Protein AF-0000000068961163 (afdb_homodimer)

Organism: Plasmodiophora brassicae (NCBI:txid37360)

Structure (mmCIF, N/CA/C/O backbone):
data_AF-0000000068961163-model_v1
#
loop_
_entity.id
_entity.type
_entity.pdbx_description
1 polymer Phosphodiesterase
#
loop_
_atom_site.group_PDB
_atom_site.id
_atom_site.type_symbol
_atom_site.label_atom_id
_atom_site.label_alt_id
_atom_site.label_comp_id
_atom_site.label_asym_id
_atom_site.label_entity_id
_atom_site.label_seq_id
_atom_site.pdbx_PDB_ins_code
_atom_site.Cartn_x
_atom_site.Cartn_y
_atom_site.Cartn_z
_atom_site.occupancy
_atom_site.B_iso_or_equiv
_atom_site.auth_seq_id
_atom_site.auth_comp_id
_atom_site.auth_asym_id
_atom_site.auth_atom_id
_atom_site.pdbx_PDB_model_num
ATOM 1 N N . MET A 1 1 ? -41.5 5.098 76.188 1 18.11 1 MET A N 1
ATOM 2 C CA . MET A 1 1 ? -40.656 4.234 77 1 18.11 1 MET A CA 1
ATOM 3 C C . MET A 1 1 ? -39.25 4.117 76.438 1 18.11 1 MET A C 1
ATOM 5 O O . MET A 1 1 ? -39.062 4.363 75.25 1 18.11 1 MET A O 1
ATOM 9 N N . THR A 1 2 ? -38.219 3.488 77.125 1 16.31 2 THR A N 1
ATOM 10 C CA . THR A 1 2 ? -36.812 3.414 77.562 1 16.31 2 THR A CA 1
ATOM 11 C C . THR A 1 2 ? -36 2.574 76.562 1 16.31 2 THR A C 1
ATOM 13 O O . THR A 1 2 ? -34.781 2.568 76.625 1 16.31 2 THR A O 1
ATOM 16 N N . LYS A 1 3 ? -36.594 1.533 75.938 1 17.36 3 LYS A N 1
ATOM 17 C CA . LYS A 1 3 ? -35.781 0.304 75.938 1 17.36 3 LYS A CA 1
ATOM 18 C C . LYS A 1 3 ? -34.531 0.452 75.125 1 17.36 3 LYS A C 1
ATOM 20 O O . LYS A 1 3 ? -34.594 0.813 73.938 1 17.36 3 LYS A O 1
ATOM 25 N N . THR A 1 4 ? -33.344 0.413 75.75 1 19.61 4 THR A N 1
ATOM 26 C CA . THR A 1 4 ? -31.906 0.628 75.688 1 19.61 4 THR A CA 1
ATOM 27 C C . THR A 1 4 ? -31.234 -0.456 74.812 1 19.61 4 THR A C 1
ATOM 29 O O . THR A 1 4 ? -31.078 -1.592 75.25 1 19.61 4 THR A O 1
ATOM 32 N N . LEU A 1 5 ? -31.672 -0.671 73.625 1 20.55 5 LEU A N 1
ATOM 33 C CA . LEU A 1 5 ? -31.375 -1.921 72.938 1 20.55 5 LEU A CA 1
ATOM 34 C C . LEU A 1 5 ? -29.875 -2.119 72.75 1 20.55 5 LEU A C 1
ATOM 36 O O . LEU A 1 5 ? -29.188 -1.29 72.188 1 20.55 5 LEU A O 1
ATOM 40 N N . GLU A 1 6 ? -29.219 -3.023 73.5 1 17.42 6 GLU A N 1
ATOM 41 C CA . GLU A 1 6 ? -27.906 -3.4 74.062 1 17.42 6 GLU A CA 1
ATOM 42 C C . GLU A 1 6 ? -27 -3.939 72.938 1 17.42 6 GLU A C 1
ATOM 44 O O . GLU A 1 6 ? -25.797 -3.713 72.938 1 17.42 6 GLU A O 1
ATOM 49 N N . SER A 1 7 ? -27.5 -4.73 71.938 1 17.89 7 SER A N 1
ATOM 50 C CA . SER A 1 7 ? -26.797 -6.008 71.938 1 17.89 7 SER A CA 1
ATOM 51 C C . SER A 1 7 ? -25.344 -5.84 71.5 1 17.89 7 SER A C 1
ATOM 53 O O . SER A 1 7 ? -24.984 -4.852 70.875 1 17.89 7 SER A O 1
ATOM 55 N N . PRO A 1 8 ? -24.578 -7.035 71.25 1 18.17 8 PRO A N 1
ATOM 56 C CA . PRO A 1 8 ? -23.359 -7.766 71.625 1 18.17 8 PRO A CA 1
ATOM 57 C C . PRO A 1 8 ? -22.188 -7.453 70.688 1 18.17 8 PRO A C 1
ATOM 59 O O . PRO A 1 8 ? -22.391 -6.941 69.562 1 18.17 8 PRO A O 1
ATOM 62 N N . ASP A 1 9 ? -20.906 -7.945 71 1 17.38 9 ASP A N 1
ATOM 63 C CA . ASP A 1 9 ? -19.469 -7.727 71.188 1 17.38 9 ASP A CA 1
ATOM 64 C C . ASP A 1 9 ? -18.672 -8.242 69.938 1 17.38 9 ASP A C 1
ATOM 66 O O . ASP A 1 9 ? -17.453 -8.094 69.938 1 17.38 9 ASP A O 1
ATOM 70 N N . SER A 1 10 ? -19.281 -9.172 69.125 1 15.95 10 SER A N 1
ATOM 71 C CA . SER A 1 10 ? -18.391 -10.281 68.812 1 15.95 10 SER A CA 1
ATOM 72 C C . SER A 1 10 ? -17.141 -9.789 68.125 1 15.95 10 SER A C 1
ATOM 74 O O . SER A 1 10 ? -17.141 -8.688 67.562 1 15.95 10 SER A O 1
ATOM 76 N N . LYS A 1 11 ? -16.375 -10.859 67.5 1 17.7 11 LYS A N 1
ATOM 77 C CA . LYS A 1 11 ? -15.039 -11.469 67.5 1 17.7 11 LYS A CA 1
ATOM 78 C C . LYS A 1 11 ? -14.117 -10.766 66.5 1 17.7 11 LYS A C 1
ATOM 80 O O . LYS A 1 11 ? -13 -10.375 66.875 1 17.7 11 LYS A O 1
ATOM 85 N N . LYS A 1 12 ? -13.914 -11.43 65.25 1 18.83 12 LYS A N 1
ATOM 86 C CA . LYS A 1 12 ? -12.719 -12.109 64.75 1 18.83 12 LYS A CA 1
ATOM 87 C C . LYS A 1 12 ? -11.852 -11.164 63.938 1 18.83 12 LYS A C 1
ATOM 89 O O . LYS A 1 12 ? -12.367 -10.25 63.312 1 18.83 12 LYS A O 1
ATOM 94 N N . GLY A 1 13 ? -10.461 -11.312 64.062 1 17.59 13 GLY A N 1
ATOM 95 C CA . GLY A 1 13 ? -9.156 -10.703 63.875 1 17.59 13 GLY A CA 1
ATOM 96 C C . GLY A 1 13 ? -8.773 -10.539 62.438 1 17.59 13 GLY A C 1
ATOM 97 O O . GLY A 1 13 ? -9.18 -11.336 61.594 1 17.59 13 GLY A O 1
ATOM 98 N N . ALA A 1 14 ? -8.633 -9.359 61.938 1 18.72 14 ALA A N 1
ATOM 99 C CA . ALA A 1 14 ? -8.352 -8.734 60.625 1 18.72 14 ALA A CA 1
ATOM 100 C C . ALA A 1 14 ? -7.004 -9.195 60.094 1 18.72 14 ALA A C 1
ATOM 102 O O . ALA A 1 14 ? -5.953 -8.859 60.625 1 18.72 14 ALA A O 1
ATOM 103 N N . PRO A 1 15 ? -7.012 -10.539 59.656 1 19.36 15 PRO A N 1
ATOM 104 C CA . PRO A 1 15 ? -5.711 -11.078 59.25 1 19.36 15 PRO A CA 1
ATOM 105 C C . PRO A 1 15 ? -4.961 -10.148 58.312 1 19.36 15 PRO A C 1
ATOM 107 O O . PRO A 1 15 ? -5.582 -9.32 57.625 1 19.36 15 PRO A O 1
ATOM 110 N N . GLY A 1 16 ? -3.617 -10.031 58.562 1 18.19 16 GLY A N 1
ATOM 111 C CA . GLY A 1 16 ? -2.439 -9.297 58.094 1 18.19 16 GLY A CA 1
ATOM 112 C C . GLY A 1 16 ? -2.17 -9.445 56.625 1 18.19 16 GLY A C 1
ATOM 113 O O . GLY A 1 16 ? -2.471 -10.484 56.031 1 18.19 16 GLY A O 1
ATOM 114 N N . ALA A 1 17 ? -2.139 -8.297 55.875 1 19.67 17 ALA A N 1
ATOM 115 C CA . ALA A 1 17 ? -2.006 -7.828 54.5 1 19.67 17 ALA A CA 1
ATOM 116 C C . ALA A 1 17 ? -0.692 -8.297 53.875 1 19.67 17 ALA A C 1
ATOM 118 O O . ALA A 1 17 ? 0.289 -7.547 53.844 1 19.67 17 ALA A O 1
ATOM 119 N N . THR A 1 18 ? -0.248 -9.539 54.188 1 19.17 18 THR A N 1
ATOM 120 C CA . THR A 1 18 ? 1.111 -9.797 53.719 1 19.17 18 THR A CA 1
ATOM 121 C C . THR A 1 18 ? 1.204 -9.633 52.219 1 19.17 18 THR A C 1
ATOM 123 O O . THR A 1 18 ? 0.563 -10.375 51.469 1 19.17 18 THR A O 1
ATOM 126 N N . ALA A 1 19 ? 1.309 -8.422 51.75 1 20.97 19 ALA A N 1
ATOM 127 C CA . ALA A 1 19 ? 1.396 -8.062 50.344 1 20.97 19 ALA A CA 1
ATOM 128 C C . ALA A 1 19 ? 2.57 -8.766 49.656 1 20.97 19 ALA A C 1
ATOM 130 O O . ALA A 1 19 ? 3.721 -8.609 50.062 1 20.97 19 ALA A O 1
ATOM 131 N N . PRO A 1 20 ? 2.389 -10.031 49.188 1 18.69 20 PRO A N 1
ATOM 132 C CA . PRO A 1 20 ? 3.506 -10.797 48.625 1 18.69 20 PRO A CA 1
ATOM 133 C C . PRO A 1 20 ? 4.23 -10.047 47.531 1 18.69 20 PRO A C 1
ATOM 135 O O . PRO A 1 20 ? 3.619 -9.234 46.812 1 18.69 20 PRO A O 1
ATOM 138 N N . ASP A 1 21 ? 5.574 -9.836 47.656 1 19.81 21 ASP A N 1
ATOM 139 C CA . ASP A 1 21 ? 6.695 -9.242 46.938 1 19.81 21 ASP A CA 1
ATOM 140 C C . ASP A 1 21 ? 6.875 -9.883 45.562 1 19.81 21 ASP A C 1
ATOM 142 O O . ASP A 1 21 ? 7.789 -10.688 45.375 1 19.81 21 ASP A O 1
ATOM 146 N N . ASP A 1 22 ? 5.773 -10.273 44.875 1 18.94 22 ASP A N 1
ATOM 147 C CA . ASP A 1 22 ? 6.094 -11.102 43.719 1 18.94 22 ASP A CA 1
ATOM 148 C C . ASP A 1 22 ? 7.027 -10.367 42.75 1 18.94 22 ASP A C 1
ATOM 150 O O . ASP A 1 22 ? 6.684 -9.297 42.25 1 18.94 22 ASP A O 1
ATOM 154 N N . ASP A 1 23 ? 8.289 -10.531 42.875 1 18.78 23 ASP A N 1
ATOM 155 C CA . ASP A 1 23 ? 9.477 -10.086 42.156 1 18.78 23 ASP A CA 1
ATOM 156 C C . ASP A 1 23 ? 9.422 -10.516 40.688 1 18.78 23 ASP A C 1
ATOM 158 O O . ASP A 1 23 ? 10.445 -10.859 40.094 1 18.78 23 ASP A O 1
ATOM 162 N N . LYS A 1 24 ? 8.305 -10.953 40.156 1 19.62 24 LYS A N 1
ATOM 163 C CA . LYS A 1 24 ? 8.633 -11.617 38.875 1 19.62 24 LYS A CA 1
ATOM 164 C C . LYS A 1 24 ? 9.391 -10.68 37.969 1 19.62 24 LYS A C 1
ATOM 166 O O . LYS A 1 24 ? 8.977 -9.539 37.75 1 19.62 24 LYS A O 1
ATOM 171 N N . ALA A 1 25 ? 10.594 -11.039 37.688 1 18.44 25 ALA A N 1
ATOM 172 C CA . ALA A 1 25 ? 11.641 -10.562 36.781 1 18.44 25 ALA A CA 1
ATOM 173 C C . ALA A 1 25 ? 11.078 -10.305 35.375 1 18.44 25 ALA A C 1
ATOM 175 O O . ALA A 1 25 ? 10.422 -11.164 34.812 1 18.44 25 ALA A O 1
ATOM 176 N N . ALA A 1 26 ? 10.867 -9 35.062 1 18.77 26 ALA A N 1
ATOM 177 C CA . ALA A 1 26 ? 10.516 -8.375 33.781 1 18.77 26 ALA A CA 1
ATOM 178 C C . ALA A 1 26 ? 11.359 -8.93 32.656 1 18.77 26 ALA A C 1
ATOM 180 O O . ALA A 1 26 ? 12.586 -8.836 32.688 1 18.77 26 ALA A O 1
ATOM 181 N N . THR A 1 27 ? 11.023 -10.133 32.156 1 18.02 27 THR A N 1
ATOM 182 C CA . THR A 1 27 ? 11.68 -10.68 30.969 1 18.02 27 THR A CA 1
ATOM 183 C C . THR A 1 27 ? 11.812 -9.609 29.891 1 18.02 27 THR A C 1
ATOM 185 O O . THR A 1 27 ? 10.836 -8.961 29.516 1 18.02 27 THR A O 1
ATOM 188 N N . ALA A 1 28 ? 12.977 -9 29.766 1 18.05 28 ALA A N 1
ATOM 189 C CA . ALA A 1 28 ? 13.477 -8.023 28.797 1 18.05 28 ALA A CA 1
ATOM 190 C C . ALA A 1 28 ? 13.156 -8.461 27.375 1 18.05 28 ALA A C 1
ATOM 192 O O . ALA A 1 28 ? 13.602 -9.523 26.938 1 18.05 28 ALA A O 1
ATOM 193 N N . ALA A 1 29 ? 11.938 -8.258 26.938 1 18.5 29 ALA A N 1
ATOM 194 C CA . ALA A 1 29 ? 11.531 -8.484 25.547 1 18.5 29 ALA A CA 1
ATOM 195 C C . ALA A 1 29 ? 12.508 -7.832 24.578 1 18.5 29 ALA A C 1
ATOM 197 O O . ALA A 1 29 ? 12.742 -6.625 24.641 1 18.5 29 ALA A O 1
ATOM 198 N N . ALA A 1 30 ? 13.609 -8.492 24.203 1 18.45 30 ALA A N 1
ATOM 199 C CA . ALA A 1 30 ? 14.586 -8.062 23.219 1 18.45 30 ALA A CA 1
ATOM 200 C C . ALA A 1 30 ? 13.891 -7.602 21.938 1 18.45 30 ALA A C 1
ATOM 202 O O . ALA A 1 30 ? 13.125 -8.352 21.328 1 18.45 30 ALA A O 1
ATOM 203 N N . ALA A 1 31 ? 13.484 -6.406 21.891 1 18.77 31 ALA A N 1
ATOM 204 C CA . ALA A 1 31 ? 12.961 -5.656 20.75 1 18.77 31 ALA A CA 1
ATOM 205 C C . ALA A 1 31 ? 13.844 -5.84 19.516 1 18.77 31 ALA A C 1
ATOM 207 O O . ALA A 1 31 ? 15 -5.41 19.516 1 18.77 31 ALA A O 1
ATOM 208 N N . VAL A 1 32 ? 13.883 -7.039 18.953 1 19.27 32 VAL A N 1
ATOM 209 C CA . VAL A 1 32 ? 14.664 -7.188 17.734 1 19.27 32 VAL A CA 1
ATOM 210 C C . VAL A 1 32 ? 14.211 -6.152 16.703 1 19.27 32 VAL A C 1
ATOM 212 O O . VAL A 1 32 ? 13.047 -6.133 16.312 1 19.27 32 VAL A O 1
ATOM 215 N N . SER A 1 33 ? 14.625 -4.984 16.859 1 18.64 33 SER A N 1
ATOM 216 C CA . SER A 1 33 ? 14.5 -3.863 15.93 1 18.64 33 SER A CA 1
ATOM 217 C C . SER A 1 33 ? 14.859 -4.281 14.508 1 18.64 33 SER A C 1
ATOM 219 O O . SER A 1 33 ? 15.969 -4.762 14.258 1 18.64 33 SER A O 1
ATOM 221 N N . LEU A 1 34 ? 13.938 -4.859 13.898 1 20.09 34 LEU A N 1
ATOM 222 C CA . LEU A 1 34 ? 14.141 -5.223 12.5 1 20.09 34 LEU A CA 1
ATOM 223 C C . LEU A 1 34 ? 14.586 -4.016 11.688 1 20.09 34 LEU A C 1
ATOM 225 O O . LEU A 1 34 ? 13.828 -3.053 11.531 1 20.09 34 LEU A O 1
ATOM 229 N N . THR A 1 35 ? 15.727 -3.504 11.953 1 20 35 THR A N 1
ATOM 230 C CA . THR A 1 35 ? 16.375 -2.506 11.109 1 20 35 THR A CA 1
ATOM 231 C C . THR A 1 35 ? 16.359 -2.936 9.648 1 20 35 THR A C 1
ATOM 233 O O . THR A 1 35 ? 16.797 -4.039 9.312 1 20 35 THR A O 1
ATOM 236 N N . TYR A 1 36 ? 15.367 -2.58 9.031 1 18.75 36 TYR A N 1
ATOM 237 C CA . TYR A 1 36 ? 15.305 -2.764 7.586 1 18.75 36 TYR A CA 1
ATOM 238 C C . TYR A 1 36 ? 16.516 -2.152 6.906 1 18.75 36 TYR A C 1
ATOM 240 O O . TYR A 1 36 ? 16.641 -0.929 6.805 1 18.75 36 TYR A O 1
ATOM 248 N N . THR A 1 37 ? 17.703 -2.496 7.348 1 21.78 37 THR A N 1
ATOM 249 C CA . THR A 1 37 ? 18.812 -2.008 6.543 1 21.78 37 THR A CA 1
ATOM 250 C C . THR A 1 37 ? 18.688 -2.482 5.102 1 21.78 37 THR A C 1
ATOM 252 O O . THR A 1 37 ? 18.641 -3.686 4.84 1 21.78 37 THR A O 1
ATOM 255 N N . GLU A 1 38 ? 17.922 -1.816 4.414 1 20.3 38 GLU A N 1
ATOM 256 C CA . GLU A 1 38 ? 18.047 -2.045 2.979 1 20.3 38 GLU A CA 1
ATOM 257 C C . GLU A 1 38 ? 19.516 -1.994 2.545 1 20.3 38 GLU A C 1
ATOM 259 O O . GLU A 1 38 ? 20.109 -0.915 2.459 1 20.3 38 GLU A O 1
ATOM 264 N N . LYS A 1 39 ? 20.25 -2.801 3.09 1 23.31 39 LYS A N 1
ATOM 265 C CA . LYS A 1 39 ? 21.609 -2.863 2.592 1 23.31 39 LYS A CA 1
ATOM 266 C C . LYS A 1 39 ? 21.641 -3.053 1.078 1 23.31 39 LYS A C 1
ATOM 268 O O . LYS A 1 39 ? 21.125 -4.047 0.562 1 23.31 39 LYS A O 1
ATOM 273 N N . THR A 1 40 ? 21.688 -1.938 0.417 1 21.31 40 THR A N 1
ATOM 274 C CA . THR A 1 40 ? 22.062 -1.926 -0.991 1 21.31 40 THR A CA 1
ATOM 275 C C . THR A 1 40 ? 23.344 -2.721 -1.21 1 21.31 40 THR A C 1
ATOM 277 O O . THR A 1 40 ? 24.375 -2.434 -0.59 1 21.31 40 THR A O 1
ATOM 280 N N . ILE A 1 41 ? 23.219 -3.941 -1.293 1 21.12 41 ILE A N 1
ATOM 281 C CA . ILE A 1 41 ? 24.391 -4.68 -1.765 1 21.12 41 ILE A CA 1
ATOM 282 C C . ILE A 1 41 ? 25.031 -3.932 -2.922 1 21.12 41 ILE A C 1
ATOM 284 O O . ILE A 1 41 ? 24.453 -3.812 -4 1 21.12 41 ILE A O 1
ATOM 288 N N . VAL A 1 42 ? 25.656 -2.846 -2.553 1 22.33 42 VAL A N 1
ATOM 289 C CA . VAL A 1 42 ? 26.5 -2.193 -3.547 1 22.33 42 VAL A CA 1
ATOM 290 C C . VAL A 1 42 ? 27.562 -3.17 -4.039 1 22.33 42 VAL A C 1
ATOM 292 O O . VAL A 1 42 ? 28.453 -3.576 -3.277 1 22.33 42 VAL A O 1
ATOM 295 N N . MET A 1 43 ? 27.156 -4.227 -4.668 1 20.81 43 MET A N 1
ATOM 296 C CA . MET A 1 43 ? 28.203 -5.008 -5.316 1 20.81 43 MET A CA 1
ATOM 297 C C . MET A 1 43 ? 29.125 -4.105 -6.133 1 20.81 43 MET A C 1
ATOM 299 O O . MET A 1 43 ? 28.656 -3.209 -6.836 1 20.81 43 MET A O 1
ATOM 303 N N . GLU A 1 44 ? 30.266 -3.945 -5.684 1 20.61 44 GLU A N 1
ATOM 304 C CA . GLU A 1 44 ? 31.391 -3.252 -6.289 1 20.61 44 GLU A CA 1
ATOM 305 C C . GLU A 1 44 ? 31.625 -3.715 -7.727 1 20.61 44 GLU A C 1
ATOM 307 O O . GLU A 1 44 ? 31.781 -4.91 -7.98 1 20.61 44 GLU A O 1
ATOM 312 N N . SER A 1 45 ? 30.984 -3.033 -8.664 1 21.31 45 SER A N 1
ATOM 313 C CA . SER A 1 45 ? 31.219 -3.195 -10.094 1 21.31 45 SER A CA 1
ATOM 314 C C . SER A 1 45 ? 32.719 -3.074 -10.422 1 21.31 45 SER A C 1
ATOM 316 O O . SER A 1 45 ? 33.344 -2.08 -10.07 1 21.31 45 SER A O 1
ATOM 318 N N . THR A 1 46 ? 33.438 -4.16 -10.211 1 19.78 46 THR A N 1
ATOM 319 C CA . THR A 1 46 ? 34.781 -4.09 -10.82 1 19.78 46 THR A CA 1
ATOM 320 C C . THR A 1 46 ? 34.656 -3.885 -12.328 1 19.78 46 THR A C 1
ATOM 322 O O . THR A 1 46 ? 33.906 -4.586 -13 1 19.78 46 THR A O 1
ATOM 325 N N . LYS A 1 47 ? 35.312 -2.885 -12.883 1 21.69 47 LYS A N 1
ATOM 326 C CA . LYS A 1 47 ? 35.406 -2.305 -14.219 1 21.69 47 LYS A CA 1
ATOM 327 C C . LYS A 1 47 ? 36.125 -3.262 -15.172 1 21.69 47 LYS A C 1
ATOM 329 O O . LYS A 1 47 ? 37.281 -3.02 -15.562 1 21.69 47 LYS A O 1
ATOM 334 N N . ARG A 1 48 ? 35.969 -4.648 -15.273 1 18.55 48 ARG A N 1
ATOM 335 C CA . ARG A 1 48 ? 36.844 -5.141 -16.328 1 18.55 48 ARG A CA 1
ATOM 336 C C . ARG A 1 48 ? 36.25 -4.867 -17.703 1 18.55 48 ARG A C 1
ATOM 338 O O . ARG A 1 48 ? 35.062 -5.051 -17.922 1 18.55 48 ARG A O 1
ATOM 345 N N . SER A 1 49 ? 36.906 -4.211 -18.656 1 19.38 49 SER A N 1
ATOM 346 C CA . SER A 1 49 ? 36.812 -3.635 -20 1 19.38 49 SER A CA 1
ATOM 347 C C . SER A 1 49 ? 36.625 -4.715 -21.047 1 19.38 49 SER A C 1
ATOM 349 O O . SER A 1 49 ? 36.656 -4.434 -22.25 1 19.38 49 SER A O 1
ATOM 351 N N . SER A 1 50 ? 36.375 -6.031 -20.859 1 19.5 50 SER A N 1
ATOM 352 C CA . SER A 1 50 ? 36.781 -6.715 -22.078 1 19.5 50 SER A CA 1
ATOM 353 C C . SER A 1 50 ? 35.781 -6.473 -23.203 1 19.5 50 SER A C 1
ATOM 355 O O . SER A 1 50 ? 34.594 -6.258 -22.953 1 19.5 50 SER A O 1
ATOM 357 N N . ALA A 1 51 ? 36.219 -6.281 -24.594 1 19.92 51 ALA A N 1
ATOM 358 C CA . ALA A 1 51 ? 35.875 -5.863 -25.953 1 19.92 51 ALA A CA 1
ATOM 359 C C . ALA A 1 51 ? 34.906 -6.852 -26.594 1 19.92 51 ALA A C 1
ATOM 361 O O . ALA A 1 51 ? 34.562 -6.727 -27.781 1 19.92 51 ALA A O 1
ATOM 362 N N . ILE A 1 52 ? 34.281 -7.879 -26.047 1 20.73 52 ILE A N 1
ATOM 363 C CA . ILE A 1 52 ? 33.812 -8.805 -27.062 1 20.73 52 ILE A CA 1
ATOM 364 C C . ILE A 1 52 ? 32.594 -8.211 -27.766 1 20.73 52 ILE A C 1
ATOM 366 O O . ILE A 1 52 ? 31.562 -7.953 -27.141 1 20.73 52 ILE A O 1
ATOM 370 N N . ALA A 1 53 ? 32.625 -7.562 -29 1 21.17 53 ALA A N 1
ATOM 371 C CA . ALA A 1 53 ? 31.688 -6.902 -29.906 1 21.17 53 ALA A CA 1
ATOM 372 C C . ALA A 1 53 ? 30.703 -7.906 -30.5 1 21.17 53 ALA A C 1
ATOM 374 O O . ALA A 1 53 ? 30.031 -7.609 -31.5 1 21.17 53 ALA A O 1
ATOM 375 N N . ARG A 1 54 ? 30.547 -9.188 -30.188 1 23.08 54 ARG A N 1
ATOM 376 C CA . ARG A 1 54 ? 29.828 -9.875 -31.25 1 23.08 54 ARG A CA 1
ATOM 377 C C . ARG A 1 54 ? 28.406 -9.328 -31.391 1 23.08 54 ARG A C 1
ATOM 379 O O . ARG A 1 54 ? 27.844 -8.812 -30.422 1 23.08 54 ARG A O 1
ATOM 386 N N . SER A 1 55 ? 27.922 -9.172 -32.688 1 22.86 55 SER A N 1
ATOM 387 C CA . SER A 1 55 ? 26.75 -8.688 -33.406 1 22.86 55 SER A CA 1
ATOM 388 C C . SER A 1 55 ? 25.469 -9.383 -32.906 1 22.86 55 SER A C 1
ATOM 390 O O . SER A 1 55 ? 25.094 -10.43 -33.438 1 22.86 55 SER A O 1
ATOM 392 N N . GLY A 1 56 ? 25.438 -9.891 -31.703 1 23.97 56 GLY A N 1
ATOM 393 C CA . GLY A 1 56 ? 24.203 -10.648 -31.547 1 23.97 56 GLY A CA 1
ATOM 394 C C . GLY A 1 56 ? 22.953 -9.812 -31.781 1 23.97 56 GLY A C 1
ATOM 395 O O . GLY A 1 56 ? 22.953 -8.609 -31.531 1 23.97 56 GLY A O 1
ATOM 396 N N . THR A 1 57 ? 22.156 -10.18 -32.844 1 24.89 57 THR A N 1
ATOM 397 C CA . THR A 1 57 ? 20.828 -9.727 -33.188 1 24.89 57 THR A CA 1
ATOM 398 C C . THR A 1 57 ? 20 -9.445 -31.938 1 24.89 57 THR A C 1
ATOM 400 O O . THR A 1 57 ? 19.719 -10.352 -31.156 1 24.89 57 THR A O 1
ATOM 403 N N . VAL A 1 58 ? 20.188 -8.336 -31.391 1 27.36 58 VAL A N 1
ATOM 404 C CA . VAL A 1 58 ? 19.344 -7.766 -30.344 1 27.36 58 VAL A CA 1
ATOM 405 C C . VAL A 1 58 ? 17.875 -7.883 -30.75 1 27.36 58 VAL A C 1
ATOM 407 O O . VAL A 1 58 ? 17.438 -7.27 -31.734 1 27.36 58 VAL A O 1
ATOM 410 N N . VAL A 1 59 ? 17.312 -9.039 -30.797 1 30.03 59 VAL A N 1
ATOM 411 C CA . VAL A 1 59 ? 15.852 -9.023 -30.875 1 30.03 59 VAL A CA 1
ATOM 412 C C . VAL A 1 59 ? 15.305 -7.875 -30.031 1 30.03 59 VAL A C 1
ATOM 414 O O . VAL A 1 59 ? 15.547 -7.816 -28.828 1 30.03 59 VAL A O 1
ATOM 417 N N . GLY A 1 60 ? 15.148 -6.711 -30.672 1 28 60 GLY A N 1
ATOM 418 C CA . GLY A 1 60 ? 14.508 -5.5 -30.188 1 28 60 GLY A CA 1
ATOM 419 C C . GLY A 1 60 ? 13.281 -5.781 -29.328 1 28 60 GLY A C 1
ATOM 420 O O . GLY A 1 60 ? 12.281 -6.309 -29.828 1 28 60 GLY A O 1
ATOM 421 N N . VAL A 1 61 ? 13.414 -6.227 -28.219 1 32.59 61 VAL A N 1
ATOM 422 C CA . VAL A 1 61 ? 12.297 -6.121 -27.281 1 32.59 61 VAL A CA 1
ATOM 423 C C . VAL A 1 61 ? 11.57 -4.793 -27.484 1 32.59 61 VAL A C 1
ATOM 425 O O . VAL A 1 61 ? 12.172 -3.725 -27.375 1 32.59 61 VAL A O 1
ATOM 428 N N . ASP A 1 62 ? 10.625 -4.75 -28.422 1 31.14 62 ASP A N 1
ATOM 429 C CA . ASP A 1 62 ? 9.789 -3.611 -28.781 1 31.14 62 ASP A CA 1
ATOM 430 C C . ASP A 1 62 ? 9.367 -2.818 -27.547 1 31.14 62 ASP A C 1
ATOM 432 O O . ASP A 1 62 ? 8.594 -3.309 -26.719 1 31.14 62 ASP A O 1
ATOM 436 N N . SER A 1 63 ? 10.133 -1.959 -27.031 1 35.88 63 SER A N 1
ATOM 437 C CA . SER A 1 63 ? 9.922 -0.798 -26.172 1 35.88 63 SER A CA 1
ATOM 438 C C . SER A 1 63 ? 8.539 -0.191 -26.391 1 35.88 63 SER A C 1
ATOM 440 O O . SER A 1 63 ? 8.117 0.688 -25.641 1 35.88 63 SER A O 1
ATOM 442 N N . SER A 1 64 ? 7.996 -0.542 -27.531 1 35.16 64 SER A N 1
ATOM 443 C CA . SER A 1 64 ? 6.742 0.113 -27.891 1 35.16 64 SER A CA 1
ATOM 444 C C . SER A 1 64 ? 5.609 -0.327 -26.969 1 35.16 64 SER A C 1
ATOM 446 O O . SER A 1 64 ? 4.746 0.477 -26.609 1 35.16 64 SER A O 1
ATOM 448 N N . ARG A 1 65 ? 5.617 -1.551 -26.516 1 38.03 65 ARG A N 1
ATOM 449 C CA . ARG A 1 65 ? 4.496 -2.109 -25.766 1 38.03 65 ARG A CA 1
ATOM 450 C C . ARG A 1 65 ? 4.547 -1.675 -24.297 1 38.03 65 ARG A C 1
ATOM 452 O O . ARG A 1 65 ? 3.51 -1.57 -23.641 1 38.03 65 ARG A O 1
ATOM 459 N N . ALA A 1 66 ? 5.797 -1.729 -23.656 1 42 66 ALA A N 1
ATOM 460 C CA . ALA A 1 66 ? 5.945 -0.991 -22.406 1 42 66 ALA A CA 1
ATOM 461 C C . ALA A 1 66 ? 5.355 0.412 -22.516 1 42 66 ALA A C 1
ATOM 463 O O . ALA A 1 66 ? 4.781 0.934 -21.562 1 42 66 ALA A O 1
ATOM 464 N N . SER A 1 67 ? 5.402 0.94 -23.781 1 43.44 67 SER A N 1
ATOM 465 C CA . SER A 1 67 ? 4.887 2.252 -24.156 1 43.44 67 SER A CA 1
ATOM 466 C C . SER A 1 67 ? 3.365 2.289 -24.094 1 43.44 67 SER A C 1
ATOM 468 O O . SER A 1 67 ? 2.783 3.281 -23.641 1 43.44 67 SER A O 1
ATOM 470 N N . LEU A 1 68 ? 2.807 1.207 -24.375 1 40.25 68 LEU A N 1
ATOM 471 C CA . LEU A 1 68 ? 1.348 1.228 -24.422 1 40.25 68 LEU A CA 1
ATOM 472 C C . LEU A 1 68 ? 0.758 1.158 -23.016 1 40.25 68 LEU A C 1
ATOM 474 O O . LEU A 1 68 ? -0.201 1.868 -22.719 1 40.25 68 LEU A O 1
ATOM 478 N N . ASP A 1 69 ? 1.402 0.365 -22.219 1 47.38 69 ASP A N 1
ATOM 479 C CA . ASP A 1 69 ? 0.975 0.316 -20.828 1 47.38 69 ASP A CA 1
ATOM 480 C C . ASP A 1 69 ? 1.241 1.646 -20.125 1 47.38 69 ASP A C 1
ATOM 482 O O . ASP A 1 69 ? 0.419 2.109 -19.328 1 47.38 69 ASP A O 1
ATOM 486 N N . SER A 1 70 ? 2.379 2.176 -20.578 1 47.94 70 SER A N 1
ATOM 487 C CA . SER A 1 70 ? 2.689 3.508 -20.078 1 47.94 70 SER A CA 1
ATOM 488 C C . SER A 1 70 ? 1.677 4.539 -20.562 1 47.94 70 SER A C 1
ATOM 490 O O . SER A 1 70 ? 1.266 5.418 -19.797 1 47.94 70 SER A O 1
ATOM 492 N N . ILE A 1 71 ? 1.363 4.348 -21.766 1 43.75 71 ILE A N 1
ATOM 493 C CA . ILE A 1 71 ? 0.372 5.258 -22.328 1 43.75 71 ILE A CA 1
ATOM 494 C C . ILE A 1 71 ? -0.976 5.039 -21.641 1 43.75 71 ILE A C 1
ATOM 496 O O . ILE A 1 71 ? -1.656 6.004 -21.281 1 43.75 71 ILE A O 1
ATOM 500 N N . ALA A 1 72 ? -1.23 3.877 -21.484 1 45.34 72 ALA A N 1
ATOM 501 C CA . ALA A 1 72 ? -2.469 3.527 -20.797 1 45.34 72 ALA A CA 1
ATOM 502 C C . ALA A 1 72 ? -2.459 4.047 -19.359 1 45.34 72 ALA A C 1
ATOM 504 O O . ALA A 1 72 ? -3.447 4.613 -18.891 1 45.34 72 ALA A O 1
ATOM 505 N N . MET A 1 73 ? -1.374 3.914 -18.797 1 48.44 73 MET A N 1
ATOM 506 C CA . MET A 1 73 ? -1.178 4.469 -17.453 1 48.44 73 MET A CA 1
ATOM 507 C C . MET A 1 73 ? -1.249 5.992 -17.484 1 48.44 73 MET A C 1
ATOM 509 O O . MET A 1 73 ? -1.813 6.609 -16.578 1 48.44 73 MET A O 1
ATOM 513 N N . SER A 1 74 ? -0.599 6.469 -18.531 1 46.44 74 SER A N 1
ATOM 514 C CA . SER A 1 74 ? -0.656 7.922 -18.672 1 46.44 74 SER A CA 1
ATOM 515 C C . SER A 1 74 ? -2.096 8.414 -18.781 1 46.44 74 SER A C 1
ATOM 517 O O . SER A 1 74 ? -2.455 9.438 -18.188 1 46.44 74 SER A O 1
ATOM 519 N N . LYS A 1 75 ? -2.789 7.68 -19.422 1 45.72 75 LYS A N 1
ATOM 520 C CA . LYS A 1 75 ? -4.188 8.07 -19.562 1 45.72 75 LYS A CA 1
ATOM 521 C C . LYS A 1 75 ? -4.945 7.883 -18.25 1 45.72 75 LYS A C 1
ATOM 523 O O . LYS A 1 75 ? -5.801 8.703 -17.906 1 45.72 75 LYS A O 1
ATOM 528 N N . ILE A 1 76 ? -4.629 6.879 -17.625 1 46.81 76 ILE A N 1
ATOM 529 C CA . ILE A 1 76 ? -5.105 6.629 -16.266 1 46.81 76 ILE A CA 1
ATOM 530 C C . ILE A 1 76 ? -4.848 7.859 -15.391 1 46.81 76 ILE A C 1
ATOM 532 O O . ILE A 1 76 ? -5.746 8.328 -14.695 1 46.81 76 ILE A O 1
ATOM 536 N N . MET A 1 77 ? -3.684 8.109 -15.477 1 47.53 77 MET A N 1
ATOM 537 C CA . MET A 1 77 ? -3.205 9.25 -14.703 1 47.53 77 MET A CA 1
ATOM 538 C C . MET A 1 77 ? -3.879 10.539 -15.156 1 47.53 77 MET A C 1
ATOM 540 O O . MET A 1 77 ? -4.164 11.414 -14.344 1 47.53 77 MET A O 1
ATOM 544 N N . SER A 1 78 ? -4.035 10.562 -16.406 1 45.75 78 SER A N 1
ATOM 545 C CA . SER A 1 78 ? -4.664 11.797 -16.875 1 45.75 78 SER A CA 1
ATOM 546 C C . SER A 1 78 ? -6.094 11.914 -16.375 1 45.75 78 SER A C 1
ATOM 548 O O . SER A 1 78 ? -6.574 13.016 -16.109 1 45.75 78 SER A O 1
ATOM 550 N N . SER A 1 79 ? -6.762 10.867 -16.375 1 39.88 79 SER A N 1
ATOM 551 C CA . SER A 1 79 ? -8.141 10.906 -15.891 1 39.88 79 SER A CA 1
ATOM 552 C C . SER A 1 79 ? -8.195 11.117 -14.375 1 39.88 79 SER A C 1
ATOM 554 O O . SER A 1 79 ? -9.109 11.766 -13.867 1 39.88 79 SER A O 1
ATOM 556 N N . VAL A 1 80 ? -7.504 10.219 -13.695 1 41.91 80 VAL A N 1
ATOM 557 C CA . VAL A 1 80 ? -7.43 10.5 -12.266 1 41.91 80 VAL A CA 1
ATOM 558 C C . VAL A 1 80 ? -7.316 12.008 -12.039 1 41.91 80 VAL A C 1
ATOM 560 O O . VAL A 1 80 ? -7.863 12.539 -11.07 1 41.91 80 VAL A O 1
ATOM 563 N N . TYR A 1 81 ? -6.457 12.68 -12.883 1 44 81 TYR A N 1
ATOM 564 C CA . TYR A 1 81 ? -6.008 14.031 -12.562 1 44 81 TYR A CA 1
ATOM 565 C C . TYR A 1 81 ? -6.562 15.039 -13.555 1 44 81 TYR A C 1
ATOM 567 O O . TYR A 1 81 ? -5.887 15.406 -14.523 1 44 81 TYR A O 1
ATOM 575 N N . ASP A 1 82 ? -7.691 14.852 -14.117 1 44.84 82 ASP A N 1
ATOM 576 C CA . ASP A 1 82 ? -8.062 16.172 -14.602 1 44.84 82 ASP A CA 1
ATOM 577 C C . ASP A 1 82 ? -7.438 17.266 -13.742 1 44.84 82 ASP A C 1
ATOM 579 O O . ASP A 1 82 ? -7.988 18.359 -13.617 1 44.84 82 ASP A O 1
ATOM 583 N N . ILE A 1 83 ? -6.832 16.953 -12.938 1 47.31 83 ILE A N 1
ATOM 584 C CA . ILE A 1 83 ? -6.16 18.031 -12.219 1 47.31 83 ILE A CA 1
ATOM 585 C C . ILE A 1 83 ? -5.77 19.141 -13.195 1 47.31 83 ILE A C 1
ATOM 587 O O . ILE A 1 83 ? -6.129 20.297 -13 1 47.31 83 ILE A O 1
ATOM 591 N N . ASP A 1 84 ? -4.48 19.297 -13.477 1 50.06 84 ASP A N 1
ATOM 592 C CA . ASP A 1 84 ? -3.846 20.609 -13.281 1 50.06 84 ASP A CA 1
ATOM 593 C C . ASP A 1 84 ? -4.117 21.531 -14.461 1 50.06 84 ASP A C 1
ATOM 595 O O . ASP A 1 84 ? -3.393 22.5 -14.672 1 50.06 84 ASP A O 1
ATOM 599 N N . ASP A 1 85 ? -4.879 20.922 -15.383 1 60.09 85 ASP A N 1
ATOM 600 C CA . ASP A 1 85 ? -4.801 22.047 -16.297 1 60.09 85 ASP A CA 1
ATOM 601 C C . ASP A 1 85 ? -5.684 23.203 -15.828 1 60.09 85 ASP A C 1
ATOM 603 O O . ASP A 1 85 ? -6.113 24.031 -16.625 1 60.09 85 ASP A O 1
ATOM 607 N N . ASP A 1 86 ? -5.996 23.047 -14.438 1 71.62 86 ASP A N 1
ATOM 608 C CA . ASP A 1 86 ? -6.762 24.203 -13.992 1 71.62 86 ASP A CA 1
ATOM 609 C C . ASP A 1 86 ? -5.922 25.484 -14.062 1 71.62 86 ASP A C 1
ATOM 611 O O . ASP A 1 86 ? -4.723 25.453 -13.781 1 71.62 86 ASP A O 1
ATOM 615 N N . ASP A 1 87 ? -6.559 26.406 -14.578 1 81.12 87 ASP A N 1
ATOM 616 C CA . ASP A 1 87 ? -5.906 27.703 -14.578 1 81.12 87 ASP A CA 1
ATOM 617 C C . ASP A 1 87 ? -5.93 28.328 -13.188 1 81.12 87 ASP A C 1
ATOM 619 O O . ASP A 1 87 ? -6.977 28.797 -12.719 1 81.12 87 ASP A O 1
ATOM 623 N N . ILE A 1 88 ? -4.844 28.281 -12.523 1 87.69 88 ILE A N 1
ATOM 624 C CA . ILE A 1 88 ? -4.754 28.812 -11.172 1 87.69 88 ILE A CA 1
ATOM 625 C C . ILE A 1 88 ? -4.109 30.188 -11.203 1 87.69 88 ILE A C 1
ATOM 627 O O . ILE A 1 88 ? -3.641 30.688 -10.18 1 87.69 88 ILE A O 1
ATOM 631 N N . SER A 1 89 ? -4.102 30.812 -12.344 1 89.69 89 SER A N 1
ATOM 632 C CA . SER A 1 89 ? -3.402 32.094 -12.547 1 89.69 89 SER A CA 1
ATOM 633 C C . SER A 1 89 ? -3.967 33.156 -11.641 1 89.69 89 SER A C 1
ATOM 635 O O . SER A 1 89 ? -3.217 33.969 -11.078 1 89.69 89 SER A O 1
ATOM 637 N N . GLU A 1 90 ? -5.254 33.25 -11.508 1 90.06 90 GLU A N 1
ATOM 638 C CA . GLU A 1 90 ? -5.871 34.25 -10.648 1 90.06 90 GLU A CA 1
ATOM 639 C C . GLU A 1 90 ? -5.465 34.062 -9.195 1 90.06 90 GLU A C 1
ATOM 641 O O . GLU A 1 90 ? -5.25 35.031 -8.469 1 90.06 90 GLU A O 1
ATOM 646 N N . HIS A 1 91 ? -5.422 32.812 -8.789 1 91.38 91 HIS A N 1
ATOM 647 C CA . HIS A 1 91 ? -5.02 32.5 -7.422 1 91.38 91 HIS A CA 1
ATOM 648 C C . HIS A 1 91 ? -3.553 32.875 -7.191 1 91.38 91 HIS A C 1
ATOM 650 O O . HIS A 1 91 ? -3.186 33.312 -6.105 1 91.38 91 HIS A O 1
ATOM 656 N N . VAL A 1 92 ? -2.734 32.656 -8.195 1 93.31 92 VAL A N 1
ATOM 657 C CA . VAL A 1 92 ? -1.316 33 -8.117 1 93.31 92 VAL A CA 1
ATOM 658 C C . VAL A 1 92 ? -1.151 34.531 -7.992 1 93.31 92 VAL A C 1
ATOM 660 O O . VAL A 1 92 ? -0.348 35 -7.188 1 93.31 92 VAL A O 1
ATOM 663 N N . GLU A 1 93 ? -1.915 35.219 -8.742 1 92.06 93 GLU A N 1
ATOM 664 C CA . GLU A 1 93 ? -1.86 36.656 -8.688 1 92.06 93 GLU A CA 1
ATOM 665 C C . GLU A 1 93 ? -2.279 37.188 -7.312 1 92.06 93 GLU A C 1
ATOM 667 O O . GLU A 1 93 ? -1.668 38.094 -6.777 1 92.06 93 GLU A O 1
ATOM 672 N N . ARG A 1 94 ? -3.285 36.625 -6.777 1 90.56 94 ARG A N 1
ATOM 673 C CA . ARG A 1 94 ? -3.744 37 -5.445 1 90.56 94 ARG A CA 1
ATOM 674 C C . ARG A 1 94 ? -2.682 36.719 -4.395 1 90.56 94 ARG A C 1
ATOM 676 O O . ARG A 1 94 ? -2.477 37.5 -3.471 1 90.56 94 ARG A O 1
ATOM 683 N N . ALA A 1 95 ? -2.066 35.594 -4.555 1 91.69 95 ALA A N 1
ATOM 684 C CA . ALA A 1 95 ? -1.018 35.188 -3.623 1 91.69 95 ALA A CA 1
ATOM 685 C C . ALA A 1 95 ? 0.16 36.156 -3.666 1 91.69 95 ALA A C 1
ATOM 687 O O . ALA A 1 95 ? 0.723 36.5 -2.627 1 91.69 95 ALA A O 1
ATOM 688 N N . ARG A 1 96 ? 0.47 36.562 -4.777 1 90.31 96 ARG A N 1
ATOM 689 C CA . ARG A 1 96 ? 1.608 37.469 -4.949 1 90.31 96 ARG A CA 1
ATOM 690 C C . ARG A 1 96 ? 1.322 38.844 -4.352 1 90.31 96 ARG A C 1
ATOM 692 O O . ARG A 1 96 ? 2.244 39.562 -3.943 1 90.31 96 ARG A O 1
ATOM 699 N N . LYS A 1 97 ? 0.097 39.156 -4.246 1 88 97 LYS A N 1
ATOM 700 C CA . LYS A 1 97 ? -0.307 40.438 -3.713 1 88 97 LYS A CA 1
ATOM 701 C C . LYS A 1 97 ? -0.459 40.406 -2.195 1 88 97 LYS A C 1
ATOM 703 O O . LYS A 1 97 ? -0.564 41.438 -1.54 1 88 97 LYS A O 1
ATOM 708 N N . LEU A 1 98 ? -0.468 39.219 -1.727 1 88.19 98 LEU A N 1
ATOM 709 C CA . LEU A 1 98 ? -0.624 39.062 -0.283 1 88.19 98 LEU A CA 1
ATOM 710 C C . LEU A 1 98 ? 0.571 39.656 0.456 1 88.19 98 LEU A C 1
ATOM 712 O O . LEU A 1 98 ? 1.721 39.406 0.099 1 88.19 98 LEU A O 1
ATOM 716 N N . ASP A 1 99 ? 0.287 40.562 1.329 1 78.25 99 ASP A N 1
ATOM 717 C CA . ASP A 1 99 ? 1.331 41.125 2.17 1 78.25 99 ASP A CA 1
ATOM 718 C C . ASP A 1 99 ? 1.784 40.125 3.24 1 78.25 99 ASP A C 1
ATOM 720 O O . ASP A 1 99 ? 1.114 39.969 4.262 1 78.25 99 ASP A O 1
ATOM 724 N N . VAL A 1 100 ? 2.838 39.531 2.975 1 74.62 100 VAL A N 1
ATOM 725 C CA . VAL A 1 100 ? 3.328 38.469 3.871 1 74.62 100 VAL A CA 1
ATOM 726 C C . VAL A 1 100 ? 4.367 39.062 4.824 1 74.62 100 VAL A C 1
ATOM 728 O O . VAL A 1 100 ? 5.41 38.438 5.07 1 74.62 100 VAL A O 1
ATOM 731 N N . GLY A 1 101 ? 3.982 40.125 5.434 1 76.75 101 GLY A N 1
ATOM 732 C CA . GLY A 1 101 ? 4.879 40.75 6.402 1 76.75 101 GLY A CA 1
ATOM 733 C C . GLY A 1 101 ? 4.891 40.031 7.738 1 76.75 101 GLY A C 1
ATOM 734 O O . GLY A 1 101 ? 4.051 39.188 7.996 1 76.75 101 GLY A O 1
ATOM 735 N N . PRO A 1 102 ? 5.801 40.406 8.586 1 80 102 PRO A N 1
ATOM 736 C CA . PRO A 1 102 ? 6 39.75 9.875 1 80 102 PRO A CA 1
ATOM 737 C C . PRO A 1 102 ? 4.746 39.75 10.742 1 80 102 PRO A C 1
ATOM 739 O O . PRO A 1 102 ? 4.535 38.812 11.539 1 80 102 PRO A O 1
ATOM 742 N N . VAL A 1 103 ? 3.941 40.688 10.602 1 80.81 103 VAL A N 1
ATOM 743 C CA . VAL A 1 103 ? 2.74 40.812 11.414 1 80.81 103 VAL A CA 1
ATOM 744 C C . VAL A 1 103 ? 1.768 39.688 11.086 1 80.81 103 VAL A C 1
ATOM 746 O O . VAL A 1 103 ? 1.065 39.188 11.969 1 80.81 103 VAL A O 1
ATOM 749 N N . LEU A 1 104 ? 1.747 39.281 9.938 1 86.38 104 LEU A N 1
ATOM 750 C CA . LEU A 1 104 ? 0.855 38.219 9.484 1 86.38 104 LEU A CA 1
ATOM 751 C C . LEU A 1 104 ? 1.157 36.906 10.203 1 86.38 104 LEU A C 1
ATOM 753 O O . LEU A 1 104 ? 0.247 36.125 10.484 1 86.38 104 LEU A O 1
ATOM 757 N N . PHE A 1 105 ? 2.402 36.781 10.578 1 89.94 105 PHE A N 1
ATOM 758 C CA . PHE A 1 105 ? 2.828 35.469 11.102 1 89.94 105 PHE A CA 1
ATOM 759 C C . PHE A 1 105 ? 3.053 35.531 12.602 1 89.94 105 PHE A C 1
ATOM 761 O O . PHE A 1 105 ? 3.689 34.656 13.18 1 89.94 105 PHE A O 1
ATOM 768 N N . ARG A 1 106 ? 2.531 36.594 13.211 1 89.81 106 ARG A N 1
ATOM 769 C CA . ARG A 1 106 ? 2.6 36.688 14.664 1 89.81 106 ARG A CA 1
ATOM 770 C C . ARG A 1 106 ? 1.934 35.5 15.32 1 89.81 106 ARG A C 1
ATOM 772 O O . ARG A 1 106 ? 0.801 35.125 14.977 1 89.81 106 ARG A O 1
ATOM 779 N N . GLY A 1 107 ? 2.676 34.781 16.188 1 93.44 107 GLY A N 1
ATOM 780 C CA . GLY A 1 107 ? 2.113 33.656 16.938 1 93.44 107 GLY A CA 1
ATOM 781 C C . GLY A 1 107 ? 2.318 32.312 16.25 1 93.44 107 GLY A C 1
ATOM 782 O O . GLY A 1 107 ? 1.966 31.281 16.812 1 93.44 107 GLY A O 1
ATOM 783 N N . ILE A 1 108 ? 2.916 32.312 15.094 1 95.25 108 ILE A N 1
ATOM 784 C CA . ILE A 1 108 ? 3.055 31.094 14.305 1 95.25 108 ILE A CA 1
ATOM 785 C C . ILE A 1 108 ? 3.861 30.062 15.086 1 95.25 108 ILE A C 1
ATOM 787 O O . ILE A 1 108 ? 3.732 28.859 14.859 1 95.25 108 ILE A O 1
ATOM 791 N N . ASP A 1 109 ? 4.637 30.5 16.078 1 96.44 109 ASP A N 1
ATOM 792 C CA . ASP A 1 109 ? 5.492 29.609 16.859 1 96.44 109 ASP A CA 1
ATOM 793 C C . ASP A 1 109 ? 4.777 29.125 18.125 1 96.44 109 ASP A C 1
ATOM 795 O O . ASP A 1 109 ? 5.359 28.422 18.953 1 96.44 109 ASP A O 1
ATOM 799 N N . GLN A 1 110 ? 3.555 29.5 18.281 1 96.31 110 GLN A N 1
ATOM 800 C CA . GLN A 1 110 ? 2.818 29.203 19.5 1 96.31 110 GLN A CA 1
ATOM 801 C C . GLN A 1 110 ? 1.82 28.062 19.266 1 96.31 110 GLN A C 1
ATOM 803 O O . GLN A 1 110 ? 1.249 27.953 18.188 1 96.31 110 GLN A O 1
ATOM 808 N N . TRP A 1 111 ? 1.613 27.266 20.297 1 97.06 111 TRP A N 1
ATOM 809 C CA . TRP A 1 111 ? 0.704 26.125 20.25 1 97.06 111 TRP A CA 1
ATOM 810 C C . TRP A 1 111 ? -0.738 26.594 20.062 1 97.06 111 TRP A C 1
ATOM 812 O O . TRP A 1 111 ? -1.534 25.906 19.406 1 97.06 111 TRP A O 1
ATOM 822 N N . ASP A 1 112 ? -1.067 27.75 20.641 1 94.94 112 ASP A N 1
ATOM 823 C CA . ASP A 1 112 ? -2.434 28.266 20.609 1 94.94 112 ASP A CA 1
ATOM 824 C C . ASP A 1 112 ? -2.641 29.234 19.453 1 94.94 112 ASP A C 1
ATOM 826 O O . ASP A 1 112 ? -3.398 30.203 19.578 1 94.94 112 ASP A O 1
ATOM 830 N N . PHE A 1 113 ? -1.928 29.047 18.391 1 95.88 113 PHE A N 1
ATOM 831 C CA . PHE A 1 113 ? -2.006 29.859 17.188 1 95.88 113 PHE A CA 1
ATOM 832 C C . PHE A 1 113 ? -3.445 29.969 16.703 1 95.88 113 PHE A C 1
ATOM 834 O O . PHE A 1 113 ? -4.145 28.953 16.578 1 95.88 113 PHE A O 1
ATOM 841 N N . ASP A 1 114 ? -3.875 31.219 16.422 1 93.88 114 ASP A N 1
ATOM 842 C CA . ASP A 1 114 ? -5.219 31.469 15.914 1 93.88 114 ASP A CA 1
ATOM 843 C C . ASP A 1 114 ? -5.297 31.172 14.414 1 93.88 114 ASP A C 1
ATOM 845 O O . ASP A 1 114 ? -5.277 32.094 13.602 1 93.88 114 ASP A O 1
ATOM 849 N N . LEU A 1 115 ? -5.527 29.969 14.133 1 94.44 115 LEU A N 1
ATOM 850 C CA . LEU A 1 115 ? -5.527 29.484 12.758 1 94.44 115 LEU A CA 1
ATOM 851 C C . LEU A 1 115 ? -6.648 30.141 11.953 1 94.44 115 LEU A C 1
ATOM 853 O O . LEU A 1 115 ? -6.449 30.5 10.797 1 94.44 115 LEU A O 1
ATOM 857 N N . PHE A 1 116 ? -7.785 30.234 12.477 1 94.12 116 PHE A N 1
ATOM 858 C CA . PHE A 1 116 ? -8.93 30.75 11.742 1 94.12 116 PHE A CA 1
ATOM 859 C C . PHE A 1 116 ? -8.789 32.25 11.484 1 94.12 116 PHE A C 1
ATOM 861 O O . PHE A 1 116 ? -9.141 32.719 10.414 1 94.12 116 PHE A O 1
ATOM 868 N N . GLY A 1 117 ? -8.328 32.969 12.539 1 93 117 GLY A N 1
ATOM 869 C CA . GLY A 1 117 ? -7.996 34.375 12.297 1 93 117 GLY A CA 1
ATOM 870 C C . GLY A 1 117 ? -6.941 34.562 11.227 1 93 117 GLY A C 1
ATOM 871 O O . GLY A 1 117 ? -7.02 35.469 10.422 1 93 117 GLY A O 1
ATOM 872 N N . PHE A 1 118 ? -5.973 33.688 11.242 1 94.69 118 PHE A N 1
ATOM 873 C CA . PHE A 1 118 ? -4.922 33.688 10.227 1 94.69 118 PHE A CA 1
ATOM 874 C C . PHE A 1 118 ? -5.5 33.438 8.844 1 94.69 118 PHE A C 1
ATOM 876 O O . PHE A 1 118 ? -5.117 34.094 7.875 1 94.69 118 PHE A O 1
ATOM 883 N N . ALA A 1 119 ? -6.406 32.531 8.695 1 94.12 119 ALA A N 1
ATOM 884 C CA . ALA A 1 119 ? -7.07 32.219 7.426 1 94.12 119 ALA A CA 1
ATOM 885 C C . ALA A 1 119 ? -7.805 33.469 6.902 1 94.12 119 ALA A C 1
ATOM 887 O O . ALA A 1 119 ? -7.773 33.75 5.703 1 94.12 119 ALA A O 1
ATOM 888 N N . ASP A 1 120 ? -8.414 34.156 7.801 1 91.44 120 ASP A N 1
ATOM 889 C CA . ASP A 1 120 ? -9.117 35.375 7.43 1 91.44 120 ASP A CA 1
ATOM 890 C C . ASP A 1 120 ? -8.141 36.438 6.934 1 91.44 120 ASP A C 1
ATOM 892 O O . ASP A 1 120 ? -8.383 37.062 5.91 1 91.44 120 ASP A O 1
ATOM 896 N N . ARG A 1 121 ? -7.09 36.562 7.629 1 91.44 121 ARG A N 1
ATOM 897 C CA . ARG A 1 121 ? -6.121 37.625 7.324 1 91.44 121 ARG A CA 1
ATOM 898 C C . ARG A 1 121 ? -5.391 37.312 6.016 1 91.44 121 ARG A C 1
ATOM 900 O O . ARG A 1 121 ? -4.875 38.25 5.367 1 91.44 121 ARG A O 1
ATOM 907 N N . THR A 1 122 ? -5.375 36.094 5.605 1 92.12 122 THR A N 1
ATOM 908 C CA . THR A 1 122 ? -4.676 35.688 4.383 1 92.12 122 THR A CA 1
ATOM 909 C C . THR A 1 122 ? -5.652 35.594 3.215 1 92.12 122 THR A C 1
ATOM 911 O O . THR A 1 122 ? -5.32 35 2.176 1 92.12 122 THR A O 1
ATOM 914 N N . GLN A 1 123 ? -6.805 36.094 3.375 1 85.69 123 GLN A N 1
ATOM 915 C CA . GLN A 1 123 ? -7.828 36.125 2.336 1 85.69 123 GLN A CA 1
ATOM 916 C C . GLN A 1 123 ? -8.055 34.719 1.771 1 85.69 123 GLN A C 1
ATOM 918 O O . GLN A 1 123 ? -8.008 34.531 0.556 1 85.69 123 GLN A O 1
ATOM 923 N N . ALA A 1 124 ? -8.055 33.781 2.559 1 84.56 124 ALA A N 1
ATOM 924 C CA . ALA A 1 124 ? -8.414 32.406 2.285 1 84.56 124 ALA A CA 1
ATOM 925 C C . ALA A 1 124 ? -7.273 31.656 1.598 1 84.56 124 ALA A C 1
ATOM 927 O O . ALA A 1 124 ? -7.508 30.703 0.844 1 84.56 124 ALA A O 1
ATOM 928 N N . GLN A 1 125 ? -6.078 32.156 1.793 1 93.38 125 GLN A N 1
ATOM 929 C CA . GLN A 1 125 ? -4.922 31.422 1.292 1 93.38 125 GLN A CA 1
ATOM 930 C C . GLN A 1 125 ? -3.92 31.141 2.408 1 93.38 125 GLN A C 1
ATOM 932 O O . GLN A 1 125 ? -2.73 31.422 2.266 1 93.38 125 GLN A O 1
ATOM 937 N N . PRO A 1 126 ? -4.426 30.594 3.488 1 96.69 126 PRO A N 1
ATOM 938 C CA . PRO A 1 126 ? -3.559 30.375 4.648 1 96.69 126 PRO A CA 1
ATOM 939 C C . PRO A 1 126 ? -2.469 29.344 4.387 1 96.69 126 PRO A C 1
ATOM 941 O O . PRO A 1 126 ? -1.362 29.453 4.918 1 96.69 126 PRO A O 1
ATOM 944 N N . LEU A 1 127 ? -2.742 28.344 3.549 1 97.88 127 LEU A N 1
ATOM 945 C CA . LEU A 1 127 ? -1.774 27.266 3.305 1 97.88 127 LEU A CA 1
ATOM 946 C C . LEU A 1 127 ? -0.597 27.781 2.482 1 97.88 127 LEU A C 1
ATOM 948 O O . LEU A 1 127 ? 0.555 27.453 2.764 1 97.88 127 LEU A O 1
ATOM 952 N N . TYR A 1 128 ? -0.937 28.562 1.472 1 96.88 128 TYR A N 1
ATOM 953 C CA . TYR A 1 128 ? 0.118 29.25 0.723 1 96.88 128 TYR A CA 1
ATOM 954 C C . TYR A 1 128 ? 1.005 30.062 1.65 1 96.88 128 TYR A C 1
ATOM 956 O O . TYR A 1 128 ? 2.232 29.953 1.604 1 96.88 128 TYR A O 1
ATOM 964 N N . ALA A 1 129 ? 0.39 30.828 2.498 1 96.5 129 ALA A N 1
ATOM 965 C CA . ALA A 1 129 ? 1.113 31.766 3.354 1 96.5 129 ALA A CA 1
ATOM 966 C C . ALA A 1 129 ? 2.033 31.031 4.32 1 96.5 129 ALA A C 1
ATOM 968 O O . ALA A 1 129 ? 3.213 31.375 4.445 1 96.5 129 ALA A O 1
ATOM 969 N N . ILE A 1 130 ? 1.495 30.047 5.004 1 97.38 130 ILE A N 1
ATOM 970 C CA . ILE A 1 130 ? 2.289 29.344 6.008 1 97.38 130 ILE A CA 1
ATOM 971 C C . ILE A 1 130 ? 3.396 28.547 5.324 1 97.38 130 ILE A C 1
ATOM 973 O O . ILE A 1 130 ? 4.512 28.438 5.844 1 97.38 130 ILE A O 1
ATOM 977 N N . GLY A 1 131 ? 3.072 27.875 4.18 1 97.5 131 GLY A N 1
ATOM 978 C CA . GLY A 1 131 ? 4.094 27.172 3.422 1 97.5 131 GLY A CA 1
ATOM 979 C C . GLY A 1 131 ? 5.234 28.062 2.979 1 97.5 131 GLY A C 1
ATOM 980 O O . GLY A 1 131 ? 6.406 27.719 3.166 1 97.5 131 GLY A O 1
ATOM 981 N N . PHE A 1 132 ? 4.816 29.156 2.42 1 96 132 PHE A N 1
ATOM 982 C CA . PHE A 1 132 ? 5.809 30.125 1.954 1 96 132 PHE A CA 1
ATOM 983 C C . PHE A 1 132 ? 6.715 30.562 3.098 1 96 132 PHE A C 1
ATOM 985 O O . PHE A 1 132 ? 7.941 30.578 2.957 1 96 132 PHE A O 1
ATOM 992 N N . GLU A 1 133 ? 6.164 30.906 4.215 1 95.88 133 GLU A N 1
ATOM 993 C CA . GLU A 1 133 ? 6.91 31.344 5.391 1 95.88 133 GLU A CA 1
ATOM 994 C C . GLU A 1 133 ? 7.891 30.266 5.852 1 95.88 133 GLU A C 1
ATOM 996 O O . GLU A 1 133 ? 9.055 30.547 6.121 1 95.88 133 GLU A O 1
ATOM 1001 N N . LEU A 1 134 ? 7.492 29.047 5.934 1 97.12 134 LEU A N 1
ATOM 1002 C CA . LEU A 1 134 ? 8.328 27.984 6.488 1 97.12 134 LEU A CA 1
ATOM 1003 C C . LEU A 1 134 ? 9.43 27.594 5.512 1 97.12 134 LEU A C 1
ATOM 1005 O O . LEU A 1 134 ? 10.531 27.234 5.93 1 97.12 134 LEU A O 1
ATOM 1009 N N . PHE A 1 135 ? 9.156 27.609 4.172 1 97.62 135 PHE A N 1
ATOM 1010 C CA . PHE A 1 135 ? 10.195 27.328 3.188 1 97.62 135 PHE A CA 1
ATOM 1011 C C . PHE A 1 135 ? 11.344 28.328 3.318 1 97.62 135 PHE A C 1
ATOM 1013 O O . PHE A 1 135 ? 12.508 27.953 3.146 1 97.62 135 PHE A O 1
ATOM 1020 N N . TYR A 1 136 ? 11.055 29.516 3.662 1 95.56 136 TYR A N 1
ATOM 1021 C CA . TYR A 1 136 ? 12.094 30.531 3.793 1 95.56 136 TYR A CA 1
ATOM 1022 C C . TYR A 1 136 ? 12.719 30.5 5.184 1 95.56 136 TYR A C 1
ATOM 1024 O O . TYR A 1 136 ? 13.945 30.625 5.324 1 95.56 136 TYR A O 1
ATOM 1032 N N . ARG A 1 137 ? 11.922 30.344 6.199 1 94.81 137 ARG A N 1
ATOM 1033 C CA . ARG A 1 137 ? 12.445 30.281 7.559 1 94.81 137 ARG A CA 1
ATOM 1034 C C . ARG A 1 137 ? 13.453 29.141 7.707 1 94.81 137 ARG A C 1
ATOM 1036 O O . ARG A 1 137 ? 14.453 29.281 8.414 1 94.81 137 ARG A O 1
ATOM 1043 N N . TYR A 1 138 ? 13.18 28.016 7.062 1 96.69 138 TYR A N 1
ATOM 1044 C CA . TYR A 1 138 ? 14.062 26.859 7.156 1 96.69 138 TYR A CA 1
ATOM 1045 C C . TYR A 1 138 ? 15.117 26.906 6.059 1 96.69 138 TYR A C 1
ATOM 1047 O O . TYR A 1 138 ? 15.898 25.953 5.902 1 96.69 138 TYR A O 1
ATOM 1055 N N . ASP A 1 139 ? 15.133 27.938 5.258 1 97.56 139 ASP A N 1
ATOM 1056 C CA . ASP A 1 139 ? 16.078 28.172 4.172 1 97.56 139 ASP A CA 1
ATOM 1057 C C . ASP A 1 139 ? 16.031 27.031 3.15 1 97.56 139 ASP A C 1
ATOM 1059 O O . ASP A 1 139 ? 17.062 26.625 2.619 1 97.56 139 ASP A O 1
ATOM 1063 N N . LEU A 1 140 ? 14.867 26.5 2.926 1 97.88 140 LEU A N 1
ATOM 1064 C CA . LEU A 1 140 ? 14.711 25.375 2.021 1 97.88 140 LEU A CA 1
ATOM 1065 C C . LEU A 1 140 ? 14.859 25.812 0.568 1 97.88 140 LEU A C 1
ATOM 1067 O O . LEU A 1 140 ? 15.336 25.047 -0.27 1 97.88 140 LEU A O 1
ATOM 1071 N N . VAL A 1 141 ? 14.445 27.062 0.282 1 98 141 VAL A N 1
ATOM 1072 C CA . VAL A 1 141 ? 14.523 27.594 -1.072 1 98 141 VAL A CA 1
ATOM 1073 C C . VAL A 1 141 ? 15.984 27.609 -1.539 1 98 141 VAL A C 1
ATOM 1075 O O . VAL A 1 141 ? 16.297 27.141 -2.635 1 98 141 VAL A O 1
ATOM 1078 N N . ASN A 1 142 ? 16.875 28.031 -0.673 1 97.69 142 ASN A N 1
ATOM 1079 C CA . ASN A 1 142 ? 18.297 28.078 -1.015 1 97.69 142 ASN A CA 1
ATOM 1080 C C . ASN A 1 142 ? 18.938 26.703 -0.96 1 97.69 142 ASN A C 1
ATOM 1082 O O . ASN A 1 142 ? 19.688 26.312 -1.865 1 97.69 142 ASN A O 1
ATOM 1086 N N . LYS A 1 143 ? 18.641 26 0.03 1 97.5 143 LYS A N 1
ATOM 1087 C CA . LYS A 1 143 ? 19.281 24.719 0.283 1 97.5 143 LYS A CA 1
ATOM 1088 C C . LYS A 1 143 ? 18.969 23.719 -0.836 1 97.5 143 LYS A C 1
ATOM 1090 O O . LYS A 1 143 ? 19.797 22.859 -1.154 1 97.5 143 LYS A O 1
ATOM 1095 N N . PHE A 1 144 ? 17.828 23.859 -1.451 1 97.88 144 PHE A N 1
ATOM 1096 C CA . PHE A 1 144 ? 17.422 22.891 -2.463 1 97.88 144 PHE A CA 1
ATOM 1097 C C . PHE A 1 144 ? 17.281 23.562 -3.824 1 97.88 144 PHE A C 1
ATOM 1099 O O . PHE A 1 144 ? 16.688 22.984 -4.746 1 97.88 144 PHE A O 1
ATOM 1106 N N . ALA A 1 145 ? 17.734 24.828 -3.934 1 97.31 145 ALA A N 1
ATOM 1107 C CA . ALA A 1 145 ? 17.734 25.594 -5.176 1 97.31 145 ALA A CA 1
ATOM 1108 C C . ALA A 1 145 ? 16.344 25.625 -5.812 1 97.31 145 ALA A C 1
ATOM 1110 O O . ALA A 1 145 ? 16.203 25.312 -6.996 1 97.31 145 ALA A O 1
ATOM 1111 N N . ILE A 1 146 ? 15.375 25.938 -5.031 1 98 146 ILE A N 1
ATOM 1112 C CA . ILE A 1 146 ? 14 26 -5.5 1 98 146 ILE A CA 1
ATOM 1113 C C . ILE A 1 146 ? 13.727 27.344 -6.156 1 98 146 ILE A C 1
ATOM 1115 O O . ILE A 1 146 ? 14 28.391 -5.562 1 98 146 ILE A O 1
ATOM 1119 N N . ASP A 1 147 ? 13.211 27.297 -7.383 1 96.94 147 ASP A N 1
ATOM 1120 C CA . ASP A 1 147 ? 12.773 28.516 -8.039 1 96.94 147 ASP A CA 1
ATOM 1121 C C . ASP A 1 147 ? 11.594 29.141 -7.305 1 96.94 147 ASP A C 1
ATOM 1123 O O . ASP A 1 147 ? 10.57 28.484 -7.086 1 96.94 147 ASP A O 1
ATOM 1127 N N . PRO A 1 148 ? 11.688 30.391 -6.934 1 95.44 148 PRO A N 1
ATOM 1128 C CA . PRO A 1 148 ? 10.625 31.031 -6.16 1 95.44 148 PRO A CA 1
ATOM 1129 C C . PRO A 1 148 ? 9.281 31.016 -6.883 1 95.44 148 PRO A C 1
ATOM 1131 O O . PRO A 1 148 ? 8.234 30.859 -6.25 1 95.44 148 PRO A O 1
ATOM 1134 N N . ASP A 1 149 ? 9.297 31.203 -8.141 1 95.44 149 ASP A N 1
ATOM 1135 C CA . ASP A 1 149 ? 8.047 31.172 -8.898 1 95.44 149 ASP A CA 1
ATOM 1136 C C . ASP A 1 149 ? 7.422 29.781 -8.859 1 95.44 149 ASP A C 1
ATOM 1138 O O . ASP A 1 149 ? 6.203 29.641 -8.75 1 95.44 149 ASP A O 1
ATOM 1142 N N . THR A 1 150 ? 8.281 28.766 -8.969 1 96.88 150 THR A N 1
ATOM 1143 C CA . THR A 1 150 ? 7.809 27.391 -8.875 1 96.88 150 THR A CA 1
ATOM 1144 C C . THR A 1 150 ? 7.219 27.109 -7.5 1 96.88 150 THR A C 1
ATOM 1146 O O . THR A 1 150 ? 6.207 26.422 -7.379 1 96.88 150 THR A O 1
ATOM 1149 N N . LEU A 1 151 ? 7.875 27.672 -6.512 1 97.56 151 LEU A N 1
ATOM 1150 C CA . LEU A 1 151 ? 7.367 27.484 -5.156 1 97.56 151 LEU A CA 1
ATOM 1151 C C . LEU A 1 151 ? 5.977 28.094 -5.008 1 97.56 151 LEU A C 1
ATOM 1153 O O . LEU A 1 151 ? 5.082 27.469 -4.434 1 97.56 151 LEU A O 1
ATOM 1157 N N . VAL A 1 152 ? 5.812 29.281 -5.52 1 96.38 152 VAL A N 1
ATOM 1158 C CA . VAL A 1 152 ? 4.52 29.953 -5.449 1 96.38 152 VAL A CA 1
ATOM 1159 C C . VAL A 1 152 ? 3.465 29.125 -6.18 1 96.38 152 VAL A C 1
ATOM 1161 O O . VAL A 1 152 ? 2.377 28.875 -5.648 1 96.38 152 VAL A O 1
ATOM 1164 N N . ASN A 1 153 ? 3.783 28.656 -7.379 1 95.62 153 ASN A N 1
ATOM 1165 C CA . ASN A 1 153 ? 2.857 27.844 -8.148 1 95.62 153 ASN A CA 1
ATOM 1166 C C . ASN A 1 153 ? 2.484 26.562 -7.402 1 95.62 153 ASN A C 1
ATOM 1168 O O . ASN A 1 153 ? 1.318 26.156 -7.391 1 95.62 153 ASN A O 1
ATOM 1172 N N . PHE A 1 154 ? 3.51 25.984 -6.824 1 97.12 154 PHE A N 1
ATOM 1173 C CA . PHE A 1 154 ? 3.295 24.75 -6.074 1 97.12 154 PHE A CA 1
ATOM 1174 C C . PHE A 1 154 ? 2.348 24.984 -4.906 1 97.12 154 PHE A C 1
ATOM 1176 O O . PHE A 1 154 ? 1.333 24.297 -4.77 1 97.12 154 PHE A O 1
ATOM 1183 N N . LEU A 1 155 ? 2.621 25.953 -4.102 1 97.81 155 LEU A N 1
ATOM 1184 C CA . LEU A 1 155 ? 1.852 26.188 -2.887 1 97.81 155 LEU A CA 1
ATOM 1185 C C . LEU A 1 155 ? 0.427 26.625 -3.223 1 97.81 155 LEU A C 1
ATOM 1187 O O . LEU A 1 155 ? -0.531 26.141 -2.617 1 97.81 155 LEU A O 1
ATOM 1191 N N . VAL A 1 156 ? 0.278 27.484 -4.184 1 96.5 156 VAL A N 1
ATOM 1192 C CA . VAL A 1 156 ? -1.04 27.969 -4.586 1 96.5 156 VAL A CA 1
ATOM 1193 C C . VAL A 1 156 ? -1.837 26.828 -5.211 1 96.5 156 VAL A C 1
ATOM 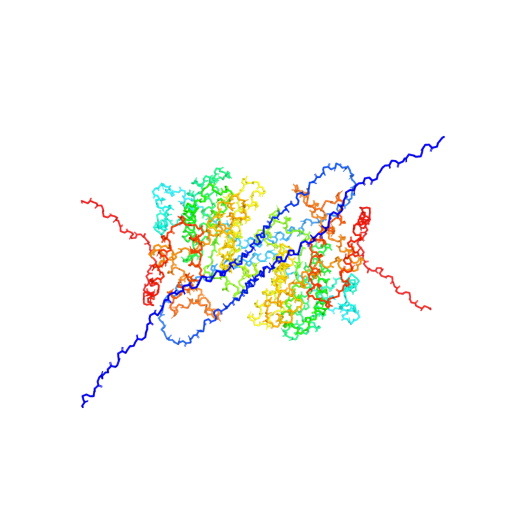1195 O O . VAL A 1 156 ? -3.037 26.688 -4.957 1 96.5 156 VAL A O 1
ATOM 1198 N N . GLY A 1 157 ? -1.158 26.062 -6.016 1 95.81 157 GLY A N 1
ATOM 1199 C CA . GLY A 1 157 ? -1.817 24.922 -6.633 1 95.81 157 GLY A CA 1
ATOM 1200 C C . GLY A 1 157 ? -2.303 23.891 -5.625 1 95.81 157 GLY A C 1
ATOM 1201 O O . GLY A 1 157 ? -3.408 23.359 -5.754 1 95.81 157 GLY A O 1
ATOM 1202 N N . ILE A 1 158 ? -1.468 23.562 -4.645 1 96.94 158 ILE A N 1
ATOM 1203 C CA . ILE A 1 158 ? -1.857 22.625 -3.592 1 96.94 158 ILE A CA 1
ATOM 1204 C C . ILE A 1 158 ? -3.068 23.172 -2.84 1 96.94 158 ILE A C 1
ATOM 1206 O O . ILE A 1 158 ? -4.039 22.453 -2.607 1 96.94 158 ILE A O 1
ATOM 1210 N N . GLU A 1 159 ? -3.014 24.422 -2.447 1 96.75 159 GLU A N 1
ATOM 1211 C CA . GLU A 1 159 ? -4.133 25.047 -1.737 1 96.75 159 GLU A CA 1
ATOM 1212 C C . GLU A 1 159 ? -5.402 25.016 -2.584 1 96.75 159 GLU A C 1
ATOM 1214 O O . GLU A 1 159 ? -6.492 24.75 -2.074 1 96.75 159 GLU A O 1
ATOM 1219 N N . TYR A 1 160 ? -5.266 25.359 -3.838 1 93.88 160 TYR A N 1
ATOM 1220 C CA . TYR A 1 160 ? -6.402 25.312 -4.754 1 93.88 160 TYR A CA 1
ATOM 1221 C C . TYR A 1 160 ? -7.023 23.922 -4.777 1 93.88 160 TYR A C 1
ATOM 1223 O O . TYR A 1 160 ? -8.25 23.781 -4.734 1 93.88 160 TYR A O 1
ATOM 1231 N N . GLY A 1 161 ? -6.141 22.906 -4.852 1 92.69 161 GLY A N 1
ATOM 1232 C CA . GLY A 1 161 ? -6.617 21.531 -4.883 1 92.69 161 GLY A CA 1
ATOM 1233 C C . GLY A 1 161 ? -7.387 21.141 -3.633 1 92.69 161 GLY A C 1
ATOM 1234 O O . GLY A 1 161 ? -8.359 20.391 -3.707 1 92.69 161 GLY A O 1
ATOM 1235 N N . TYR A 1 162 ? -6.992 21.594 -2.482 1 94.38 162 TYR A N 1
ATOM 1236 C CA . TYR A 1 162 ? -7.699 21.344 -1.233 1 94.38 162 TYR A CA 1
ATOM 1237 C C . TYR A 1 162 ? -9.117 21.891 -1.288 1 94.38 162 TYR A C 1
ATOM 1239 O O . TYR A 1 162 ? -10.047 21.297 -0.719 1 94.38 162 TYR A O 1
ATOM 1247 N N . ASN A 1 163 ? -9.258 23.016 -1.866 1 89.19 163 ASN A N 1
ATOM 1248 C CA . ASN A 1 163 ? -10.5 23.766 -1.724 1 89.19 163 ASN A CA 1
ATOM 1249 C C . ASN A 1 163 ? -11.477 23.469 -2.859 1 89.19 163 ASN A C 1
ATOM 1251 O O . ASN A 1 163 ? -12.609 23.953 -2.859 1 89.19 163 ASN A O 1
ATOM 1255 N N . LYS A 1 164 ? -11.102 22.578 -3.676 1 82.5 164 LYS A N 1
ATOM 1256 C CA . LYS A 1 164 ? -11.93 22.266 -4.84 1 82.5 164 LYS A CA 1
ATOM 1257 C C . LYS A 1 164 ? -13.219 21.578 -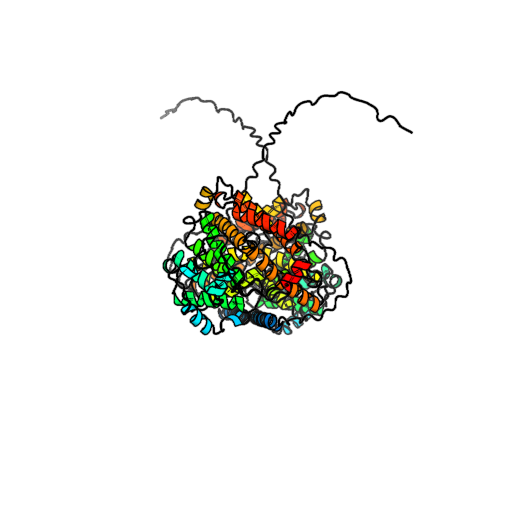4.43 1 82.5 164 LYS A C 1
ATOM 1259 O O . LYS A 1 164 ? -14.289 21.891 -4.949 1 82.5 164 LYS A O 1
ATOM 1264 N N . ALA A 1 165 ? -13.141 20.656 -3.52 1 79.81 165 ALA A N 1
ATOM 1265 C CA . ALA A 1 165 ? -14.305 19.875 -3.125 1 79.81 165 ALA A CA 1
ATOM 1266 C C . ALA A 1 165 ? -15.148 20.625 -2.092 1 79.81 165 ALA A C 1
ATOM 1268 O O . ALA A 1 165 ? -16.281 20.219 -1.789 1 79.81 165 ALA A O 1
ATOM 1269 N N . ALA A 1 166 ? -14.727 21.719 -1.572 1 85.06 166 ALA A N 1
ATOM 1270 C CA . ALA A 1 166 ? -15.445 22.531 -0.595 1 85.06 166 ALA A CA 1
ATOM 1271 C C . ALA A 1 166 ? -15.852 21.703 0.615 1 85.06 166 ALA A C 1
ATOM 1273 O O . ALA A 1 166 ? -17.031 21.703 1.008 1 85.06 166 ALA A O 1
ATOM 1274 N N . VAL A 1 167 ? -14.945 20.969 1.141 1 93.19 167 VAL A N 1
ATOM 1275 C CA . VAL A 1 167 ? -15.195 20.156 2.322 1 93.19 167 VAL A CA 1
ATOM 1276 C C . VAL A 1 167 ? -14.938 20.984 3.584 1 93.19 167 VAL A C 1
ATOM 1278 O O . VAL A 1 167 ? -14.094 21.891 3.58 1 93.19 167 VAL A O 1
ATOM 1281 N N . SER A 1 168 ? -15.648 20.672 4.609 1 95.38 168 SER A N 1
ATOM 1282 C CA . SER A 1 168 ? -15.68 21.531 5.789 1 95.38 168 SER A CA 1
ATOM 1283 C C . SER A 1 168 ? -14.43 21.344 6.641 1 95.38 168 SER A C 1
ATOM 1285 O O . SER A 1 168 ? -13.898 22.297 7.211 1 95.38 168 SER A O 1
ATOM 1287 N N . TYR A 1 169 ? -13.914 20.125 6.727 1 97.19 169 TYR A N 1
ATOM 1288 C CA . TYR A 1 169 ? -12.812 19.844 7.645 1 97.19 169 TYR A CA 1
ATOM 1289 C C . TYR A 1 169 ? -11.508 19.656 6.887 1 97.19 169 TYR A C 1
ATOM 1291 O O . TYR A 1 169 ? -10.547 20.406 7.102 1 97.19 169 TYR A O 1
ATOM 1299 N N . HIS A 1 170 ? -11.469 18.672 5.961 1 97.81 170 HIS A N 1
ATOM 1300 C CA . HIS A 1 170 ? -10.242 18.344 5.238 1 97.81 170 HIS A CA 1
ATOM 1301 C C . HIS A 1 170 ? -10 19.328 4.09 1 97.81 170 HIS A C 1
ATOM 1303 O O . HIS A 1 170 ? -9.992 18.922 2.924 1 97.81 170 HIS A O 1
ATOM 1309 N N . ASN A 1 171 ? -9.742 20.562 4.426 1 96.94 171 ASN A N 1
ATOM 1310 C CA . ASN A 1 171 ? -9.492 21.656 3.492 1 96.94 171 ASN A CA 1
ATOM 1311 C C . ASN A 1 171 ? -8.133 22.312 3.754 1 96.94 171 ASN A C 1
ATOM 1313 O O . ASN A 1 171 ? -7.309 21.766 4.492 1 96.94 171 ASN A O 1
ATOM 1317 N N . SER A 1 172 ? -7.914 23.469 3.107 1 97.31 172 SER A N 1
ATOM 1318 C CA . SER A 1 172 ? -6.609 24.109 3.207 1 97.31 172 SER A CA 1
ATOM 1319 C C . SER A 1 172 ? -6.359 24.641 4.617 1 97.31 172 SER A C 1
ATOM 1321 O O . SER A 1 172 ? -5.211 24.719 5.062 1 97.31 172 SER A O 1
ATOM 1323 N N . GLU A 1 173 ? -7.398 25 5.367 1 97.5 173 GLU A N 1
ATOM 1324 C CA . GLU A 1 173 ? -7.234 25.453 6.742 1 97.5 173 GLU A CA 1
ATOM 1325 C C . GLU A 1 173 ? -6.734 24.328 7.645 1 97.5 173 GLU A C 1
ATOM 1327 O O . GLU A 1 173 ? -5.871 24.547 8.5 1 97.5 173 GLU A O 1
ATOM 1332 N N . HIS A 1 174 ? -7.305 23.125 7.441 1 98.19 174 HIS A N 1
ATOM 1333 C CA . HIS A 1 174 ? -6.82 21.984 8.188 1 98.19 174 HIS A CA 1
ATOM 1334 C C . HIS A 1 174 ? -5.348 21.703 7.887 1 98.19 174 HIS A C 1
ATOM 1336 O O . HIS A 1 174 ? -4.551 21.5 8.805 1 98.19 174 HIS A O 1
ATOM 1342 N N . ALA A 1 175 ? -5.008 21.703 6.633 1 98.62 175 ALA A N 1
ATOM 1343 C CA . ALA A 1 175 ? -3.617 21.469 6.242 1 98.62 175 ALA A CA 1
ATOM 1344 C C . ALA A 1 175 ? -2.703 22.547 6.84 1 98.62 175 ALA A C 1
ATOM 1346 O O . ALA A 1 175 ? -1.563 22.25 7.215 1 98.62 175 ALA A O 1
ATOM 1347 N N . THR A 1 176 ? -3.238 23.781 6.891 1 98.5 176 THR A N 1
ATOM 1348 C CA . THR A 1 176 ? -2.486 24.875 7.5 1 98.5 176 THR A CA 1
ATOM 1349 C C . THR A 1 176 ? -2.244 24.609 8.984 1 98.5 176 THR A C 1
ATOM 1351 O O . THR A 1 176 ? -1.13 24.781 9.477 1 98.5 176 THR A O 1
ATOM 1354 N N . ASP A 1 177 ? -3.238 24.188 9.656 1 98.5 177 ASP A N 1
ATOM 1355 C CA . ASP A 1 177 ? -3.127 23.875 11.078 1 98.5 177 ASP A CA 1
ATOM 1356 C C . ASP A 1 177 ? -2.104 22.766 11.32 1 98.5 177 ASP A C 1
ATOM 1358 O O . ASP A 1 177 ? -1.277 22.875 12.227 1 98.5 177 ASP A O 1
ATOM 1362 N N . VAL A 1 178 ? -2.164 21.734 10.477 1 98.81 178 VAL A N 1
ATOM 1363 C CA . VAL A 1 178 ? -1.239 20.609 10.594 1 98.81 178 VAL A CA 1
ATOM 1364 C C . VAL A 1 178 ? 0.19 21.094 10.352 1 98.81 178 VAL A C 1
ATOM 1366 O O . VAL A 1 178 ? 1.103 20.75 11.109 1 98.81 178 VAL A O 1
ATOM 1369 N N . THR A 1 179 ? 0.378 21.891 9.352 1 98.81 179 THR A N 1
ATOM 1370 C CA . THR A 1 179 ? 1.702 22.391 8.992 1 98.81 179 THR A CA 1
ATOM 1371 C C . THR A 1 179 ? 2.256 23.297 10.086 1 98.81 179 THR A C 1
ATOM 1373 O O . THR A 1 179 ? 3.422 23.172 10.469 1 98.81 179 THR A O 1
ATOM 1376 N N . GLN A 1 180 ? 1.427 24.203 10.57 1 98.56 180 GLN A N 1
ATOM 1377 C CA . GLN A 1 180 ? 1.832 25.094 11.656 1 98.56 180 GLN A CA 1
ATOM 1378 C C . GLN A 1 180 ? 2.145 24.297 12.922 1 98.56 180 GLN A C 1
ATOM 1380 O O . GLN A 1 180 ? 3.129 24.594 13.609 1 98.56 180 GLN A O 1
ATOM 1385 N N . THR A 1 181 ? 1.334 23.344 13.266 1 98.56 181 THR A N 1
ATOM 1386 C CA . THR A 1 181 ? 1.542 22.531 14.461 1 98.56 181 THR A CA 1
ATOM 1387 C C . THR A 1 181 ? 2.83 21.719 14.344 1 98.56 181 THR A C 1
ATOM 1389 O O . THR A 1 181 ? 3.572 21.578 15.32 1 98.56 181 THR A O 1
ATOM 1392 N N . MET A 1 182 ? 3.045 21.188 13.148 1 98.62 182 MET A N 1
ATOM 1393 C CA . MET A 1 182 ? 4.305 20.484 12.891 1 98.62 182 MET A CA 1
ATOM 1394 C C . MET A 1 182 ? 5.496 21.391 13.195 1 98.62 182 MET A C 1
ATOM 1396 O O . MET A 1 182 ? 6.445 20.969 13.852 1 98.62 182 MET A O 1
ATOM 1400 N N . HIS A 1 183 ? 5.449 22.609 12.781 1 98.38 183 HIS A N 1
ATOM 1401 C CA . HIS A 1 183 ? 6.508 23.594 13.023 1 98.38 183 HIS A CA 1
ATOM 1402 C C . HIS A 1 183 ? 6.734 23.797 14.516 1 98.38 183 HIS A C 1
ATOM 1404 O O . HIS A 1 183 ? 7.879 23.797 14.977 1 98.38 183 HIS A O 1
ATOM 1410 N N . VAL A 1 184 ? 5.695 23.922 15.266 1 97.94 184 VAL A N 1
ATOM 1411 C CA . VAL A 1 184 ? 5.781 24.125 16.719 1 97.94 184 VAL A CA 1
ATOM 1412 C C . VAL A 1 184 ? 6.375 22.875 17.375 1 97.94 184 VAL A C 1
ATOM 1414 O O . VAL A 1 184 ? 7.211 22.984 18.266 1 97.94 184 VAL A O 1
ATOM 1417 N N . LEU A 1 185 ? 5.957 21.734 16.922 1 98.25 185 LEU A N 1
ATOM 1418 C CA . LEU A 1 185 ? 6.453 20.484 17.484 1 98.25 185 LEU A CA 1
ATOM 1419 C C . LEU A 1 185 ? 7.949 20.328 17.25 1 98.25 185 LEU A C 1
ATOM 1421 O O . LEU A 1 185 ? 8.688 19.906 18.141 1 98.25 185 LEU A O 1
ATOM 1425 N N . LEU A 1 186 ? 8.367 20.656 16.031 1 97.62 186 LEU A N 1
ATOM 1426 C CA . LEU A 1 186 ? 9.797 20.562 15.734 1 97.62 186 LEU A CA 1
ATOM 1427 C C . LEU A 1 186 ? 10.609 21.406 16.719 1 97.62 186 LEU A C 1
ATOM 1429 O O . LEU A 1 186 ? 11.672 20.984 17.172 1 97.62 186 LEU A O 1
ATOM 1433 N N . SER A 1 187 ? 10.102 22.516 17 1 96.06 187 SER A N 1
ATOM 1434 C CA . SER A 1 187 ? 10.789 23.438 17.922 1 96.06 187 SER A CA 1
ATOM 1435 C C . SER A 1 187 ? 10.703 22.938 19.359 1 96.06 187 SER A C 1
ATOM 1437 O O . SER A 1 187 ? 11.719 22.859 20.062 1 96.06 187 SER A O 1
ATOM 1439 N N . ARG A 1 188 ? 9.586 22.547 19.812 1 95.75 188 ARG A N 1
ATOM 1440 C CA . ARG A 1 188 ? 9.359 22.156 21.203 1 95.75 188 ARG A CA 1
ATOM 1441 C C . ARG A 1 188 ? 10.094 20.859 21.531 1 95.75 188 ARG A C 1
ATOM 1443 O O . ARG A 1 188 ? 10.508 20.656 22.672 1 95.75 188 ARG A O 1
ATOM 1450 N N . LEU A 1 189 ? 10.227 20.047 20.547 1 95.94 189 LEU A N 1
ATOM 1451 C CA . LEU A 1 189 ? 10.906 18.766 20.766 1 95.94 189 LEU A CA 1
ATOM 1452 C C . LEU A 1 189 ? 12.414 18.906 20.547 1 95.94 189 LEU A C 1
ATOM 1454 O O . LEU A 1 189 ? 13.148 17.922 20.578 1 95.94 189 LEU A O 1
ATOM 1458 N N . ARG A 1 190 ? 12.836 20.125 20.297 1 93.44 190 ARG A N 1
ATOM 1459 C CA . ARG A 1 190 ? 14.242 20.469 20.125 1 93.44 190 ARG A CA 1
ATOM 1460 C C . ARG A 1 190 ? 14.867 19.641 19 1 93.44 190 ARG A C 1
ATOM 1462 O O . ARG A 1 190 ? 15.938 19.062 19.172 1 93.44 190 ARG A O 1
ATOM 1469 N N . LEU A 1 191 ? 14.094 19.562 17.953 1 93.81 191 LEU A N 1
ATOM 1470 C CA . LEU A 1 191 ? 14.594 18.781 16.828 1 93.81 191 LEU A CA 1
ATOM 1471 C C . LEU A 1 191 ? 15.375 19.672 15.859 1 93.81 191 LEU A C 1
ATOM 1473 O O . LEU A 1 191 ? 15.992 19.172 14.914 1 93.81 191 LEU A O 1
ATOM 1477 N N . ASP A 1 192 ? 15.375 20.906 16.234 1 82.94 192 ASP A N 1
ATOM 1478 C CA . ASP A 1 192 ? 16.141 21.859 15.422 1 82.94 192 ASP A CA 1
ATOM 1479 C C . ASP A 1 192 ? 17.625 21.453 15.383 1 82.94 192 ASP A C 1
ATOM 1481 O O . ASP A 1 192 ? 18.234 21.219 16.422 1 82.94 192 ASP A O 1
ATOM 1485 N N . GLY A 1 193 ? 18.141 21.328 14.32 1 85.56 193 GLY A N 1
ATOM 1486 C CA . GLY A 1 193 ? 19.547 21 14.172 1 85.56 193 GLY A CA 1
ATOM 1487 C C . GLY A 1 193 ? 19.812 19.5 14.227 1 85.56 193 GLY A C 1
ATOM 1488 O O . GLY A 1 193 ? 20.938 19.062 14.047 1 85.56 193 GLY A O 1
ATOM 1489 N N . ARG A 1 194 ? 18.797 18.828 14.523 1 90.88 194 ARG A N 1
ATOM 1490 C CA . ARG A 1 194 ? 18.984 17.391 14.648 1 90.88 194 ARG A CA 1
ATOM 1491 C C . ARG A 1 194 ? 18.469 16.656 13.414 1 90.88 194 ARG A C 1
ATOM 1493 O O . ARG A 1 194 ? 18.641 15.445 13.281 1 90.88 194 ARG A O 1
ATOM 1500 N N . LEU A 1 195 ? 17.891 17.375 12.562 1 94.25 195 LEU A N 1
ATOM 1501 C CA . LEU A 1 195 ? 17.328 16.828 11.328 1 94.25 195 LEU A CA 1
ATOM 1502 C C . LEU A 1 195 ? 18.172 17.219 10.125 1 94.25 195 LEU A C 1
ATOM 1504 O O . LEU A 1 195 ? 18.828 18.266 10.133 1 94.25 195 LEU A O 1
ATOM 1508 N N . THR A 1 196 ? 18.234 16.344 9.18 1 94.31 196 THR A N 1
ATOM 1509 C CA . THR A 1 196 ? 18.844 16.734 7.91 1 94.31 196 THR A CA 1
ATOM 1510 C C . THR A 1 196 ? 17.938 17.672 7.133 1 94.31 196 THR A C 1
ATOM 1512 O O . THR A 1 196 ? 16.75 17.781 7.426 1 94.31 196 THR A O 1
ATOM 1515 N N . ASP A 1 197 ? 18.516 18.391 6.172 1 95.62 197 ASP A N 1
ATOM 1516 C CA . ASP A 1 197 ? 17.719 19.25 5.305 1 95.62 197 ASP A CA 1
ATOM 1517 C C . ASP A 1 197 ? 16.656 18.453 4.551 1 95.62 197 ASP A C 1
ATOM 1519 O O . ASP A 1 197 ? 15.547 18.938 4.324 1 95.62 197 ASP A O 1
ATOM 1523 N N . THR A 1 198 ? 16.969 17.234 4.219 1 95.62 198 THR A N 1
ATOM 1524 C CA . THR A 1 198 ? 16.031 16.359 3.514 1 95.62 198 THR A CA 1
ATOM 1525 C C . THR A 1 198 ? 14.852 16 4.402 1 95.62 198 THR A C 1
ATOM 1527 O O . THR A 1 198 ? 13.703 16.031 3.951 1 95.62 198 THR A O 1
ATOM 1530 N N . ASN A 1 199 ? 15.156 15.758 5.629 1 96.06 199 ASN A N 1
ATOM 1531 C CA . ASN A 1 199 ? 14.086 15.5 6.586 1 96.06 199 ASN A CA 1
ATOM 1532 C C . ASN A 1 199 ? 13.125 16.672 6.691 1 96.06 199 ASN A C 1
ATOM 1534 O O . ASN A 1 199 ? 11.906 16.484 6.691 1 96.06 199 ASN A O 1
ATOM 1538 N N . LEU A 1 200 ? 13.75 17.75 6.781 1 97.12 200 LEU A N 1
ATOM 1539 C CA . LEU A 1 200 ? 12.969 18.969 7 1 97.12 200 LEU A CA 1
ATOM 1540 C C . LEU A 1 200 ? 12.086 19.266 5.793 1 97.12 200 LEU A C 1
ATOM 1542 O O .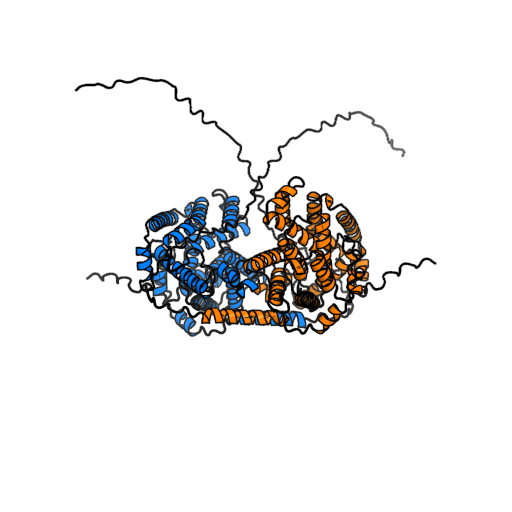 LEU A 1 200 ? 10.898 19.562 5.949 1 97.12 200 LEU A O 1
ATOM 1546 N N . LEU A 1 201 ? 12.648 19.188 4.605 1 98.31 201 LEU A N 1
ATOM 1547 C CA . LEU A 1 201 ? 11.852 19.422 3.404 1 98.31 201 LEU A CA 1
ATOM 1548 C C . LEU A 1 201 ? 10.734 18.391 3.287 1 98.31 201 LEU A C 1
ATOM 1550 O O . LEU A 1 201 ? 9.602 18.734 2.947 1 98.31 201 LEU A O 1
ATOM 1554 N N . ALA A 1 202 ? 11.047 17.156 3.586 1 98.44 202 ALA A N 1
ATOM 1555 C CA . ALA A 1 202 ? 10.086 16.062 3.449 1 98.44 202 ALA A CA 1
ATOM 1556 C C . ALA A 1 202 ? 8.891 16.281 4.375 1 98.44 202 ALA A C 1
ATOM 1558 O O . ALA A 1 202 ? 7.742 16.109 3.961 1 98.44 202 ALA A O 1
ATOM 1559 N N . ILE A 1 203 ? 9.141 16.625 5.605 1 98.62 203 ILE A N 1
ATOM 1560 C CA . ILE A 1 203 ? 8.055 16.719 6.574 1 98.62 203 ILE A CA 1
ATOM 1561 C C . ILE A 1 203 ? 7.199 17.953 6.273 1 98.62 203 ILE A C 1
ATOM 1563 O O . ILE A 1 203 ? 5.98 17.922 6.461 1 98.62 203 ILE A O 1
ATOM 1567 N N . VAL A 1 204 ? 7.801 19.047 5.828 1 98.75 204 VAL A N 1
ATOM 1568 C CA . VAL A 1 204 ? 7.043 20.234 5.465 1 98.75 204 VAL A CA 1
ATOM 1569 C C . VAL A 1 204 ? 6.109 19.906 4.297 1 98.75 204 VAL A C 1
ATOM 1571 O O . VAL A 1 204 ? 4.906 20.188 4.363 1 98.75 204 VAL A O 1
ATOM 1574 N N . VAL A 1 205 ? 6.656 19.266 3.287 1 98.88 205 VAL A N 1
ATOM 1575 C CA . VAL A 1 205 ? 5.863 18.938 2.105 1 98.88 205 VAL A CA 1
ATOM 1576 C C . VAL A 1 205 ? 4.781 17.922 2.467 1 98.88 205 VAL A C 1
ATOM 1578 O O . VAL A 1 205 ? 3.635 18.047 2.025 1 98.88 205 VAL A O 1
ATOM 1581 N N . ALA A 1 206 ? 5.109 16.953 3.256 1 98.88 206 ALA A N 1
ATOM 1582 C CA . ALA A 1 206 ? 4.137 15.938 3.66 1 98.88 206 ALA A CA 1
ATOM 1583 C C . ALA A 1 206 ? 2.947 16.578 4.371 1 98.88 206 ALA A C 1
ATOM 1585 O O . ALA A 1 206 ? 1.796 16.219 4.117 1 98.88 206 ALA A O 1
ATOM 1586 N N . CYS A 1 207 ? 3.199 17.5 5.23 1 98.88 207 CYS A N 1
ATOM 1587 C CA . CYS A 1 207 ? 2.125 18.172 5.953 1 98.88 207 CYS A CA 1
ATOM 1588 C C . CYS A 1 207 ? 1.271 19 5.004 1 98.88 207 CYS A C 1
ATOM 1590 O O . CYS A 1 207 ? 0.051 19.078 5.164 1 98.88 207 CYS A O 1
ATOM 1592 N N . LEU A 1 208 ? 1.878 19.578 4.023 1 98.88 208 LEU A N 1
ATOM 1593 C CA . LEU A 1 208 ? 1.162 20.391 3.051 1 98.88 208 LEU A CA 1
ATOM 1594 C C . LEU A 1 208 ? 0.224 19.547 2.205 1 98.88 208 LEU A C 1
ATOM 1596 O O . LEU A 1 208 ? -0.86 19.984 1.826 1 98.88 208 LEU A O 1
ATOM 1600 N N . ILE A 1 209 ? 0.61 18.25 1.959 1 98.62 209 ILE A N 1
ATOM 1601 C CA . ILE A 1 209 ? -0.123 17.547 0.917 1 98.62 209 ILE A CA 1
ATOM 1602 C C . ILE A 1 209 ? -0.881 16.359 1.529 1 98.62 209 ILE A C 1
ATOM 1604 O O . ILE A 1 209 ? -1.554 15.617 0.818 1 98.62 209 ILE A O 1
ATOM 1608 N N . HIS A 1 210 ? -0.878 16.141 2.809 1 98.75 210 HIS A N 1
ATOM 1609 C CA . HIS A 1 210 ? -1.301 14.891 3.434 1 98.75 210 HIS A CA 1
ATOM 1610 C C . HIS A 1 210 ? -2.777 14.617 3.166 1 98.75 210 HIS A C 1
ATOM 1612 O O . HIS A 1 210 ? -3.197 13.453 3.131 1 98.75 210 HIS A O 1
ATOM 1618 N N . ASP A 1 211 ? -3.59 15.594 2.99 1 98.12 211 ASP A N 1
ATOM 1619 C CA . ASP A 1 211 ? -5.016 15.469 2.715 1 98.12 211 ASP A CA 1
ATOM 1620 C C . ASP A 1 211 ? -5.387 16.172 1.41 1 98.12 211 ASP A C 1
ATOM 1622 O O . ASP A 1 211 ? -6.512 16.656 1.256 1 98.12 211 ASP A O 1
ATOM 1626 N N . TYR A 1 212 ? -4.391 16.297 0.491 1 96.88 212 TYR A N 1
ATOM 1627 C CA . TYR A 1 212 ? -4.582 16.969 -0.786 1 96.88 212 TYR A CA 1
ATOM 1628 C C . TYR A 1 212 ? -5.766 16.375 -1.544 1 96.88 212 TYR A C 1
ATOM 1630 O O . TYR A 1 212 ? -5.844 15.164 -1.729 1 96.88 212 TYR A O 1
ATOM 1638 N N . ARG A 1 213 ? -6.777 17.25 -1.88 1 93.81 213 ARG A N 1
ATOM 1639 C CA . ARG A 1 213 ? -7.957 16.906 -2.666 1 93.81 213 ARG A CA 1
ATOM 1640 C C . ARG A 1 213 ? -8.82 15.883 -1.944 1 93.81 213 ARG A C 1
ATOM 1642 O O . ARG A 1 213 ? -9.375 14.977 -2.574 1 93.81 213 ARG A O 1
ATOM 1649 N N . HIS A 1 214 ? -8.914 16.016 -0.705 1 95.88 214 HIS A N 1
ATOM 1650 C CA . HIS A 1 214 ? -9.742 15.133 0.107 1 95.88 214 HIS A CA 1
ATOM 1651 C C . HIS A 1 214 ? -11.219 15.266 -0.264 1 95.88 214 HIS A C 1
ATOM 1653 O O . HIS A 1 214 ? -11.742 16.375 -0.373 1 95.88 214 HIS A O 1
ATOM 1659 N N . PRO A 1 215 ? -11.938 14.156 -0.403 1 94.19 215 PRO A N 1
ATOM 1660 C CA . PRO A 1 215 ? -13.328 14.219 -0.862 1 94.19 215 PRO A CA 1
ATOM 1661 C C . PRO A 1 215 ? -14.32 14.43 0.281 1 94.19 215 PRO A C 1
ATOM 1663 O O . PRO A 1 215 ? -15.523 14.57 0.043 1 94.19 215 PRO A O 1
ATOM 1666 N N . GLY A 1 216 ? -13.828 14.414 1.526 1 95.81 216 GLY A N 1
ATOM 1667 C CA . GLY A 1 216 ? -14.711 14.57 2.672 1 95.81 216 GLY A CA 1
ATOM 1668 C C . GLY A 1 216 ? -15.414 13.281 3.059 1 95.81 216 GLY A C 1
ATOM 1669 O O . GLY A 1 216 ? -16.469 13.312 3.688 1 95.81 216 GLY A O 1
ATOM 1670 N N . GLN A 1 217 ? -14.883 12.219 2.596 1 96.06 217 GLN A N 1
ATOM 1671 C CA . GLN A 1 217 ? -15.398 10.883 2.883 1 96.06 217 GLN A CA 1
ATOM 1672 C C . GLN A 1 217 ? -14.32 10 3.508 1 96.06 217 GLN A C 1
ATOM 1674 O O . GLN A 1 217 ? -13.125 10.289 3.395 1 96.06 217 GLN A O 1
ATOM 1679 N N . THR A 1 218 ? -14.773 8.977 4.203 1 96.69 218 THR A N 1
ATOM 1680 C CA . THR A 1 218 ? -13.82 8.102 4.879 1 96.69 218 THR A CA 1
ATOM 1681 C C . THR A 1 218 ? -13.328 7.004 3.941 1 96.69 218 THR A C 1
ATOM 1683 O O . THR A 1 218 ? -14 6.676 2.959 1 96.69 218 THR A O 1
ATOM 1686 N N . ASN A 1 219 ? -12.18 6.453 4.254 1 96.38 219 ASN A N 1
ATOM 1687 C CA . ASN A 1 219 ? -11.648 5.305 3.527 1 96.38 219 ASN A CA 1
ATOM 1688 C C . ASN A 1 219 ? -12.68 4.18 3.434 1 96.38 219 ASN A C 1
ATOM 1690 O O . ASN A 1 219 ? -12.906 3.623 2.357 1 96.38 219 ASN A O 1
ATOM 1694 N N . GLN A 1 220 ? -13.359 3.885 4.539 1 94.81 220 GLN A N 1
ATOM 1695 C CA . GLN A 1 220 ? -14.289 2.764 4.602 1 94.81 220 GLN A CA 1
ATOM 1696 C C . GLN A 1 220 ? -15.5 3.002 3.703 1 94.81 220 GLN A C 1
ATOM 1698 O O . GLN A 1 220 ? -16 2.068 3.078 1 94.81 220 GLN A O 1
ATOM 1703 N N . PHE A 1 221 ? -15.984 4.227 3.641 1 96.44 221 PHE A N 1
ATOM 1704 C CA . PHE A 1 221 ? -17.094 4.551 2.756 1 96.44 221 PHE A CA 1
ATOM 1705 C C . PHE A 1 221 ? -16.734 4.266 1.303 1 96.44 221 PHE A C 1
ATOM 1707 O O . PHE A 1 221 ? -17.5 3.641 0.575 1 96.44 221 PHE A O 1
ATOM 1714 N N . LEU A 1 222 ? -15.523 4.68 0.914 1 94.19 222 LEU A N 1
ATOM 1715 C CA . LEU A 1 222 ? -15.07 4.496 -0.462 1 94.19 222 LEU A CA 1
ATOM 1716 C C . LEU A 1 222 ? -14.953 3.014 -0.799 1 94.19 222 LEU A C 1
ATOM 1718 O O . LEU A 1 222 ? -15.305 2.592 -1.903 1 94.19 222 LEU A O 1
ATOM 1722 N N . VAL A 1 223 ? -14.453 2.238 0.092 1 93.69 223 VAL A N 1
ATOM 1723 C CA . VAL A 1 223 ? -14.344 0.795 -0.095 1 93.69 223 VAL A CA 1
ATOM 1724 C C . VAL A 1 223 ? -15.734 0.18 -0.218 1 93.69 223 VAL A C 1
ATOM 1726 O O . VAL A 1 223 ? -15.984 -0.636 -1.108 1 93.69 223 VAL A O 1
ATOM 1729 N N . ASN A 1 224 ? -16.688 0.651 0.666 1 92.25 224 ASN A N 1
ATOM 1730 C CA . ASN A 1 224 ? -18.031 0.094 0.708 1 92.25 224 ASN A CA 1
ATOM 1731 C C . ASN A 1 224 ? -18.766 0.305 -0.612 1 92.25 224 ASN A C 1
ATOM 1733 O O . ASN A 1 224 ? -19.562 -0.542 -1.028 1 92.25 224 ASN A O 1
ATOM 1737 N N . ILE A 1 225 ? -18.453 1.381 -1.212 1 91 225 ILE A N 1
ATOM 1738 C CA . ILE A 1 225 ? -19.203 1.675 -2.43 1 91 225 ILE A CA 1
ATOM 1739 C C . ILE A 1 225 ? -18.391 1.271 -3.65 1 91 225 ILE A C 1
ATOM 1741 O O . ILE A 1 225 ? -18.766 1.572 -4.785 1 91 225 ILE A O 1
ATOM 1745 N N . GLU A 1 226 ? -17.203 0.652 -3.396 1 87.19 226 GLU A N 1
ATOM 1746 C CA . GLU A 1 226 ? -16.297 0.227 -4.469 1 87.19 226 GLU A CA 1
ATOM 1747 C C . GLU A 1 226 ? -15.938 1.395 -5.379 1 87.19 226 GLU A C 1
ATOM 1749 O O . GLU A 1 226 ? -16.047 1.292 -6.602 1 87.19 226 GLU A O 1
ATOM 1754 N N . ASP A 1 227 ? -15.641 2.51 -4.66 1 89.06 227 ASP A N 1
ATOM 1755 C CA . ASP A 1 227 ? -15.156 3.682 -5.379 1 89.06 227 ASP A CA 1
ATOM 1756 C C . ASP A 1 227 ? -13.953 3.334 -6.254 1 89.06 227 ASP A C 1
ATOM 1758 O O . ASP A 1 227 ? -13.172 2.443 -5.914 1 89.06 227 ASP A O 1
ATOM 1762 N N . GLU A 1 228 ? -13.789 4.008 -7.336 1 86.38 228 GLU A N 1
ATOM 1763 C CA . GLU A 1 228 ? -12.68 3.758 -8.25 1 86.38 228 GLU A CA 1
ATOM 1764 C C . GLU A 1 228 ? -11.336 3.877 -7.527 1 86.38 228 GLU A C 1
ATOM 1766 O O . GLU A 1 228 ? -10.391 3.156 -7.844 1 86.38 228 GLU A O 1
ATOM 1771 N N . ARG A 1 229 ? -11.18 4.789 -6.578 1 89.5 229 ARG A N 1
ATOM 1772 C CA . ARG A 1 229 ? -9.945 4.941 -5.812 1 89.5 229 ARG A CA 1
ATOM 1773 C C . ARG A 1 229 ? -9.672 3.711 -4.957 1 89.5 229 ARG A C 1
ATOM 1775 O O . ARG A 1 229 ? -8.523 3.322 -4.766 1 89.5 229 ARG A O 1
ATOM 1782 N N . ALA A 1 230 ? -10.773 3.18 -4.426 1 91.5 230 ALA A N 1
ATOM 1783 C CA . ALA A 1 230 ? -10.617 1.972 -3.621 1 91.5 230 ALA A CA 1
ATOM 1784 C C . ALA A 1 230 ? -10.102 0.812 -4.465 1 91.5 230 ALA A C 1
ATOM 1786 O O . ALA A 1 230 ? -9.234 0.054 -4.027 1 91.5 230 ALA A O 1
ATOM 1787 N N . ILE A 1 231 ? -10.594 0.698 -5.645 1 87.19 231 ILE A N 1
ATOM 1788 C CA . ILE A 1 231 ? -10.148 -0.35 -6.555 1 87.19 231 ILE A CA 1
ATOM 1789 C C . ILE A 1 231 ? -8.688 -0.104 -6.945 1 87.19 231 ILE A C 1
ATOM 1791 O O . ILE A 1 231 ? -7.875 -1.028 -6.938 1 87.19 231 ILE A O 1
ATOM 1795 N N . LEU A 1 232 ? -8.414 1.106 -7.164 1 89.31 232 LEU A N 1
ATOM 1796 C CA . LEU A 1 232 ? -7.082 1.5 -7.617 1 89.31 232 LEU A CA 1
ATOM 1797 C C . LEU A 1 232 ? -6.031 1.198 -6.551 1 89.31 232 LEU A C 1
ATOM 1799 O O . LEU A 1 232 ? -4.957 0.682 -6.859 1 89.31 232 LEU A O 1
ATOM 1803 N N . PHE A 1 233 ? -6.344 1.527 -5.387 1 92.75 233 PHE A N 1
ATOM 1804 C CA . PHE A 1 233 ? -5.336 1.428 -4.34 1 92.75 233 PHE A CA 1
ATOM 1805 C C . PHE A 1 233 ? -5.562 0.184 -3.486 1 92.75 233 PHE A C 1
ATOM 1807 O O . PHE A 1 233 ? -5.09 0.109 -2.352 1 92.75 233 PHE A O 1
ATOM 1814 N N . ASN A 1 234 ? -6.367 -0.714 -4.047 1 93.5 234 ASN A N 1
ATOM 1815 C CA . ASN A 1 234 ? -6.555 -2.045 -3.48 1 93.5 234 ASN A CA 1
ATOM 1816 C C . ASN A 1 234 ? -7.078 -1.975 -2.049 1 93.5 234 ASN A C 1
ATOM 1818 O O . ASN A 1 234 ? -6.602 -2.701 -1.173 1 93.5 234 ASN A O 1
ATOM 1822 N N . ASP A 1 235 ? -7.922 -0.982 -1.812 1 93.31 235 ASP A N 1
ATOM 1823 C CA . ASP A 1 235 ? -8.695 -0.856 -0.582 1 93.31 235 ASP A CA 1
ATOM 1824 C C . ASP A 1 235 ? -7.789 -0.548 0.608 1 93.31 235 ASP A C 1
ATOM 1826 O O . ASP A 1 235 ? -8.203 -0.689 1.762 1 93.31 235 ASP A O 1
ATOM 1830 N N . ILE A 1 236 ? -6.52 -0.236 0.34 1 93.69 236 ILE A N 1
ATOM 1831 C CA . ILE A 1 236 ? -5.562 -0.001 1.417 1 93.69 236 ILE A CA 1
ATOM 1832 C C . ILE A 1 236 ? -5.195 1.48 1.467 1 93.69 236 ILE A C 1
ATOM 1834 O O . ILE A 1 236 ? -4.641 2.021 0.507 1 93.69 236 ILE A O 1
ATOM 1838 N N . ARG A 1 237 ? -5.5 2.098 2.645 1 96.19 237 ARG A N 1
ATOM 1839 C CA . ARG A 1 237 ? -5.16 3.51 2.787 1 96.19 237 ARG A CA 1
ATOM 1840 C C . ARG A 1 237 ? -5.512 4.289 1.525 1 96.19 237 ARG A C 1
ATOM 1842 O O . ARG A 1 237 ? -4.664 4.98 0.96 1 96.19 237 ARG A O 1
ATOM 1849 N N . VAL A 1 238 ? -6.738 4.121 1.128 1 95.19 238 VAL A N 1
ATOM 1850 C CA . VAL A 1 238 ? -7.207 4.602 -0.167 1 95.19 238 VAL A CA 1
ATOM 1851 C C . VAL A 1 238 ? -6.926 6.098 -0.294 1 95.19 238 VAL A C 1
ATOM 1853 O O . VAL A 1 238 ? -6.285 6.535 -1.255 1 95.19 238 VAL A O 1
ATOM 1856 N N . LEU A 1 239 ? -7.254 6.879 0.672 1 96.44 239 LEU A N 1
ATOM 1857 C CA . LEU A 1 239 ? -7.152 8.336 0.588 1 96.44 239 LEU A CA 1
ATOM 1858 C C . LEU A 1 239 ? -5.699 8.781 0.725 1 96.44 239 LEU A C 1
ATOM 1860 O O . LEU A 1 239 ? -5.23 9.617 -0.051 1 96.44 239 LEU A O 1
ATOM 1864 N N . GLU A 1 240 ? -4.938 8.219 1.671 1 97.5 240 GLU A N 1
ATOM 1865 C CA . GLU A 1 240 ? -3.543 8.609 1.85 1 97.5 240 GLU A CA 1
ATOM 1866 C C . GLU A 1 240 ? -2.729 8.336 0.589 1 97.5 240 GLU A C 1
ATOM 1868 O O . GLU A 1 240 ? -1.888 9.148 0.198 1 97.5 240 GLU A O 1
ATOM 1873 N N . ASN A 1 241 ? -3.059 7.18 -0.001 1 95.5 241 ASN A N 1
ATOM 1874 C CA . ASN A 1 241 ? -2.396 6.883 -1.267 1 95.5 241 ASN A CA 1
ATOM 1875 C C . ASN A 1 241 ? -2.818 7.859 -2.361 1 95.5 241 ASN A C 1
ATOM 1877 O O . ASN A 1 241 ? -1.991 8.289 -3.166 1 95.5 241 ASN A O 1
ATOM 1881 N N . PHE A 1 242 ? -4.027 8.164 -2.346 1 94.31 242 PHE A N 1
ATOM 1882 C CA . PHE A 1 242 ? -4.551 9.094 -3.34 1 94.31 242 PHE A CA 1
ATOM 1883 C C . PHE A 1 242 ? -3.91 10.461 -3.191 1 94.31 242 PHE A C 1
ATOM 1885 O O . PHE A 1 242 ? -3.5 11.078 -4.18 1 94.31 242 PHE A O 1
ATOM 1892 N N . HIS A 1 243 ? -3.844 10.945 -1.979 1 96.56 243 HIS A N 1
ATOM 1893 C CA . HIS A 1 243 ? -3.254 12.258 -1.738 1 96.56 243 HIS A CA 1
ATOM 1894 C C . HIS A 1 243 ? -1.819 12.32 -2.25 1 96.56 243 HIS A C 1
ATOM 1896 O O . HIS A 1 243 ? -1.427 13.297 -2.893 1 96.56 243 HIS A O 1
ATOM 1902 N N . CYS A 1 244 ? -1.07 11.328 -1.989 1 94.69 244 CYS A N 1
ATOM 1903 C CA . CYS A 1 244 ? 0.313 11.258 -2.445 1 94.69 244 CYS A CA 1
ATOM 1904 C C . CYS A 1 244 ? 0.386 11.25 -3.967 1 94.69 244 CYS A C 1
ATOM 1906 O O . CYS A 1 244 ? 1.111 12.047 -4.559 1 94.69 244 CYS A O 1
ATOM 1908 N N . THR A 1 245 ? -0.378 10.367 -4.562 1 92.44 245 THR A N 1
ATOM 1909 C CA . THR A 1 245 ? -0.364 10.219 -6.012 1 92.44 245 THR A CA 1
ATOM 1910 C C . THR A 1 245 ? -0.761 11.523 -6.695 1 92.44 245 THR A C 1
ATOM 1912 O O . THR A 1 245 ? -0.097 11.969 -7.633 1 92.44 245 THR A O 1
ATOM 1915 N N . ALA A 1 246 ? -1.809 12.109 -6.191 1 90.94 246 ALA A N 1
ATOM 1916 C CA . ALA A 1 246 ? -2.309 13.344 -6.781 1 90.94 246 ALA A CA 1
ATOM 1917 C C . ALA A 1 246 ? -1.285 14.469 -6.648 1 90.94 246 ALA A C 1
ATOM 1919 O O . ALA A 1 246 ? -1.054 15.227 -7.598 1 90.94 246 ALA A O 1
ATOM 1920 N N . ALA A 1 247 ? -0.692 14.586 -5.523 1 94.25 247 ALA A N 1
ATOM 1921 C CA . ALA A 1 247 ? 0.266 15.656 -5.277 1 94.25 247 ALA A CA 1
ATOM 1922 C C . ALA A 1 247 ? 1.521 15.484 -6.125 1 94.25 247 ALA A C 1
ATOM 1924 O O . ALA A 1 247 ? 2.047 16.453 -6.676 1 94.25 247 ALA A O 1
ATOM 1925 N N . PHE A 1 248 ? 2.037 14.289 -6.211 1 92.81 248 PHE A N 1
ATOM 1926 C CA . PHE A 1 248 ? 3.264 14.062 -6.965 1 92.81 248 PHE A CA 1
ATOM 1927 C C . PHE A 1 248 ? 3.014 14.203 -8.461 1 92.81 248 PHE A C 1
ATOM 1929 O O . PHE A 1 248 ? 3.893 14.633 -9.203 1 92.81 248 PHE A O 1
ATOM 1936 N N . ARG A 1 249 ? 1.88 13.836 -8.82 1 87.81 249 ARG A N 1
ATOM 1937 C CA . ARG A 1 249 ? 1.522 14.109 -10.211 1 87.81 249 ARG A CA 1
ATOM 1938 C C . ARG A 1 249 ? 1.479 15.609 -10.484 1 87.81 249 ARG A C 1
ATOM 1940 O O . ARG A 1 249 ? 1.938 16.062 -11.531 1 87.81 249 ARG A O 1
ATOM 1947 N N . PHE A 1 250 ? 0.834 16.312 -9.602 1 89.81 250 PHE A N 1
ATOM 1948 C CA . PHE A 1 250 ? 0.799 17.766 -9.695 1 89.81 250 PHE A CA 1
ATOM 1949 C C . PHE A 1 250 ? 2.209 18.344 -9.789 1 89.81 250 PHE A C 1
ATOM 1951 O O . PHE A 1 250 ? 2.463 19.25 -10.586 1 89.81 250 PHE A O 1
ATOM 1958 N N . MET A 1 251 ? 3.158 17.75 -9.109 1 91.75 251 MET A N 1
ATOM 1959 C CA . MET A 1 251 ? 4.535 18.234 -9.031 1 91.75 251 MET A CA 1
ATOM 1960 C C . MET A 1 251 ? 5.336 17.781 -10.25 1 91.75 251 MET A C 1
ATOM 1962 O O . MET A 1 251 ? 6.465 18.234 -10.453 1 91.75 251 MET A O 1
ATOM 1966 N N . ARG A 1 252 ? 4.781 16.969 -11.031 1 85.25 252 ARG A N 1
ATOM 1967 C CA . ARG A 1 252 ? 5.48 16.531 -12.242 1 85.25 252 ARG A CA 1
ATOM 1968 C C . ARG A 1 252 ? 5.512 17.656 -13.281 1 85.25 252 ARG A C 1
ATOM 1970 O O . ARG A 1 252 ? 6.395 17.672 -14.141 1 85.25 252 ARG A O 1
ATOM 1977 N N . MET A 1 253 ? 4.496 18.516 -13.203 1 86.88 253 MET A N 1
ATOM 1978 C CA . MET A 1 253 ? 4.527 19.672 -14.094 1 86.88 253 MET A CA 1
ATOM 1979 C C . MET A 1 253 ? 5.691 20.594 -13.75 1 86.88 253 MET A C 1
ATOM 1981 O O . MET A 1 253 ? 5.887 20.953 -12.586 1 86.88 253 MET A O 1
ATOM 1985 N N . ASP A 1 254 ? 6.348 21.031 -14.711 1 89.25 254 ASP A N 1
ATOM 1986 C CA . ASP A 1 254 ? 7.566 21.812 -14.508 1 89.25 254 ASP A CA 1
ATOM 1987 C C . ASP A 1 254 ? 7.293 23.062 -13.688 1 89.25 254 ASP A C 1
ATOM 1989 O O . ASP A 1 254 ? 8.078 23.422 -12.805 1 89.25 254 ASP A O 1
ATOM 1993 N N . ARG A 1 255 ? 6.211 23.703 -13.961 1 91.31 255 ARG A N 1
ATOM 1994 C CA . ARG A 1 255 ? 5.898 24.969 -13.32 1 91.31 255 ARG A CA 1
ATOM 1995 C C . ARG A 1 255 ? 5.605 24.766 -11.836 1 91.31 255 ARG A C 1
ATOM 1997 O O . ARG A 1 255 ? 5.625 25.719 -11.055 1 91.31 255 ARG A O 1
ATOM 2004 N N . ASN A 1 256 ? 5.32 23.5 -11.414 1 93.5 256 ASN A N 1
ATOM 2005 C CA . ASN A 1 256 ? 4.938 23.203 -10.039 1 93.5 256 ASN A CA 1
ATOM 2006 C C . ASN A 1 256 ? 5.98 22.328 -9.344 1 93.5 256 ASN A C 1
ATOM 2008 O O . ASN A 1 256 ? 5.816 21.969 -8.18 1 93.5 256 ASN A O 1
ATOM 2012 N N . ASN A 1 257 ? 7.023 22 -10.023 1 95.44 257 ASN A N 1
ATOM 2013 C CA . ASN A 1 257 ? 7.957 20.984 -9.547 1 95.44 257 ASN A CA 1
ATOM 2014 C C . ASN A 1 257 ? 9.055 21.594 -8.688 1 95.44 257 ASN A C 1
ATOM 2016 O O . ASN A 1 257 ? 10.133 21.938 -9.188 1 95.44 257 ASN A O 1
ATOM 2020 N N . ILE A 1 258 ? 8.898 21.531 -7.426 1 97.38 258 ILE A N 1
ATOM 2021 C CA . ILE A 1 258 ? 9.852 22.156 -6.512 1 97.38 258 ILE A CA 1
ATOM 2022 C C . ILE A 1 258 ? 11.07 21.266 -6.344 1 97.38 258 ILE A C 1
ATOM 2024 O O . ILE A 1 258 ? 12.062 21.656 -5.715 1 97.38 258 ILE A O 1
ATOM 2028 N N . LEU A 1 259 ? 11.07 20.016 -6.938 1 95.62 259 LEU A N 1
ATOM 2029 C CA . LEU A 1 259 ? 12.18 19.078 -6.793 1 95.62 259 LEU A CA 1
ATOM 2030 C C . LEU A 1 259 ? 13 19 -8.07 1 95.62 259 LEU A C 1
ATOM 2032 O O . LEU A 1 259 ? 13.922 18.188 -8.18 1 95.62 259 LEU A O 1
ATOM 2036 N N . ARG A 1 260 ? 12.789 19.828 -8.969 1 93.12 260 ARG A N 1
ATOM 2037 C CA . ARG A 1 260 ? 13.328 19.734 -10.32 1 93.12 260 ARG A CA 1
ATOM 2038 C C . ARG A 1 260 ? 14.852 19.859 -10.312 1 93.12 260 ARG A C 1
ATOM 2040 O O . ARG A 1 260 ? 15.531 19.25 -11.141 1 93.12 260 ARG A O 1
ATOM 2047 N N . ALA A 1 261 ? 15.406 20.641 -9.383 1 94.44 261 ALA A N 1
ATOM 2048 C CA . ALA A 1 261 ? 16.828 20.938 -9.375 1 94.44 261 ALA A CA 1
ATOM 2049 C C . ALA A 1 261 ? 17.625 19.797 -8.727 1 94.44 261 ALA A C 1
ATOM 2051 O O . ALA A 1 261 ? 18.844 19.766 -8.82 1 94.44 261 ALA A O 1
ATOM 2052 N N . LEU A 1 262 ? 16.984 18.859 -8.195 1 95 262 LEU A N 1
ATOM 2053 C CA . LEU A 1 262 ? 17.641 17.797 -7.445 1 95 262 LEU A CA 1
ATOM 2054 C C . LEU A 1 262 ? 18.109 16.672 -8.375 1 95 262 LEU A C 1
ATOM 2056 O O . LEU A 1 262 ? 17.531 16.469 -9.438 1 95 262 LEU A O 1
ATOM 2060 N N . THR A 1 263 ? 19.141 16.016 -7.867 1 92.69 263 THR A N 1
ATOM 2061 C CA . THR A 1 263 ? 19.562 14.805 -8.562 1 92.69 263 THR A CA 1
ATOM 2062 C C . THR A 1 263 ? 18.5 13.711 -8.422 1 92.69 263 THR A C 1
ATOM 2064 O O . THR A 1 263 ? 17.672 13.766 -7.516 1 92.69 263 THR A O 1
ATOM 2067 N N . THR A 1 264 ? 18.594 12.734 -9.281 1 88.56 264 THR A N 1
ATOM 2068 C CA . THR A 1 264 ? 17.641 11.633 -9.273 1 88.56 264 THR A CA 1
ATOM 2069 C C . THR A 1 264 ? 17.641 10.914 -7.93 1 88.56 264 THR A C 1
ATOM 2071 O O . THR A 1 264 ? 16.578 10.625 -7.375 1 88.56 264 THR A O 1
ATOM 2074 N N . GLY A 1 265 ? 18.797 10.664 -7.434 1 90.12 265 GLY A N 1
ATOM 2075 C CA . GLY A 1 265 ? 18.906 9.977 -6.156 1 90.12 265 GLY A CA 1
ATOM 2076 C C . GLY A 1 265 ? 18.281 10.742 -5.008 1 90.12 265 GLY A C 1
ATOM 2077 O O . GLY A 1 265 ? 17.562 10.172 -4.188 1 90.12 265 GLY A O 1
ATOM 2078 N N . LYS A 1 266 ? 18.516 11.992 -4.965 1 94.31 266 LYS A N 1
ATOM 2079 C CA . LYS A 1 266 ? 17.969 12.828 -3.904 1 94.31 266 LYS A CA 1
ATOM 2080 C C . LYS A 1 266 ? 16.453 12.969 -4.035 1 94.31 266 LYS A C 1
ATOM 2082 O O . LYS A 1 266 ? 15.734 12.984 -3.031 1 94.31 266 LYS A O 1
ATOM 2087 N N . ARG A 1 267 ? 16.016 13.094 -5.227 1 94.44 267 ARG A N 1
ATOM 2088 C CA . ARG A 1 267 ? 14.586 13.188 -5.484 1 94.44 267 ARG A CA 1
ATOM 2089 C C . ARG A 1 267 ? 13.867 11.93 -5.023 1 94.44 267 ARG A C 1
ATOM 2091 O O . ARG A 1 267 ? 12.797 12.008 -4.422 1 94.44 267 ARG A O 1
ATOM 2098 N N . GLN A 1 268 ? 14.453 10.82 -5.312 1 92.31 268 GLN A N 1
ATOM 2099 C CA . GLN A 1 268 ? 13.859 9.555 -4.914 1 92.31 268 GLN A CA 1
ATOM 2100 C C . GLN A 1 268 ? 13.828 9.414 -3.395 1 92.31 268 GLN A C 1
ATOM 2102 O O . GLN A 1 268 ? 12.836 8.938 -2.828 1 92.31 268 GLN A O 1
ATOM 2107 N N . GLN A 1 269 ? 14.875 9.781 -2.826 1 93.88 269 GLN A N 1
ATOM 2108 C CA . GLN A 1 269 ? 14.938 9.742 -1.368 1 93.88 269 GLN A CA 1
ATOM 2109 C C . GLN A 1 269 ? 13.859 10.625 -0.745 1 93.88 269 GLN A C 1
ATOM 2111 O O . GLN A 1 269 ? 13.141 10.195 0.158 1 93.88 269 GLN A O 1
ATOM 2116 N N . LEU A 1 270 ? 13.766 11.812 -1.209 1 96.56 270 LEU A N 1
ATOM 2117 C CA . LEU A 1 270 ? 12.789 12.766 -0.701 1 96.56 270 LEU A CA 1
ATOM 2118 C C . LEU A 1 270 ? 11.367 12.266 -0.936 1 96.56 270 LEU A C 1
ATOM 2120 O O . LEU A 1 270 ? 10.516 12.367 -0.051 1 96.56 270 LEU A O 1
ATOM 2124 N N . ARG A 1 271 ? 11.148 11.789 -2.094 1 96.44 271 ARG A N 1
ATOM 2125 C CA . ARG A 1 271 ? 9.828 11.266 -2.428 1 96.44 271 ARG A CA 1
ATOM 2126 C C . ARG A 1 271 ? 9.438 10.125 -1.491 1 96.44 271 ARG A C 1
ATOM 2128 O O . ARG A 1 271 ? 8.32 10.094 -0.979 1 96.44 271 ARG A O 1
ATOM 2135 N N . GLN A 1 272 ? 10.336 9.242 -1.271 1 95.5 272 GLN A N 1
ATOM 2136 C CA . GLN A 1 272 ? 10.07 8.117 -0.377 1 95.5 272 GLN A CA 1
ATOM 2137 C C . GLN A 1 272 ? 9.734 8.602 1.031 1 95.5 272 GLN A C 1
ATOM 2139 O O . GLN A 1 272 ? 8.828 8.07 1.677 1 95.5 272 GLN A O 1
ATOM 2144 N N . GLU A 1 273 ? 10.461 9.555 1.484 1 97 273 GLU A N 1
ATOM 2145 C CA . GLU A 1 273 ? 10.219 10.086 2.82 1 97 273 GLU A CA 1
ATOM 2146 C C . GLU A 1 273 ? 8.859 10.781 2.896 1 97 273 GLU A C 1
ATOM 2148 O O . GLU A 1 273 ? 8.102 10.57 3.846 1 97 273 GLU A O 1
ATOM 2153 N N . ILE A 1 274 ? 8.578 11.562 1.915 1 98.44 274 ILE A N 1
ATOM 2154 C CA . ILE A 1 274 ? 7.309 12.281 1.881 1 98.44 274 ILE A CA 1
ATOM 2155 C C . ILE A 1 274 ? 6.152 11.281 1.885 1 98.44 274 ILE A C 1
ATOM 2157 O O . ILE A 1 274 ? 5.211 11.422 2.668 1 98.44 274 ILE A O 1
ATOM 2161 N N . ILE A 1 275 ? 6.266 10.289 1.055 1 97.94 275 ILE A N 1
ATOM 2162 C CA . ILE A 1 275 ? 5.227 9.273 0.945 1 97.94 275 ILE A CA 1
ATOM 2163 C C . ILE A 1 275 ? 5.035 8.586 2.295 1 97.94 275 ILE A C 1
ATOM 2165 O O . ILE A 1 275 ? 3.902 8.398 2.748 1 97.94 275 ILE A O 1
ATOM 2169 N N . SER A 1 276 ? 6.098 8.234 2.895 1 97.62 276 SER A N 1
ATOM 2170 C CA . SER A 1 276 ? 6.02 7.531 4.172 1 97.62 276 SER A CA 1
ATOM 2171 C C . SER A 1 276 ? 5.297 8.375 5.219 1 97.62 276 SER A C 1
ATOM 2173 O O . SER A 1 276 ? 4.516 7.848 6.016 1 97.62 276 SER A O 1
ATOM 2175 N N . PHE A 1 277 ? 5.527 9.648 5.25 1 98.5 277 PHE A N 1
ATOM 2176 C CA . PHE A 1 277 ? 4.891 10.531 6.219 1 98.5 277 PHE A CA 1
ATOM 2177 C C . PHE A 1 277 ? 3.4 10.672 5.93 1 98.5 277 PHE A C 1
ATOM 2179 O O . PHE A 1 277 ? 2.578 10.625 6.848 1 98.5 277 PHE A O 1
ATOM 2186 N N . VAL A 1 278 ? 3.064 10.812 4.668 1 98.62 278 VAL A N 1
ATOM 2187 C CA . VAL A 1 278 ? 1.659 10.961 4.305 1 98.62 278 VAL A CA 1
ATOM 2188 C C . VAL A 1 278 ? 0.902 9.68 4.645 1 98.62 278 VAL A C 1
ATOM 2190 O O . VAL A 1 278 ? -0.182 9.734 5.23 1 98.62 278 VAL A O 1
ATOM 2193 N N . LEU A 1 279 ? 1.466 8.586 4.309 1 97.75 279 LEU A N 1
ATOM 2194 C CA . LEU A 1 279 ? 0.81 7.316 4.598 1 97.75 279 LEU A CA 1
ATOM 2195 C C . LEU A 1 279 ? 0.657 7.113 6.102 1 97.75 279 LEU A C 1
ATOM 2197 O O . LEU A 1 279 ? -0.299 6.48 6.551 1 97.75 279 LEU A O 1
ATOM 2201 N N . ALA A 1 280 ? 1.473 7.672 6.871 1 97.31 280 ALA A N 1
ATOM 2202 C CA . ALA A 1 280 ? 1.468 7.512 8.32 1 97.31 280 ALA A CA 1
ATOM 2203 C C . ALA A 1 280 ? 0.292 8.25 8.953 1 97.31 280 ALA A C 1
ATOM 2205 O O . ALA A 1 280 ? -0.041 8.023 10.117 1 97.31 280 ALA A O 1
ATOM 2206 N N . THR A 1 281 ? -0.334 9.102 8.211 1 97.75 281 THR A N 1
ATOM 2207 C CA . THR A 1 281 ? -1.464 9.844 8.766 1 97.75 281 THR A CA 1
ATOM 2208 C C . THR A 1 281 ? -2.701 8.953 8.852 1 97.75 281 THR A C 1
ATOM 2210 O O . THR A 1 281 ? -3.682 9.305 9.508 1 97.75 281 THR A O 1
ATOM 2213 N N . SER A 1 282 ? -2.617 7.82 8.211 1 95.44 282 SER A N 1
ATOM 2214 C CA . SER A 1 282 ? -3.67 6.832 8.422 1 95.44 282 SER A CA 1
ATOM 2215 C C . SER A 1 282 ? -3.666 6.316 9.859 1 95.44 282 SER A C 1
ATOM 2217 O O . SER A 1 282 ? -2.602 6.09 10.438 1 95.44 282 SER A O 1
ATOM 2219 N N . LEU A 1 283 ? -4.789 6.086 10.391 1 93.62 283 LEU A N 1
ATOM 2220 C CA . LEU A 1 283 ? -4.895 5.645 11.773 1 93.62 283 LEU A CA 1
ATOM 2221 C C . LEU A 1 283 ? -4.953 4.121 11.852 1 93.62 283 LEU A C 1
ATOM 2223 O O . LEU A 1 283 ? -4.988 3.553 12.945 1 93.62 283 LEU A O 1
ATOM 2227 N N . VAL A 1 284 ? -4.852 3.467 10.766 1 90.75 284 VAL A N 1
ATOM 2228 C CA . VAL A 1 284 ? -4.996 2.016 10.711 1 90.75 284 VAL A CA 1
ATOM 2229 C C . VAL A 1 284 ? -3.887 1.354 11.523 1 90.75 284 VAL A C 1
ATOM 2231 O O . VAL A 1 284 ? -4.121 0.352 12.203 1 90.75 284 VAL A O 1
ATOM 2234 N N . ASP A 1 285 ? -2.75 1.924 11.516 1 90.94 285 ASP A N 1
ATOM 2235 C CA . ASP A 1 285 ? -1.616 1.309 12.195 1 90.94 285 ASP A CA 1
ATOM 2236 C C . ASP A 1 285 ? -1.27 2.066 13.477 1 90.94 285 ASP A C 1
ATOM 2238 O O . ASP A 1 285 ? -0.126 2.027 13.938 1 90.94 285 ASP A O 1
ATOM 2242 N N . HIS A 1 286 ? -2.205 2.697 13.992 1 94.38 286 HIS A N 1
ATOM 2243 C CA . HIS A 1 286 ? -1.975 3.578 15.133 1 94.38 286 HIS A CA 1
ATOM 2244 C C . HIS A 1 286 ? -1.37 2.814 16.312 1 94.38 286 HIS A C 1
ATOM 2246 O O . HIS A 1 286 ? -0.34 3.219 16.859 1 94.38 286 HIS A O 1
ATOM 2252 N N . GLN A 1 287 ? -1.952 1.704 16.703 1 93.69 287 GLN A N 1
ATOM 2253 C CA . GLN A 1 287 ? -1.486 0.937 17.859 1 93.69 287 GLN A CA 1
ATOM 2254 C C . GLN A 1 287 ? -0.103 0.346 17.594 1 93.69 287 GLN A C 1
ATOM 2256 O O . GLN A 1 287 ? 0.773 0.403 18.469 1 93.69 287 GLN A O 1
ATOM 2261 N N . GLN A 1 288 ? 0.016 -0.202 16.469 1 93.19 288 GLN A N 1
ATOM 2262 C CA . GLN A 1 288 ? 1.313 -0.759 16.094 1 93.19 288 GLN A CA 1
ATOM 2263 C C . GLN A 1 288 ? 2.398 0.314 16.125 1 93.19 288 GLN A C 1
ATOM 2265 O O . GLN A 1 288 ? 3.521 0.06 16.562 1 93.19 288 GLN A O 1
ATOM 2270 N N . PHE A 1 289 ? 2.086 1.463 15.648 1 96.88 289 PHE A N 1
ATOM 2271 C CA . PHE A 1 289 ? 3.041 2.564 15.648 1 96.88 289 PHE A CA 1
ATOM 2272 C C . PHE A 1 289 ? 3.467 2.91 17.062 1 96.88 289 PHE A C 1
ATOM 2274 O O . PHE A 1 289 ? 4.66 3.049 17.344 1 96.88 289 PHE A O 1
ATOM 2281 N N . LEU A 1 290 ? 2.494 3.021 17.969 1 97.25 290 LEU A N 1
ATOM 2282 C CA . LEU A 1 290 ? 2.791 3.375 19.359 1 97.25 290 LEU A CA 1
ATOM 2283 C C . LEU A 1 290 ? 3.672 2.316 20.016 1 97.25 290 LEU A C 1
ATOM 2285 O O . LEU A 1 290 ? 4.602 2.648 20.75 1 97.25 290 LEU A O 1
ATOM 2289 N N . GLU A 1 291 ? 3.379 1.075 19.703 1 95.19 291 GLU A N 1
ATOM 2290 C CA . GLU A 1 291 ? 4.188 -0.011 20.25 1 95.19 291 GLU A CA 1
ATOM 2291 C C . GLU A 1 291 ? 5.629 0.067 19.75 1 95.19 291 GLU A C 1
ATOM 2293 O O . GLU A 1 291 ? 6.566 -0.047 20.547 1 95.19 291 GLU A O 1
ATOM 2298 N N . THR A 1 292 ? 5.785 0.314 18.5 1 95.38 292 THR A N 1
ATOM 2299 C CA . THR A 1 292 ? 7.117 0.429 17.906 1 95.38 292 THR A CA 1
ATOM 2300 C C . THR A 1 292 ? 7.855 1.64 18.469 1 95.38 292 THR A C 1
ATOM 2302 O O . THR A 1 292 ? 9.039 1.552 18.797 1 95.38 292 THR A O 1
ATOM 2305 N N . PHE A 1 293 ? 7.168 2.742 18.547 1 97.25 293 PHE A N 1
ATOM 2306 C CA . PHE A 1 293 ? 7.758 3.977 19.062 1 97.25 293 PHE A CA 1
ATOM 2307 C C . PHE A 1 293 ? 8.234 3.801 20.484 1 97.25 293 PHE A C 1
ATOM 2309 O O . PHE A 1 293 ? 9.367 4.164 20.828 1 97.25 293 PHE A O 1
ATOM 2316 N N . ASN A 1 294 ? 7.441 3.16 21.297 1 96.12 294 ASN A N 1
ATOM 2317 C CA . ASN A 1 294 ? 7.766 2.949 22.703 1 96.12 294 ASN A CA 1
ATOM 2318 C C . ASN A 1 294 ? 8.898 1.941 22.875 1 96.12 294 ASN A C 1
ATOM 2320 O O . ASN A 1 294 ? 9.695 2.047 23.797 1 96.12 294 ASN A O 1
ATOM 2324 N N . ALA A 1 295 ? 8.93 1.004 21.984 1 94.12 295 ALA A N 1
ATOM 2325 C CA . ALA A 1 295 ? 10 0.012 22.031 1 94.12 295 ALA A CA 1
ATOM 2326 C C . ALA A 1 295 ? 11.336 0.615 21.594 1 94.12 295 ALA A C 1
ATOM 2328 O O . ALA A 1 295 ? 12.398 0.173 22.047 1 94.12 295 ALA A O 1
ATOM 2329 N N . THR A 1 296 ? 11.234 1.666 20.828 1 94.81 296 THR A N 1
ATOM 2330 C CA . THR A 1 296 ? 12.438 2.221 20.219 1 94.81 296 THR A CA 1
ATOM 2331 C C . THR A 1 296 ? 13.016 3.34 21.078 1 94.81 296 THR A C 1
ATOM 2333 O O . THR A 1 296 ? 14.234 3.475 21.203 1 94.81 296 THR A O 1
ATOM 2336 N N . PHE A 1 297 ? 12.094 4.098 21.703 1 94.81 297 PHE A N 1
ATOM 2337 C CA . PHE A 1 297 ? 12.57 5.312 22.344 1 94.81 297 PHE A CA 1
ATOM 2338 C C . PHE A 1 297 ? 12.242 5.309 23.828 1 94.81 297 PHE A C 1
ATOM 2340 O O . PHE A 1 297 ? 11.148 4.902 24.234 1 94.81 297 PHE A O 1
ATOM 2347 N N . THR A 1 298 ? 13.219 5.723 24.594 1 91.81 298 THR A N 1
ATOM 2348 C CA . THR A 1 298 ? 13.094 6.168 25.969 1 91.81 298 THR A CA 1
ATOM 2349 C C . THR A 1 298 ? 13.719 7.547 26.156 1 91.81 298 THR A C 1
ATOM 2351 O O . THR A 1 298 ? 14.539 7.977 25.344 1 91.81 298 THR A O 1
ATOM 2354 N N . PRO A 1 299 ? 13.25 8.219 27.172 1 89.44 299 PRO A N 1
ATOM 2355 C CA . PRO A 1 299 ? 13.836 9.539 27.391 1 89.44 299 PRO A CA 1
ATOM 2356 C C . PRO A 1 299 ? 15.359 9.5 27.469 1 89.44 299 PRO A C 1
ATOM 2358 O O . PRO A 1 299 ? 16.031 10.438 27.031 1 89.44 299 PRO A O 1
ATOM 2361 N N . ASP A 1 300 ? 15.898 8.422 27.844 1 91.56 300 ASP A N 1
ATOM 2362 C CA . ASP A 1 300 ? 17.328 8.32 28.109 1 91.56 300 ASP A CA 1
ATOM 2363 C C . ASP A 1 300 ? 18.109 7.996 26.844 1 91.56 300 ASP A C 1
ATOM 2365 O O . ASP A 1 300 ? 19.297 8.273 26.75 1 91.56 300 ASP A O 1
ATOM 2369 N N . ASN A 1 301 ? 17.453 7.469 25.844 1 92.38 301 ASN A N 1
ATOM 2370 C CA . ASN A 1 301 ? 18.219 7.035 24.688 1 92.38 301 ASN A CA 1
ATOM 2371 C C . ASN A 1 301 ? 17.906 7.895 23.453 1 92.38 301 ASN A C 1
ATOM 2373 O O . ASN A 1 301 ? 18.406 7.625 22.359 1 92.38 301 ASN A O 1
ATOM 2377 N N . LEU A 1 302 ? 17.156 8.867 23.609 1 90.38 302 LEU A N 1
ATOM 2378 C CA . LEU A 1 302 ? 16.656 9.688 22.516 1 90.38 302 LEU A CA 1
ATOM 2379 C C . LEU A 1 302 ? 17.812 10.32 21.75 1 90.38 302 LEU A C 1
ATOM 2381 O O . LEU A 1 302 ? 17.844 10.266 20.516 1 90.38 302 LEU A O 1
ATOM 2385 N N . ASP A 1 303 ? 18.703 10.922 22.422 1 88 303 ASP A N 1
ATOM 2386 C CA . ASP A 1 303 ? 19.812 11.625 21.781 1 88 303 ASP A CA 1
ATOM 2387 C C . ASP A 1 303 ? 20.672 10.656 20.969 1 88 303 ASP A C 1
ATOM 2389 O O . ASP A 1 303 ? 21.062 10.953 19.844 1 88 303 ASP A O 1
ATOM 2393 N N . ALA A 1 304 ? 20.891 9.625 21.562 1 89.25 304 ALA A N 1
ATOM 2394 C CA . ALA A 1 304 ? 21.719 8.617 20.906 1 89.25 304 ALA A CA 1
ATOM 2395 C C . ALA A 1 304 ? 21.031 8.07 19.656 1 89.25 304 ALA A C 1
ATOM 2397 O O . ALA A 1 304 ? 21.656 7.867 18.625 1 89.25 304 ALA A O 1
ATOM 2398 N N . LYS A 1 305 ? 19.797 7.848 19.766 1 88.25 305 LYS A N 1
ATOM 2399 C CA . LYS A 1 305 ? 19.031 7.281 18.672 1 88.25 305 LYS A CA 1
ATOM 2400 C C . LYS A 1 305 ? 18.859 8.297 17.531 1 88.25 305 LYS A C 1
ATOM 2402 O O . LYS A 1 305 ? 18.906 7.934 16.359 1 88.25 305 LYS A O 1
ATOM 2407 N N . LEU A 1 306 ? 18.672 9.445 17.859 1 85.81 306 LEU A N 1
ATOM 2408 C CA . LEU A 1 306 ? 18.516 10.508 16.875 1 85.81 306 LEU A CA 1
ATOM 2409 C C . LEU A 1 306 ? 19.812 10.703 16.094 1 85.81 306 LEU A C 1
ATOM 2411 O O . LEU A 1 306 ? 19.781 11.039 14.906 1 85.81 306 LEU A O 1
ATOM 2415 N N . ALA A 1 307 ? 20.906 10.516 16.766 1 85.25 307 ALA A N 1
ATOM 2416 C CA . ALA A 1 307 ? 22.219 10.664 16.141 1 85.25 307 ALA A CA 1
ATOM 2417 C C . ALA A 1 307 ? 22.547 9.445 15.273 1 85.25 307 ALA A C 1
ATOM 2419 O O . ALA A 1 307 ? 23.328 9.547 14.32 1 85.25 307 ALA A O 1
ATOM 2420 N N . ALA A 1 308 ? 21.953 8.391 15.523 1 76.69 308 ALA A N 1
ATOM 2421 C CA . ALA A 1 308 ? 22.375 7.105 14.969 1 76.69 308 ALA A CA 1
ATOM 2422 C C . ALA A 1 308 ? 21.844 6.918 13.555 1 76.69 308 ALA A C 1
ATOM 2424 O O . ALA A 1 308 ? 22.547 6.402 12.68 1 76.69 308 ALA A O 1
ATOM 2425 N N . GLY A 1 309 ? 20.5 7.402 13.484 1 81.94 309 GLY A N 1
ATOM 2426 C CA . GLY A 1 309 ? 20.125 6.867 12.188 1 81.94 309 GLY A CA 1
ATOM 2427 C C . GLY A 1 309 ? 18.906 7.555 11.578 1 81.94 309 GLY A C 1
ATOM 2428 O O . GLY A 1 309 ? 18.125 8.164 12.297 1 81.94 309 GLY A O 1
ATOM 2429 N N . ASP A 1 310 ? 18.75 7.344 10.25 1 87 310 ASP A N 1
ATOM 2430 C CA . ASP A 1 310 ? 17.656 7.871 9.445 1 87 310 ASP A CA 1
ATOM 2431 C C . ASP A 1 310 ? 16.328 7.223 9.836 1 87 310 ASP A C 1
ATOM 2433 O O . ASP A 1 310 ? 15.297 7.887 9.867 1 87 310 ASP A O 1
ATOM 2437 N N . ALA A 1 311 ? 16.453 5.977 10.227 1 90.31 311 ALA A N 1
ATOM 2438 C CA . ALA A 1 311 ? 15.234 5.258 10.594 1 90.31 311 ALA A CA 1
ATOM 2439 C C . ALA A 1 311 ? 14.625 5.828 11.867 1 90.31 311 ALA A C 1
ATOM 2441 O O . ALA A 1 311 ? 13.406 5.969 11.969 1 90.31 311 ALA A O 1
ATOM 2442 N N . GLU A 1 312 ? 15.438 6.117 12.844 1 93.25 312 GLU A N 1
ATOM 2443 C CA . GLU A 1 312 ? 14.977 6.684 14.102 1 93.25 312 GLU A CA 1
ATOM 2444 C C . GLU A 1 312 ? 14.43 8.094 13.906 1 93.25 312 GLU A C 1
ATOM 2446 O O . GLU A 1 312 ? 13.391 8.453 14.461 1 93.25 312 GLU A O 1
ATOM 2451 N N . ARG A 1 313 ? 15.133 8.883 13.141 1 94.75 313 ARG A N 1
ATOM 2452 C CA . ARG A 1 313 ? 14.641 10.227 12.844 1 94.75 313 ARG A CA 1
ATOM 2453 C C . ARG A 1 313 ? 13.281 10.164 12.141 1 94.75 313 ARG A C 1
ATOM 2455 O O . ARG A 1 313 ? 12.383 10.945 12.453 1 94.75 313 ARG A O 1
ATOM 2462 N N . ASN A 1 314 ? 13.188 9.219 11.25 1 95.81 314 ASN A N 1
ATOM 2463 C CA . ASN A 1 314 ? 11.93 9.062 10.531 1 95.81 314 ASN A CA 1
ATOM 2464 C C . ASN A 1 314 ? 10.789 8.68 11.477 1 95.81 314 ASN A C 1
ATOM 2466 O O . ASN A 1 314 ? 9.648 9.125 11.289 1 95.81 314 ASN A O 1
ATOM 2470 N N . LEU A 1 315 ? 11.086 7.852 12.398 1 96.62 315 LEU A N 1
ATOM 2471 C CA . LEU A 1 315 ? 10.07 7.441 13.359 1 96.62 315 LEU A CA 1
ATOM 2472 C C . LEU A 1 315 ? 9.609 8.625 14.203 1 96.62 315 LEU A C 1
ATOM 2474 O O . LEU A 1 315 ? 8.422 8.75 14.508 1 96.62 315 LEU A O 1
ATOM 2478 N N . ILE A 1 316 ? 10.516 9.453 14.555 1 97.06 316 ILE A N 1
ATOM 2479 C CA . ILE A 1 316 ? 10.18 10.641 15.336 1 97.06 316 ILE A CA 1
ATOM 2480 C C . ILE A 1 316 ? 9.344 11.594 14.484 1 97.06 316 ILE A C 1
ATOM 2482 O O . ILE A 1 316 ? 8.352 12.148 14.969 1 97.06 316 ILE A O 1
ATOM 2486 N N . LEU A 1 317 ? 9.75 11.797 13.266 1 98.06 317 LEU A N 1
ATOM 2487 C CA . LEU A 1 317 ? 9 12.688 12.383 1 98.06 317 LEU A CA 1
ATOM 2488 C C . LEU A 1 317 ? 7.621 12.117 12.078 1 98.06 317 LEU A C 1
ATOM 2490 O O . LEU A 1 317 ? 6.664 12.875 11.898 1 98.06 317 LEU A O 1
ATOM 2494 N N . THR A 1 318 ? 7.508 10.789 12.023 1 98.5 318 THR A N 1
ATOM 2495 C CA . THR A 1 318 ? 6.199 10.156 11.906 1 98.5 318 THR A CA 1
ATOM 2496 C C . THR A 1 318 ? 5.32 10.516 13.102 1 98.5 318 THR A C 1
ATOM 2498 O O . THR A 1 318 ? 4.141 10.828 12.945 1 98.5 318 THR A O 1
ATOM 2501 N N . MET A 1 319 ? 5.898 10.477 14.305 1 98.38 319 MET A N 1
ATOM 2502 C CA . MET A 1 319 ? 5.191 10.914 15.508 1 98.38 319 MET A CA 1
ATOM 2503 C C . MET A 1 319 ? 4.738 12.359 15.367 1 98.38 319 MET A C 1
ATOM 2505 O O . MET A 1 319 ? 3.604 12.695 15.711 1 98.38 319 MET A O 1
ATOM 2509 N N . VAL A 1 320 ? 5.578 13.133 14.852 1 98.56 320 VAL A N 1
ATOM 2510 C CA . VAL A 1 320 ? 5.316 14.562 14.719 1 98.56 320 VAL A CA 1
ATOM 2511 C C . VAL A 1 320 ? 4.113 14.789 13.805 1 98.56 320 VAL A C 1
ATOM 2513 O O . VAL A 1 320 ? 3.178 15.508 14.164 1 98.56 320 VAL A O 1
ATOM 2516 N N . ILE A 1 321 ? 4.078 14.172 12.633 1 98.75 321 ILE A N 1
ATOM 2517 C CA . ILE A 1 321 ? 3 14.438 11.688 1 98.75 321 ILE A CA 1
ATOM 2518 C C . ILE A 1 321 ? 1.701 13.82 12.195 1 98.75 321 ILE A C 1
ATOM 2520 O O . ILE A 1 321 ? 0.619 14.375 12 1 98.75 321 ILE A O 1
ATOM 2524 N N . LYS A 1 322 ? 1.746 12.648 12.844 1 98.75 322 LYS A N 1
ATOM 2525 C CA . LYS A 1 322 ? 0.547 12.055 13.43 1 98.75 322 LYS A CA 1
ATOM 2526 C C . LYS A 1 322 ? -0.063 12.977 14.484 1 98.75 322 LYS A C 1
ATOM 2528 O O . LYS A 1 322 ? -1.273 13.211 14.484 1 98.75 322 LYS A O 1
ATOM 2533 N N . CYS A 1 323 ? 0.824 13.516 15.352 1 98.69 323 CYS A N 1
ATOM 2534 C CA . CYS A 1 323 ? 0.358 14.438 16.375 1 98.69 323 CYS A CA 1
ATOM 2535 C C . CYS A 1 323 ? -0.217 15.703 15.75 1 98.69 323 CYS A C 1
ATOM 2537 O O . CYS A 1 323 ? -1.287 16.172 16.156 1 98.69 323 CYS A O 1
ATOM 2539 N N . ALA A 1 324 ? 0.514 16.203 14.812 1 98.75 324 ALA A N 1
ATOM 2540 C CA . ALA A 1 324 ? 0.057 17.422 14.164 1 98.75 324 ALA A CA 1
ATOM 2541 C C . ALA A 1 324 ? -1.308 17.234 13.516 1 98.75 324 ALA A C 1
ATOM 2543 O O . ALA A 1 324 ? -2.17 18.109 13.578 1 98.75 324 ALA A O 1
ATOM 2544 N N . ASP A 1 325 ? -1.538 16.078 12.898 1 98.69 325 ASP A N 1
ATOM 2545 C CA . ASP A 1 325 ? -2.73 15.781 12.117 1 98.69 325 ASP A CA 1
ATOM 2546 C C . ASP A 1 325 ? -3.957 15.641 13.016 1 98.69 325 ASP A C 1
ATOM 2548 O O . ASP A 1 325 ? -5.07 15.977 12.609 1 98.69 325 ASP A O 1
ATOM 2552 N N . ILE A 1 326 ? -3.812 15.18 14.266 1 98.38 326 ILE A N 1
ATOM 2553 C CA . ILE A 1 326 ? -4.996 14.906 15.07 1 98.38 326 ILE A CA 1
ATOM 2554 C C . ILE A 1 326 ? -4.938 15.719 16.359 1 98.38 326 ILE A C 1
ATOM 2556 O O . ILE A 1 326 ? -5.445 15.281 17.406 1 98.38 326 ILE A O 1
ATOM 2560 N N . SER A 1 327 ? -4.367 16.906 16.359 1 98.19 327 SER A N 1
ATOM 2561 C CA . SER A 1 327 ? -4.078 17.688 17.562 1 98.19 327 SER A CA 1
ATOM 2562 C C . SER A 1 327 ? -5.234 18.625 17.906 1 98.19 327 SER A C 1
ATOM 2564 O O . SER A 1 327 ? -5.152 19.391 18.859 1 98.19 327 SER A O 1
ATOM 2566 N N . ASN A 1 328 ? -6.328 18.578 17.172 1 97.06 328 ASN A N 1
ATOM 2567 C CA . ASN A 1 328 ? -7.41 19.547 17.344 1 97.06 328 ASN A CA 1
ATOM 2568 C C . ASN A 1 328 ? -7.895 19.578 18.797 1 97.06 328 ASN A C 1
ATOM 2570 O O . ASN A 1 328 ? -8.141 20.656 19.344 1 97.06 328 ASN A O 1
ATOM 2574 N N . SER A 1 329 ? -7.988 18.422 19.422 1 98 329 SER A N 1
ATOM 2575 C CA . SER A 1 329 ? -8.516 18.328 20.781 1 98 329 SER A CA 1
ATOM 2576 C C . SER A 1 329 ? -7.492 18.828 21.812 1 98 329 SER A C 1
ATOM 2578 O O . SER A 1 329 ? -7.824 19.016 22.984 1 98 329 SER A O 1
ATOM 2580 N N . CYS A 1 330 ? -6.297 19.047 21.359 1 98.44 330 CYS A N 1
ATOM 2581 C CA . CYS A 1 330 ? -5.23 19.547 22.219 1 98.44 330 CYS A CA 1
ATOM 2582 C C . CYS A 1 330 ? -5.043 21.047 22.047 1 98.44 330 CYS A C 1
ATOM 2584 O O . CYS A 1 330 ? -4.062 21.609 22.531 1 98.44 330 CYS A O 1
ATOM 2586 N N . LYS A 1 331 ? -5.922 21.734 21.375 1 98.12 331 LYS A N 1
ATOM 2587 C CA . LYS A 1 331 ? -5.875 23.172 21.141 1 98.12 331 LYS A CA 1
ATOM 2588 C C . LYS A 1 331 ? -6.84 23.906 22.062 1 98.12 331 LYS A C 1
ATOM 2590 O O . LYS A 1 331 ? -7.633 23.297 22.766 1 98.12 331 LYS A O 1
ATOM 2595 N N . PRO A 1 332 ? -6.754 25.297 22.094 1 97.56 332 PRO A N 1
ATOM 2596 C CA . PRO A 1 332 ? -7.723 26.047 22.891 1 97.56 332 PRO A CA 1
ATOM 2597 C C . PRO A 1 332 ? -9.172 25.703 22.531 1 97.56 332 PRO A C 1
ATOM 2599 O O . PRO A 1 332 ? -9.477 25.438 21.375 1 97.56 332 PRO A O 1
ATOM 2602 N N . ARG A 1 333 ? -10.055 25.812 23.484 1 97 333 ARG A N 1
ATOM 2603 C CA . ARG A 1 333 ? -11.422 25.312 23.438 1 97 333 ARG A CA 1
ATOM 2604 C C . ARG A 1 333 ? -12.156 25.859 22.219 1 97 333 ARG A C 1
ATOM 2606 O O . ARG A 1 333 ? -12.82 25.094 21.5 1 97 333 ARG A O 1
ATOM 2613 N N . PRO A 1 334 ? -12.062 27.172 21.891 1 96 334 PRO A N 1
ATOM 2614 C CA . PRO A 1 334 ? -12.797 27.672 20.719 1 96 334 PRO A CA 1
ATOM 2615 C C . PRO A 1 334 ? -12.352 27 19.422 1 96 334 PRO A C 1
ATOM 2617 O O . PRO A 1 334 ? -13.172 26.75 18.547 1 96 334 PRO A O 1
ATOM 2620 N N . ILE A 1 335 ? -11.047 26.75 19.297 1 96.88 335 ILE A N 1
ATOM 2621 C CA . ILE A 1 335 ? -10.5 26.094 18.094 1 96.88 335 ILE A CA 1
ATOM 2622 C C . ILE A 1 335 ? -10.938 24.641 18.062 1 96.88 335 ILE A C 1
ATOM 2624 O O . ILE A 1 335 ? -11.359 24.141 17.016 1 96.88 335 ILE A O 1
ATOM 2628 N N . ALA A 1 336 ? -10.875 23.938 19.203 1 97.88 336 ALA A N 1
ATOM 2629 C CA . ALA A 1 336 ? -11.281 22.547 19.312 1 97.88 336 ALA A CA 1
ATOM 2630 C C . ALA A 1 336 ? -12.75 22.375 18.938 1 97.88 336 ALA A C 1
ATOM 2632 O O . ALA A 1 336 ? -13.109 21.438 18.203 1 97.88 336 ALA A O 1
ATOM 2633 N N . ILE A 1 337 ? -13.594 23.281 19.406 1 97.12 337 ILE A N 1
ATOM 2634 C CA . ILE A 1 337 ? -15.023 23.219 19.156 1 97.12 337 ILE A CA 1
ATOM 2635 C C . ILE A 1 337 ? -15.289 23.422 17.672 1 97.12 337 ILE A C 1
ATOM 2637 O O . ILE A 1 337 ? -16.109 22.703 17.062 1 97.12 337 ILE A O 1
ATOM 2641 N N . GLU A 1 338 ? -14.609 24.359 17.094 1 96.31 338 GLU A N 1
ATOM 2642 C CA . GLU A 1 338 ? -14.828 24.656 15.672 1 96.31 338 GLU A CA 1
ATOM 2643 C C . GLU A 1 338 ? -14.406 23.469 14.797 1 96.31 338 GLU A C 1
ATOM 2645 O O . GLU A 1 338 ? -15.094 23.125 13.844 1 96.31 338 GLU A O 1
ATOM 2650 N N . TRP A 1 339 ? -13.266 22.859 15.086 1 97.88 339 TRP A N 1
ATOM 2651 C CA . TRP A 1 339 ? -12.828 21.703 14.32 1 97.88 339 TRP A CA 1
ATOM 2652 C C . TRP A 1 339 ? -13.781 20.531 14.508 1 97.88 339 TRP A C 1
ATOM 2654 O O . TRP A 1 339 ? -14.047 19.781 13.562 1 97.88 339 TRP A O 1
ATOM 2664 N N . ALA A 1 340 ? -14.305 20.359 15.719 1 97.75 340 ALA A N 1
ATOM 2665 C CA . ALA A 1 340 ? -15.305 19.312 15.969 1 97.75 340 ALA A CA 1
ATOM 2666 C C . ALA A 1 340 ? -16.562 19.547 15.125 1 97.75 340 ALA A C 1
ATOM 2668 O O . ALA A 1 340 ? -17.109 18.609 14.547 1 97.75 340 ALA A O 1
ATOM 2669 N N . ARG A 1 341 ? -16.969 20.797 15.102 1 96.62 341 ARG A N 1
ATOM 2670 C CA . ARG A 1 341 ? -18.125 21.141 14.289 1 96.62 341 ARG A CA 1
ATOM 2671 C C . ARG A 1 341 ? -17.906 20.797 12.828 1 96.62 341 ARG A C 1
ATOM 2673 O O . ARG A 1 341 ? -18.766 20.172 12.188 1 96.62 341 ARG A O 1
ATOM 2680 N N . ARG A 1 342 ? -16.781 21.141 12.297 1 96.56 342 ARG A N 1
ATOM 2681 C CA . ARG A 1 342 ? -16.484 20.969 10.883 1 96.56 342 ARG A CA 1
ATOM 2682 C C . ARG A 1 342 ? -16.375 19.484 10.508 1 96.56 342 ARG A C 1
ATOM 2684 O O . ARG A 1 342 ? -16.859 19.078 9.453 1 96.56 342 ARG A O 1
ATOM 2691 N N . ILE A 1 343 ? -15.75 18.641 11.359 1 97.69 343 ILE A N 1
ATOM 2692 C CA . ILE A 1 343 ? -15.625 17.234 11.039 1 97.69 343 ILE A CA 1
ATOM 2693 C C . ILE A 1 343 ? -16.984 16.562 11.125 1 97.69 343 ILE A C 1
ATOM 2695 O O . ILE A 1 343 ? -17.281 15.641 10.352 1 97.69 343 ILE A O 1
ATOM 2699 N N . MET A 1 344 ? -17.828 17.031 12.094 1 97 344 MET A N 1
ATOM 2700 C CA . MET A 1 344 ? -19.156 16.438 12.219 1 97 344 MET A CA 1
ATOM 2701 C C . MET A 1 344 ? -20.016 16.766 10.992 1 97 344 MET A C 1
ATOM 2703 O O . MET A 1 344 ? -20.797 15.922 10.547 1 97 344 MET A O 1
ATOM 2707 N N . ILE A 1 345 ? -19.844 17.953 10.477 1 95.94 345 ILE A N 1
ATOM 2708 C CA . ILE A 1 345 ? -20.562 18.312 9.258 1 95.94 345 ILE A CA 1
ATOM 2709 C C . ILE A 1 345 ? -20.172 17.344 8.141 1 95.94 345 ILE A C 1
ATOM 2711 O O . ILE A 1 345 ? -21.031 16.828 7.422 1 95.94 345 ILE A O 1
ATOM 2715 N N . GLU A 1 346 ? -18.906 17.047 7.988 1 96.25 346 GLU A N 1
ATOM 2716 C CA . GLU A 1 346 ? -18.438 16.094 6.977 1 96.25 346 GLU A CA 1
ATOM 2717 C C . GLU A 1 346 ? -19.016 14.703 7.211 1 96.25 346 GLU A C 1
ATOM 2719 O O . GLU A 1 346 ? -19.422 14.031 6.262 1 96.25 346 GLU A O 1
ATOM 2724 N N . PHE A 1 347 ? -19.031 14.32 8.445 1 97.56 347 PHE A N 1
ATOM 2725 C CA . PHE A 1 347 ? -19.531 13 8.789 1 97.56 347 PHE A CA 1
ATOM 2726 C C . PHE A 1 347 ? -21.031 12.883 8.516 1 97.56 347 PHE A C 1
ATOM 2728 O O . PHE A 1 347 ? -21.484 11.883 7.953 1 97.56 347 PHE A O 1
ATOM 2735 N N . TYR A 1 348 ? -21.734 13.898 8.898 1 96.75 348 TYR A N 1
ATOM 2736 C CA . TYR A 1 348 ? -23.172 13.883 8.648 1 96.75 348 TYR A CA 1
ATOM 2737 C C . TYR A 1 348 ? -23.469 13.914 7.152 1 96.75 348 TYR A C 1
ATOM 2739 O O . TYR A 1 348 ? -24.406 13.273 6.688 1 96.75 348 TYR A O 1
ATOM 2747 N N . ASN A 1 349 ? -22.672 14.711 6.418 1 96.5 349 ASN A N 1
ATOM 2748 C CA . ASN A 1 349 ? -22.812 14.703 4.965 1 96.5 349 ASN A CA 1
ATOM 2749 C C . ASN A 1 349 ? -22.609 13.305 4.391 1 96.5 349 ASN A C 1
ATOM 2751 O O . ASN A 1 349 ? -23.344 12.867 3.508 1 96.5 349 ASN A O 1
ATOM 2755 N N . GLN A 1 350 ? -21.625 12.586 4.844 1 97.31 350 GLN A N 1
ATOM 2756 C CA . GLN A 1 350 ? -21.406 11.211 4.398 1 97.31 350 GLN A CA 1
ATOM 2757 C C . GLN A 1 350 ? -22.578 10.312 4.773 1 97.31 350 GLN A C 1
ATOM 2759 O O . GLN A 1 350 ? -23 9.484 3.971 1 97.31 350 GLN A O 1
ATOM 2764 N N . GLY A 1 351 ? -23.047 10.484 6.023 1 97.62 351 GLY A N 1
ATOM 2765 C CA . GLY A 1 351 ? -24.219 9.719 6.445 1 97.62 351 GLY A CA 1
ATOM 2766 C C . GLY A 1 351 ? -25.406 9.906 5.535 1 97.62 351 GLY A C 1
ATOM 2767 O O . GLY A 1 351 ? -26.125 8.945 5.242 1 97.62 351 GLY A O 1
ATOM 2768 N N . ASP A 1 352 ? -25.609 11.117 5.074 1 96.94 352 ASP A N 1
ATOM 2769 C CA . ASP A 1 352 ? -26.703 11.406 4.145 1 96.94 352 ASP A CA 1
ATOM 2770 C C . ASP A 1 352 ? -26.516 10.648 2.83 1 96.94 352 ASP A C 1
ATOM 2772 O O . ASP A 1 352 ? -27.484 10.117 2.275 1 96.94 352 ASP A O 1
ATOM 2776 N N . VAL A 1 353 ? -25.297 10.641 2.342 1 96 353 VAL A N 1
ATOM 2777 C CA . VAL A 1 353 ? -25 9.945 1.094 1 96 353 VAL A CA 1
ATOM 2778 C C . VAL A 1 353 ? -25.203 8.438 1.282 1 96 353 VAL A C 1
ATOM 2780 O O . VAL A 1 353 ? -25.75 7.766 0.408 1 96 353 VAL A O 1
ATOM 2783 N N . GLU A 1 354 ? -24.766 7.961 2.406 1 95.81 354 GLU A N 1
ATOM 2784 C CA . GLU A 1 354 ? -24.953 6.543 2.705 1 95.81 354 GLU A CA 1
ATOM 2785 C C . GLU A 1 354 ? -26.438 6.168 2.705 1 95.81 354 GLU A C 1
ATOM 2787 O O . GLU A 1 354 ? -26.828 5.18 2.086 1 95.81 354 GLU A O 1
ATOM 2792 N N . ARG A 1 355 ? -27.219 6.973 3.322 1 95.81 355 ARG A N 1
ATOM 2793 C CA . ARG A 1 355 ? -28.656 6.746 3.369 1 95.81 355 ARG A CA 1
ATOM 2794 C C . ARG A 1 355 ? -29.266 6.777 1.97 1 95.81 355 ARG A C 1
ATOM 2796 O O . ARG A 1 355 ? -30.078 5.918 1.623 1 95.81 355 ARG A O 1
ATOM 2803 N N . SER A 1 356 ? -28.844 7.672 1.238 1 96 356 SER A N 1
ATOM 2804 C CA . SER A 1 356 ? -29.391 7.832 -0.106 1 96 356 SER A CA 1
ATOM 2805 C C . SER A 1 356 ? -29.031 6.641 -0.99 1 96 356 SER A C 1
ATOM 2807 O O . SER A 1 356 ? -29.766 6.32 -1.929 1 96 356 SER A O 1
ATOM 2809 N N . LYS A 1 357 ? -27.938 5.973 -0.697 1 93 357 LYS A N 1
ATOM 2810 C CA . LYS A 1 357 ? -27.5 4.832 -1.487 1 93 357 LYS A CA 1
ATOM 2811 C C . LYS A 1 357 ? -28.016 3.52 -0.9 1 93 357 LYS A C 1
ATOM 2813 O O . LYS A 1 357 ? -27.672 2.439 -1.385 1 93 357 LYS A O 1
ATOM 2818 N N . GLY A 1 358 ? -28.766 3.631 0.168 1 93.12 358 GLY A N 1
ATOM 2819 C CA . GLY A 1 358 ? -29.328 2.451 0.805 1 93.12 358 GLY A CA 1
ATOM 2820 C C . GLY A 1 358 ? -28.312 1.683 1.634 1 93.12 358 GLY A C 1
ATOM 2821 O O . GLY A 1 358 ? -28.484 0.49 1.894 1 93.12 358 GLY A O 1
ATOM 2822 N N . LEU A 1 359 ? -27.25 2.324 2.041 1 93.12 359 LEU A N 1
ATOM 2823 C CA . LEU A 1 359 ? -26.234 1.724 2.889 1 93.12 359 LEU A CA 1
ATOM 2824 C C . LEU A 1 359 ? -26.516 2.002 4.363 1 93.12 359 LEU A C 1
ATOM 2826 O O . LEU A 1 359 ? -27.172 2.986 4.695 1 93.12 359 LEU A O 1
ATOM 2830 N N . PRO A 1 360 ? -26.031 1.016 5.18 1 94.25 360 PRO A N 1
ATOM 2831 C CA . PRO A 1 360 ? -26.078 1.381 6.598 1 94.25 360 PRO A CA 1
ATOM 2832 C C . PRO A 1 360 ? -25.281 2.643 6.91 1 94.25 360 PRO A C 1
ATOM 2834 O O . PRO A 1 360 ? -24.156 2.805 6.414 1 94.25 360 PRO A O 1
ATOM 2837 N N . VAL A 1 361 ? -25.891 3.506 7.715 1 97.06 361 VAL A N 1
ATOM 2838 C CA . VAL A 1 361 ? -25.203 4.742 8.078 1 97.06 361 VAL A CA 1
ATOM 2839 C C . VAL A 1 361 ? -24.109 4.449 9.094 1 97.06 361 VAL A C 1
ATOM 2841 O O . VAL A 1 361 ? -24.344 3.777 10.102 1 97.06 361 VAL A O 1
ATOM 2844 N N . SER A 1 362 ? -22.906 4.934 8.852 1 96.88 362 SER A N 1
ATOM 2845 C CA . SER A 1 362 ? -21.75 4.703 9.703 1 96.88 362 SER A CA 1
ATOM 2846 C C . SER A 1 362 ? -21.953 5.289 11.094 1 96.88 362 SER A C 1
ATOM 2848 O O . SER A 1 362 ? -22.719 6.25 11.258 1 96.88 362 SER A O 1
ATOM 2850 N N . ARG A 1 363 ? -21.203 4.73 11.977 1 95.12 363 ARG A N 1
ATOM 2851 C CA . ARG A 1 363 ? -21.281 5.18 13.359 1 95.12 363 ARG A CA 1
ATOM 2852 C C . ARG A 1 363 ? -20.953 6.664 13.469 1 95.12 363 ARG A C 1
ATOM 2854 O O . ARG A 1 363 ? -20 7.145 12.859 1 95.12 363 ARG A O 1
ATOM 2861 N N . PHE A 1 364 ? -21.812 7.457 14.227 1 96.38 364 PHE A N 1
ATOM 2862 C CA . PHE A 1 364 ? -21.672 8.867 14.57 1 96.38 364 PHE A CA 1
ATOM 2863 C C . PHE A 1 364 ? -22.031 9.75 13.383 1 96.38 364 PHE A C 1
ATOM 2865 O O . PHE A 1 364 ? -21.891 10.977 13.445 1 96.38 364 PHE A O 1
ATOM 2872 N N . MET A 1 365 ? -22.516 9.133 12.273 1 97.62 365 MET A N 1
ATOM 2873 C CA . MET A 1 365 ? -22.672 9.945 11.062 1 97.62 365 MET A CA 1
ATOM 2874 C C . MET A 1 365 ? -24.141 10.117 10.703 1 97.62 365 MET A C 1
ATOM 2876 O O . MET A 1 365 ? -24.453 10.508 9.578 1 97.62 365 MET A O 1
ATOM 2880 N N . ASP A 1 366 ? -25.047 9.773 11.641 1 96.94 366 ASP A N 1
ATOM 2881 C CA . ASP A 1 366 ? -26.484 9.969 11.445 1 96.94 366 ASP A CA 1
ATOM 2882 C C . ASP A 1 366 ? -26.922 11.344 11.945 1 96.94 366 ASP A C 1
ATOM 2884 O O . ASP A 1 366 ? -27.016 11.562 13.156 1 96.94 366 ASP A O 1
ATOM 2888 N N . ARG A 1 367 ? -27.172 12.242 11.023 1 93.25 367 ARG A N 1
ATOM 2889 C CA . ARG A 1 367 ? -27.562 13.609 11.344 1 93.25 367 ARG A CA 1
ATOM 2890 C C . ARG A 1 367 ? -28.812 13.641 12.203 1 93.25 367 ARG A C 1
ATOM 2892 O O . ARG A 1 367 ? -29.047 14.602 12.945 1 93.25 367 ARG A O 1
ATOM 2899 N N . SER A 1 368 ? -29.656 12.609 12.094 1 94.19 368 SER A N 1
ATOM 2900 C CA . SER A 1 368 ? -30.906 12.539 12.844 1 94.19 368 SER A CA 1
ATOM 2901 C C . SER A 1 368 ? -30.656 12.133 14.297 1 94.19 368 SER A C 1
ATOM 2903 O O . SER A 1 368 ? -31.531 12.281 15.148 1 94.19 368 SER A O 1
ATOM 2905 N N . GLN A 1 369 ? -29.469 11.648 14.57 1 94.44 369 GLN A N 1
ATOM 2906 C CA . GLN A 1 369 ? -29.047 11.281 15.922 1 94.44 369 GLN A CA 1
ATOM 2907 C C . GLN A 1 369 ? -27.719 11.953 16.281 1 94.44 369 GLN A C 1
ATOM 2909 O O . GLN A 1 369 ? -26.703 11.289 16.438 1 94.44 369 GLN A O 1
ATOM 2914 N N . PRO A 1 370 ? -27.828 13.281 16.484 1 93.69 370 PRO A N 1
ATOM 2915 C CA . PRO A 1 370 ? -26.594 14.023 16.75 1 93.69 370 PRO A CA 1
ATOM 2916 C C . PRO A 1 370 ? -25.812 13.445 17.922 1 93.69 370 PRO A C 1
ATOM 2918 O O . PRO A 1 370 ? -26.391 13.094 18.953 1 93.69 370 PRO A O 1
ATOM 2921 N N . CYS A 1 371 ? -24.484 13.234 17.797 1 95.62 371 CYS A N 1
ATOM 2922 C CA . CYS A 1 371 ? -23.641 12.57 18.781 1 95.62 371 CYS A CA 1
ATOM 2923 C C . CYS A 1 371 ? -22.219 13.102 18.75 1 95.62 371 CYS A C 1
ATOM 2925 O O . CYS A 1 371 ? -21.266 12.336 18.844 1 95.62 371 CYS A O 1
ATOM 2927 N N . MET A 1 372 ? -22.062 14.367 18.547 1 96.81 372 MET A N 1
ATOM 2928 C CA . MET A 1 372 ? -20.766 15.008 18.422 1 96.81 372 MET A CA 1
ATOM 2929 C C . MET A 1 372 ? -19.891 14.727 19.641 1 96.81 372 MET A C 1
ATOM 2931 O O . MET A 1 372 ? -18.734 14.336 19.5 1 96.81 372 MET A O 1
ATOM 2935 N N . ALA A 1 373 ? -20.438 14.898 20.828 1 97.56 373 ALA A N 1
ATOM 2936 C CA . ALA A 1 373 ? -19.672 14.703 22.047 1 97.56 373 ALA A CA 1
ATOM 2937 C C . ALA A 1 373 ? -19.156 13.266 22.141 1 97.56 373 ALA A C 1
ATOM 2939 O O . ALA A 1 373 ? -18 13.047 22.484 1 97.56 373 ALA A O 1
ATOM 2940 N N . GLN A 1 374 ? -20.016 12.336 21.844 1 97.25 374 GLN A N 1
ATOM 2941 C CA . GLN A 1 374 ? -19.625 10.922 21.891 1 97.25 374 GLN A CA 1
ATOM 2942 C C . GLN A 1 374 ? -18.547 10.617 20.875 1 97.25 374 GLN A C 1
ATOM 2944 O O . GLN A 1 374 ? -17.609 9.859 21.156 1 97.25 374 GLN A O 1
ATOM 2949 N N . CYS A 1 375 ? -18.688 11.18 19.688 1 98 375 CYS A N 1
ATOM 2950 C CA . CYS A 1 375 ? -17.703 10.984 18.641 1 98 375 CYS A CA 1
ATOM 2951 C C . CYS A 1 375 ? -16.344 11.531 19.047 1 98 375 CYS A C 1
ATOM 2953 O O . CYS A 1 375 ? -15.328 10.859 18.891 1 98 375 CYS A O 1
ATOM 2955 N N . GLN A 1 376 ? -16.344 12.758 19.594 1 98.31 376 GLN A N 1
ATOM 2956 C CA . GLN A 1 376 ? -15.102 13.383 20.016 1 98.31 376 GLN A CA 1
ATOM 2957 C C . GLN A 1 376 ? -14.445 12.602 21.156 1 98.31 376 GLN A C 1
ATOM 2959 O O . GLN A 1 376 ? -13.227 12.398 21.156 1 98.31 376 GLN A O 1
ATOM 2964 N N . LEU A 1 377 ? -15.227 12.172 22.125 1 98.25 377 LEU A N 1
ATOM 2965 C CA . LEU A 1 377 ? -14.703 11.406 23.25 1 98.25 377 LEU A CA 1
ATOM 2966 C C . LEU A 1 377 ? -14.078 10.102 22.781 1 98.25 377 LEU A C 1
ATOM 2968 O O . LEU A 1 377 ? -12.992 9.727 23.25 1 98.25 377 LEU A O 1
ATOM 2972 N N . ALA A 1 378 ? -14.766 9.469 21.906 1 97.94 378 ALA A N 1
ATOM 2973 C CA . ALA A 1 378 ? -14.25 8.203 21.375 1 97.94 378 ALA A CA 1
ATOM 2974 C C . ALA A 1 378 ? -12.93 8.422 20.656 1 97.94 378 ALA A C 1
ATOM 2976 O O . ALA A 1 378 ? -11.977 7.656 20.844 1 97.94 378 ALA A O 1
ATOM 2977 N N . PHE A 1 379 ? -12.844 9.438 19.812 1 98.19 379 PHE A N 1
ATOM 2978 C CA . PHE A 1 379 ? -11.641 9.727 19.031 1 98.19 379 PHE A CA 1
ATOM 2979 C C . PHE A 1 379 ? -10.477 10.094 19.938 1 98.19 379 PHE A C 1
ATOM 2981 O O . PHE A 1 379 ? -9.359 9.625 19.734 1 98.19 379 PHE A O 1
ATOM 2988 N N . ILE A 1 380 ? -10.75 10.93 20.922 1 98.38 380 ILE A N 1
ATOM 2989 C CA . ILE A 1 380 ? -9.727 11.375 21.859 1 98.38 380 ILE A CA 1
ATOM 2990 C C . ILE A 1 380 ? -9.164 10.18 22.625 1 98.38 380 ILE A C 1
ATOM 2992 O O . ILE A 1 380 ? -7.945 10.008 22.703 1 98.38 380 ILE A O 1
ATOM 2996 N N . ASN A 1 381 ? -10.016 9.344 23.109 1 97.69 381 ASN A N 1
ATOM 2997 C CA . ASN A 1 381 ? -9.602 8.227 23.938 1 97.69 381 ASN A CA 1
ATOM 2998 C C . ASN A 1 381 ? -8.844 7.176 23.141 1 97.69 381 ASN A C 1
ATOM 3000 O O . ASN A 1 381 ? -7.898 6.566 23.656 1 97.69 381 ASN A O 1
ATOM 3004 N N . MET A 1 382 ? -9.227 7.051 21.953 1 97.5 382 MET A N 1
ATOM 3005 C CA . MET A 1 382 ? -8.648 5.969 21.172 1 97.5 382 MET A CA 1
ATOM 3006 C C . MET A 1 382 ? -7.348 6.402 20.516 1 97.5 382 MET A C 1
ATOM 3008 O O . MET A 1 382 ? -6.414 5.605 20.375 1 97.5 382 MET A O 1
ATOM 3012 N N . PHE A 1 383 ? -7.293 7.637 20.062 1 98.06 383 PHE A N 1
ATOM 3013 C CA . PHE A 1 383 ? -6.184 7.992 19.188 1 98.06 383 PHE A CA 1
ATOM 3014 C C . PHE A 1 383 ? -5.371 9.141 19.781 1 98.06 383 PHE A C 1
ATOM 3016 O O . PHE A 1 383 ? -4.148 9.039 19.906 1 98.06 383 PHE A O 1
ATOM 3023 N N . VAL A 1 384 ? -6.004 10.211 20.203 1 98.62 384 VAL A N 1
ATOM 3024 C CA . VAL A 1 384 ? -5.309 11.453 20.531 1 98.62 384 VAL A CA 1
ATOM 3025 C C . VAL A 1 384 ? -4.555 11.281 21.844 1 98.62 384 VAL A C 1
ATOM 3027 O O . VAL A 1 384 ? -3.35 11.539 21.922 1 98.62 384 VAL A O 1
ATOM 3030 N N . GLN A 1 385 ? -5.25 10.82 22.875 1 98 385 GLN A N 1
ATOM 3031 C CA . GLN A 1 385 ? -4.68 10.758 24.219 1 98 385 GLN A CA 1
ATOM 3032 C C . GLN A 1 385 ? -3.48 9.812 24.266 1 98 385 GLN A C 1
ATOM 3034 O O . GLN A 1 385 ? -2.414 10.188 24.75 1 98 385 GLN A O 1
ATOM 3039 N N . PRO A 1 386 ? -3.6 8.586 23.719 1 97.94 386 PRO A N 1
ATOM 3040 C CA . PRO A 1 386 ? -2.422 7.719 23.75 1 97.94 386 PRO A CA 1
ATOM 3041 C C . PRO A 1 386 ? -1.236 8.312 22.984 1 97.94 386 PRO A C 1
ATOM 3043 O O . PRO A 1 386 ? -0.09 8.172 23.422 1 97.94 386 PRO A O 1
ATOM 3046 N N . LEU A 1 387 ? -1.486 8.969 21.938 1 98.25 387 LEU A N 1
ATOM 3047 C CA . LEU A 1 387 ? -0.429 9.531 21.109 1 98.25 387 LEU A CA 1
ATOM 3048 C C . LEU A 1 387 ? 0.303 10.656 21.844 1 98.25 387 LEU A C 1
ATOM 3050 O O . LEU A 1 387 ? 1.535 10.664 21.891 1 98.25 387 LEU A O 1
ATOM 3054 N N . PHE A 1 388 ? -0.426 11.57 22.438 1 98.38 388 PHE A N 1
ATOM 3055 C CA . PHE A 1 388 ? 0.176 12.734 23.094 1 98.38 388 PHE A CA 1
ATOM 3056 C C . PHE A 1 388 ? 0.785 12.352 24.438 1 98.38 388 PHE A C 1
ATOM 3058 O O . PHE A 1 388 ? 1.758 12.961 24.875 1 98.38 388 PHE A O 1
ATOM 3065 N N . GLN A 1 389 ? 0.23 11.344 25.094 1 97.38 389 GLN A N 1
ATOM 3066 C CA . GLN A 1 389 ? 0.856 10.828 26.297 1 97.38 389 GLN A CA 1
ATOM 3067 C C . GLN A 1 389 ? 2.215 10.203 26 1 97.38 389 GLN A C 1
ATOM 3069 O O . GLN A 1 389 ? 3.178 10.406 26.734 1 97.38 389 GLN A O 1
ATOM 3074 N N . THR A 1 390 ? 2.225 9.438 24.922 1 97.69 390 THR A N 1
ATOM 3075 C CA . THR A 1 390 ? 3.488 8.844 24.5 1 97.69 390 THR A CA 1
ATOM 3076 C C . THR A 1 390 ? 4.496 9.922 24.125 1 97.69 390 THR A C 1
ATOM 3078 O O . THR A 1 390 ? 5.668 9.844 24.5 1 97.69 390 THR A O 1
ATOM 3081 N N . LEU A 1 391 ? 4.055 10.945 23.391 1 97.81 391 LEU A N 1
ATOM 3082 C CA . LEU A 1 391 ? 4.922 12.055 23 1 97.81 391 LEU A CA 1
ATOM 3083 C C . LEU A 1 391 ? 5.527 12.727 24.234 1 97.81 391 LEU A C 1
ATOM 3085 O O . LEU A 1 391 ? 6.738 12.945 24.297 1 97.81 391 LEU A O 1
ATOM 3089 N N . ARG A 1 392 ? 4.711 13.031 25.188 1 97.19 392 ARG A N 1
ATOM 3090 C CA . ARG A 1 392 ? 5.148 13.719 26.406 1 97.19 392 ARG A CA 1
ATOM 3091 C C . ARG A 1 392 ? 6.09 12.844 27.219 1 97.19 392 ARG A C 1
ATOM 3093 O O . ARG A 1 392 ? 7.027 13.352 27.844 1 97.19 392 ARG A O 1
ATOM 3100 N N . ALA A 1 393 ? 5.812 11.594 27.297 1 95.88 393 ALA A N 1
ATOM 3101 C CA . ALA A 1 393 ? 6.656 10.664 28.047 1 95.88 393 ALA A CA 1
ATOM 3102 C C . ALA A 1 393 ? 8.047 10.57 27.438 1 95.88 393 ALA A C 1
ATOM 3104 O O . ALA A 1 393 ? 9.047 10.453 28.156 1 95.88 393 ALA A O 1
ATOM 3105 N N . THR A 1 394 ? 8.094 10.633 26.156 1 96 394 THR A N 1
ATOM 3106 C CA . THR A 1 394 ? 9.359 10.492 25.438 1 96 394 THR A CA 1
ATOM 3107 C C . THR A 1 394 ? 10.109 11.812 25.391 1 96 394 THR A C 1
ATOM 3109 O O . THR A 1 394 ? 11.344 11.836 25.422 1 96 394 THR A O 1
ATOM 3112 N N . PHE A 1 395 ? 9.328 12.922 25.344 1 96 395 PHE A N 1
ATOM 3113 C CA . PHE A 1 395 ? 9.891 14.266 25.25 1 96 395 PHE A CA 1
ATOM 3114 C C . PHE A 1 395 ? 9.391 15.133 26.391 1 96 395 PHE A C 1
ATOM 3116 O O . PHE A 1 395 ? 8.484 15.945 26.219 1 96 395 PHE A O 1
ATOM 3123 N N . PRO A 1 396 ? 10.023 15.133 27.484 1 93.56 396 PRO A N 1
ATOM 3124 C CA . PRO A 1 396 ? 9.562 15.93 28.609 1 93.56 396 PRO A CA 1
ATOM 3125 C C . PRO A 1 396 ? 9.594 17.438 28.328 1 93.56 396 PRO A C 1
ATOM 3127 O O . PRO A 1 396 ? 8.789 18.188 28.891 1 93.56 396 PRO A O 1
ATOM 3130 N N . GLU A 1 397 ? 10.367 17.875 27.453 1 92.38 397 GLU A N 1
ATOM 3131 C CA . GLU A 1 397 ? 10.484 19.281 27.109 1 92.38 397 GLU A CA 1
ATOM 3132 C C . GLU A 1 397 ? 9.25 19.781 26.375 1 92.38 397 GLU A C 1
ATOM 3134 O O . GLU A 1 397 ? 9.039 21 26.25 1 92.38 397 GLU A O 1
ATOM 3139 N N . PHE A 1 398 ? 8.469 18.844 25.844 1 94.62 398 PHE A N 1
ATOM 3140 C CA . PHE A 1 398 ? 7.246 19.203 25.125 1 94.62 398 PHE A CA 1
ATOM 3141 C C . PHE A 1 398 ? 6.305 20 26.016 1 94.62 398 PHE A C 1
ATOM 3143 O O . PHE A 1 398 ? 5.555 20.844 25.531 1 94.62 398 PHE A O 1
ATOM 3150 N N . GLY A 1 399 ? 6.336 19.766 27.281 1 91 399 GLY A N 1
ATOM 3151 C CA . GLY A 1 399 ? 5.5 20.484 28.234 1 91 399 GLY A CA 1
ATOM 3152 C C . GLY A 1 399 ? 4.129 19.859 28.422 1 91 399 GLY A C 1
ATOM 3153 O O . GLY A 1 399 ? 3.795 18.875 27.75 1 91 399 GLY A O 1
ATOM 3154 N N . ASP A 1 400 ? 3.289 20.484 29.203 1 94.62 400 ASP A N 1
ATOM 3155 C CA . ASP A 1 400 ? 2.035 19.859 29.609 1 94.62 400 ASP A CA 1
ATOM 3156 C C . ASP A 1 400 ? 0.834 20.609 29.047 1 94.62 400 ASP A C 1
ATOM 3158 O O . ASP A 1 400 ? -0.299 20.141 29.125 1 94.62 400 ASP A O 1
ATOM 3162 N N . ASP A 1 401 ? 1.088 21.688 28.438 1 94.94 401 ASP A N 1
ATOM 3163 C CA . ASP A 1 401 ? -0.019 22.547 28.047 1 94.94 401 ASP A CA 1
ATOM 3164 C C . ASP A 1 401 ? -0.973 21.844 27.094 1 94.94 401 ASP A C 1
ATOM 3166 O O . ASP A 1 401 ? -2.193 21.938 27.234 1 94.94 401 ASP A O 1
ATOM 3170 N N . ALA A 1 402 ? -0.379 21.172 26.094 1 97.12 402 ALA A N 1
ATOM 3171 C CA . ALA A 1 402 ? -1.224 20.453 25.141 1 97.12 402 ALA A CA 1
ATOM 3172 C C . ALA A 1 402 ? -2.082 19.406 25.859 1 97.12 402 ALA A C 1
ATOM 3174 O O . ALA A 1 402 ? -3.271 19.281 25.578 1 97.12 402 ALA A O 1
ATOM 3175 N N . LEU A 1 403 ? -1.524 18.672 26.766 1 97.56 403 LEU A N 1
ATOM 3176 C CA . LEU A 1 403 ? -2.238 17.641 27.516 1 97.56 403 LEU A CA 1
ATOM 3177 C C . LEU A 1 403 ? -3.25 18.266 28.469 1 97.56 403 LEU A C 1
ATOM 3179 O O . LEU A 1 403 ? -4.312 17.688 28.719 1 97.56 403 LEU A O 1
ATOM 3183 N N . GLU A 1 404 ? -2.938 19.406 29.016 1 97.94 404 GLU A N 1
ATOM 3184 C CA . GLU A 1 404 ? -3.885 20.109 29.875 1 97.94 404 GLU A CA 1
ATOM 3185 C C . GLU A 1 404 ? -5.102 20.578 29.078 1 97.94 404 GLU A C 1
ATOM 3187 O O . GLU A 1 404 ? -6.238 20.453 29.547 1 97.94 404 GLU A O 1
ATOM 3192 N N . MET A 1 405 ? -4.816 21.141 27.969 1 98.06 405 MET A N 1
ATOM 3193 C CA . MET A 1 405 ? -5.922 21.531 27.094 1 98.06 405 MET A CA 1
ATOM 3194 C C . MET A 1 405 ? -6.754 20.312 26.688 1 98.06 405 MET A C 1
ATOM 3196 O O . MET A 1 405 ? -7.98 20.391 26.625 1 98.06 405 MET A O 1
ATOM 3200 N N . LEU A 1 406 ? -6.078 19.188 26.375 1 98.44 406 LEU A N 1
ATOM 3201 C CA . LEU A 1 406 ? -6.77 17.938 26.047 1 98.44 406 LEU A CA 1
ATOM 3202 C C . LEU A 1 406 ? -7.699 17.516 27.172 1 98.44 406 LEU A C 1
ATOM 3204 O O . LEU A 1 406 ? -8.859 17.172 26.938 1 98.44 406 LEU A O 1
ATOM 3208 N N . ARG A 1 407 ? -7.203 17.562 28.406 1 97.81 407 ARG A N 1
ATOM 3209 C CA . ARG A 1 407 ? -8 17.203 29.562 1 97.81 407 ARG A CA 1
ATOM 3210 C C . ARG A 1 407 ? -9.203 18.125 29.719 1 97.81 407 ARG A C 1
ATOM 3212 O O . ARG A 1 407 ? -10.312 17.672 30.031 1 97.81 407 ARG A O 1
ATOM 3219 N N . GLY A 1 408 ? -8.969 19.391 29.562 1 98 408 GLY A N 1
ATOM 3220 C CA . GLY A 1 408 ? -10.055 20.344 29.625 1 98 408 GLY A CA 1
ATOM 3221 C C . GLY A 1 408 ? -11.133 20.094 28.578 1 98 408 GLY A C 1
ATOM 3222 O O . GLY A 1 408 ? -12.32 20.172 28.875 1 98 408 GLY A O 1
ATOM 3223 N N . ASN A 1 409 ? -10.688 19.875 27.375 1 98.19 409 ASN A N 1
ATOM 3224 C CA . ASN A 1 409 ? -11.633 19.609 26.297 1 98.19 409 ASN A CA 1
ATOM 3225 C C . ASN A 1 409 ? -12.359 18.281 26.484 1 98.19 409 ASN A C 1
ATOM 3227 O O . ASN A 1 409 ? -13.531 18.156 26.125 1 98.19 409 ASN A O 1
ATOM 3231 N N . LEU A 1 410 ? -11.641 17.266 26.969 1 97.69 410 LEU A N 1
ATOM 3232 C CA . LEU A 1 410 ? -12.273 16 27.312 1 97.69 410 LEU A CA 1
ATOM 3233 C C . LEU A 1 410 ? -13.406 16.219 28.312 1 97.69 410 LEU A C 1
ATOM 3235 O O . LEU A 1 410 ? -14.508 15.68 28.141 1 97.69 410 LEU A O 1
ATOM 3239 N N . ASP A 1 411 ? -13.172 17.016 29.281 1 97.44 411 ASP A N 1
ATOM 3240 C CA . ASP A 1 411 ? -14.172 17.312 30.312 1 97.44 411 ASP A CA 1
ATOM 3241 C C . ASP A 1 411 ? -15.344 18.078 29.719 1 97.44 411 ASP A C 1
ATOM 3243 O O . ASP A 1 411 ? -16.5 17.859 30.094 1 97.44 411 ASP A O 1
ATOM 3247 N N . MET A 1 412 ? -15.023 18.953 28.891 1 97.81 412 MET A N 1
ATOM 3248 C CA . MET A 1 412 ? -16.062 19.719 28.219 1 97.81 412 MET A CA 1
ATOM 3249 C C . MET A 1 412 ? -17 18.797 27.438 1 97.81 412 MET A C 1
ATOM 3251 O O . MET A 1 412 ? -18.219 18.906 27.547 1 97.81 412 MET A O 1
ATOM 3255 N N . TRP A 1 413 ? -16.438 17.859 26.703 1 97.88 413 TRP A N 1
ATOM 3256 C CA . TRP A 1 413 ? -17.25 16.984 25.859 1 97.88 413 TRP A CA 1
ATOM 3257 C C . TRP A 1 413 ? -18.109 16.062 26.719 1 97.88 413 TRP A C 1
ATOM 3259 O O . TRP A 1 413 ? -19.219 15.711 26.312 1 97.88 413 TRP A O 1
ATOM 3269 N N . LYS A 1 414 ? -17.641 15.68 27.875 1 96.81 414 LYS A N 1
ATOM 3270 C CA . LYS A 1 414 ? -18.406 14.828 28.766 1 96.81 414 LYS A CA 1
ATOM 3271 C C . LYS A 1 414 ? -19.703 15.508 29.203 1 96.81 414 LYS A C 1
ATOM 3273 O O . LYS A 1 414 ? -20.703 14.836 29.469 1 96.81 414 LYS A O 1
ATOM 3278 N N . SER A 1 415 ? -19.703 16.812 29.203 1 95.44 415 SER A N 1
ATOM 3279 C CA . SER A 1 415 ? -20.859 17.578 29.672 1 95.44 415 SER A CA 1
ATOM 3280 C C . SER A 1 415 ? -21.609 18.219 28.516 1 95.44 415 SER A C 1
ATOM 3282 O O . SER A 1 415 ? -22.547 18.984 28.719 1 95.44 415 SER A O 1
ATOM 3284 N N . TRP A 1 416 ? -21.188 17.969 27.312 1 94.19 416 TRP A N 1
ATOM 3285 C CA . TRP A 1 416 ? -21.766 18.594 26.125 1 94.19 416 TRP A CA 1
ATOM 3286 C C . TRP A 1 416 ? -23.109 17.953 25.781 1 94.19 416 TRP A C 1
ATOM 3288 O O . TRP A 1 416 ? -23.188 16.734 25.578 1 94.19 416 TRP A O 1
ATOM 3298 N N . SER A 1 417 ? -24.172 18.766 25.688 1 92.25 417 SER A N 1
ATOM 3299 C CA . SER A 1 417 ? -25.516 18.25 25.438 1 92.25 417 SER A CA 1
ATOM 3300 C C . SER A 1 417 ? -25.844 18.266 23.938 1 92.25 417 SER A C 1
ATOM 3302 O O . SER A 1 417 ? -25.219 19 23.172 1 92.25 417 SER A O 1
ATOM 3304 N N . VAL A 1 418 ? -26.812 17.531 23.625 1 92.31 418 VAL A N 1
ATOM 3305 C CA . VAL A 1 418 ? -27.312 17.484 22.25 1 92.31 418 VAL A CA 1
ATOM 3306 C C . VAL A 1 418 ? -27.844 18.859 21.844 1 92.31 418 VAL A C 1
ATOM 3308 O O . VAL A 1 418 ? -27.688 19.281 20.703 1 92.31 418 VAL A O 1
ATOM 3311 N N . ALA A 1 419 ? -28.422 19.516 22.797 1 92.19 419 ALA A N 1
ATOM 3312 C CA . ALA A 1 419 ? -28.969 20.844 22.531 1 92.19 419 ALA A CA 1
ATOM 3313 C C . ALA A 1 419 ? -27.859 21.828 22.125 1 92.19 419 ALA A C 1
ATOM 3315 O O . ALA A 1 419 ? -28.047 22.641 21.219 1 92.19 419 ALA A O 1
ATOM 3316 N N . LYS A 1 420 ? -26.766 21.75 22.766 1 92.88 420 LYS A N 1
ATOM 3317 C CA . LYS A 1 420 ? -25.625 22.609 22.438 1 92.88 420 LYS A CA 1
ATOM 3318 C C . LYS A 1 420 ? -25.094 22.281 21.047 1 92.88 420 LYS A C 1
ATOM 3320 O O . LYS A 1 420 ? -24.672 23.188 20.312 1 92.88 420 LYS A O 1
ATOM 3325 N N . GLU A 1 421 ? -25.047 21.031 20.766 1 92.75 421 GLU A N 1
ATOM 3326 C CA . GLU A 1 421 ? -24.594 20.594 19.438 1 92.75 421 GLU A CA 1
ATOM 3327 C C . GLU A 1 421 ? -25.484 21.156 18.344 1 92.75 421 GLU A C 1
ATOM 3329 O O . GLU A 1 421 ? -25 21.688 17.344 1 92.75 421 GLU A O 1
ATOM 3334 N N . LEU A 1 422 ? -26.797 21 18.516 1 92.31 422 LEU A N 1
ATOM 3335 C CA . LEU A 1 422 ? -27.75 21.469 17.516 1 92.31 422 LEU A CA 1
ATOM 3336 C C . LEU A 1 422 ? -27.641 22.984 17.312 1 92.31 422 LEU A C 1
ATOM 3338 O O . LEU A 1 422 ? -27.734 23.469 16.203 1 92.31 422 LEU A O 1
ATOM 3342 N N . ALA A 1 423 ? -27.422 23.641 18.391 1 91.25 423 ALA A N 1
ATOM 3343 C CA . ALA A 1 423 ? -27.25 25.094 18.312 1 91.25 423 ALA A CA 1
ATOM 3344 C C . ALA A 1 423 ? -25.984 25.453 17.531 1 91.25 423 ALA A C 1
ATOM 3346 O O . ALA A 1 423 ? -25.984 26.406 16.75 1 91.25 423 ALA A O 1
ATOM 3347 N N . LEU A 1 424 ? -24.953 24.734 17.781 1 91.5 424 LEU A N 1
ATOM 3348 C CA . LEU A 1 424 ? -23.672 24.969 17.125 1 91.5 424 LEU A CA 1
ATOM 3349 C C . LEU A 1 424 ? -23.766 24.703 15.625 1 91.5 424 LEU A C 1
ATOM 3351 O O . LEU A 1 424 ? -23.219 25.453 14.82 1 91.5 424 LEU A O 1
ATOM 3355 N N . LEU A 1 425 ? -24.469 23.656 15.234 1 89.75 425 LEU A N 1
ATOM 3356 C CA . LEU A 1 425 ? -24.562 23.234 13.836 1 89.75 425 LEU A CA 1
ATOM 3357 C C . LEU A 1 425 ? -25.5 24.156 13.055 1 89.75 425 LEU A C 1
ATOM 3359 O O . LEU A 1 425 ? -25.391 24.25 11.828 1 89.75 425 LEU A O 1
ATOM 3363 N N . SER A 1 426 ? -26.469 24.734 13.703 1 84.88 426 SER A N 1
ATOM 3364 C CA . SER A 1 426 ? -27.406 25.625 13.047 1 84.88 426 SER A CA 1
ATOM 3365 C C . SER A 1 426 ? -26.812 27.016 12.852 1 84.88 426 SER A C 1
ATOM 3367 O O . SER A 1 426 ? -27.328 27.812 12.07 1 84.88 426 SER A O 1
ATOM 3369 N N . SER A 1 427 ? -25.812 27.328 13.539 1 78.25 427 SER A N 1
ATOM 3370 C CA . SER A 1 427 ? -25.156 28.625 13.414 1 78.25 427 SER A CA 1
ATOM 3371 C C . SER A 1 427 ? -24.344 28.719 12.125 1 78.25 427 SER A C 1
ATOM 3373 O O . SER A 1 427 ? -23.766 27.734 11.688 1 78.25 427 SER A O 1
ATOM 3375 N N . PRO A 1 428 ? -24.547 29.828 11.414 1 66.12 428 PRO A N 1
ATOM 3376 C CA . PRO A 1 428 ? -23.734 29.969 10.203 1 66.12 428 PRO A CA 1
ATOM 3377 C C . PRO A 1 428 ? -22.234 29.828 10.469 1 66.12 428 PRO A C 1
ATOM 3379 O O . PRO A 1 428 ? -21.781 30.094 11.586 1 66.12 428 PRO A O 1
ATOM 3382 N N . PRO A 1 429 ? -21.625 29.156 9.648 1 57.94 429 PRO A N 1
ATOM 3383 C CA . PRO A 1 429 ? -20.188 29 9.867 1 57.94 429 PRO A CA 1
ATOM 3384 C C . PRO A 1 429 ? -19.484 30.328 10.156 1 57.94 429 PRO A C 1
ATOM 3386 O O . PRO A 1 429 ? -19.891 31.375 9.633 1 57.94 429 PRO A O 1
ATOM 3389 N N . ARG A 1 430 ? -18.844 30.531 11.352 1 49.19 430 ARG A N 1
ATOM 3390 C CA . ARG A 1 430 ? -18.141 31.766 11.727 1 49.19 430 ARG A CA 1
ATOM 3391 C C . ARG A 1 430 ? -17.266 32.25 10.586 1 49.19 430 ARG A C 1
ATOM 3393 O O . ARG A 1 430 ? -16.438 31.516 10.062 1 49.19 430 ARG A O 1
ATOM 3400 N N . THR A 1 431 ? -17.75 33.094 9.844 1 43.53 431 THR A N 1
ATOM 3401 C CA . THR A 1 431 ? -16.781 33.906 9.109 1 43.53 431 THR A CA 1
ATOM 3402 C C . THR A 1 431 ? -15.945 34.75 10.062 1 43.53 431 THR A C 1
ATOM 3404 O O . THR A 1 431 ? -16.484 35.438 10.93 1 43.53 431 THR A O 1
ATOM 3407 N N . PHE A 1 432 ? -14.875 34.25 10.664 1 38.44 432 PHE A N 1
ATOM 3408 C CA . PHE A 1 432 ? -14.086 34.938 11.68 1 38.44 432 PHE A CA 1
ATOM 3409 C C . PHE A 1 432 ? -13.898 36.406 11.328 1 38.44 432 PHE A C 1
ATOM 3411 O O . PHE A 1 432 ? -12.789 36.844 11.016 1 38.44 432 PHE A O 1
ATOM 3418 N N . ARG A 1 433 ? -14.531 37.031 10.484 1 36.94 433 ARG A N 1
ATOM 3419 C CA . ARG A 1 433 ? -14.43 38.469 10.32 1 36.94 433 ARG A CA 1
ATOM 3420 C C . ARG A 1 433 ? -14.695 39.219 11.633 1 36.94 433 ARG A C 1
ATOM 3422 O O . ARG A 1 433 ? -14.438 40.406 11.742 1 36.94 433 ARG A O 1
ATOM 3429 N N . ASP A 1 434 ? -15.523 38.719 12.508 1 35.44 434 ASP A N 1
ATOM 3430 C CA . ASP A 1 434 ? -16.031 39.625 13.539 1 35.44 434 ASP A CA 1
ATOM 3431 C C . ASP A 1 434 ? -15.07 39.719 14.727 1 35.44 434 ASP A C 1
ATOM 3433 O O . ASP A 1 434 ? -15.406 39.281 15.828 1 35.44 434 ASP A O 1
ATOM 3437 N N . ALA A 1 435 ? -13.773 39.438 14.523 1 32.81 435 ALA A N 1
ATOM 3438 C CA . ALA A 1 435 ? -12.945 39.812 15.672 1 32.81 435 ALA A CA 1
ATOM 3439 C C . ALA A 1 435 ? -13.211 41.25 16.109 1 32.81 435 ALA A C 1
ATOM 3441 O O . ALA A 1 435 ? -13.273 42.156 15.273 1 32.81 435 ALA A O 1
ATOM 3442 N N . PRO A 1 436 ? -13.75 41.438 17.297 1 32 436 PRO A N 1
ATOM 3443 C CA . PRO A 1 436 ? -13.992 42.812 17.781 1 32 436 PRO A CA 1
ATOM 3444 C C . PRO A 1 436 ? -12.789 43.719 17.594 1 32 436 PRO A C 1
ATOM 3446 O O . PRO A 1 436 ? -11.641 43.281 17.688 1 32 436 PRO A O 1
ATOM 3449 N N . THR A 1 437 ? -12.82 44.719 16.734 1 31.62 437 THR A N 1
ATOM 3450 C CA . THR A 1 437 ? -11.93 45.875 16.625 1 31.62 437 THR A CA 1
ATOM 3451 C C . THR A 1 437 ? -11.469 46.312 18.016 1 31.62 437 THR A C 1
ATOM 3453 O O . THR A 1 437 ? -12.281 46.406 18.938 1 31.62 437 THR A O 1
ATOM 3456 N N . SER A 1 438 ? -10.211 46.031 18.438 1 29.81 438 SER A N 1
ATOM 3457 C CA . SER A 1 438 ? -9.633 46.625 19.625 1 29.81 438 SER A CA 1
ATOM 3458 C C . SER A 1 438 ? -10.148 48.062 19.828 1 29.81 438 SER A C 1
ATOM 3460 O O . SER A 1 438 ? -10.258 48.844 18.875 1 29.81 438 SER A O 1
ATOM 3462 N N . PRO A 1 439 ? -10.953 48.344 20.859 1 32.47 439 PRO A N 1
ATOM 3463 C CA . PRO A 1 439 ? -11.375 49.719 21.172 1 32.47 439 PRO A CA 1
ATOM 3464 C C . PRO A 1 439 ? -10.234 50.719 21.094 1 32.47 439 PRO A C 1
ATOM 3466 O O . PRO A 1 439 ? -9.133 50.438 21.578 1 32.47 439 PRO A O 1
ATOM 3469 N N . THR A 1 440 ? -9.984 51.5 20.031 1 27.45 440 THR A N 1
ATOM 3470 C CA . THR A 1 440 ? -9.141 52.688 19.984 1 27.45 440 THR A CA 1
ATOM 3471 C C . THR A 1 440 ? -9.328 53.531 21.25 1 27.45 440 THR A C 1
ATOM 3473 O O . THR A 1 440 ? -10.461 53.75 21.672 1 27.45 440 THR A O 1
ATOM 3476 N N . ASP A 1 441 ? -8.336 53.594 22.203 1 26.52 441 ASP A N 1
ATOM 3477 C CA . ASP A 1 441 ? -8.141 54.531 23.281 1 26.52 441 ASP A CA 1
ATOM 3478 C C . ASP A 1 441 ? -8.484 55.969 22.844 1 26.52 441 ASP A C 1
ATOM 3480 O O . ASP A 1 441 ? -7.891 56.5 21.906 1 26.52 441 ASP A O 1
ATOM 3484 N N . SER A 1 442 ? -9.711 56.406 22.922 1 21.66 442 SER A N 1
ATOM 3485 C CA . SER A 1 442 ? -9.875 57.844 23.25 1 21.66 442 SER A CA 1
ATOM 3486 C C . SER A 1 442 ? -9.312 58.156 24.625 1 21.66 442 SER A C 1
ATOM 3488 O O . SER A 1 442 ? -9.477 57.375 25.562 1 21.66 442 SER A O 1
ATOM 3490 N N . MET B 1 1 ? 75.062 -35.531 4.793 1 17.83 1 MET B N 1
ATOM 3491 C CA . MET B 1 1 ? 75 -36.375 5.98 1 17.83 1 MET B CA 1
ATOM 3492 C C . MET B 1 1 ? 73.625 -36.406 6.605 1 17.83 1 MET B C 1
ATOM 3494 O O . MET B 1 1 ? 72.812 -35.5 6.375 1 17.83 1 MET B O 1
ATOM 3498 N N . THR B 1 2 ? 73.312 -37.469 7.473 1 17.03 2 THR B N 1
ATOM 3499 C CA . THR B 1 2 ? 72.438 -38.5 7.945 1 17.03 2 THR B CA 1
ATOM 3500 C C . THR B 1 2 ? 71.562 -37.969 9.078 1 17.03 2 THR B C 1
ATOM 3502 O O . THR B 1 2 ? 71.688 -38.344 10.234 1 17.03 2 THR B O 1
ATOM 3505 N N . LYS B 1 3 ? 71.5 -36.594 9.094 1 19 3 LYS B N 1
ATOM 3506 C CA . LYS B 1 3 ? 71.125 -36.062 10.398 1 19 3 LYS B CA 1
ATOM 3507 C C . LYS B 1 3 ? 69.812 -36.75 10.906 1 19 3 LYS B C 1
ATOM 3509 O O . LYS B 1 3 ? 68.875 -36.938 10.148 1 19 3 LYS B O 1
ATOM 3514 N N . THR B 1 4 ? 69.938 -37.125 12.141 1 17.62 4 THR B N 1
ATOM 3515 C CA . THR B 1 4 ? 69.312 -37.938 13.18 1 17.62 4 THR B CA 1
ATOM 3516 C C . THR B 1 4 ? 67.875 -37.438 13.508 1 17.62 4 THR B C 1
ATOM 3518 O O . THR B 1 4 ? 67.75 -36.281 13.898 1 17.62 4 THR B O 1
ATOM 3521 N N . LEU B 1 5 ? 66.812 -38.062 13.055 1 20.66 5 LEU B N 1
ATOM 3522 C CA . LEU B 1 5 ? 65.375 -38.094 12.938 1 20.66 5 LEU B CA 1
ATOM 3523 C C . LEU B 1 5 ? 64.688 -38.281 14.305 1 20.66 5 LEU B C 1
ATOM 3525 O O . LEU B 1 5 ? 63.5 -38.562 14.391 1 20.66 5 LEU B O 1
ATOM 3529 N N . GLU B 1 6 ? 65.625 -38 15.375 1 16.39 6 GLU B N 1
ATOM 3530 C CA . GLU B 1 6 ? 65.188 -38.875 16.484 1 16.39 6 GLU B CA 1
ATOM 3531 C C . GLU B 1 6 ? 63.75 -38.531 16.922 1 16.39 6 GLU B C 1
ATOM 3533 O O . GLU B 1 6 ? 63.188 -37.531 16.5 1 16.39 6 GLU B O 1
ATOM 3538 N N . SER B 1 7 ? 63.531 -38.312 18.328 1 16.22 7 SER B N 1
ATOM 3539 C CA . SER B 1 7 ? 62.969 -39.25 19.297 1 16.22 7 SER B CA 1
ATOM 3540 C C . SER B 1 7 ? 61.562 -38.875 19.688 1 16.22 7 SER B C 1
ATOM 3542 O O . SER B 1 7 ? 60.688 -39.719 19.766 1 16.22 7 SER B O 1
ATOM 3544 N N . PRO B 1 8 ? 61.25 -37.688 20.422 1 18.05 8 PRO B N 1
ATOM 3545 C CA . PRO B 1 8 ? 60.75 -37.969 21.781 1 18.05 8 PRO B CA 1
ATOM 3546 C C . PRO B 1 8 ? 59.25 -38.188 21.859 1 18.05 8 PRO B C 1
ATOM 3548 O O . PRO B 1 8 ? 58.531 -37.719 20.984 1 18.05 8 PRO B O 1
ATOM 3551 N N . ASP B 1 9 ? 58.75 -39.062 22.812 1 16.42 9 ASP B N 1
ATOM 3552 C CA . ASP B 1 9 ? 57.688 -40 23.203 1 16.42 9 ASP B CA 1
ATOM 3553 C C . ASP B 1 9 ? 56.469 -39.25 23.688 1 16.42 9 ASP B C 1
ATOM 3555 O O . ASP B 1 9 ? 55.344 -39.625 23.359 1 16.42 9 ASP B O 1
ATOM 3559 N N . SER B 1 10 ? 56.625 -38.438 24.797 1 15.06 10 SER B N 1
ATOM 3560 C CA . SER B 1 10 ? 55.906 -38.875 25.969 1 15.06 10 SER B CA 1
ATOM 3561 C C . SER B 1 10 ? 54.406 -38.562 25.828 1 15.06 10 SER B C 1
ATOM 3563 O O . SER B 1 10 ? 53.969 -38.062 24.781 1 15.06 10 SER B O 1
ATOM 3565 N N . LYS B 1 11 ? 53.875 -37.969 27.047 1 17.59 11 LYS B N 1
ATOM 3566 C CA . LYS B 1 11 ? 52.906 -38.438 28.047 1 17.59 11 LYS B CA 1
ATOM 3567 C C . LYS B 1 11 ? 51.469 -38.062 27.641 1 17.59 11 LYS B C 1
ATOM 3569 O O . LYS B 1 11 ? 50.562 -38.875 27.766 1 17.59 11 LYS B O 1
ATOM 3574 N N . LYS B 1 12 ? 51.125 -36.75 27.922 1 18.48 12 LYS B N 1
ATOM 3575 C CA . LYS B 1 12 ? 50.062 -36.5 28.922 1 18.48 12 LYS B CA 1
ATOM 3576 C C . LYS B 1 12 ? 48.688 -36.688 28.312 1 18.48 12 LYS B C 1
ATOM 3578 O O . LYS B 1 12 ? 48.469 -36.438 27.125 1 18.48 12 LYS B O 1
ATOM 3583 N N . GLY B 1 13 ? 47.719 -37.188 29.188 1 16.52 13 GLY B N 1
ATOM 3584 C CA . GLY B 1 13 ? 46.438 -37.875 29.312 1 16.52 13 GLY B CA 1
ATOM 3585 C C . GLY B 1 13 ? 45.281 -37.031 28.797 1 16.52 13 GLY B C 1
ATOM 3586 O O . GLY B 1 13 ? 45.375 -35.844 28.625 1 16.52 13 GLY B O 1
ATOM 3587 N N . ALA B 1 14 ? 44.25 -37.688 28.375 1 17.67 14 ALA B N 1
ATOM 3588 C CA . ALA B 1 14 ? 43.062 -37.594 27.547 1 17.67 14 ALA B CA 1
ATOM 3589 C C . ALA B 1 14 ? 41.906 -36.906 28.281 1 17.67 14 ALA B C 1
ATOM 3591 O O . ALA B 1 14 ? 40.812 -36.812 27.766 1 17.67 14 ALA B O 1
ATOM 3592 N N . PRO B 1 15 ? 42.281 -36.125 29.469 1 18.17 15 PRO B N 1
ATOM 3593 C CA . PRO B 1 15 ? 41.094 -36.25 30.281 1 18.17 15 PRO B CA 1
ATOM 3594 C C . PRO B 1 15 ? 39.812 -35.812 29.547 1 18.17 15 PRO B C 1
ATOM 3596 O O . PRO B 1 15 ? 39.906 -35.094 28.547 1 18.17 15 PRO B O 1
ATOM 3599 N N . GLY B 1 16 ? 38.594 -36.219 30.172 1 17.28 16 GLY B N 1
ATOM 3600 C CA . GLY B 1 16 ? 37.188 -36.5 30.031 1 17.28 16 GLY B CA 1
ATOM 3601 C C . GLY B 1 16 ? 36.344 -35.281 29.734 1 17.28 16 GLY B C 1
ATOM 3602 O O . GLY B 1 16 ? 36.781 -34.156 29.984 1 17.28 16 GLY B O 1
ATOM 3603 N N . ALA B 1 17 ? 35.188 -35.5 29 1 18.86 17 ALA B N 1
ATOM 3604 C CA . ALA B 1 17 ? 34.156 -34.906 28.156 1 18.86 17 ALA B CA 1
ATOM 3605 C C . ALA B 1 17 ? 33.188 -34.094 28.984 1 18.86 17 ALA B C 1
ATOM 3607 O O . ALA B 1 17 ? 32.125 -33.688 28.484 1 18.86 17 ALA B O 1
ATOM 3608 N N . THR B 1 18 ? 33.562 -33.625 30.219 1 18.67 18 THR B N 1
ATOM 3609 C CA . THR B 1 18 ? 32.344 -33.312 30.984 1 18.67 18 THR B CA 1
ATOM 3610 C C . THR B 1 18 ? 31.562 -32.188 30.297 1 18.67 18 THR B C 1
ATOM 3612 O O . THR B 1 18 ? 32.125 -31.125 30.016 1 18.67 18 THR B O 1
ATOM 3615 N N . ALA B 1 19 ? 30.531 -32.625 29.531 1 19.98 19 ALA B N 1
ATOM 3616 C CA . ALA B 1 19 ? 29.547 -31.906 28.719 1 19.98 19 ALA B CA 1
ATOM 3617 C C . ALA B 1 19 ? 28.766 -30.891 29.562 1 19.98 19 ALA B C 1
ATOM 3619 O O . ALA B 1 19 ? 28.078 -31.266 30.516 1 19.98 19 ALA B O 1
ATOM 3620 N N . PRO B 1 20 ? 29.391 -29.781 30 1 18.25 20 PRO B N 1
ATOM 3621 C CA . PRO B 1 20 ? 28.609 -28.938 30.906 1 18.25 20 PRO B CA 1
ATOM 3622 C C . PRO B 1 20 ? 27.25 -28.562 30.344 1 18.25 20 PRO B C 1
ATOM 3624 O O . PRO B 1 20 ? 27.094 -28.406 29.141 1 18.25 20 PRO B O 1
ATOM 3627 N N . ASP B 1 21 ? 26.141 -28.922 31.062 1 19.17 21 ASP B N 1
ATOM 3628 C CA . ASP B 1 21 ? 24.672 -28.844 31.031 1 19.17 21 ASP B CA 1
ATOM 3629 C C . ASP B 1 21 ? 24.203 -27.391 30.953 1 19.17 21 ASP B C 1
ATOM 3631 O O . ASP B 1 21 ? 23.844 -26.797 31.969 1 19.17 21 ASP B O 1
ATOM 3635 N N . ASP B 1 22 ? 24.922 -26.531 30.281 1 18.52 22 ASP B N 1
ATOM 3636 C CA . ASP B 1 22 ? 24.469 -25.156 30.469 1 18.52 22 ASP B CA 1
ATOM 3637 C C . ASP B 1 22 ? 23 -25 30.078 1 18.52 22 ASP B C 1
ATOM 3639 O O . ASP B 1 22 ? 22.625 -25.25 28.938 1 18.52 22 ASP B O 1
ATOM 3643 N N . ASP B 1 23 ? 22.125 -25.188 31 1 18.34 23 ASP B N 1
ATOM 3644 C CA . ASP B 1 23 ? 20.672 -25.062 31.062 1 18.34 23 ASP B CA 1
ATOM 3645 C C . ASP B 1 23 ? 20.219 -23.656 30.688 1 18.34 23 ASP B C 1
ATOM 3647 O O . ASP B 1 23 ? 19.828 -22.859 31.547 1 18.34 23 ASP B O 1
ATOM 3651 N N . LYS B 1 24 ? 20.953 -22.812 30.047 1 19.72 24 LYS B N 1
ATOM 3652 C CA . LYS B 1 24 ? 20.375 -21.469 30.047 1 19.72 24 LYS B CA 1
ATOM 3653 C C . LYS B 1 24 ? 18.953 -21.484 29.516 1 19.72 24 LYS B C 1
ATOM 3655 O O . LYS B 1 24 ? 18.688 -22.016 28.438 1 19.72 24 LYS B O 1
ATOM 3660 N N . ALA B 1 25 ? 18.016 -21.188 30.344 1 18.28 25 ALA B N 1
ATOM 3661 C CA . ALA B 1 25 ? 16.562 -21 30.281 1 18.28 25 ALA B CA 1
ATOM 3662 C C . ALA B 1 25 ? 16.188 -20.062 29.141 1 18.28 25 ALA B C 1
ATOM 3664 O O . ALA B 1 25 ? 16.719 -18.953 29.016 1 18.28 25 ALA B O 1
ATOM 3665 N N . ALA B 1 26 ? 15.688 -20.641 28.016 1 18.77 26 ALA B N 1
ATOM 3666 C CA . ALA B 1 26 ? 15.047 -20.078 26.844 1 18.77 26 ALA B CA 1
ATOM 3667 C C . ALA B 1 26 ? 13.984 -19.047 27.234 1 18.77 26 ALA B C 1
ATOM 3669 O O . ALA B 1 26 ? 13.039 -19.375 27.953 1 18.77 26 ALA B O 1
ATOM 3670 N N . THR B 1 27 ? 14.375 -17.828 27.547 1 17.88 27 THR B N 1
ATOM 3671 C CA . THR B 1 27 ? 13.422 -16.75 27.797 1 17.88 27 THR B CA 1
ATOM 3672 C C . THR B 1 27 ? 12.312 -16.766 26.75 1 17.88 27 THR B C 1
ATOM 3674 O O . THR B 1 27 ? 12.586 -16.766 25.547 1 17.88 27 THR B O 1
ATOM 3677 N N . ALA B 1 28 ? 11.18 -17.281 27.047 1 18.02 28 ALA B N 1
ATOM 3678 C CA . ALA B 1 28 ? 9.898 -17.375 26.359 1 18.02 28 ALA B CA 1
ATOM 3679 C C . ALA B 1 28 ? 9.477 -16.016 25.797 1 18.02 28 ALA B C 1
ATOM 3681 O O . ALA B 1 28 ? 9.281 -15.055 26.562 1 18.02 28 ALA B O 1
ATOM 3682 N N . ALA B 1 29 ? 10.031 -15.609 24.719 1 18.16 29 ALA B N 1
ATOM 3683 C CA . ALA B 1 29 ? 9.57 -14.414 24.016 1 18.16 29 ALA B CA 1
ATOM 3684 C C . ALA B 1 29 ? 8.062 -14.461 23.781 1 18.16 29 ALA B C 1
ATOM 3686 O O . ALA B 1 29 ? 7.551 -15.406 23.172 1 18.16 29 ALA B O 1
ATOM 3687 N N . ALA B 1 30 ? 7.238 -14.047 24.734 1 18.42 30 ALA B N 1
ATOM 3688 C CA . ALA B 1 30 ? 5.785 -13.938 24.656 1 18.42 30 ALA B CA 1
ATOM 3689 C C . ALA B 1 30 ? 5.355 -13.227 23.375 1 18.42 30 ALA B C 1
ATOM 3691 O O . ALA B 1 30 ? 5.801 -12.109 23.094 1 18.42 30 ALA B O 1
ATOM 3692 N N . ALA B 1 31 ? 5.191 -13.922 22.312 1 18.95 31 ALA B N 1
ATOM 3693 C CA . ALA B 1 31 ? 4.598 -13.555 21.031 1 18.95 31 ALA B CA 1
ATOM 3694 C C . ALA B 1 31 ? 3.277 -12.812 21.219 1 18.95 31 ALA B C 1
ATOM 3696 O O . ALA B 1 31 ? 2.307 -13.391 21.719 1 18.95 31 ALA B O 1
ATOM 3697 N N . VAL B 1 32 ? 3.295 -11.609 21.781 1 19.33 32 VAL B N 1
ATOM 3698 C CA . VAL B 1 32 ? 2.031 -10.883 21.859 1 19.33 32 VAL B CA 1
ATOM 3699 C C . VAL B 1 32 ? 1.375 -10.836 20.469 1 19.33 32 VAL B C 1
ATOM 3701 O O . VAL B 1 32 ? 1.962 -10.328 19.516 1 19.33 32 VAL B O 1
ATOM 3704 N N . SER B 1 33 ? 0.717 -11.859 20.109 1 18.58 33 SER B N 1
ATOM 3705 C CA . SER B 1 33 ? -0.157 -12.039 18.953 1 18.58 33 SER B CA 1
ATOM 3706 C C . SER B 1 33 ? -1.097 -10.844 18.781 1 18.58 33 SER B C 1
ATOM 3708 O O . SER B 1 33 ? -1.884 -10.539 19.672 1 18.58 33 SER B O 1
ATOM 3710 N N . LEU B 1 34 ? -0.562 -9.844 18.281 1 19.39 34 LEU B N 1
ATOM 3711 C CA . LEU B 1 34 ? -1.416 -8.695 18.016 1 19.39 34 LEU B CA 1
ATOM 3712 C C . LEU B 1 34 ? -2.619 -9.102 17.172 1 19.39 34 LEU B C 1
ATOM 3714 O O . LEU B 1 34 ? -2.467 -9.492 16.016 1 19.39 34 LEU B O 1
ATOM 3718 N N . THR B 1 35 ? -3.475 -9.898 17.703 1 20.12 35 THR B N 1
ATOM 3719 C CA . THR B 1 35 ? -4.777 -10.18 17.109 1 20.12 35 THR B CA 1
ATOM 3720 C C . THR B 1 35 ? -5.496 -8.891 16.75 1 20.12 35 THR B C 1
ATOM 3722 O O . THR B 1 35 ? -5.727 -8.031 17.594 1 20.12 35 THR B O 1
ATOM 3725 N N . TYR B 1 36 ? -5.16 -8.406 15.648 1 18.58 36 TYR B N 1
ATOM 3726 C CA . TYR B 1 36 ? -5.922 -7.277 15.133 1 18.58 36 TYR B CA 1
ATOM 3727 C C . TYR B 1 36 ? -7.41 -7.605 15.078 1 18.58 36 TYR B C 1
ATOM 3729 O O . TYR B 1 36 ? -7.848 -8.398 14.234 1 18.58 36 TYR B O 1
ATOM 3737 N N . THR B 1 37 ? -7.988 -7.996 16.188 1 21.58 37 THR B N 1
ATOM 3738 C CA . THR B 1 37 ? -9.438 -8.109 16.125 1 21.58 37 THR B CA 1
ATOM 3739 C C . THR B 1 37 ? -10.062 -6.801 15.664 1 21.58 37 THR B C 1
ATOM 3741 O O . THR B 1 37 ? -9.859 -5.754 16.281 1 21.58 37 THR B O 1
ATOM 3744 N N . GLU B 1 38 ? -10.062 -6.629 14.453 1 20.11 38 GLU B N 1
ATOM 3745 C CA . GLU B 1 38 ? -10.938 -5.57 13.961 1 20.11 38 GLU B CA 1
ATOM 3746 C C . GLU B 1 38 ? -12.32 -5.656 14.602 1 20.11 38 GLU B C 1
ATOM 3748 O O . GLU B 1 38 ? -13.117 -6.535 14.258 1 20.11 38 GLU B O 1
ATOM 3753 N N . LYS B 1 39 ? -12.328 -5.555 15.828 1 23 39 LYS B N 1
ATOM 3754 C CA . LYS B 1 39 ? -13.641 -5.496 16.469 1 23 39 LYS B CA 1
ATOM 3755 C C . LYS B 1 39 ? -14.523 -4.434 15.828 1 23 39 LYS B C 1
ATOM 3757 O O . LYS B 1 39 ? -14.172 -3.252 15.812 1 23 39 LYS B O 1
ATOM 3762 N N . THR B 1 40 ? -15.258 -4.887 14.875 1 21.11 40 THR B N 1
ATOM 3763 C CA . THR B 1 40 ? -16.406 -4.133 14.375 1 21.11 40 THR B CA 1
ATOM 3764 C C . THR B 1 40 ? -17.297 -3.682 15.523 1 21.11 40 THR B C 1
ATOM 3766 O O . THR B 1 40 ? -17.781 -4.508 16.312 1 21.11 40 THR B O 1
ATOM 3769 N N . ILE B 1 41 ? -16.906 -2.68 16.156 1 20.88 41 ILE B N 1
ATOM 3770 C CA . ILE B 1 41 ? -17.859 -2.09 17.078 1 20.88 41 ILE B CA 1
ATOM 3771 C C . ILE B 1 41 ? -19.25 -2.076 16.453 1 20.88 41 ILE B C 1
ATOM 3773 O O . ILE B 1 41 ? -19.484 -1.363 15.469 1 20.88 41 ILE B O 1
ATOM 3777 N N . VAL B 1 42 ? -19.812 -3.252 16.344 1 22.05 42 VAL B N 1
ATOM 3778 C CA . VAL B 1 42 ? -21.219 -3.316 15.961 1 22.05 42 VAL B CA 1
ATOM 3779 C C . VAL B 1 42 ? -22.062 -2.541 16.969 1 22.05 42 VAL B C 1
ATOM 3781 O O . VAL B 1 42 ? -22.156 -2.934 18.141 1 22.05 42 VAL B O 1
ATOM 3784 N N . MET B 1 43 ? -21.844 -1.269 17.094 1 20.38 43 MET B N 1
ATOM 3785 C CA . MET B 1 43 ? -22.797 -0.539 17.906 1 20.38 43 MET B CA 1
ATOM 3786 C C . MET B 1 43 ? -24.234 -0.894 17.5 1 20.38 43 MET B C 1
ATOM 3788 O O . MET B 1 43 ? -24.547 -0.973 16.312 1 20.38 43 MET B O 1
ATOM 3792 N N . GLU B 1 44 ? -24.859 -1.585 18.312 1 20.41 44 GLU B N 1
ATOM 3793 C CA . GLU B 1 44 ? -26.266 -1.987 18.281 1 20.41 44 GLU B CA 1
ATOM 3794 C C . GLU B 1 44 ? -27.172 -0.788 18.031 1 20.41 44 GLU B C 1
ATOM 3796 O O . GLU B 1 44 ? -27.109 0.206 18.766 1 20.41 44 GLU B O 1
ATOM 3801 N N . SER B 1 45 ? -27.484 -0.544 16.781 1 20.88 45 SER B N 1
ATOM 3802 C CA . SER B 1 45 ? -28.484 0.425 16.344 1 20.88 45 SER B CA 1
ATOM 3803 C C . SER B 1 45 ? -29.812 0.182 17.047 1 20.88 45 SER B C 1
ATOM 3805 O O . SER B 1 45 ? -30.359 -0.924 16.984 1 20.88 45 SER B O 1
ATOM 3807 N N . THR B 1 46 ? -29.938 0.646 18.281 1 19.67 46 THR B N 1
ATOM 3808 C CA . THR B 1 46 ? -31.312 0.651 18.766 1 19.67 46 THR B CA 1
ATOM 3809 C C . THR B 1 46 ? -32.219 1.491 17.875 1 19.67 46 THR B C 1
ATOM 3811 O O . THR B 1 46 ? -31.859 2.613 17.5 1 19.67 46 THR B O 1
ATOM 3814 N N . LYS B 1 47 ? -33.312 0.956 17.391 1 21.47 47 LYS B N 1
ATOM 3815 C CA . LYS B 1 47 ? -34.375 1.349 16.469 1 21.47 47 LYS B CA 1
ATOM 3816 C C . LYS B 1 47 ? -35.219 2.484 17.047 1 21.47 47 LYS B C 1
ATOM 3818 O O . LYS B 1 47 ? -36.344 2.266 17.484 1 21.47 47 LYS B O 1
ATOM 3823 N N . ARG B 1 48 ? -34.781 3.582 17.766 1 18.5 48 ARG B N 1
ATOM 3824 C CA . ARG B 1 48 ? -35.938 4.406 18.125 1 18.5 48 ARG B CA 1
ATOM 3825 C C . ARG B 1 48 ? -36.438 5.227 16.938 1 18.5 48 ARG B C 1
ATOM 3827 O O . ARG B 1 48 ? -35.625 5.809 16.203 1 18.5 48 ARG B O 1
ATOM 3834 N N . SER B 1 49 ? -37.656 5.172 16.469 1 19.23 49 SER B N 1
ATOM 3835 C CA . SER B 1 49 ? -38.594 5.605 15.422 1 19.23 49 SER B CA 1
ATOM 3836 C C . SER B 1 49 ? -38.812 7.113 15.461 1 19.23 49 SER B C 1
ATOM 3838 O O . SER B 1 49 ? -39.625 7.652 14.719 1 19.23 49 SER B O 1
ATOM 3840 N N . SER B 1 50 ? -38.188 8.016 16.25 1 19.39 50 SER B N 1
ATOM 3841 C CA . SER B 1 50 ? -39.094 9.172 16.328 1 19.39 50 SER B CA 1
ATOM 3842 C C . SER B 1 50 ? -39.062 9.977 15.031 1 19.39 50 SER B C 1
ATOM 3844 O O . SER B 1 50 ? -38.031 9.992 14.328 1 19.39 50 SER B O 1
ATOM 3846 N N . ALA B 1 51 ? -40.281 10.57 14.477 1 19.88 51 ALA B N 1
ATOM 3847 C CA . ALA B 1 51 ? -40.938 11.203 13.328 1 19.88 51 ALA B CA 1
ATOM 3848 C C . ALA B 1 51 ? -40.344 12.594 13.078 1 19.88 51 ALA B C 1
ATOM 3850 O O . ALA B 1 51 ? -40.844 13.336 12.234 1 19.88 51 ALA B O 1
ATOM 3851 N N . ILE B 1 52 ? -39.312 13.172 13.664 1 20.8 52 ILE B N 1
ATOM 3852 C CA . ILE B 1 52 ? -39.375 14.617 13.469 1 20.8 52 ILE B CA 1
ATOM 3853 C C . ILE B 1 52 ? -39.031 14.953 12.016 1 20.8 52 ILE B C 1
ATOM 3855 O O . ILE B 1 52 ? -37.938 14.633 11.555 1 20.8 52 ILE B O 1
ATOM 3859 N N . ALA B 1 53 ? -39.969 15.281 11.039 1 20.62 53 ALA B N 1
ATOM 3860 C CA . ALA B 1 53 ? -40 15.625 9.617 1 20.62 53 ALA B CA 1
ATOM 3861 C C . ALA B 1 53 ? -39.312 16.953 9.352 1 20.62 53 ALA B C 1
ATOM 3863 O O . ALA B 1 53 ? -39.406 17.5 8.25 1 20.62 53 ALA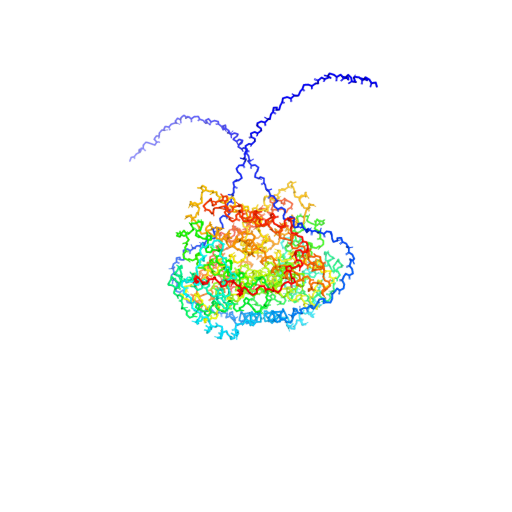 B O 1
ATOM 3864 N N . ARG B 1 54 ? -38.656 17.719 10.234 1 22.67 54 ARG B N 1
ATOM 3865 C CA . ARG B 1 54 ? -38.562 19.094 9.727 1 22.67 54 ARG B CA 1
ATOM 3866 C C . ARG B 1 54 ? -37.719 19.141 8.453 1 22.67 54 ARG B C 1
ATOM 3868 O O . ARG B 1 54 ? -36.844 18.281 8.242 1 22.67 54 ARG B O 1
ATOM 3875 N N . SER B 1 55 ? -38.188 19.938 7.43 1 22.75 55 SER B N 1
ATOM 3876 C CA . SER B 1 55 ? -37.844 20.328 6.062 1 22.75 55 SER B CA 1
ATOM 3877 C C . SER B 1 55 ? -36.438 20.891 5.977 1 22.75 55 SER B C 1
ATOM 3879 O O . SER B 1 55 ? -36.219 22.078 6.215 1 22.75 55 SER B O 1
ATOM 3881 N N . GLY B 1 56 ? -35.562 20.5 6.844 1 23.78 56 GLY B N 1
ATOM 3882 C CA . GLY B 1 56 ? -34.344 21.281 6.672 1 23.78 56 GLY B CA 1
ATOM 3883 C C . GLY B 1 56 ? -33.75 21.172 5.273 1 23.78 56 GLY B C 1
ATOM 3884 O O . GLY B 1 56 ? -33.906 20.141 4.613 1 23.78 56 GLY B O 1
ATOM 3885 N N . THR B 1 57 ? -33.688 22.312 4.543 1 24.84 57 THR B N 1
ATOM 3886 C CA . THR B 1 57 ? -33.031 22.578 3.271 1 24.84 57 THR B CA 1
ATOM 3887 C C . THR B 1 57 ? -31.703 21.812 3.174 1 24.84 57 THR B C 1
ATOM 3889 O O . THR B 1 57 ? -30.797 22.031 3.969 1 24.84 57 THR B O 1
ATOM 3892 N N . VAL B 1 58 ? -31.781 20.625 2.803 1 26.8 58 VAL B N 1
ATOM 3893 C CA . VAL B 1 58 ? -30.672 19.781 2.404 1 26.8 58 VAL B CA 1
ATOM 3894 C C . VAL B 1 58 ? -29.766 20.531 1.426 1 26.8 58 VAL B C 1
ATOM 3896 O O . VAL B 1 58 ? -30.188 20.859 0.315 1 26.8 58 VAL B O 1
ATOM 3899 N N . VAL B 1 59 ? -29.094 21.547 1.832 1 29.92 59 VAL B N 1
ATOM 3900 C CA . VAL B 1 59 ? -28.047 22 0.914 1 29.92 59 VAL B CA 1
ATOM 3901 C C . VAL B 1 59 ? -27.406 20.781 0.23 1 29.92 59 VAL B C 1
ATOM 3903 O O . VAL B 1 59 ? -26.859 19.906 0.896 1 29.92 59 VAL B O 1
ATOM 3906 N N . GLY B 1 60 ? -28 20.391 -0.917 1 27.45 60 GLY B N 1
ATOM 3907 C CA . GLY B 1 60 ? -27.531 19.391 -1.86 1 27.45 60 GLY B CA 1
ATOM 3908 C C . GLY B 1 60 ? -26.016 19.406 -2.047 1 27.45 60 GLY B C 1
ATOM 3909 O O . GLY B 1 60 ? -25.469 20.375 -2.553 1 27.45 60 GLY B O 1
ATOM 3910 N N . VAL B 1 61 ? -25.312 19 -1.157 1 32.16 61 VAL B N 1
ATOM 3911 C CA . VAL B 1 61 ? -23.938 18.641 -1.488 1 32.16 61 VAL B CA 1
ATOM 3912 C C . VAL B 1 61 ? -23.891 18 -2.871 1 32.16 61 VAL B C 1
ATOM 3914 O O . VAL B 1 61 ? -24.547 16.984 -3.113 1 32.16 61 VAL B O 1
ATOM 3917 N N . ASP B 1 62 ? -23.781 18.812 -3.914 1 30.92 62 ASP B N 1
ATOM 3918 C CA . ASP B 1 62 ? -23.703 18.422 -5.32 1 30.92 62 ASP B CA 1
ATOM 3919 C C . ASP B 1 62 ? -22.828 17.188 -5.5 1 30.92 62 ASP B C 1
ATOM 3921 O O . ASP B 1 62 ? -21.625 17.219 -5.281 1 30.92 62 ASP B O 1
ATOM 3925 N N . SER B 1 63 ? -23.297 16.016 -5.309 1 35.56 63 SER B N 1
ATOM 3926 C CA . SER B 1 63 ? -22.922 14.672 -5.762 1 35.56 63 SER B CA 1
ATOM 3927 C C . SER B 1 63 ? -22.203 14.727 -7.105 1 35.56 63 SER B C 1
ATOM 3929 O O . SER B 1 63 ? -21.672 13.719 -7.566 1 35.56 63 SER B O 1
ATOM 3931 N N . SER B 1 64 ? -22.422 15.844 -7.77 1 34.69 64 SER B N 1
ATOM 3932 C CA . SER B 1 64 ? -21.906 15.922 -9.125 1 34.69 64 SER B CA 1
ATOM 3933 C C . SER B 1 64 ? -20.375 15.969 -9.125 1 34.69 64 SER B C 1
ATOM 3935 O O . SER B 1 64 ? -19.734 15.383 -10.008 1 34.69 64 SER B O 1
ATOM 3937 N N . ARG B 1 65 ? -19.766 16.578 -8.141 1 37.47 65 ARG B N 1
ATOM 3938 C CA . ARG B 1 65 ? -18.328 16.797 -8.141 1 37.47 65 ARG B CA 1
ATOM 3939 C C . ARG B 1 65 ? -17.578 15.547 -7.699 1 37.47 65 ARG B C 1
ATOM 3941 O O . ARG B 1 65 ? -16.438 15.336 -8.086 1 37.47 65 ARG B O 1
ATOM 3948 N N . ALA B 1 66 ? -18.078 14.859 -6.617 1 41.38 66 ALA B N 1
ATOM 3949 C CA . ALA B 1 66 ? -17.609 13.492 -6.402 1 41.38 66 ALA B CA 1
ATOM 3950 C C . ALA B 1 66 ? -17.625 12.695 -7.707 1 41.38 66 ALA B C 1
ATOM 3952 O O . ALA B 1 66 ? -16.75 11.859 -7.945 1 41.38 66 ALA B O 1
ATOM 3953 N N . SER B 1 67 ? -18.609 13.078 -8.617 1 42.38 67 SER B N 1
ATOM 3954 C CA . SER B 1 67 ? -18.812 12.508 -9.938 1 42.38 67 SER B CA 1
ATOM 3955 C C . SER B 1 67 ? -17.656 12.836 -10.875 1 42.38 67 SER B C 1
ATOM 3957 O O . SER B 1 67 ? -17.219 11.992 -11.656 1 42.38 67 SER B O 1
ATOM 3959 N N . LEU B 1 68 ? -17.156 13.961 -10.688 1 39.41 68 LEU B N 1
ATOM 3960 C CA . LEU B 1 68 ? -16.109 14.367 -11.625 1 39.41 68 LEU B CA 1
ATOM 3961 C C . LEU B 1 68 ? -14.781 13.688 -11.289 1 39.41 68 LEU B C 1
ATOM 3963 O O . LEU B 1 68 ? -14.07 13.234 -12.18 1 39.41 68 LEU B O 1
ATOM 3967 N N . ASP B 1 69 ? -14.547 13.594 -10.016 1 46 69 ASP B N 1
ATOM 3968 C CA . ASP B 1 69 ? -13.352 12.867 -9.594 1 46 69 ASP B CA 1
ATOM 3969 C C . ASP B 1 69 ? -13.469 11.383 -9.93 1 46 69 ASP B C 1
ATOM 3971 O O . ASP B 1 69 ? -12.5 10.758 -10.352 1 46 69 ASP B O 1
ATOM 3975 N N . SER B 1 70 ? -14.742 10.977 -9.773 1 46.41 70 SER B N 1
ATOM 3976 C CA . SER B 1 70 ? -15.023 9.602 -10.188 1 46.41 70 SER B CA 1
ATOM 3977 C C . SER B 1 70 ? -14.859 9.43 -11.688 1 46.41 70 SER B C 1
ATOM 3979 O O . SER B 1 70 ? -14.32 8.422 -12.148 1 46.41 70 SER B O 1
ATOM 3981 N N . ILE B 1 71 ? -15.336 10.391 -12.336 1 42.62 71 ILE B N 1
ATOM 3982 C CA . ILE B 1 71 ? -15.203 10.344 -13.789 1 42.62 71 ILE B CA 1
ATOM 3983 C C . ILE B 1 71 ? -13.727 10.43 -14.172 1 42.62 71 ILE B C 1
ATOM 3985 O O . ILE B 1 71 ? -13.258 9.68 -15.031 1 42.62 71 ILE B O 1
ATOM 3989 N N . ALA B 1 72 ? -13.141 11.258 -13.539 1 43.22 72 ALA B N 1
ATOM 3990 C CA . ALA B 1 72 ? -11.703 11.398 -13.781 1 43.22 72 ALA B CA 1
ATOM 3991 C C . ALA B 1 72 ? -10.961 10.109 -13.43 1 43.22 72 ALA B C 1
ATOM 3993 O O . ALA B 1 72 ? -10.102 9.656 -14.18 1 43.22 72 ALA B O 1
ATOM 3994 N N . MET B 1 73 ? -11.367 9.57 -12.398 1 46.19 73 MET B N 1
ATOM 3995 C CA . MET B 1 73 ? -10.836 8.266 -12.008 1 46.19 73 MET B CA 1
ATOM 3996 C C . MET B 1 73 ? -11.219 7.195 -13.031 1 46.19 73 MET B C 1
ATOM 3998 O O . MET B 1 73 ? -10.414 6.312 -13.344 1 46.19 73 MET B O 1
ATOM 4002 N N . SER B 1 74 ? -12.469 7.344 -13.414 1 44.84 74 SER B N 1
ATOM 4003 C CA . SER B 1 74 ? -12.906 6.395 -14.43 1 44.84 74 SER B CA 1
ATOM 4004 C C . SER B 1 74 ? -12.039 6.484 -15.688 1 44.84 74 SER B C 1
ATOM 4006 O O . SER B 1 74 ? -11.695 5.465 -16.281 1 44.84 74 SER B O 1
ATOM 4008 N N . LYS B 1 75 ? -11.727 7.625 -15.969 1 44.22 75 LYS B N 1
ATOM 4009 C CA . LYS B 1 75 ? -10.891 7.797 -17.156 1 44.22 75 LYS B CA 1
ATOM 4010 C C . LYS B 1 75 ? -9.469 7.301 -16.891 1 44.22 75 LYS B C 1
ATOM 4012 O O . LYS B 1 75 ? -8.844 6.715 -17.781 1 44.22 75 LYS B O 1
ATOM 4017 N N . ILE B 1 76 ? -9.031 7.539 -15.781 1 45.47 76 ILE B N 1
ATOM 4018 C CA . ILE B 1 76 ? -7.773 6.984 -15.289 1 45.47 76 ILE B CA 1
ATOM 4019 C C . ILE B 1 76 ? -7.754 5.473 -15.5 1 45.47 76 ILE B C 1
ATOM 4021 O O . ILE B 1 76 ? -6.781 4.926 -16.016 1 45.47 76 ILE B O 1
ATOM 4025 N N . MET B 1 77 ? -8.734 5.008 -14.984 1 46.06 77 MET B N 1
ATOM 4026 C CA . MET B 1 77 ? -8.93 3.562 -15.055 1 46.06 77 MET B CA 1
ATOM 4027 C C . MET B 1 77 ? -9.062 3.105 -16.5 1 46.06 77 MET B C 1
ATOM 4029 O O . MET B 1 77 ? -8.609 2.02 -16.859 1 46.06 77 MET B O 1
ATOM 4033 N N . SER B 1 78 ? -9.703 3.912 -17.203 1 44.59 78 SER B N 1
ATOM 4034 C CA . SER B 1 78 ? -9.859 3.488 -18.594 1 44.59 78 SER B CA 1
ATOM 4035 C C . SER B 1 78 ? -8.508 3.436 -19.312 1 44.59 78 SER B C 1
ATOM 4037 O O . SER B 1 78 ? -8.297 2.586 -20.172 1 44.59 78 SER B O 1
ATOM 4039 N N . SER B 1 79 ? -7.699 4.344 -19.062 1 39.16 79 SER B N 1
ATOM 4040 C CA . SER B 1 79 ? -6.391 4.328 -19.703 1 39.16 79 SER B CA 1
ATOM 4041 C C . SER B 1 79 ? -5.516 3.207 -19.156 1 39.16 79 SER B C 1
ATOM 4043 O O . SER B 1 79 ? -4.707 2.629 -19.891 1 39.16 79 SER B O 1
ATOM 4045 N N . VAL B 1 80 ? -5.414 3.164 -17.859 1 41.84 80 VAL B N 1
ATOM 4046 C CA . VAL B 1 80 ? -4.766 1.965 -17.328 1 41.84 80 VAL B CA 1
ATOM 4047 C C . VAL B 1 80 ? -5.23 0.741 -18.109 1 41.84 80 VAL B C 1
ATOM 4049 O O . VAL B 1 80 ? -4.461 -0.204 -18.312 1 41.84 80 VAL B O 1
ATOM 4052 N N . TYR B 1 81 ? -6.566 0.762 -18.516 1 43.16 81 TYR B N 1
ATOM 4053 C CA . TYR B 1 81 ? -7.324 -0.423 -18.906 1 43.16 81 TYR B CA 1
ATOM 4054 C C . TYR B 1 81 ? -7.457 -0.505 -20.422 1 43.16 81 TYR B C 1
ATOM 4056 O O . TYR B 1 81 ? -8.57 -0.431 -20.953 1 43.16 81 TYR B O 1
ATOM 4064 N N . ASP B 1 82 ? -6.793 0.288 -21.141 1 44.97 82 ASP B N 1
ATOM 4065 C CA . ASP B 1 82 ? -6.973 -0.315 -22.453 1 44.97 82 ASP B CA 1
ATOM 4066 C C . ASP B 1 82 ? -7.012 -1.839 -22.359 1 44.97 82 ASP B C 1
ATOM 4068 O O . ASP B 1 82 ? -6.734 -2.533 -23.344 1 44.97 82 ASP B O 1
ATOM 4072 N N . ILE B 1 83 ? -6.875 -2.268 -21.312 1 47.03 83 ILE B N 1
ATOM 4073 C CA . ILE B 1 83 ? -7.062 -3.711 -21.234 1 47.03 83 ILE B CA 1
ATOM 4074 C C . ILE B 1 83 ? -8.273 -4.121 -22.078 1 47.03 83 ILE B C 1
ATOM 4076 O O . ILE B 1 83 ? -8.18 -5.031 -22.906 1 47.03 83 ILE B O 1
ATOM 4080 N N . ASP B 1 84 ? -9.492 -3.865 -21.484 1 51.12 84 ASP B N 1
ATOM 4081 C CA . ASP B 1 84 ? -10.562 -4.852 -21.562 1 51.12 84 ASP B CA 1
ATOM 4082 C C . ASP B 1 84 ? -11.133 -4.922 -22.984 1 51.12 84 ASP B C 1
ATOM 4084 O O . ASP B 1 84 ? -12.133 -5.605 -23.219 1 51.12 84 ASP B O 1
ATOM 4088 N N . ASP B 1 85 ? -10.789 -3.869 -23.719 1 59.78 85 ASP B N 1
ATOM 4089 C CA . ASP B 1 85 ? -11.68 -4.062 -24.859 1 59.78 85 ASP B CA 1
ATOM 4090 C C . ASP B 1 85 ? -11.055 -4.992 -25.891 1 59.78 85 ASP B C 1
ATOM 4092 O O . ASP B 1 85 ? -11.445 -4.977 -27.062 1 59.78 85 ASP B O 1
ATOM 4096 N N . ASP B 1 86 ? -10.016 -5.754 -25.297 1 71.62 86 ASP B N 1
ATOM 4097 C CA . ASP B 1 86 ? -9.492 -6.676 -26.297 1 71.62 86 ASP B CA 1
ATOM 4098 C C . ASP B 1 86 ? -10.5 -7.77 -26.625 1 71.62 86 ASP B C 1
ATOM 4100 O O . ASP B 1 86 ? -11.219 -8.242 -25.734 1 71.62 86 ASP B O 1
ATOM 4104 N N . ASP B 1 87 ? -10.602 -7.98 -27.844 1 80.88 87 ASP B N 1
ATOM 4105 C CA . ASP B 1 87 ? -11.445 -9.094 -28.266 1 80.88 87 ASP B CA 1
ATOM 4106 C C . ASP B 1 87 ? -10.75 -10.43 -28.031 1 80.88 87 ASP B C 1
ATOM 4108 O O . ASP B 1 87 ? -9.805 -10.781 -28.75 1 80.88 87 ASP B O 1
ATOM 4112 N N . ILE B 1 88 ? -11.141 -11.102 -27.031 1 87.62 88 ILE B N 1
ATOM 4113 C CA . ILE B 1 88 ? -10.523 -12.383 -26.688 1 87.62 88 ILE B CA 1
ATOM 4114 C C . ILE B 1 88 ? -11.398 -13.531 -27.188 1 87.62 88 ILE B C 1
ATOM 4116 O O . ILE B 1 88 ? -11.258 -14.664 -26.734 1 87.62 88 ILE B O 1
ATOM 4120 N N . SER B 1 89 ? -12.266 -13.258 -28.109 1 89.56 89 SER B N 1
ATOM 4121 C CA . SER B 1 89 ? -13.25 -14.234 -28.578 1 89.56 89 SER B CA 1
ATOM 4122 C C . SER B 1 89 ? -12.57 -15.453 -29.188 1 89.56 89 SER B C 1
ATOM 4124 O O . SER B 1 89 ? -13 -16.578 -28.984 1 89.56 89 SER B O 1
ATOM 4126 N N . GLU B 1 90 ? -11.555 -15.25 -29.969 1 89.94 90 GLU B N 1
ATOM 4127 C CA . GLU B 1 90 ? -10.836 -16.359 -30.594 1 89.94 90 GLU B CA 1
ATOM 4128 C C . GLU B 1 90 ? -10.195 -17.266 -29.531 1 89.94 90 GLU B C 1
ATOM 4130 O O . GLU B 1 90 ? -10.18 -18.484 -29.688 1 89.94 90 GLU B O 1
ATOM 4135 N N . HIS B 1 91 ? -9.648 -16.625 -28.547 1 91.31 91 HIS B N 1
ATOM 4136 C CA . HIS B 1 91 ? -9.031 -17.391 -27.453 1 91.31 91 HIS B CA 1
ATOM 4137 C C . HIS B 1 91 ? -10.07 -18.188 -26.688 1 91.31 91 HIS B C 1
ATOM 4139 O O . HIS B 1 91 ? -9.797 -19.297 -26.234 1 91.31 91 HIS B O 1
ATOM 4145 N N . VAL B 1 92 ? -11.25 -17.625 -26.516 1 93.19 92 VAL B N 1
ATOM 4146 C CA . VAL B 1 92 ? -12.344 -18.297 -25.828 1 93.19 92 VAL B CA 1
ATOM 4147 C C . VAL B 1 92 ? -12.789 -19.516 -26.625 1 93.19 92 VAL B C 1
ATOM 4149 O O . VAL B 1 92 ? -13.023 -20.578 -26.062 1 93.19 92 VAL B O 1
ATOM 4152 N N . GLU B 1 93 ? -12.867 -19.312 -27.891 1 91.94 93 GLU B N 1
ATOM 4153 C CA . GLU B 1 93 ? -13.266 -20.422 -28.75 1 91.94 93 GLU B CA 1
ATOM 4154 C C . GLU B 1 93 ? -12.25 -21.562 -28.703 1 91.94 93 GLU B C 1
ATOM 4156 O O . GLU B 1 93 ? -12.625 -22.734 -28.656 1 91.94 93 GLU B O 1
ATOM 4161 N N . ARG B 1 94 ? -11.023 -21.25 -28.719 1 90.56 94 ARG B N 1
ATOM 4162 C CA . ARG B 1 94 ? -9.969 -22.25 -28.625 1 90.56 94 ARG B CA 1
ATOM 4163 C C . ARG B 1 94 ? -10.031 -22.984 -27.281 1 90.56 94 ARG B C 1
ATOM 4165 O O . ARG B 1 94 ? -9.836 -24.203 -27.234 1 90.56 94 ARG B O 1
ATOM 4172 N N . ALA B 1 95 ? -10.289 -22.234 -26.266 1 91.56 95 ALA B N 1
ATOM 4173 C CA . ALA B 1 95 ? -10.383 -22.812 -24.922 1 91.56 95 ALA B CA 1
ATOM 4174 C C . ALA B 1 95 ? -11.547 -23.797 -24.844 1 91.56 95 ALA B C 1
ATOM 4176 O O . ALA B 1 95 ? -11.414 -24.859 -24.234 1 91.56 95 ALA B O 1
ATOM 4177 N N . ARG B 1 96 ? -12.57 -23.469 -25.438 1 90.19 96 ARG B N 1
ATOM 4178 C CA . ARG B 1 96 ? -13.758 -24.312 -25.375 1 90.19 96 ARG B CA 1
ATOM 4179 C C . ARG B 1 96 ? -13.547 -25.609 -26.156 1 90.19 96 ARG B C 1
ATOM 4181 O O . ARG B 1 96 ? -14.172 -26.625 -25.844 1 90.19 96 ARG B O 1
ATOM 4188 N N . LYS B 1 97 ? -12.664 -25.578 -27.062 1 88.06 97 LYS B N 1
ATOM 4189 C CA . LYS B 1 97 ? -12.383 -26.75 -27.891 1 88.06 97 LYS B CA 1
ATOM 4190 C C . LYS B 1 97 ? -11.32 -27.625 -27.234 1 88.06 97 LYS B C 1
ATOM 4192 O O . LYS B 1 97 ? -11.109 -28.766 -27.672 1 88.06 97 LYS B O 1
ATOM 4197 N N . LEU B 1 98 ? -10.711 -27.078 -26.281 1 88 98 LEU B N 1
ATOM 4198 C CA . LEU B 1 98 ? -9.672 -27.859 -25.609 1 88 98 LEU B CA 1
ATOM 4199 C C . LEU B 1 98 ? -10.266 -29.078 -24.906 1 88 98 LEU B C 1
ATOM 4201 O O . LEU B 1 98 ? -11.266 -28.969 -24.203 1 88 98 LEU B O 1
ATOM 4205 N N . ASP B 1 99 ? -9.75 -30.188 -25.25 1 78.19 99 ASP B N 1
ATOM 4206 C CA . ASP B 1 99 ? -10.164 -31.422 -24.578 1 78.19 99 ASP B CA 1
ATOM 4207 C C . ASP B 1 99 ? -9.586 -31.5 -23.172 1 78.19 99 ASP B C 1
ATOM 4209 O O . ASP B 1 99 ? -8.422 -31.859 -22.984 1 78.19 99 ASP B O 1
ATOM 4213 N N . VAL B 1 100 ? -10.367 -31.172 -22.266 1 74.56 100 VAL B N 1
ATOM 4214 C CA . VAL B 1 100 ? -9.914 -31.125 -20.875 1 74.56 100 VAL B CA 1
ATOM 4215 C C . VAL B 1 100 ? -10.258 -32.438 -20.172 1 74.56 100 VAL B C 1
ATOM 4217 O O . VAL B 1 100 ? -10.727 -32.438 -19.031 1 74.56 100 VAL B O 1
ATOM 4220 N N . GLY B 1 101 ? -9.891 -33.469 -20.812 1 76.69 101 GLY B N 1
ATOM 4221 C CA . GLY B 1 101 ? -10.125 -34.781 -20.219 1 76.69 101 GLY B CA 1
ATOM 4222 C C . GLY B 1 101 ? -9.125 -35.125 -19.125 1 76.69 101 GLY B C 1
ATOM 4223 O O . GLY B 1 101 ? -8.109 -34.438 -18.969 1 76.69 101 GLY B O 1
ATOM 4224 N N . PRO B 1 102 ? -9.383 -36.156 -18.391 1 79.62 102 PRO B N 1
ATOM 4225 C CA . PRO B 1 102 ? -8.562 -36.562 -17.25 1 79.62 102 PRO B CA 1
ATOM 4226 C C . PRO B 1 102 ? -7.098 -36.781 -17.625 1 79.62 102 PRO B C 1
ATOM 4228 O O . PRO B 1 102 ? -6.207 -36.562 -16.797 1 79.62 102 PRO B O 1
ATOM 4231 N N . VAL B 1 103 ? -6.836 -37.156 -18.797 1 80.12 103 VAL B N 1
ATOM 4232 C CA . VAL B 1 103 ? -5.477 -37.469 -19.234 1 80.12 103 VAL B CA 1
ATOM 4233 C C . VAL B 1 103 ? -4.652 -36.188 -19.25 1 80.12 103 VAL B C 1
ATOM 4235 O O . VAL B 1 103 ? -3.453 -36.188 -18.969 1 80.12 103 VAL B O 1
ATOM 4238 N N . LEU B 1 104 ? -5.227 -35.156 -19.547 1 86.25 104 LEU B N 1
ATOM 4239 C CA . LEU B 1 104 ? -4.559 -33.844 -19.625 1 86.25 104 LEU B CA 1
ATOM 4240 C C . LEU B 1 104 ? -3.99 -33.438 -18.266 1 86.25 104 LEU B C 1
ATOM 4242 O O . LEU B 1 104 ? -2.932 -32.812 -18.188 1 86.25 104 LEU B O 1
ATOM 4246 N N . PHE B 1 105 ? -4.637 -33.938 -17.234 1 89.88 105 PHE B N 1
ATOM 4247 C CA . PHE B 1 105 ? -4.293 -33.438 -15.906 1 89.88 105 PHE B CA 1
ATOM 4248 C C . PHE B 1 105 ? -3.553 -34.5 -15.117 1 89.88 105 PHE B C 1
ATOM 4250 O O . PHE B 1 105 ? -3.428 -34.406 -13.891 1 89.88 105 PHE B O 1
ATOM 4257 N N . ARG B 1 106 ? -3.076 -35.531 -15.828 1 89.62 106 ARG B N 1
ATOM 4258 C CA . ARG B 1 106 ? -2.258 -36.531 -15.172 1 89.62 106 ARG B CA 1
ATOM 4259 C C . ARG B 1 106 ? -1.043 -35.906 -14.5 1 89.62 106 ARG B C 1
ATOM 4261 O O . ARG B 1 106 ? -0.317 -35.125 -15.125 1 89.62 106 ARG B O 1
ATOM 4268 N N . GLY B 1 107 ? -0.882 -36.156 -13.188 1 93.31 107 GLY B N 1
ATOM 4269 C CA . GLY B 1 107 ? 0.29 -35.656 -12.469 1 93.31 107 GLY B CA 1
ATOM 4270 C C . GLY B 1 107 ? 0.078 -34.312 -11.805 1 93.31 107 GLY B C 1
ATOM 4271 O O . GLY B 1 107 ? 0.957 -33.812 -11.094 1 93.31 107 GLY B O 1
ATOM 4272 N N . ILE B 1 108 ? -1.067 -33.719 -11.969 1 95.19 108 I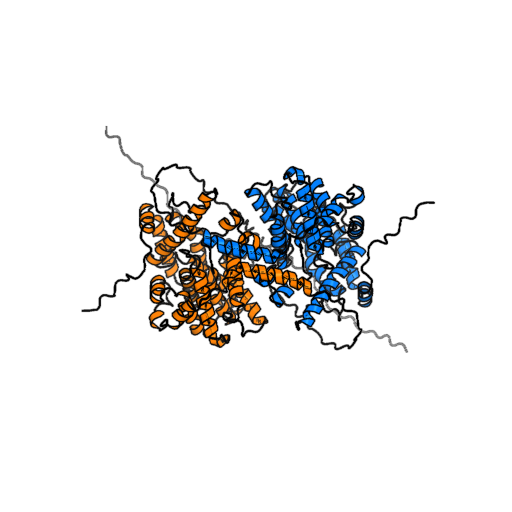LE B N 1
ATOM 4273 C CA . ILE B 1 108 ? -1.327 -32.375 -11.477 1 95.19 108 ILE B CA 1
ATOM 4274 C C . ILE B 1 108 ? -1.172 -32.344 -9.953 1 95.19 108 ILE B C 1
ATOM 4276 O O . ILE B 1 108 ? -0.894 -31.297 -9.375 1 95.19 108 ILE B O 1
ATOM 4280 N N . ASP B 1 109 ? -1.261 -33.5 -9.305 1 96.38 109 ASP B N 1
ATOM 4281 C CA . ASP B 1 109 ? -1.179 -33.594 -7.852 1 96.38 109 ASP B CA 1
ATOM 4282 C C . ASP B 1 109 ? 0.254 -33.844 -7.398 1 96.38 109 ASP B C 1
ATOM 4284 O O . ASP B 1 109 ? 0.512 -34.031 -6.203 1 96.38 109 ASP B O 1
ATOM 4288 N N . GLN B 1 110 ? 1.153 -33.906 -8.312 1 96.31 110 GLN B N 1
ATOM 4289 C CA . GLN B 1 110 ? 2.531 -34.25 -8 1 96.31 110 GLN B CA 1
ATOM 4290 C C . GLN B 1 110 ? 3.438 -33.031 -7.996 1 96.31 110 GLN B C 1
ATOM 4292 O O . GLN B 1 110 ? 3.23 -32.094 -8.773 1 96.31 110 GLN B O 1
ATOM 4297 N N . TRP B 1 111 ? 4.441 -33.062 -7.129 1 97.06 111 TRP B N 1
ATOM 4298 C CA . TRP B 1 111 ? 5.391 -31.969 -6.98 1 97.06 111 TRP B CA 1
ATOM 4299 C C . TRP B 1 111 ? 6.227 -31.797 -8.25 1 97.06 111 TRP B C 1
ATOM 4301 O O . TRP B 1 111 ? 6.594 -30.672 -8.609 1 97.06 111 TRP B O 1
ATOM 4311 N N . ASP B 1 112 ? 6.512 -32.906 -8.93 1 94.88 112 ASP B N 1
ATOM 4312 C CA . ASP B 1 112 ? 7.379 -32.906 -10.102 1 94.88 112 ASP B CA 1
ATOM 4313 C C . ASP B 1 112 ? 6.562 -32.781 -11.391 1 94.88 112 ASP B C 1
ATOM 4315 O O . ASP B 1 112 ? 6.945 -33.344 -12.422 1 94.88 112 ASP B O 1
ATOM 4319 N N . PHE B 1 113 ? 5.43 -32.188 -11.32 1 95.81 113 PHE B N 1
ATOM 4320 C CA . PHE B 1 113 ? 4.527 -31.984 -12.445 1 95.81 113 PHE B CA 1
ATOM 4321 C C . PHE B 1 113 ? 5.266 -31.359 -13.625 1 95.81 113 PHE B C 1
ATOM 4323 O O . PHE B 1 113 ? 5.98 -30.359 -13.461 1 95.81 113 PHE B O 1
ATOM 4330 N N . ASP B 1 114 ? 5.09 -31.969 -14.805 1 93.81 114 ASP B N 1
ATOM 4331 C CA . ASP B 1 114 ? 5.707 -31.453 -16.031 1 93.81 114 ASP B CA 1
ATOM 4332 C C . ASP B 1 114 ? 4.922 -30.281 -16.594 1 93.81 114 ASP B C 1
ATOM 4334 O O . ASP B 1 114 ? 4.164 -30.438 -17.547 1 93.81 114 ASP B O 1
ATOM 4338 N N . LEU B 1 115 ? 5.246 -29.156 -16.109 1 94.38 115 LEU B N 1
ATOM 4339 C CA . LEU B 1 115 ? 4.527 -27.938 -16.438 1 94.38 115 LEU B CA 1
ATOM 4340 C C . LEU B 1 115 ? 4.695 -27.594 -17.906 1 94.38 115 LEU B C 1
ATOM 4342 O O . LEU B 1 115 ? 3.74 -27.172 -18.562 1 94.38 115 LEU B O 1
ATOM 4346 N N . PHE B 1 116 ? 5.844 -27.688 -18.422 1 94 116 PHE B N 1
ATOM 4347 C CA . PHE B 1 116 ? 6.105 -27.281 -19.797 1 94 116 PHE B CA 1
ATOM 4348 C C . PHE B 1 116 ? 5.445 -28.234 -20.781 1 94 116 PHE B C 1
ATOM 4350 O O . PHE B 1 116 ? 4.91 -27.812 -21.797 1 94 116 PHE B O 1
ATOM 4357 N N . GLY B 1 117 ? 5.551 -29.562 -20.469 1 92.94 117 GLY B N 1
ATOM 4358 C CA . GLY B 1 117 ? 4.785 -30.5 -21.266 1 92.94 117 GLY B CA 1
ATOM 4359 C C . GLY B 1 117 ? 3.291 -30.234 -21.234 1 92.94 117 GLY B C 1
ATOM 4360 O O . GLY B 1 117 ? 2.609 -30.375 -22.25 1 92.94 117 GLY B O 1
ATOM 4361 N N . PHE B 1 118 ? 2.818 -29.875 -20.094 1 94.62 118 PHE B N 1
ATOM 4362 C CA . PHE B 1 118 ? 1.413 -29.516 -19.922 1 94.62 118 PHE B CA 1
ATOM 4363 C C . PHE B 1 118 ? 1.06 -28.297 -20.766 1 94.62 118 PHE B C 1
ATOM 4365 O O . PHE B 1 118 ? 0.004 -28.266 -21.406 1 94.62 118 PHE B O 1
ATOM 4372 N N . ALA B 1 119 ? 1.886 -27.297 -20.812 1 94.06 119 ALA B N 1
ATOM 4373 C CA . ALA B 1 119 ? 1.674 -26.094 -21.625 1 94.06 119 ALA B CA 1
ATOM 4374 C C . ALA B 1 119 ? 1.573 -26.453 -23.094 1 94.06 119 ALA B C 1
ATOM 4376 O O . ALA B 1 119 ? 0.736 -25.906 -23.828 1 94.06 119 ALA B O 1
ATOM 4377 N N . ASP B 1 120 ? 2.395 -27.375 -23.484 1 91.38 120 ASP B N 1
ATOM 4378 C CA . ASP B 1 120 ? 2.359 -27.828 -24.875 1 91.38 120 ASP B CA 1
ATOM 4379 C C . ASP B 1 120 ? 1.045 -28.547 -25.188 1 91.38 120 ASP B C 1
ATOM 4381 O O . ASP B 1 120 ? 0.424 -28.281 -26.219 1 91.38 120 ASP B O 1
ATOM 4385 N N . ARG B 1 121 ? 0.662 -29.359 -24.297 1 91.38 121 ARG B N 1
ATOM 4386 C CA . ARG B 1 121 ? -0.525 -30.188 -24.516 1 91.38 121 ARG B CA 1
ATOM 4387 C C . ARG B 1 121 ? -1.791 -29.344 -24.484 1 91.38 121 ARG B C 1
ATOM 4389 O O . ARG B 1 121 ? -2.814 -29.719 -25.062 1 91.38 121 ARG B O 1
ATOM 4396 N N . THR B 1 122 ? -1.731 -28.188 -23.891 1 92.12 122 THR B N 1
ATOM 4397 C CA . THR B 1 122 ? -2.896 -27.312 -23.781 1 92.12 122 THR B CA 1
ATOM 4398 C C . THR B 1 122 ? -2.854 -26.219 -24.844 1 92.12 122 THR B C 1
ATOM 4400 O O . THR B 1 122 ? -3.586 -25.234 -24.766 1 92.12 122 THR B O 1
ATOM 4403 N N . GLN B 1 123 ? -2.037 -26.391 -25.812 1 85.56 123 GLN B N 1
ATOM 4404 C CA . GLN B 1 123 ? -1.912 -25.469 -26.922 1 85.56 123 GLN B CA 1
ATOM 4405 C C . GLN B 1 123 ? -1.723 -24.031 -26.438 1 85.56 123 GLN B C 1
ATOM 4407 O O . GLN B 1 123 ? -2.449 -23.125 -26.844 1 85.56 123 GLN B O 1
ATOM 4412 N N . ALA B 1 124 ? -0.988 -23.859 -25.469 1 84.75 124 ALA B N 1
ATOM 4413 C CA . ALA B 1 124 ? -0.517 -22.594 -24.938 1 84.75 124 ALA B CA 1
ATOM 4414 C C . ALA B 1 124 ? -1.59 -21.922 -24.078 1 84.75 124 ALA B C 1
ATOM 4416 O O . ALA B 1 124 ? -1.633 -20.688 -23.969 1 84.75 124 ALA B O 1
ATOM 4417 N N . GLN B 1 125 ? -2.49 -22.719 -23.578 1 93.31 125 GLN B N 1
ATOM 4418 C CA . GLN B 1 125 ? -3.461 -22.188 -22.641 1 93.31 125 GLN B CA 1
ATOM 4419 C C . GLN B 1 125 ? -3.447 -22.969 -21.328 1 93.31 125 GLN B C 1
ATOM 4421 O O . GLN B 1 125 ? -4.496 -23.406 -20.844 1 93.31 125 GLN B O 1
ATOM 4426 N N . PRO B 1 126 ? -2.268 -23.125 -20.781 1 96.69 126 PRO B N 1
ATOM 4427 C CA . PRO B 1 126 ? -2.143 -23.938 -19.578 1 96.69 126 PRO B CA 1
ATOM 4428 C C . PRO B 1 126 ? -2.838 -23.312 -18.359 1 96.69 126 PRO B C 1
ATOM 4430 O O . PRO B 1 126 ? -3.363 -24.031 -17.516 1 96.69 126 PRO B O 1
ATOM 4433 N N . LEU B 1 127 ? -2.879 -21.984 -18.281 1 97.81 127 LEU B N 1
ATOM 4434 C CA . LEU B 1 127 ? -3.465 -21.312 -17.125 1 97.81 127 LEU B CA 1
ATOM 4435 C C . LEU B 1 127 ? -4.98 -21.484 -17.109 1 97.81 127 LEU B C 1
ATOM 4437 O O . LEU B 1 127 ? -5.574 -21.734 -16.062 1 97.81 127 LEU B O 1
ATOM 4441 N N . TYR B 1 128 ? -5.559 -21.312 -18.297 1 96.81 128 TYR B N 1
ATOM 4442 C CA . TYR B 1 128 ? -6.984 -21.594 -18.422 1 96.81 128 TYR B CA 1
ATOM 4443 C C . TYR B 1 128 ? -7.297 -23.016 -17.969 1 96.81 128 TYR B C 1
ATOM 4445 O O . TYR B 1 128 ? -8.211 -23.234 -17.172 1 96.81 128 TYR B O 1
ATOM 4453 N N . ALA B 1 129 ? -6.52 -23.953 -18.438 1 96.44 129 ALA B N 1
ATOM 4454 C CA . ALA B 1 129 ? -6.785 -25.375 -18.203 1 96.44 129 ALA B CA 1
ATOM 4455 C C . ALA B 1 129 ? -6.68 -25.703 -16.719 1 96.44 129 ALA B C 1
ATOM 4457 O O . ALA B 1 129 ? -7.566 -26.344 -16.141 1 96.44 129 ALA B O 1
ATOM 4458 N N . ILE B 1 130 ? -5.598 -25.281 -16.094 1 97.31 130 ILE B N 1
ATOM 4459 C CA . ILE B 1 130 ? -5.383 -25.625 -14.695 1 97.31 130 ILE B CA 1
ATOM 4460 C C . ILE B 1 130 ? -6.414 -24.906 -13.82 1 97.31 130 ILE B C 1
ATOM 4462 O O . ILE B 1 130 ? -6.891 -25.469 -12.836 1 97.31 130 ILE B O 1
ATOM 4466 N N . GLY B 1 131 ? -6.691 -23.609 -14.133 1 97.5 131 GLY B N 1
ATOM 4467 C CA . GLY B 1 131 ? -7.723 -22.891 -13.398 1 97.5 131 GLY B CA 1
ATOM 4468 C C . GLY B 1 131 ? -9.086 -23.547 -13.477 1 97.5 131 GLY B C 1
ATOM 4469 O O . GLY B 1 131 ? -9.75 -23.734 -12.453 1 97.5 131 GLY B O 1
ATOM 4470 N N . PHE B 1 132 ? -9.398 -23.875 -14.695 1 96 132 PHE B N 1
ATOM 4471 C CA . PHE B 1 132 ? -10.68 -24.547 -14.922 1 96 132 PHE B CA 1
ATOM 4472 C C . PHE B 1 132 ? -10.773 -25.828 -14.109 1 96 132 PHE B C 1
ATOM 4474 O O . PHE B 1 132 ? -11.766 -26.078 -13.43 1 96 132 PHE B O 1
ATOM 4481 N N . GLU B 1 133 ? -9.766 -26.641 -14.141 1 95.81 133 GLU B N 1
ATOM 4482 C CA . GLU B 1 133 ? -9.719 -27.906 -13.414 1 95.81 133 GLU B CA 1
ATOM 4483 C C . GLU B 1 133 ? -9.875 -27.688 -11.906 1 95.81 133 GLU B C 1
ATOM 4485 O O . GLU B 1 133 ? -10.656 -28.375 -11.25 1 95.81 133 GLU B O 1
ATOM 4490 N N . LEU B 1 134 ? -9.203 -26.75 -11.336 1 97.06 134 LEU B N 1
ATOM 4491 C CA . LEU B 1 134 ? -9.203 -26.562 -9.891 1 97.06 134 LEU B CA 1
ATOM 4492 C C . LEU B 1 134 ? -10.523 -25.953 -9.422 1 97.06 134 LEU B C 1
ATOM 4494 O O . LEU B 1 134 ? -10.992 -26.25 -8.32 1 97.06 134 LEU B O 1
ATOM 4498 N N . PHE B 1 135 ? -11.148 -25.047 -10.227 1 97.62 135 PHE B N 1
ATOM 4499 C CA . PHE B 1 135 ? -12.445 -24.484 -9.867 1 97.62 135 PHE B CA 1
ATOM 4500 C C . PHE B 1 135 ? -13.492 -25.594 -9.734 1 97.62 135 PHE B C 1
ATOM 4502 O O . PHE B 1 135 ? -14.359 -25.531 -8.867 1 97.62 135 PHE B O 1
ATOM 4509 N N . TYR B 1 136 ? -13.383 -26.594 -10.531 1 95.5 136 TYR B N 1
ATOM 4510 C CA . TYR B 1 136 ? -14.344 -27.688 -10.477 1 95.5 136 TYR B CA 1
ATOM 4511 C C . TYR B 1 136 ? -13.953 -28.719 -9.422 1 95.5 136 TYR B C 1
ATOM 4513 O O . TYR B 1 136 ? -14.805 -29.219 -8.688 1 95.5 136 TYR B O 1
ATOM 4521 N N . ARG B 1 137 ? -12.688 -29.047 -9.336 1 94.75 137 ARG B N 1
ATOM 4522 C CA . ARG B 1 137 ? -12.227 -30.016 -8.344 1 94.75 137 ARG B CA 1
ATOM 4523 C C . ARG B 1 137 ? -12.586 -29.547 -6.934 1 94.75 137 ARG B C 1
ATOM 4525 O O . ARG B 1 137 ? -12.93 -30.375 -6.078 1 94.75 137 ARG B O 1
ATOM 4532 N N . TYR B 1 138 ? -12.477 -28.266 -6.684 1 96.62 138 TYR B N 1
ATOM 4533 C CA . TYR B 1 138 ? -12.766 -27.719 -5.363 1 96.62 138 TYR B CA 1
ATOM 4534 C C . TYR B 1 138 ? -14.234 -27.328 -5.246 1 96.62 138 TYR B C 1
ATOM 4536 O O . TYR B 1 138 ? -14.648 -26.75 -4.238 1 96.62 138 TYR B O 1
ATOM 4544 N N . ASP B 1 139 ? -15.008 -27.562 -6.277 1 97.56 139 ASP B N 1
ATOM 4545 C CA . ASP B 1 139 ? -16.438 -27.281 -6.352 1 97.56 139 ASP B CA 1
ATOM 4546 C C . ASP B 1 139 ? -16.734 -25.797 -6.133 1 97.56 139 ASP B C 1
ATOM 4548 O O . ASP B 1 139 ? -17.719 -25.453 -5.484 1 97.56 139 ASP B O 1
ATOM 4552 N N . LEU B 1 140 ? -15.859 -24.969 -6.602 1 97.88 140 LEU B N 1
ATOM 4553 C CA . LEU B 1 140 ? -15.992 -23.531 -6.398 1 97.88 140 LEU B CA 1
ATOM 4554 C C . LEU B 1 140 ? -17.109 -22.953 -7.266 1 97.88 140 LEU B C 1
ATOM 4556 O O . LEU B 1 140 ? -17.766 -22 -6.871 1 97.88 140 LEU B O 1
ATOM 4560 N N . VAL B 1 141 ? -17.312 -23.562 -8.445 1 98 141 VAL B N 1
ATOM 4561 C CA . VAL B 1 141 ? -18.344 -23.109 -9.367 1 98 141 VAL B CA 1
ATOM 4562 C C . VAL B 1 141 ? -19.719 -23.219 -8.695 1 98 141 VAL B C 1
ATOM 4564 O O . VAL B 1 141 ? -20.484 -22.25 -8.711 1 98 141 VAL B O 1
ATOM 4567 N N . ASN B 1 142 ? -19.969 -24.312 -8.016 1 97.62 142 ASN B N 1
ATOM 4568 C CA . ASN B 1 142 ? -21.25 -24.5 -7.34 1 97.62 142 ASN B CA 1
ATOM 4569 C C . ASN B 1 142 ? -21.312 -23.703 -6.039 1 97.62 142 ASN B C 1
ATOM 4571 O O . ASN B 1 142 ? -22.328 -23.062 -5.762 1 97.62 142 ASN B O 1
ATOM 4575 N N . LYS B 1 143 ? -20.297 -23.766 -5.316 1 97.44 143 LYS B N 1
ATOM 4576 C CA . LYS B 1 143 ? -20.281 -23.156 -3.986 1 97.44 143 LYS B CA 1
ATOM 4577 C C . LYS B 1 143 ? -20.469 -21.656 -4.062 1 97.44 143 LYS B C 1
ATOM 4579 O O . LYS B 1 143 ? -21.047 -21.047 -3.156 1 97.44 143 LYS B O 1
ATOM 4584 N N . PHE B 1 144 ? -20.031 -21.062 -5.145 1 97.81 144 PHE B N 1
ATOM 4585 C CA . PHE B 1 144 ? -20.094 -19.609 -5.242 1 97.81 144 PHE B CA 1
ATOM 4586 C C . PHE B 1 144 ? -21 -19.172 -6.395 1 97.81 144 PHE B C 1
ATOM 4588 O O . PHE B 1 144 ? -20.984 -18.016 -6.812 1 97.81 144 PHE B O 1
ATOM 4595 N N . ALA B 1 145 ? -21.75 -20.141 -6.965 1 97.31 145 ALA B N 1
ATOM 4596 C CA . ALA B 1 145 ? -22.719 -19.906 -8.023 1 97.31 145 ALA B CA 1
ATOM 4597 C C . ALA B 1 145 ? -22.094 -19.156 -9.195 1 97.31 145 ALA B C 1
ATOM 4599 O O . ALA B 1 145 ? -22.625 -18.141 -9.648 1 97.31 145 ALA B O 1
ATOM 4600 N N . ILE B 1 146 ? -20.969 -19.625 -9.633 1 98 146 ILE B N 1
ATOM 4601 C CA . ILE B 1 146 ? -20.25 -19 -10.734 1 98 146 ILE B CA 1
ATOM 4602 C C . ILE B 1 146 ? -20.812 -19.484 -12.07 1 98 146 ILE B C 1
ATOM 4604 O O . ILE B 1 146 ? -20.922 -20.688 -12.289 1 98 146 ILE B O 1
ATOM 4608 N N . ASP B 1 147 ? -21.172 -18.516 -12.922 1 96.88 147 ASP B N 1
ATOM 4609 C CA . ASP B 1 147 ? -21.562 -18.875 -14.281 1 96.88 147 ASP B CA 1
ATOM 4610 C C . ASP B 1 147 ? -20.406 -19.469 -15.062 1 96.88 147 ASP B C 1
ATOM 4612 O O . ASP B 1 147 ? -19.328 -18.859 -15.164 1 96.88 147 ASP B O 1
ATOM 4616 N N . PRO B 1 148 ? -20.578 -20.656 -15.617 1 95.38 148 PRO B N 1
ATOM 4617 C CA . PRO B 1 148 ? -19.484 -21.328 -16.328 1 95.38 148 PRO B CA 1
ATOM 4618 C C . PRO B 1 148 ? -18.922 -20.484 -17.484 1 95.38 148 PRO B C 1
ATOM 4620 O O . PRO B 1 148 ? -17.719 -20.5 -17.719 1 95.38 148 PRO B O 1
ATOM 4623 N N . ASP B 1 149 ? -19.766 -19.828 -18.172 1 95.38 149 ASP B N 1
ATOM 4624 C CA . ASP B 1 149 ? -19.281 -18.984 -19.281 1 95.38 149 ASP B CA 1
ATOM 4625 C C . ASP B 1 149 ? -18.422 -17.844 -18.75 1 95.38 149 ASP B C 1
ATOM 4627 O O . ASP B 1 149 ? -17.422 -17.484 -19.375 1 95.38 149 ASP B O 1
ATOM 4631 N N . THR B 1 150 ? -18.859 -17.266 -17.641 1 96.81 150 THR B N 1
ATOM 4632 C CA . THR B 1 150 ? -18.094 -16.203 -17 1 96.81 150 THR B CA 1
ATOM 4633 C C . THR B 1 150 ? -16.734 -16.719 -16.547 1 96.81 150 THR B C 1
ATOM 4635 O O . THR B 1 150 ? -15.719 -16.016 -16.672 1 96.81 150 THR B O 1
ATOM 4638 N N . LEU B 1 151 ? -16.766 -17.922 -16.031 1 97.56 151 LEU B N 1
ATOM 4639 C CA . LEU B 1 151 ? -15.516 -18.516 -15.594 1 97.56 151 LEU B CA 1
ATOM 4640 C C . LEU B 1 151 ? -14.555 -18.672 -16.766 1 97.56 151 LEU B C 1
ATOM 4642 O O . LEU B 1 151 ? -13.367 -18.359 -16.656 1 97.56 151 LEU B O 1
ATOM 4646 N N . VAL B 1 152 ? -15.055 -19.172 -17.859 1 96.38 152 VAL B N 1
ATOM 4647 C CA . VAL B 1 152 ? -14.227 -19.359 -19.047 1 96.38 152 VAL B CA 1
ATOM 4648 C C . VAL B 1 152 ? -13.672 -18.016 -19.516 1 96.38 152 VAL B C 1
ATOM 4650 O O . VAL B 1 152 ? -12.469 -17.891 -19.781 1 96.38 152 VAL B O 1
ATOM 4653 N N . ASN B 1 153 ? -14.523 -17 -19.578 1 95.62 153 ASN B N 1
ATOM 4654 C CA . ASN B 1 153 ? -14.086 -15.656 -19.984 1 95.62 153 ASN B CA 1
ATOM 4655 C C . ASN B 1 153 ? -13.008 -15.117 -19.047 1 95.62 153 ASN B C 1
ATOM 4657 O O . ASN B 1 153 ? -12.031 -14.523 -19.5 1 95.62 153 ASN B O 1
ATOM 4661 N N . PHE B 1 154 ? -13.266 -15.336 -17.781 1 97.12 154 PHE B N 1
ATOM 4662 C CA . PHE B 1 154 ? -12.32 -14.867 -16.766 1 97.12 154 PHE B CA 1
ATOM 4663 C C . PHE B 1 154 ? -10.961 -15.531 -16.953 1 97.12 154 PHE B C 1
ATOM 4665 O O . PHE B 1 154 ? -9.938 -14.852 -17.078 1 97.12 154 PHE B O 1
ATOM 4672 N N . LEU B 1 155 ? -10.922 -16.812 -17.031 1 97.81 155 LEU B N 1
ATOM 4673 C CA . LEU B 1 155 ? -9.672 -17.562 -17.094 1 97.81 155 LEU B CA 1
ATOM 4674 C C . LEU B 1 155 ? -8.938 -17.281 -18.391 1 97.81 155 LEU B C 1
ATOM 4676 O O . LEU B 1 155 ? -7.723 -17.062 -18.391 1 97.81 155 LEU B O 1
ATOM 4680 N N . VAL B 1 156 ? -9.641 -17.25 -19.5 1 96.5 156 VAL B N 1
ATOM 4681 C CA . VAL B 1 156 ? -9.039 -16.984 -20.797 1 96.5 156 VAL B CA 1
ATOM 4682 C C . VAL B 1 156 ? -8.523 -15.547 -20.844 1 96.5 156 VAL B C 1
ATOM 4684 O O . VAL B 1 156 ? -7.438 -15.289 -21.375 1 96.5 156 VAL B O 1
ATOM 4687 N N . GLY B 1 157 ? -9.312 -14.656 -20.312 1 95.81 157 GLY B N 1
ATOM 4688 C CA . GLY B 1 157 ? -8.898 -13.266 -20.266 1 95.81 157 GLY B CA 1
ATOM 4689 C C . GLY B 1 157 ? -7.645 -13.039 -19.453 1 95.81 157 GLY B C 1
ATOM 4690 O O . GLY B 1 157 ? -6.762 -12.281 -19.844 1 95.81 157 GLY B O 1
ATOM 4691 N N . ILE B 1 158 ? -7.578 -13.648 -18.266 1 96.94 158 ILE B N 1
ATOM 4692 C CA . ILE B 1 158 ? -6.395 -13.539 -17.422 1 96.94 158 ILE B CA 1
ATOM 4693 C C . ILE B 1 158 ? -5.176 -14.094 -18.156 1 96.94 158 ILE B C 1
ATOM 4695 O O . ILE B 1 158 ? -4.121 -13.461 -18.188 1 96.94 158 ILE B O 1
ATOM 4699 N N . GLU B 1 159 ? -5.312 -15.258 -18.75 1 96.75 159 GLU B N 1
ATOM 4700 C CA . GLU B 1 159 ? -4.207 -15.852 -19.484 1 96.75 159 GLU B CA 1
ATOM 4701 C C . GLU B 1 159 ? -3.777 -14.961 -20.656 1 96.75 159 GLU B C 1
ATOM 4703 O O . GLU B 1 159 ? -2.582 -14.797 -20.906 1 96.75 159 GLU B O 1
ATOM 4708 N N . TYR B 1 160 ? -4.738 -14.453 -21.375 1 93.94 160 TYR B N 1
ATOM 4709 C CA . TYR B 1 160 ? -4.445 -13.531 -22.469 1 93.94 160 TYR B CA 1
ATOM 4710 C C . TYR B 1 160 ? -3.627 -12.344 -21.969 1 93.94 160 TYR B C 1
ATOM 4712 O O . TYR B 1 160 ? -2.654 -11.945 -22.609 1 93.94 160 TYR B O 1
ATOM 4720 N N . GLY B 1 161 ? -4.062 -11.805 -20.812 1 92.69 161 GLY B N 1
ATOM 4721 C CA . GLY B 1 161 ? -3.357 -10.664 -20.25 1 92.69 161 GLY B CA 1
ATOM 4722 C C . GLY B 1 161 ? -1.916 -10.977 -19.891 1 92.69 161 GLY B C 1
ATOM 4723 O O . GLY B 1 161 ? -1.036 -10.125 -20.047 1 92.69 161 GLY B O 1
ATOM 4724 N N . TYR B 1 162 ? -1.629 -12.133 -19.406 1 94.38 162 TYR B N 1
ATOM 4725 C CA . TYR B 1 162 ? -0.269 -12.555 -19.094 1 94.38 162 TYR B CA 1
ATOM 4726 C C . TYR B 1 162 ? 0.607 -12.539 -20.344 1 94.38 162 TYR B C 1
ATOM 4728 O O . TYR B 1 162 ? 1.797 -12.227 -20.266 1 94.38 162 TYR B O 1
ATOM 4736 N N . ASN B 1 163 ? 0.065 -12.953 -21.406 1 89.19 163 ASN B N 1
ATOM 4737 C CA . ASN B 1 163 ? 0.873 -13.266 -22.594 1 89.19 163 ASN B CA 1
ATOM 4738 C C . ASN B 1 163 ? 0.989 -12.055 -23.516 1 89.19 163 ASN B C 1
ATOM 4740 O O . ASN B 1 163 ? 1.705 -12.109 -24.516 1 89.19 163 ASN B O 1
ATOM 4744 N N . LYS B 1 164 ? 0.444 -10.992 -23.094 1 82.5 164 LYS B N 1
ATOM 4745 C CA . LYS B 1 164 ? 0.428 -9.805 -23.953 1 82.5 164 LYS B CA 1
ATOM 4746 C C . LYS B 1 164 ? 1.829 -9.219 -24.109 1 82.5 164 LYS B C 1
ATOM 4748 O O . LYS B 1 164 ? 2.227 -8.828 -25.203 1 82.5 164 LYS B O 1
ATOM 4753 N N . ALA B 1 165 ? 2.566 -9.164 -23.047 1 79.56 165 ALA B N 1
ATOM 4754 C CA . ALA B 1 165 ? 3.887 -8.539 -23.078 1 79.56 165 ALA B CA 1
ATOM 4755 C C . ALA B 1 165 ? 4.945 -9.508 -23.578 1 79.56 165 ALA B C 1
ATOM 4757 O O . ALA B 1 165 ? 6.078 -9.109 -23.875 1 79.56 165 ALA B O 1
ATOM 4758 N N . ALA B 1 166 ? 4.66 -10.75 -23.781 1 85.12 166 ALA B N 1
ATOM 4759 C CA . ALA B 1 166 ? 5.574 -11.766 -24.281 1 85.12 166 ALA B CA 1
ATOM 4760 C C . ALA B 1 166 ? 6.848 -11.828 -23.453 1 85.12 166 ALA B C 1
ATOM 4762 O O . ALA B 1 166 ? 7.953 -11.773 -23.984 1 85.12 166 ALA B O 1
ATOM 4763 N N . VAL B 1 167 ? 6.68 -11.875 -22.188 1 93.25 167 VAL B N 1
ATOM 4764 C CA . VAL B 1 167 ? 7.812 -11.969 -21.266 1 93.25 167 VAL B CA 1
ATOM 4765 C C . VAL B 1 167 ? 8.172 -13.438 -21.047 1 93.25 167 VAL B C 1
ATOM 4767 O O . VAL B 1 167 ? 7.301 -14.312 -21.109 1 93.25 167 VAL B O 1
ATOM 4770 N N . SER B 1 168 ? 9.422 -13.672 -20.812 1 95.38 168 SER B N 1
ATOM 4771 C CA . SER B 1 168 ? 9.93 -15.039 -20.828 1 95.38 168 SER B CA 1
ATOM 4772 C C . SER B 1 168 ? 9.578 -15.773 -19.547 1 95.38 168 SER B C 1
ATOM 4774 O O . SER B 1 168 ? 9.281 -16.969 -19.562 1 95.38 168 SER B O 1
ATOM 4776 N N . TYR B 1 169 ? 9.57 -15.102 -18.406 1 97.19 169 TYR B N 1
ATOM 4777 C CA . TYR B 1 169 ? 9.391 -15.773 -17.125 1 97.19 169 TYR B CA 1
ATOM 4778 C C . TYR B 1 169 ? 8 -15.508 -16.562 1 97.19 169 TYR B C 1
ATOM 4780 O O . TYR B 1 169 ? 7.223 -16.438 -16.359 1 97.19 169 TYR B O 1
ATOM 4788 N N . HIS B 1 170 ? 7.672 -14.211 -16.344 1 97.81 170 HIS B N 1
ATOM 4789 C CA . HIS B 1 170 ? 6.402 -13.852 -15.711 1 97.81 170 HIS B CA 1
ATOM 4790 C C . HIS B 1 170 ? 5.262 -13.883 -16.719 1 97.81 170 HIS B C 1
ATOM 4792 O O . HIS B 1 170 ? 4.652 -12.852 -17.016 1 97.81 170 HIS B O 1
ATOM 4798 N N . ASN B 1 171 ? 4.945 -15.055 -17.203 1 96.88 171 ASN B N 1
ATOM 4799 C CA . ASN B 1 171 ? 3.895 -15.32 -18.172 1 96.88 171 ASN B CA 1
ATOM 4800 C C . ASN B 1 171 ? 2.871 -16.312 -17.641 1 96.88 171 ASN B C 1
ATOM 4802 O O . ASN B 1 171 ? 2.852 -16.625 -16.453 1 96.88 171 ASN B O 1
ATOM 4806 N N . SER B 1 172 ? 2.008 -16.797 -18.547 1 97.31 172 SER B N 1
ATOM 4807 C CA . SER B 1 172 ? 0.924 -17.688 -18.109 1 97.31 172 SER B CA 1
ATOM 4808 C C . SER B 1 172 ? 1.459 -19.031 -17.641 1 97.31 172 SER B C 1
ATOM 4810 O O . SER B 1 172 ? 0.858 -19.672 -16.781 1 97.31 172 SER B O 1
ATOM 4812 N N . GLU B 1 173 ? 2.598 -19.484 -18.156 1 97.44 173 GLU B N 1
ATOM 4813 C CA . GLU B 1 173 ? 3.193 -20.75 -17.703 1 97.44 173 GLU B CA 1
ATOM 4814 C C . GLU B 1 173 ? 3.676 -20.641 -16.266 1 97.44 173 GLU B C 1
ATOM 4816 O O . GLU B 1 173 ? 3.502 -21.578 -15.484 1 97.44 173 GLU B O 1
ATOM 4821 N N . HIS B 1 174 ? 4.293 -19.484 -15.953 1 98.19 174 HIS B N 1
ATOM 4822 C CA . HIS B 1 174 ? 4.699 -19.266 -14.57 1 98.19 174 HIS B CA 1
ATOM 4823 C C . HIS B 1 174 ? 3.494 -19.266 -13.633 1 98.19 174 HIS B C 1
ATOM 4825 O O . HIS B 1 174 ? 3.52 -19.922 -12.586 1 98.19 174 HIS B O 1
ATOM 4831 N N . ALA B 1 175 ? 2.473 -18.547 -14.008 1 98.62 175 ALA B N 1
ATOM 4832 C CA . ALA B 1 175 ? 1.261 -18.516 -13.188 1 98.62 175 ALA B CA 1
ATOM 4833 C C . ALA B 1 175 ? 0.661 -19.906 -13.031 1 98.62 175 ALA B C 1
ATOM 4835 O O . ALA B 1 175 ? 0.122 -20.234 -11.977 1 98.62 175 ALA B O 1
ATOM 4836 N N . THR B 1 176 ? 0.761 -20.688 -14.117 1 98.5 176 THR B N 1
ATOM 4837 C CA . THR B 1 176 ? 0.282 -22.062 -14.07 1 98.5 176 THR B CA 1
ATOM 4838 C C . THR B 1 176 ? 1.083 -22.891 -13.062 1 98.5 176 THR B C 1
ATOM 4840 O O . THR B 1 176 ? 0.51 -23.625 -12.258 1 98.5 176 THR B O 1
ATOM 4843 N N . ASP B 1 177 ? 2.346 -22.75 -13.094 1 98.5 177 ASP B N 1
ATOM 4844 C CA . ASP B 1 177 ? 3.219 -23.469 -12.164 1 98.5 177 ASP B CA 1
ATOM 4845 C C . ASP B 1 177 ? 2.898 -23.094 -10.719 1 98.5 177 ASP B C 1
ATOM 4847 O O . ASP B 1 177 ? 2.82 -23.969 -9.852 1 98.5 177 ASP B O 1
ATOM 4851 N N . VAL B 1 178 ? 2.711 -21.781 -10.484 1 98.81 178 VAL B N 1
ATOM 4852 C CA . VAL B 1 178 ? 2.389 -21.297 -9.148 1 98.81 178 VAL B CA 1
ATOM 4853 C C . VAL B 1 178 ? 1.052 -21.875 -8.695 1 98.81 178 VAL B C 1
ATOM 4855 O O . VAL B 1 178 ? 0.927 -22.344 -7.562 1 98.81 178 VAL B O 1
ATOM 4858 N N . THR B 1 179 ? 0.085 -21.875 -9.555 1 98.81 179 THR B N 1
ATOM 4859 C CA . THR B 1 179 ? -1.252 -22.344 -9.227 1 98.81 179 THR B CA 1
ATOM 4860 C C . THR B 1 179 ? -1.234 -23.859 -8.953 1 98.81 179 THR B C 1
ATOM 4862 O O . THR B 1 179 ? -1.831 -24.312 -7.98 1 98.81 179 THR B O 1
ATOM 4865 N N . GLN B 1 180 ? -0.562 -24.594 -9.82 1 98.56 180 GLN B N 1
ATOM 4866 C CA . GLN B 1 180 ? -0.436 -26.031 -9.641 1 98.56 180 GLN B CA 1
ATOM 4867 C C . GLN B 1 180 ? 0.322 -26.359 -8.352 1 98.56 180 GLN B C 1
ATOM 4869 O O . GLN B 1 180 ? -0.065 -27.266 -7.613 1 98.56 180 GLN B O 1
ATOM 4874 N N . THR B 1 181 ? 1.389 -25.672 -8.078 1 98.56 181 THR B N 1
ATOM 4875 C CA . THR B 1 181 ? 2.182 -25.891 -6.875 1 98.56 181 THR B CA 1
ATOM 4876 C C . THR B 1 181 ? 1.367 -25.578 -5.625 1 98.56 181 THR B C 1
ATOM 4878 O O . THR B 1 181 ? 1.452 -26.297 -4.625 1 98.56 181 THR B O 1
ATOM 4881 N N . MET B 1 182 ? 0.622 -24.484 -5.703 1 98.62 182 MET B N 1
ATOM 4882 C CA . MET B 1 182 ? -0.287 -24.156 -4.609 1 98.62 182 MET B CA 1
ATOM 4883 C C . MET B 1 182 ? -1.229 -25.312 -4.312 1 98.62 182 MET B C 1
ATOM 4885 O O . MET B 1 182 ? -1.42 -25.688 -3.154 1 98.62 182 MET B O 1
ATOM 4889 N N . HIS B 1 183 ? -1.777 -25.922 -5.316 1 98.38 183 HIS B N 1
ATOM 4890 C CA . HIS B 1 183 ? -2.674 -27.062 -5.176 1 98.38 183 HIS B CA 1
ATOM 4891 C C . HIS B 1 183 ? -1.982 -28.219 -4.469 1 98.38 183 HIS B C 1
ATOM 4893 O O . HIS B 1 183 ? -2.551 -28.828 -3.559 1 98.38 183 HIS B O 1
ATOM 4899 N N . VAL B 1 184 ? -0.783 -28.531 -4.84 1 97.94 184 VAL B N 1
ATOM 4900 C CA . VAL B 1 184 ? -0.016 -29.609 -4.242 1 97.94 184 VAL B CA 1
ATOM 4901 C C . VAL B 1 184 ? 0.279 -29.297 -2.777 1 97.94 184 VAL B C 1
ATOM 4903 O O . VAL B 1 184 ? 0.181 -30.172 -1.913 1 97.94 184 VAL B O 1
ATOM 4906 N N . LEU B 1 185 ? 0.621 -28.062 -2.51 1 98.25 185 LEU B N 1
ATOM 4907 C CA . LEU B 1 185 ? 0.935 -27.656 -1.145 1 98.25 185 LEU B CA 1
ATOM 4908 C C . LEU B 1 185 ? -0.287 -27.797 -0.242 1 98.25 185 LEU B C 1
ATOM 4910 O O . LEU B 1 185 ? -0.176 -28.25 0.896 1 98.25 185 LEU B O 1
ATOM 4914 N N . LEU B 1 186 ? -1.435 -27.375 -0.768 1 97.56 186 LEU B N 1
ATOM 4915 C CA . LEU B 1 186 ? -2.646 -27.5 0.034 1 97.56 186 LEU B CA 1
ATOM 4916 C C . LEU B 1 186 ? -2.875 -28.938 0.451 1 97.56 186 LEU B C 1
ATOM 4918 O O . LEU B 1 186 ? -3.271 -29.219 1.588 1 97.56 186 LEU B O 1
ATOM 4922 N N . SER B 1 187 ? -2.619 -29.797 -0.431 1 96.06 187 SER B N 1
ATOM 4923 C CA . SER B 1 187 ? -2.807 -31.219 -0.166 1 96.06 187 SER B CA 1
ATOM 4924 C C . SER B 1 187 ? -1.728 -31.75 0.77 1 96.06 187 SER B C 1
ATOM 4926 O O . SER B 1 187 ? -2.033 -32.406 1.763 1 96.06 187 SER B O 1
ATOM 4928 N N . ARG B 1 188 ? -0.509 -31.469 0.554 1 95.81 188 ARG B N 1
ATOM 4929 C CA . ARG B 1 188 ? 0.614 -32.031 1.31 1 95.81 188 ARG B CA 1
ATOM 4930 C C . ARG B 1 188 ? 0.623 -31.484 2.738 1 95.81 188 ARG B C 1
ATOM 4932 O O . ARG B 1 188 ? 1.072 -32.188 3.66 1 95.81 188 ARG B O 1
ATOM 4939 N N . LEU B 1 189 ? 0.139 -30.297 2.879 1 95.88 189 LEU B N 1
ATOM 4940 C CA . LEU B 1 189 ? 0.102 -29.688 4.207 1 95.88 189 LEU B CA 1
ATOM 4941 C C . LEU B 1 189 ? -1.184 -30.062 4.938 1 95.88 189 LEU B C 1
ATOM 4943 O O . LEU B 1 189 ? -1.449 -29.562 6.035 1 95.88 189 LEU B O 1
ATOM 4947 N N . ARG B 1 190 ? -1.979 -30.906 4.301 1 93.44 190 ARG B N 1
ATOM 4948 C CA . ARG B 1 190 ? -3.23 -31.406 4.859 1 93.44 190 ARG B CA 1
ATOM 4949 C C . ARG B 1 190 ? -4.16 -30.266 5.246 1 93.44 190 ARG B C 1
ATOM 4951 O O . ARG B 1 190 ? -4.703 -30.234 6.355 1 93.44 190 ARG B O 1
ATOM 4958 N N . LEU B 1 191 ? -4.203 -29.328 4.344 1 93.69 191 LEU B N 1
ATOM 4959 C CA . LEU B 1 191 ? -5.059 -28.188 4.617 1 93.69 191 LEU B CA 1
ATOM 4960 C C . LEU B 1 191 ? -6.469 -28.406 4.082 1 93.69 191 LEU B C 1
ATOM 4962 O O . LEU B 1 191 ? -7.371 -27.609 4.34 1 93.69 191 LEU B O 1
ATOM 4966 N N . ASP B 1 192 ? -6.57 -29.531 3.443 1 82.94 192 ASP B N 1
ATOM 4967 C CA . ASP B 1 192 ? -7.887 -29.906 2.934 1 82.94 192 ASP B CA 1
ATOM 4968 C C . ASP B 1 192 ? -8.906 -30 4.066 1 82.94 192 ASP B C 1
ATOM 4970 O O . ASP B 1 192 ? -8.656 -30.656 5.078 1 82.94 192 ASP B O 1
ATOM 4974 N N . GLY B 1 193 ? -9.914 -29.375 3.971 1 85.56 193 GLY B N 1
ATOM 4975 C CA . GLY B 1 193 ? -10.961 -29.422 4.98 1 85.56 193 GLY B CA 1
ATOM 4976 C C . GLY B 1 193 ? -10.727 -28.453 6.125 1 85.56 193 GLY B C 1
ATOM 4977 O O . GLY B 1 193 ? -11.57 -28.344 7.023 1 85.56 193 GLY B O 1
ATOM 4978 N N . ARG B 1 194 ? -9.617 -27.891 6.086 1 90.81 194 ARG B N 1
ATOM 4979 C CA . ARG B 1 194 ? -9.297 -26.984 7.18 1 90.81 194 ARG B CA 1
ATOM 4980 C C . ARG B 1 194 ? -9.477 -25.531 6.754 1 90.81 194 ARG B C 1
ATOM 4982 O O . ARG B 1 194 ? -9.359 -24.609 7.574 1 90.81 194 ARG B O 1
ATOM 4989 N N . LEU B 1 195 ? -9.758 -25.328 5.543 1 94.25 195 LEU B N 1
ATOM 4990 C CA . LEU B 1 195 ? -9.945 -24 4.977 1 94.25 195 LEU B CA 1
ATOM 4991 C C . LEU B 1 195 ? -11.422 -23.734 4.695 1 94.25 195 LEU B C 1
ATOM 4993 O O . LEU B 1 195 ? -12.188 -24.672 4.438 1 94.25 195 LEU B O 1
ATOM 4997 N N . THR B 1 196 ? -11.805 -22.516 4.84 1 94.31 196 THR B N 1
ATOM 4998 C CA . THR B 1 196 ? -13.141 -22.156 4.387 1 94.31 196 THR B CA 1
ATOM 4999 C C . THR B 1 196 ? -13.203 -22.094 2.863 1 94.31 196 THR B C 1
ATOM 5001 O O . THR B 1 196 ? -12.164 -22.047 2.199 1 94.31 196 THR B O 1
ATOM 5004 N N . ASP B 1 197 ? -14.414 -22.156 2.32 1 95.62 197 ASP B N 1
ATOM 5005 C CA . ASP B 1 197 ? -14.594 -22.016 0.877 1 95.62 197 ASP B CA 1
ATOM 5006 C C . ASP B 1 197 ? -14.047 -20.672 0.382 1 95.62 197 ASP B C 1
ATOM 5008 O O . ASP B 1 197 ? -13.492 -20.594 -0.717 1 95.62 197 ASP B O 1
ATOM 5012 N N . THR B 1 198 ? -14.156 -19.656 1.207 1 95.62 198 THR B N 1
ATOM 5013 C CA . THR B 1 198 ? -13.664 -18.328 0.858 1 95.62 198 THR B CA 1
ATOM 5014 C C . THR B 1 198 ? -12.141 -18.328 0.768 1 95.62 198 THR B C 1
ATOM 5016 O O . THR B 1 198 ? -11.57 -17.75 -0.158 1 95.62 198 THR B O 1
ATOM 5019 N N . ASN B 1 199 ? -11.555 -19.016 1.686 1 96.06 199 ASN B N 1
ATOM 5020 C CA . ASN B 1 199 ? -10.102 -19.156 1.644 1 96.06 199 ASN B CA 1
ATOM 5021 C C . ASN B 1 199 ? -9.633 -19.812 0.351 1 96.06 199 ASN B C 1
ATOM 5023 O O . ASN B 1 199 ? -8.68 -19.359 -0.279 1 96.06 199 ASN B O 1
ATOM 5027 N N . LEU B 1 200 ? -10.328 -20.812 0.08 1 97.12 200 LEU B N 1
ATOM 5028 C CA . LEU B 1 200 ? -9.938 -21.625 -1.069 1 97.12 200 LEU B CA 1
ATOM 5029 C C . LEU B 1 200 ? -10.102 -20.844 -2.367 1 97.12 200 LEU B C 1
ATOM 5031 O O . LEU B 1 200 ? -9.203 -20.828 -3.213 1 97.12 200 LEU B O 1
ATOM 5035 N N . LEU B 1 201 ? -11.227 -20.172 -2.523 1 98.31 201 LEU B N 1
ATOM 5036 C CA . LEU B 1 201 ? -11.43 -19.359 -3.715 1 98.31 201 LEU B CA 1
ATOM 5037 C C . LEU B 1 201 ? -10.398 -18.234 -3.795 1 98.31 201 LEU B C 1
ATOM 5039 O O . LEU B 1 201 ? -9.852 -17.969 -4.867 1 98.31 201 LEU B O 1
ATOM 5043 N N . ALA B 1 202 ? -10.125 -17.625 -2.678 1 98.44 202 ALA B N 1
ATOM 5044 C CA . ALA B 1 202 ? -9.203 -16.484 -2.637 1 98.44 202 ALA B CA 1
ATOM 5045 C C . ALA B 1 202 ? -7.801 -16.906 -3.07 1 98.44 202 ALA B C 1
ATOM 5047 O O . ALA B 1 202 ? -7.16 -16.234 -3.869 1 98.44 202 ALA B O 1
ATOM 5048 N N . ILE B 1 203 ? -7.328 -18.016 -2.572 1 98.62 203 ILE B N 1
ATOM 5049 C CA . ILE B 1 203 ? -5.953 -18.422 -2.844 1 98.62 203 ILE B CA 1
ATOM 5050 C C . ILE B 1 203 ? -5.824 -18.875 -4.293 1 98.62 203 ILE B C 1
ATOM 5052 O O . ILE B 1 203 ? -4.797 -18.656 -4.938 1 98.62 203 ILE B O 1
ATOM 5056 N N . VAL B 1 204 ? -6.828 -19.547 -4.824 1 98.75 204 VAL B N 1
ATOM 5057 C CA . VAL B 1 204 ? -6.805 -19.969 -6.223 1 98.75 204 VAL B CA 1
ATOM 5058 C C . VAL B 1 204 ? -6.738 -18.75 -7.133 1 98.75 204 VAL B C 1
ATOM 5060 O O . VAL B 1 204 ? -5.883 -18.672 -8.016 1 98.75 204 VAL B O 1
ATOM 5063 N N . VAL B 1 205 ? -7.594 -17.781 -6.855 1 98.88 205 VAL B N 1
ATOM 5064 C CA . VAL B 1 205 ? -7.648 -16.578 -7.688 1 98.88 205 VAL B CA 1
ATOM 5065 C C . VAL B 1 205 ? -6.352 -15.789 -7.539 1 98.88 205 VAL B C 1
ATOM 5067 O O . VAL B 1 205 ? -5.805 -15.289 -8.523 1 98.88 205 VAL B O 1
ATOM 5070 N N . ALA B 1 206 ? -5.848 -15.672 -6.34 1 98.88 206 ALA B N 1
ATOM 5071 C CA . ALA B 1 206 ? -4.605 -14.938 -6.105 1 98.88 206 ALA B CA 1
ATOM 5072 C C . ALA B 1 206 ? -3.453 -15.539 -6.906 1 98.88 206 ALA B C 1
ATOM 5074 O O . ALA B 1 206 ? -2.654 -14.805 -7.496 1 98.88 206 ALA B O 1
ATOM 5075 N N . CYS B 1 207 ? -3.363 -16.812 -6.938 1 98.88 207 CYS B N 1
ATOM 5076 C CA . CYS B 1 207 ? -2.301 -17.469 -7.688 1 98.88 207 CYS B CA 1
ATOM 5077 C C . CYS B 1 207 ? -2.471 -17.234 -9.188 1 98.88 207 CYS B C 1
ATOM 5079 O O . CYS B 1 207 ? -1.485 -17.078 -9.906 1 98.88 207 CYS B O 1
ATOM 5081 N N . LEU B 1 208 ? -3.674 -17.188 -9.641 1 98.81 208 LEU B N 1
ATOM 5082 C CA . LEU B 1 208 ? -3.957 -16.969 -11.055 1 98.81 208 LEU B CA 1
ATOM 5083 C C . LEU B 1 208 ? -3.549 -15.57 -11.484 1 98.81 208 LEU B C 1
ATOM 5085 O O . LEU B 1 208 ? -3.096 -15.359 -12.617 1 98.81 208 LEU B O 1
ATOM 5089 N N . ILE B 1 209 ? -3.641 -14.586 -10.531 1 98.69 209 ILE B N 1
ATOM 5090 C CA . ILE B 1 209 ? -3.547 -13.219 -11.016 1 98.69 209 ILE B CA 1
ATOM 5091 C C . ILE B 1 209 ? -2.293 -12.555 -10.445 1 98.69 209 ILE B C 1
ATOM 5093 O O . ILE B 1 209 ? -2.031 -11.375 -10.711 1 98.69 209 ILE B O 1
ATOM 5097 N N . HIS B 1 210 ? -1.451 -13.203 -9.703 1 98.75 210 HIS B N 1
ATOM 5098 C CA . HIS B 1 210 ? -0.424 -12.586 -8.867 1 98.75 210 HIS B CA 1
ATOM 5099 C C . HIS B 1 210 ? 0.585 -11.82 -9.719 1 98.75 210 HIS B C 1
ATOM 5101 O O . HIS B 1 210 ? 1.187 -10.852 -9.258 1 98.75 210 HIS B O 1
ATOM 5107 N N . ASP B 1 211 ? 0.809 -12.195 -10.93 1 98.12 211 ASP B N 1
ATOM 5108 C CA . ASP B 1 211 ? 1.736 -11.547 -11.859 1 98.12 211 ASP B CA 1
ATOM 5109 C C . ASP B 1 211 ? 1.024 -11.125 -13.141 1 98.12 211 ASP B C 1
ATOM 5111 O O . ASP B 1 211 ? 1.636 -11.086 -14.211 1 98.12 211 ASP B O 1
ATOM 5115 N N . TYR B 1 212 ? -0.311 -10.891 -13.031 1 96.94 212 TYR B N 1
ATOM 5116 C CA . TYR B 1 212 ? -1.131 -10.516 -14.18 1 96.94 212 TYR B CA 1
ATOM 5117 C C . TYR B 1 212 ? -0.558 -9.289 -14.883 1 96.94 212 TYR B C 1
ATOM 5119 O O . TYR B 1 212 ? -0.288 -8.266 -14.242 1 96.94 212 TYR B O 1
ATOM 5127 N N . ARG B 1 213 ? -0.24 -9.43 -16.203 1 93.88 213 ARG B N 1
ATOM 5128 C CA . ARG B 1 213 ? 0.247 -8.375 -17.078 1 93.88 213 ARG B CA 1
ATOM 5129 C C . ARG B 1 213 ? 1.606 -7.859 -16.625 1 93.88 213 ARG B C 1
ATOM 5131 O O . ARG B 1 213 ? 1.876 -6.656 -16.688 1 93.88 213 ARG B O 1
ATOM 5138 N N . HIS B 1 214 ? 2.395 -8.727 -16.188 1 95.94 214 HIS B N 1
ATOM 5139 C CA . HIS B 1 214 ? 3.744 -8.383 -15.75 1 95.94 214 HIS B CA 1
ATOM 5140 C C . HIS B 1 214 ? 4.578 -7.848 -16.906 1 95.94 214 HIS B C 1
ATOM 5142 O O . HIS B 1 214 ? 4.602 -8.445 -17.984 1 95.94 214 HIS B O 1
ATOM 5148 N N . PRO B 1 215 ? 5.328 -6.766 -16.719 1 94.19 215 PRO B N 1
ATOM 5149 C CA . PRO B 1 215 ? 6.066 -6.148 -17.812 1 94.19 215 PRO B CA 1
ATOM 5150 C C . PRO B 1 215 ? 7.445 -6.766 -18.031 1 94.19 215 PRO B C 1
ATOM 5152 O O . PRO B 1 215 ? 8.156 -6.395 -18.969 1 94.19 215 PRO B O 1
ATOM 5155 N N . GLY B 1 216 ? 7.848 -7.695 -17.141 1 95.88 216 GLY B N 1
ATOM 5156 C CA . GLY B 1 216 ? 9.164 -8.305 -17.234 1 95.88 216 GLY B CA 1
ATOM 5157 C C . GLY B 1 216 ? 10.266 -7.43 -16.672 1 95.88 216 GLY B C 1
ATOM 5158 O O . GLY B 1 216 ? 11.43 -7.566 -17.047 1 95.88 216 GLY B O 1
ATOM 5159 N N . GLN B 1 217 ? 9.875 -6.508 -15.875 1 96.06 217 GLN B N 1
ATOM 5160 C CA . GLN B 1 217 ? 10.781 -5.586 -15.203 1 96.06 217 GLN B CA 1
ATOM 5161 C C . GLN B 1 217 ? 10.602 -5.633 -13.688 1 96.06 217 GLN B C 1
ATOM 5163 O O . GLN B 1 217 ? 9.57 -6.09 -13.195 1 96.06 217 GLN B O 1
ATOM 5168 N N . THR B 1 218 ? 11.641 -5.211 -13.008 1 96.69 218 THR B N 1
ATOM 5169 C CA . THR B 1 218 ? 11.578 -5.262 -11.547 1 96.69 218 THR B CA 1
ATOM 5170 C C . THR B 1 218 ? 10.93 -4 -10.992 1 96.69 218 THR B C 1
ATOM 5172 O O . THR B 1 218 ? 10.906 -2.961 -11.648 1 96.69 218 THR B O 1
ATOM 5175 N N . ASN B 1 219 ? 10.414 -4.113 -9.781 1 96.44 219 ASN B N 1
ATOM 5176 C CA . ASN B 1 219 ? 9.883 -2.959 -9.062 1 96.44 219 ASN B CA 1
ATOM 5177 C C . ASN B 1 219 ? 10.891 -1.812 -9.023 1 96.44 219 ASN B C 1
ATOM 5179 O O . ASN B 1 219 ? 10.547 -0.666 -9.312 1 96.44 219 ASN B O 1
ATOM 5183 N N . GLN B 1 220 ? 12.148 -2.113 -8.734 1 94.94 220 GLN B N 1
ATOM 5184 C CA . GLN B 1 220 ? 13.18 -1.093 -8.555 1 94.94 220 GLN B CA 1
ATOM 5185 C C . GLN B 1 220 ? 13.461 -0.37 -9.867 1 94.94 220 GLN B C 1
ATOM 5187 O O . GLN B 1 220 ? 13.703 0.84 -9.883 1 94.94 220 GLN B O 1
ATOM 5192 N N . PHE B 1 221 ? 13.453 -1.079 -10.984 1 96.5 221 PHE B N 1
ATOM 5193 C CA . PHE B 1 221 ? 13.648 -0.454 -12.281 1 96.5 221 PHE B CA 1
ATOM 5194 C C . PHE B 1 221 ? 12.562 0.579 -12.555 1 96.5 221 PHE B C 1
ATOM 5196 O O . PHE B 1 221 ? 12.859 1.702 -12.977 1 96.5 221 PHE B O 1
ATOM 5203 N N . LEU B 1 222 ? 11.312 0.193 -12.25 1 94.31 222 LEU B N 1
ATOM 5204 C CA . LEU B 1 222 ? 10.188 1.082 -12.5 1 94.31 222 LEU B CA 1
ATOM 5205 C C . LEU B 1 222 ? 10.281 2.338 -11.641 1 94.31 222 LEU B C 1
ATOM 5207 O O . LEU B 1 222 ? 9.977 3.439 -12.102 1 94.31 222 LEU B O 1
ATOM 5211 N N . VAL B 1 223 ? 10.672 2.197 -10.43 1 93.81 223 VAL B N 1
ATOM 5212 C CA . VAL B 1 223 ? 10.859 3.332 -9.531 1 93.81 223 VAL B CA 1
ATOM 5213 C C . VAL B 1 223 ? 11.984 4.223 -10.055 1 93.81 223 VAL B C 1
ATOM 5215 O O . VAL B 1 223 ? 11.844 5.449 -10.102 1 93.81 223 VAL B O 1
ATOM 5218 N N . ASN B 1 224 ? 13.094 3.576 -10.523 1 92.38 224 ASN B N 1
ATOM 5219 C CA . ASN B 1 224 ? 14.273 4.309 -10.977 1 92.38 224 ASN B CA 1
ATOM 5220 C C . ASN B 1 224 ? 13.953 5.188 -12.18 1 92.38 224 ASN B C 1
ATOM 5222 O O . ASN B 1 224 ? 14.516 6.277 -12.328 1 92.38 224 ASN B O 1
ATOM 5226 N N . ILE B 1 225 ? 13.07 4.715 -12.953 1 91.06 225 ILE B N 1
ATOM 5227 C CA . ILE B 1 225 ? 12.805 5.477 -14.172 1 91.06 225 ILE B CA 1
ATOM 5228 C C . ILE B 1 225 ? 11.547 6.328 -13.984 1 91.06 225 ILE B C 1
ATOM 5230 O O . ILE B 1 225 ? 11.047 6.93 -14.93 1 91.06 225 ILE B O 1
ATOM 5234 N N . GLU B 1 226 ? 10.984 6.293 -12.742 1 87.25 226 GLU B N 1
ATOM 5235 C CA . GLU B 1 226 ? 9.773 7.043 -12.422 1 87.25 226 GLU B CA 1
ATOM 5236 C C . GLU B 1 226 ? 8.633 6.68 -13.359 1 87.25 226 GLU B C 1
ATOM 5238 O O . GLU B 1 226 ? 7.988 7.562 -13.938 1 87.25 226 GLU B O 1
ATOM 5243 N N . ASP B 1 227 ? 8.562 5.344 -13.547 1 89.12 227 ASP B N 1
ATOM 5244 C CA . ASP B 1 227 ? 7.445 4.82 -14.328 1 89.12 227 ASP B CA 1
ATOM 5245 C C . ASP B 1 227 ? 6.113 5.309 -13.773 1 89.12 227 ASP B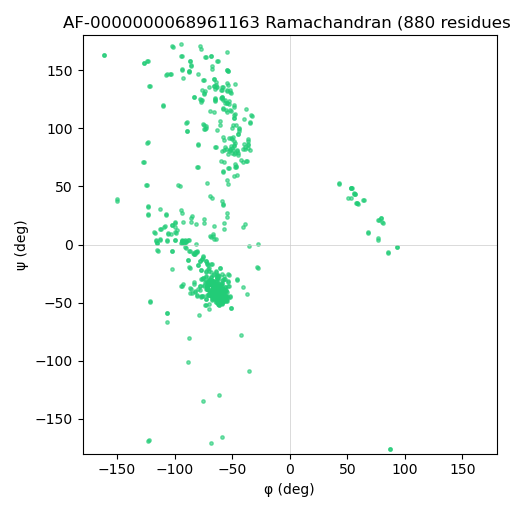 C 1
ATOM 5247 O O . ASP B 1 227 ? 5.98 5.527 -12.562 1 89.12 227 ASP B O 1
ATOM 5251 N N . GLU B 1 228 ? 5.129 5.465 -14.609 1 86.44 228 GLU B N 1
ATOM 5252 C CA . GLU B 1 228 ? 3.811 5.93 -14.188 1 86.44 228 GLU B CA 1
ATOM 5253 C C . GLU B 1 228 ? 3.229 5.027 -13.102 1 86.44 228 GLU B C 1
ATOM 5255 O O . GLU B 1 228 ? 2.525 5.5 -12.211 1 86.44 228 GLU B O 1
ATOM 5260 N N . ARG B 1 229 ? 3.451 3.73 -13.148 1 89.38 229 ARG B N 1
ATOM 5261 C CA . ARG B 1 229 ? 2.965 2.803 -12.133 1 89.38 229 ARG B CA 1
ATOM 5262 C C . ARG B 1 229 ? 3.621 3.078 -10.781 1 89.38 229 ARG B C 1
ATOM 5264 O O . ARG B 1 229 ? 2.984 2.934 -9.734 1 89.38 229 ARG B O 1
ATOM 5271 N N . ALA B 1 230 ? 4.914 3.418 -10.875 1 91.5 230 ALA B N 1
ATOM 5272 C CA . ALA B 1 230 ? 5.617 3.738 -9.633 1 91.5 230 ALA B CA 1
ATOM 5273 C C . ALA B 1 230 ? 5.02 4.977 -8.969 1 91.5 230 ALA B C 1
ATOM 5275 O O . ALA B 1 230 ? 4.848 5.016 -7.75 1 91.5 230 ALA B O 1
ATOM 5276 N N . ILE B 1 231 ? 4.695 5.941 -9.758 1 87.19 231 ILE B N 1
ATOM 5277 C CA . ILE B 1 231 ? 4.078 7.16 -9.234 1 87.19 231 ILE B CA 1
ATOM 5278 C C . ILE B 1 231 ? 2.693 6.84 -8.68 1 87.19 231 ILE B C 1
ATOM 5280 O O . ILE B 1 231 ? 2.342 7.281 -7.582 1 87.19 231 ILE B O 1
ATOM 5284 N N . LEU B 1 232 ? 2.027 6.023 -9.367 1 89.25 232 LEU B N 1
ATOM 5285 C CA . LEU B 1 232 ? 0.658 5.676 -9.008 1 89.25 232 LEU B CA 1
ATOM 5286 C C . LEU B 1 232 ? 0.616 4.93 -7.68 1 89.25 232 LEU B C 1
ATOM 5288 O O . LEU B 1 232 ? -0.233 5.215 -6.832 1 89.25 232 LEU B O 1
ATOM 5292 N N . PHE B 1 233 ? 1.461 4.043 -7.539 1 92.81 233 PHE B N 1
ATOM 5293 C CA . PHE B 1 233 ? 1.385 3.178 -6.367 1 92.81 233 PHE B CA 1
ATOM 5294 C C . PHE B 1 233 ? 2.408 3.594 -5.32 1 92.81 233 PHE B C 1
ATOM 5296 O O . PHE B 1 233 ? 2.777 2.799 -4.453 1 92.81 233 PHE B O 1
ATOM 5303 N N . ASN B 1 234 ? 2.9 4.816 -5.496 1 93.56 234 ASN B N 1
ATOM 5304 C CA . ASN B 1 234 ? 3.744 5.465 -4.5 1 93.56 234 ASN B CA 1
ATOM 5305 C C . ASN B 1 234 ? 4.992 4.641 -4.195 1 93.56 234 ASN B C 1
ATOM 5307 O O . ASN B 1 234 ? 5.367 4.477 -3.033 1 93.56 234 ASN B O 1
ATOM 5311 N N . ASP B 1 235 ? 5.504 4.004 -5.246 1 93.44 235 ASP B N 1
ATOM 5312 C CA . ASP B 1 235 ? 6.801 3.332 -5.227 1 93.44 235 ASP B CA 1
ATOM 5313 C C . ASP B 1 235 ? 6.77 2.107 -4.312 1 93.44 235 ASP B C 1
ATOM 5315 O O . ASP B 1 235 ? 7.82 1.581 -3.936 1 93.44 235 ASP B O 1
ATOM 5319 N N . ILE B 1 236 ? 5.574 1.712 -3.861 1 93.81 236 ILE B N 1
ATOM 5320 C CA . ILE B 1 236 ? 5.461 0.601 -2.922 1 93.81 236 ILE B CA 1
ATOM 5321 C C . ILE B 1 236 ? 4.824 -0.6 -3.617 1 93.81 236 ILE B C 1
ATOM 5323 O O . ILE B 1 236 ? 3.684 -0.526 -4.074 1 93.81 236 ILE B O 1
ATOM 5327 N N . ARG B 1 237 ? 5.605 -1.715 -3.643 1 96.31 237 ARG B N 1
ATOM 5328 C CA . ARG B 1 237 ? 5.062 -2.916 -4.27 1 96.31 237 ARG B CA 1
ATOM 5329 C C . ARG B 1 237 ? 4.348 -2.58 -5.574 1 96.31 237 ARG B C 1
ATOM 5331 O O . ARG B 1 237 ? 3.186 -2.945 -5.762 1 96.31 237 ARG B O 1
ATOM 5338 N N . VAL B 1 238 ? 5.062 -1.887 -6.406 1 95.31 238 VAL B N 1
ATOM 5339 C CA . VAL B 1 238 ? 4.492 -1.282 -7.609 1 95.31 238 VAL B CA 1
ATOM 5340 C C . VAL B 1 238 ? 3.805 -2.355 -8.453 1 95.31 238 VAL B C 1
ATOM 5342 O O . VAL B 1 238 ? 2.625 -2.229 -8.789 1 95.31 238 VAL B O 1
ATOM 5345 N N . LEU B 1 239 ? 4.445 -3.447 -8.703 1 96.5 239 LEU B N 1
ATOM 5346 C CA . LEU B 1 239 ? 3.93 -4.469 -9.602 1 96.5 239 LEU B CA 1
ATOM 5347 C C . LEU B 1 239 ? 2.812 -5.27 -8.938 1 96.5 239 LEU B C 1
ATOM 5349 O O . LEU B 1 239 ? 1.765 -5.5 -9.547 1 96.5 239 LEU B O 1
ATOM 5353 N N . GLU B 1 240 ? 2.967 -5.676 -7.672 1 97.56 240 GLU B N 1
ATOM 5354 C CA . GLU B 1 240 ? 1.931 -6.445 -6.984 1 97.56 240 GLU B CA 1
ATOM 5355 C C . GLU B 1 240 ? 0.626 -5.656 -6.898 1 97.56 240 GLU B C 1
ATOM 5357 O O . GLU B 1 240 ? -0.456 -6.219 -7.094 1 97.56 240 GLU B O 1
ATOM 5362 N N . ASN B 1 241 ? 0.823 -4.352 -6.633 1 95.56 241 ASN B N 1
ATOM 5363 C CA . ASN B 1 241 ? -0.367 -3.508 -6.629 1 95.56 241 ASN B CA 1
ATOM 5364 C C . ASN B 1 241 ? -0.983 -3.404 -8.023 1 95.56 241 ASN B C 1
ATOM 5366 O O . ASN B 1 241 ? -2.207 -3.426 -8.164 1 95.56 241 ASN B O 1
ATOM 5370 N N . PHE B 1 242 ? -0.153 -3.301 -8.945 1 94.38 242 PHE B N 1
ATOM 5371 C CA . PHE B 1 242 ? -0.62 -3.199 -10.32 1 94.38 242 PHE B CA 1
ATOM 5372 C C . PHE B 1 242 ? -1.371 -4.457 -10.734 1 94.38 242 PHE B C 1
ATOM 5374 O O . PHE B 1 242 ? -2.443 -4.379 -11.336 1 94.38 242 PHE B O 1
ATOM 5381 N N . HIS B 1 243 ? -0.807 -5.594 -10.438 1 96.69 243 HIS B N 1
ATOM 5382 C CA . HIS B 1 243 ? -1.446 -6.852 -10.797 1 96.69 243 HIS B CA 1
ATOM 5383 C C . HIS B 1 243 ? -2.846 -6.953 -10.203 1 96.69 243 HIS B C 1
ATOM 5385 O O . HIS B 1 243 ? -3.789 -7.355 -10.883 1 96.69 243 HIS B O 1
ATOM 5391 N N . CYS B 1 244 ? -2.98 -6.602 -8.984 1 95 244 CYS B N 1
ATOM 5392 C CA . CYS B 1 244 ? -4.27 -6.629 -8.305 1 95 244 CYS B CA 1
ATOM 5393 C C . CYS B 1 244 ? -5.254 -5.676 -8.969 1 95 244 CYS B C 1
ATOM 5395 O O . CYS B 1 244 ? -6.371 -6.066 -9.312 1 95 244 CYS B O 1
ATOM 5397 N N . THR B 1 245 ? -4.812 -4.449 -9.156 1 92.62 245 THR B N 1
ATOM 5398 C CA . THR B 1 245 ? -5.672 -3.422 -9.734 1 92.62 245 THR B CA 1
ATOM 5399 C C . THR B 1 245 ? -6.141 -3.826 -11.125 1 92.62 245 THR B C 1
ATOM 5401 O O . THR B 1 245 ? -7.328 -3.73 -11.438 1 92.62 245 THR B O 1
ATOM 5404 N N . ALA B 1 246 ? -5.207 -4.289 -11.914 1 91.06 246 ALA B N 1
ATOM 5405 C CA . ALA B 1 246 ? -5.527 -4.676 -13.281 1 91.06 246 ALA B CA 1
ATOM 5406 C C . ALA B 1 246 ? -6.508 -5.844 -13.312 1 91.06 246 ALA B C 1
ATOM 5408 O O . ALA B 1 246 ? -7.461 -5.844 -14.094 1 91.06 246 ALA B O 1
ATOM 5409 N N . ALA B 1 247 ? -6.297 -6.812 -12.492 1 94.38 247 ALA B N 1
ATOM 5410 C CA . ALA B 1 247 ? -7.145 -8 -12.469 1 94.38 247 ALA B CA 1
ATOM 5411 C C . ALA B 1 247 ? -8.555 -7.664 -11.984 1 94.38 247 ALA B C 1
ATOM 5413 O O . ALA B 1 247 ? -9.539 -8.156 -12.539 1 94.38 247 ALA B O 1
ATOM 5414 N N . PHE B 1 248 ? -8.68 -6.887 -10.938 1 92.88 248 PHE B N 1
ATOM 5415 C CA . PHE B 1 248 ? -9.992 -6.57 -10.398 1 92.88 248 PHE B CA 1
ATOM 5416 C C . PHE B 1 248 ? -10.758 -5.645 -11.336 1 92.88 248 PHE B C 1
ATOM 5418 O O . PHE B 1 248 ? -11.984 -5.715 -11.414 1 92.88 248 PHE B O 1
ATOM 5425 N N . ARG B 1 249 ? -10.031 -4.855 -11.969 1 87.88 249 ARG B N 1
ATOM 5426 C CA . ARG B 1 249 ? -10.688 -4.066 -13.008 1 87.88 249 ARG B CA 1
ATOM 5427 C C . ARG B 1 249 ? -11.219 -4.961 -14.117 1 87.88 249 ARG B C 1
ATOM 5429 O O . ARG B 1 249 ? -12.328 -4.75 -14.617 1 87.88 249 ARG B O 1
ATOM 5436 N N . PHE B 1 250 ? -10.383 -5.871 -14.562 1 89.81 250 PHE B N 1
ATOM 5437 C CA . PHE B 1 250 ? -10.797 -6.852 -15.555 1 89.81 250 PHE B CA 1
ATOM 5438 C C . PHE B 1 250 ? -12.062 -7.578 -15.102 1 89.81 250 PHE B C 1
ATOM 5440 O O . PHE B 1 250 ? -12.977 -7.793 -15.891 1 89.81 250 PHE B O 1
ATOM 5447 N N . MET B 1 251 ? -12.195 -7.836 -13.82 1 91.75 251 MET B N 1
ATOM 5448 C CA . MET B 1 251 ? -13.297 -8.602 -13.25 1 91.75 251 MET B CA 1
ATOM 5449 C C . MET B 1 251 ? -14.523 -7.715 -13.047 1 91.75 251 MET B C 1
ATOM 5451 O O . MET B 1 251 ? -15.609 -8.211 -12.734 1 91.75 251 MET B O 1
ATOM 5455 N N . ARG B 1 252 ? -14.375 -6.477 -13.227 1 85.12 252 ARG B N 1
ATOM 5456 C CA . ARG B 1 252 ? -15.523 -5.582 -13.078 1 85.12 252 ARG B CA 1
ATOM 5457 C C . ARG B 1 252 ? -16.484 -5.73 -14.25 1 85.12 252 ARG B C 1
ATOM 5459 O O . ARG B 1 252 ? -17.672 -5.441 -14.125 1 85.12 252 ARG B O 1
ATOM 5466 N N . MET B 1 253 ? -15.906 -6.137 -15.383 1 86.88 253 MET B N 1
ATOM 5467 C CA . MET B 1 253 ? -16.781 -6.414 -16.516 1 86.88 253 MET B CA 1
ATOM 5468 C C . MET B 1 253 ? -17.688 -7.609 -16.234 1 86.88 253 MET B C 1
ATOM 5470 O O . MET B 1 253 ? -17.219 -8.656 -15.789 1 86.88 253 MET B O 1
ATOM 5474 N N . ASP B 1 254 ? -18.891 -7.488 -16.562 1 89.19 254 ASP B N 1
ATOM 5475 C CA . ASP B 1 254 ? -19.875 -8.5 -16.219 1 89.19 254 ASP B CA 1
ATOM 5476 C C . ASP B 1 254 ? -19.5 -9.859 -16.797 1 89.19 254 ASP B C 1
ATOM 5478 O O . ASP B 1 254 ? -19.641 -10.891 -16.125 1 89.19 254 ASP B O 1
ATOM 5482 N N . ARG B 1 255 ? -19.047 -9.852 -18 1 91.31 255 ARG B N 1
ATOM 5483 C CA . ARG B 1 255 ? -18.75 -11.102 -18.703 1 91.31 255 ARG B CA 1
ATOM 5484 C C . ARG B 1 255 ? -17.562 -11.828 -18.062 1 91.31 255 ARG B C 1
ATOM 5486 O O . ARG B 1 255 ? -17.359 -13.016 -18.297 1 91.31 255 ARG B O 1
ATOM 5493 N N . ASN B 1 256 ? -16.766 -11.102 -17.234 1 93.5 256 ASN B N 1
ATOM 5494 C CA . ASN B 1 256 ? -15.555 -11.656 -16.641 1 93.5 256 ASN B CA 1
ATOM 5495 C C . ASN B 1 256 ? -15.672 -11.742 -15.117 1 93.5 256 ASN B C 1
ATOM 5497 O O . ASN B 1 256 ? -14.742 -12.18 -14.445 1 93.5 256 ASN B O 1
ATOM 5501 N N . ASN B 1 257 ? -16.766 -11.359 -14.586 1 95.44 257 ASN B N 1
ATOM 5502 C CA . ASN B 1 257 ? -16.906 -11.18 -13.141 1 95.44 257 ASN B CA 1
ATOM 5503 C C . ASN B 1 257 ? -17.359 -12.461 -12.453 1 95.44 257 ASN B C 1
ATOM 5505 O O . ASN B 1 257 ? -18.547 -12.672 -12.25 1 95.44 257 ASN B O 1
ATOM 5509 N N . ILE B 1 258 ? -16.453 -13.172 -11.914 1 97.38 258 ILE B N 1
ATOM 5510 C CA . ILE B 1 258 ? -16.75 -14.461 -11.312 1 97.38 258 ILE B CA 1
ATOM 5511 C C . ILE B 1 258 ? -17.328 -14.25 -9.906 1 97.38 258 ILE B C 1
ATOM 5513 O O . ILE B 1 258 ? -17.781 -15.195 -9.266 1 97.38 258 ILE B O 1
ATOM 5517 N N . LEU B 1 259 ? -17.359 -12.984 -9.391 1 95.62 259 LEU B N 1
ATOM 5518 C CA . LEU B 1 259 ? -17.844 -12.688 -8.047 1 95.62 259 LEU B CA 1
ATOM 5519 C C . LEU B 1 259 ? -19.219 -12.039 -8.094 1 95.62 259 LEU B C 1
ATOM 5521 O O . LEU B 1 259 ? -19.75 -11.625 -7.059 1 95.62 259 LEU B O 1
ATOM 5525 N N . ARG B 1 260 ? -19.828 -12 -9.18 1 93.06 260 ARG B N 1
ATOM 5526 C CA . ARG B 1 260 ? -21.047 -11.219 -9.414 1 93.06 260 ARG B CA 1
ATOM 5527 C C . ARG B 1 260 ? -22.203 -11.719 -8.555 1 93.06 260 ARG B C 1
ATOM 5529 O O . ARG B 1 260 ? -23.047 -10.93 -8.133 1 93.06 260 ARG B O 1
ATOM 5536 N N . ALA B 1 261 ? -22.25 -13.016 -8.273 1 94.44 261 ALA B N 1
ATOM 5537 C CA . ALA B 1 261 ? -23.375 -13.609 -7.578 1 94.44 261 ALA B CA 1
ATOM 5538 C C . ALA B 1 261 ? -23.266 -13.414 -6.07 1 94.44 261 ALA B C 1
ATOM 5540 O O . ALA B 1 261 ? -24.234 -13.656 -5.332 1 94.44 261 ALA B O 1
ATOM 5541 N N . LEU B 1 262 ? -22.219 -12.914 -5.609 1 95 262 LEU B N 1
ATOM 5542 C CA . LEU B 1 262 ? -21.969 -12.805 -4.176 1 95 262 LEU B CA 1
ATOM 5543 C C . LEU B 1 262 ? -22.578 -11.523 -3.613 1 95 262 LEU B C 1
ATOM 5545 O O . LEU B 1 262 ? -22.75 -10.539 -4.336 1 95 262 LEU B O 1
ATOM 5549 N N . THR B 1 263 ? -22.859 -11.641 -2.318 1 92.69 263 THR B N 1
ATOM 5550 C CA . THR B 1 263 ? -23.266 -10.43 -1.611 1 92.69 263 THR B CA 1
ATOM 5551 C C . THR B 1 263 ? -22.109 -9.453 -1.501 1 92.69 263 THR B C 1
ATOM 5553 O O . THR B 1 263 ? -20.938 -9.844 -1.631 1 92.69 263 THR B O 1
ATOM 5556 N N . THR B 1 264 ? -22.438 -8.234 -1.231 1 88.44 264 THR B N 1
ATOM 5557 C CA . THR B 1 264 ? -21.438 -7.184 -1.121 1 88.44 264 THR B CA 1
ATOM 5558 C C . THR B 1 264 ? -20.422 -7.52 -0.031 1 88.44 264 THR B C 1
ATOM 5560 O O . THR B 1 264 ? -19.219 -7.379 -0.233 1 88.44 264 THR B O 1
ATOM 5563 N N . GLY B 1 265 ? -20.906 -7.965 1.078 1 90.12 265 GLY B N 1
ATOM 5564 C CA . GLY B 1 265 ? -20.031 -8.305 2.18 1 90.12 265 GLY B CA 1
ATOM 5565 C C . GLY B 1 265 ? -19.062 -9.43 1.844 1 90.12 265 GLY B C 1
ATOM 5566 O O . GLY B 1 265 ? -17.875 -9.344 2.15 1 90.12 265 GLY B O 1
ATOM 5567 N N . LYS B 1 266 ? -19.531 -10.414 1.207 1 94.31 266 LYS B N 1
ATOM 5568 C CA . LYS B 1 266 ? -18.703 -11.555 0.834 1 94.31 266 LYS B CA 1
ATOM 5569 C C . LYS B 1 266 ? -17.703 -11.172 -0.246 1 94.31 266 LYS B C 1
ATOM 5571 O O . LYS B 1 266 ? -16.562 -11.633 -0.227 1 94.31 266 LYS B O 1
ATOM 5576 N N . ARG B 1 267 ? -18.141 -10.391 -1.147 1 94.44 267 ARG B N 1
ATOM 5577 C CA . ARG B 1 267 ? -17.25 -9.906 -2.209 1 94.44 267 ARG B CA 1
ATOM 5578 C C . ARG B 1 267 ? -16.094 -9.094 -1.635 1 94.44 267 ARG B C 1
ATOM 5580 O O . ARG B 1 267 ? -14.953 -9.25 -2.061 1 94.44 267 ARG B O 1
ATOM 5587 N N . GLN B 1 268 ? -16.422 -8.266 -0.702 1 92.25 268 GLN B N 1
ATOM 5588 C CA . GLN B 1 268 ? -15.398 -7.441 -0.074 1 92.25 268 GLN B CA 1
ATOM 5589 C C . GLN B 1 268 ? -14.406 -8.297 0.705 1 92.25 268 GLN B C 1
ATOM 5591 O O . GLN B 1 268 ? -13.195 -8.055 0.663 1 92.25 268 GLN B O 1
ATOM 5596 N N . GLN B 1 269 ? -14.93 -9.211 1.375 1 93.88 269 GLN B N 1
ATOM 5597 C CA . GLN B 1 269 ? -14.07 -10.125 2.121 1 93.88 269 GLN B CA 1
ATOM 5598 C C . GLN B 1 269 ? -13.125 -10.875 1.188 1 93.88 269 GLN B C 1
ATOM 5600 O O . GLN B 1 269 ? -11.922 -10.945 1.442 1 93.88 269 GLN B O 1
ATOM 5605 N N . LEU B 1 270 ? -13.656 -11.414 0.163 1 96.56 270 LEU B N 1
ATOM 5606 C CA . LEU B 1 270 ? -12.867 -12.172 -0.81 1 96.56 270 LEU B CA 1
ATOM 5607 C C . LEU B 1 270 ? -11.828 -11.281 -1.472 1 96.56 270 LEU B C 1
ATOM 5609 O O . LEU B 1 270 ? -10.672 -11.688 -1.645 1 96.56 270 LEU B O 1
ATOM 5613 N N . ARG B 1 271 ? -12.25 -10.133 -1.843 1 96.38 271 ARG B N 1
ATOM 5614 C CA . ARG B 1 271 ? -11.336 -9.195 -2.477 1 96.38 271 ARG B CA 1
ATOM 5615 C C . ARG B 1 271 ? -10.172 -8.859 -1.554 1 96.38 271 ARG B C 1
ATOM 5617 O O . ARG B 1 271 ? -9.016 -8.867 -1.981 1 96.38 271 ARG B O 1
ATOM 5624 N N . GLN B 1 272 ? -10.453 -8.602 -0.338 1 95.44 272 GLN B N 1
ATOM 5625 C CA . GLN B 1 272 ? -9.414 -8.289 0.634 1 95.44 272 GLN B CA 1
ATOM 5626 C C . GLN B 1 272 ? -8.43 -9.453 0.779 1 95.44 272 GLN B C 1
ATOM 5628 O O . GLN B 1 272 ? -7.219 -9.234 0.861 1 95.44 272 GLN B O 1
ATOM 5633 N N . GLU B 1 273 ? -8.945 -10.609 0.822 1 97 273 GLU B N 1
ATOM 5634 C CA . GLU B 1 273 ? -8.094 -11.789 0.956 1 97 273 GLU B CA 1
ATOM 5635 C C . GLU B 1 273 ? -7.219 -11.977 -0.281 1 97 273 GLU B C 1
ATOM 5637 O O . GLU B 1 273 ? -6.02 -12.227 -0.167 1 97 273 GLU B O 1
ATOM 5642 N N . ILE B 1 274 ? -7.82 -11.844 -1.41 1 98.44 274 ILE B N 1
ATOM 5643 C CA . ILE B 1 274 ? -7.09 -12.008 -2.662 1 98.44 274 ILE B CA 1
ATOM 5644 C C . ILE B 1 274 ? -5.961 -10.984 -2.734 1 98.44 274 ILE B C 1
ATOM 5646 O O . ILE B 1 274 ? -4.816 -11.328 -3.035 1 98.44 274 ILE B O 1
ATOM 5650 N N . ILE B 1 275 ? -6.289 -9.766 -2.406 1 98 275 ILE B N 1
ATOM 5651 C CA . ILE B 1 275 ? -5.309 -8.68 -2.447 1 98 275 ILE B CA 1
ATOM 5652 C C . ILE B 1 275 ? -4.156 -8.992 -1.495 1 98 275 ILE B C 1
ATOM 5654 O O . ILE B 1 275 ? -2.988 -8.844 -1.859 1 98 275 ILE B O 1
ATOM 5658 N N . SER B 1 276 ? -4.484 -9.398 -0.344 1 97.62 276 SER B N 1
ATOM 5659 C CA . SER B 1 276 ? -3.457 -9.688 0.651 1 97.62 276 SER B CA 1
ATOM 5660 C C . SER B 1 276 ? -2.502 -10.773 0.165 1 97.62 276 SER B C 1
ATOM 5662 O O . SER B 1 276 ? -1.295 -10.695 0.398 1 97.62 276 SER B O 1
ATOM 5664 N N . PHE B 1 277 ? -2.992 -11.773 -0.498 1 98.5 277 PHE B N 1
ATOM 5665 C CA . PHE B 1 277 ? -2.16 -12.859 -1 1 98.5 277 PHE B CA 1
ATOM 5666 C C . PHE B 1 277 ? -1.263 -12.375 -2.133 1 98.5 277 PHE B C 1
ATOM 5668 O O . PHE B 1 277 ? -0.076 -12.711 -2.178 1 98.5 277 PHE B O 1
ATOM 5675 N N . VAL B 1 278 ? -1.826 -11.594 -3.02 1 98.62 278 VAL B N 1
ATOM 5676 C CA . VAL B 1 278 ? -1.04 -11.094 -4.145 1 98.62 278 VAL B CA 1
ATOM 5677 C C . VAL B 1 278 ? 0.072 -10.18 -3.633 1 98.62 278 VAL B C 1
ATOM 5679 O O . VAL B 1 278 ? 1.225 -10.305 -4.055 1 98.62 278 VAL B O 1
ATOM 5682 N N . LEU B 1 279 ? -0.262 -9.32 -2.746 1 97.81 279 LEU B N 1
ATOM 5683 C CA . LEU B 1 279 ? 0.74 -8.414 -2.201 1 97.81 279 LEU B CA 1
ATOM 5684 C C . LEU B 1 279 ? 1.831 -9.18 -1.465 1 97.81 279 LEU B C 1
ATOM 5686 O O . LEU B 1 279 ? 2.988 -8.758 -1.439 1 97.81 279 LEU B O 1
ATOM 5690 N N . ALA B 1 280 ? 1.549 -10.297 -0.968 1 97.31 280 ALA B N 1
ATOM 5691 C CA . ALA B 1 280 ? 2.486 -11.109 -0.192 1 97.31 280 ALA B CA 1
ATOM 5692 C C . ALA B 1 280 ? 3.547 -11.734 -1.092 1 97.31 280 ALA B C 1
ATOM 5694 O O . ALA B 1 280 ? 4.57 -12.219 -0.608 1 97.31 280 ALA B O 1
ATOM 5695 N N . THR B 1 281 ? 3.332 -11.711 -2.359 1 97.75 281 THR B N 1
ATOM 5696 C CA . THR B 1 281 ? 4.312 -12.297 -3.268 1 97.75 281 THR B CA 1
ATOM 5697 C C . THR B 1 281 ? 5.523 -11.383 -3.42 1 97.75 281 THR B C 1
ATOM 5699 O O . THR B 1 281 ? 6.559 -11.805 -3.939 1 97.75 281 THR B O 1
ATOM 5702 N N . SER B 1 282 ? 5.367 -10.18 -2.947 1 95.56 282 SER B N 1
ATOM 5703 C CA . SER B 1 282 ? 6.543 -9.32 -2.863 1 95.56 282 SER B CA 1
ATOM 5704 C C . SER B 1 282 ? 7.555 -9.859 -1.859 1 95.56 282 SER B C 1
ATOM 5706 O O . SER B 1 282 ? 7.176 -10.344 -0.792 1 95.56 282 SER B O 1
ATOM 5708 N N . LEU B 1 283 ? 8.789 -9.734 -2.16 1 93.62 283 LEU B N 1
ATOM 5709 C CA . LEU B 1 283 ? 9.836 -10.266 -1.291 1 93.62 283 LEU B CA 1
ATOM 5710 C C . LEU B 1 283 ? 10.328 -9.195 -0.319 1 93.62 283 LEU B C 1
ATOM 5712 O O . LEU B 1 283 ? 11.172 -9.477 0.534 1 93.62 283 LEU B O 1
ATOM 5716 N N . VAL B 1 284 ? 9.75 -8.055 -0.35 1 90.94 284 VAL B N 1
ATOM 5717 C CA . VAL B 1 284 ? 10.211 -6.934 0.458 1 90.94 284 VAL B CA 1
ATOM 5718 C C . VAL B 1 284 ? 10.062 -7.266 1.94 1 90.94 284 VAL B C 1
ATOM 5720 O O . VAL B 1 284 ? 10.914 -6.91 2.754 1 90.94 284 VAL B O 1
ATOM 5723 N N . ASP B 1 285 ? 9.062 -7.984 2.268 1 91.06 285 ASP B N 1
ATOM 5724 C CA . ASP B 1 285 ? 8.805 -8.281 3.674 1 91.06 285 ASP B CA 1
ATOM 5725 C C . ASP B 1 285 ? 9.125 -9.734 4 1 91.06 285 ASP B C 1
ATOM 5727 O O . ASP B 1 285 ? 8.562 -10.305 4.938 1 91.06 285 ASP B O 1
ATOM 5731 N N . HIS B 1 286 ? 9.977 -10.266 3.264 1 94.38 286 HIS B N 1
ATOM 5732 C CA . HIS B 1 286 ? 10.266 -11.695 3.373 1 94.38 286 HIS B CA 1
ATOM 5733 C C . HIS B 1 286 ? 10.742 -12.055 4.777 1 94.38 286 HIS B C 1
ATOM 5735 O O . HIS B 1 286 ? 10.195 -12.961 5.406 1 94.38 286 HIS B O 1
ATOM 5741 N N . GLN B 1 287 ? 11.719 -11.359 5.312 1 93.81 287 GLN B N 1
ATOM 5742 C CA . GLN B 1 287 ? 12.281 -11.664 6.625 1 93.81 287 GLN B CA 1
ATOM 5743 C C . GLN B 1 287 ? 11.258 -11.445 7.73 1 93.81 287 GLN B C 1
ATOM 5745 O O . GLN B 1 287 ? 11.117 -12.273 8.633 1 93.81 287 GLN B O 1
ATOM 5750 N N . GLN B 1 288 ? 10.625 -10.359 7.633 1 93.25 288 GLN B N 1
ATOM 5751 C CA . GLN B 1 288 ? 9.586 -10.062 8.609 1 93.25 288 GLN B CA 1
ATOM 5752 C C . GLN B 1 288 ? 8.5 -11.141 8.602 1 93.25 288 GLN B C 1
ATOM 5754 O O . GLN B 1 288 ? 8.008 -11.539 9.656 1 93.25 288 GLN B O 1
ATOM 5759 N N . PHE B 1 289 ? 8.125 -11.586 7.461 1 96.94 289 PHE B N 1
ATOM 5760 C CA . PHE B 1 289 ? 7.125 -12.633 7.344 1 96.94 289 PHE B CA 1
ATOM 5761 C C . PHE B 1 289 ? 7.586 -13.906 8.039 1 96.94 289 PHE B C 1
ATOM 5763 O O . PHE B 1 289 ? 6.836 -14.508 8.812 1 96.94 289 PHE B O 1
ATOM 5770 N N . LEU B 1 290 ? 8.844 -14.305 7.785 1 97.31 290 LEU B N 1
ATOM 5771 C CA . LEU B 1 290 ? 9.375 -15.523 8.383 1 97.31 290 LEU B CA 1
ATOM 5772 C C . LEU B 1 290 ? 9.406 -15.414 9.906 1 97.31 290 LEU B C 1
ATOM 5774 O O . LEU B 1 290 ? 9.07 -16.375 10.609 1 97.31 290 LEU B O 1
ATOM 5778 N N . GLU B 1 291 ? 9.766 -14.242 10.375 1 95.25 291 GLU B N 1
ATOM 5779 C CA . GLU B 1 291 ? 9.789 -14.031 11.82 1 95.25 291 GLU B CA 1
ATOM 5780 C C . GLU B 1 291 ? 8.398 -14.148 12.422 1 95.25 291 GLU B C 1
ATOM 5782 O O . GLU B 1 291 ? 8.211 -14.828 13.438 1 95.25 291 GLU B O 1
ATOM 5787 N N . THR B 1 292 ? 7.438 -13.57 11.781 1 95.38 292 THR B N 1
ATOM 5788 C CA . THR B 1 292 ? 6.059 -13.633 12.25 1 95.38 292 THR B CA 1
ATOM 5789 C C . THR B 1 292 ? 5.527 -15.062 12.195 1 95.38 292 THR B C 1
ATOM 5791 O O . THR B 1 292 ? 4.871 -15.523 13.125 1 95.38 292 THR B O 1
ATOM 5794 N N . PHE B 1 293 ? 5.793 -15.719 11.102 1 97.25 293 PHE B N 1
ATOM 5795 C CA . PHE B 1 293 ? 5.336 -17.094 10.914 1 97.25 293 PHE B CA 1
ATOM 5796 C C . PHE B 1 293 ? 5.906 -18 11.984 1 97.25 293 PHE B C 1
ATOM 5798 O O . PHE B 1 293 ? 5.172 -18.781 12.602 1 97.25 293 PHE B O 1
ATOM 5805 N N . ASN B 1 294 ? 7.16 -17.844 12.273 1 96.12 294 ASN B N 1
ATOM 5806 C CA . ASN B 1 294 ? 7.84 -18.688 13.258 1 96.12 294 ASN B CA 1
ATOM 5807 C C . ASN B 1 294 ? 7.375 -18.359 14.672 1 96.12 294 ASN B C 1
ATOM 5809 O O . ASN B 1 294 ? 7.332 -19.25 15.531 1 96.12 294 ASN B O 1
ATOM 5813 N N . ALA B 1 295 ? 7.055 -17.125 14.883 1 94.12 295 ALA B N 1
ATOM 5814 C CA . ALA B 1 295 ? 6.562 -16.734 16.203 1 94.12 295 ALA B CA 1
ATOM 5815 C C . ALA B 1 295 ? 5.141 -17.25 16.438 1 94.12 295 ALA B C 1
ATOM 5817 O O . ALA B 1 295 ? 4.738 -17.5 17.562 1 94.12 295 ALA B O 1
ATOM 5818 N N . THR B 1 296 ? 4.457 -17.5 15.344 1 94.88 296 THR B N 1
ATOM 5819 C CA . THR B 1 296 ? 3.039 -17.828 15.445 1 94.88 296 THR B CA 1
ATOM 5820 C C . THR B 1 296 ? 2.836 -19.328 15.484 1 94.88 296 THR B C 1
ATOM 5822 O O . THR B 1 296 ? 1.963 -19.828 16.203 1 94.88 296 THR B O 1
ATOM 5825 N N . PHE B 1 297 ? 3.707 -20.031 14.719 1 94.81 297 PHE B N 1
ATOM 5826 C CA . PHE B 1 297 ? 3.412 -21.438 14.531 1 94.81 297 PHE B CA 1
ATOM 5827 C C . PHE B 1 297 ? 4.57 -22.297 15.023 1 94.81 297 PHE B C 1
ATOM 5829 O O . PHE B 1 297 ? 5.734 -21.969 14.789 1 94.81 297 PHE B O 1
ATOM 5836 N N . THR B 1 298 ? 4.199 -23.328 15.711 1 91.69 298 THR B N 1
ATOM 5837 C CA . THR B 1 298 ? 5.023 -24.5 15.992 1 91.69 298 THR B CA 1
ATOM 5838 C C . THR B 1 298 ? 4.301 -25.781 15.578 1 91.69 298 THR B C 1
ATOM 5840 O O . THR B 1 298 ? 3.078 -25.797 15.438 1 91.69 298 THR B O 1
ATOM 5843 N N . PRO B 1 299 ? 5.102 -26.797 15.328 1 89.38 299 PRO B N 1
ATOM 5844 C CA . PRO B 1 299 ? 4.441 -28.047 14.945 1 89.38 299 PRO B CA 1
ATOM 5845 C C . PRO B 1 299 ? 3.373 -28.484 15.945 1 89.38 299 PRO B C 1
ATOM 5847 O O . PRO B 1 299 ? 2.359 -29.062 15.562 1 89.38 299 PRO B O 1
ATOM 5850 N N . ASP B 1 300 ? 3.492 -28.078 17.141 1 91.56 300 ASP B N 1
ATOM 5851 C CA . ASP B 1 300 ? 2.621 -28.562 18.203 1 91.56 300 ASP B CA 1
ATOM 5852 C C . ASP B 1 300 ? 1.348 -27.719 18.297 1 91.56 300 ASP B C 1
ATOM 5854 O O . ASP B 1 300 ? 0.33 -28.188 18.812 1 91.56 300 ASP B O 1
ATOM 5858 N N . ASN B 1 301 ? 1.362 -26.547 17.766 1 92.25 301 ASN B N 1
ATOM 5859 C CA . ASN B 1 301 ? 0.198 -25.688 17.969 1 92.25 301 ASN B CA 1
ATOM 5860 C C . ASN B 1 301 ? -0.552 -25.453 16.672 1 92.25 301 ASN B C 1
ATOM 5862 O O . ASN B 1 301 ? -1.522 -24.688 16.641 1 92.25 301 ASN B O 1
ATOM 5866 N N . LEU B 1 302 ? -0.164 -26.047 15.664 1 90.38 302 LEU B N 1
ATOM 5867 C CA . LEU B 1 302 ? -0.68 -25.812 14.32 1 90.38 302 LEU B CA 1
ATOM 5868 C C . LEU B 1 302 ? -2.18 -26.078 14.258 1 90.38 302 LEU B C 1
ATOM 5870 O O . LEU B 1 302 ? -2.941 -25.266 13.742 1 90.38 302 LEU B O 1
ATOM 5874 N N . ASP B 1 303 ? -2.586 -27.188 14.742 1 88 303 ASP B N 1
ATOM 5875 C CA . ASP B 1 303 ? -3.99 -27.578 14.68 1 88 303 ASP B CA 1
ATOM 5876 C C . ASP B 1 303 ? -4.871 -26.594 15.445 1 88 303 ASP B C 1
ATOM 5878 O O . ASP B 1 303 ? -5.93 -26.188 14.961 1 88 303 ASP B O 1
ATOM 5882 N N . ALA B 1 304 ? -4.395 -26.297 16.531 1 89.25 304 ALA B N 1
ATOM 5883 C CA . ALA B 1 304 ? -5.148 -25.359 17.359 1 89.25 304 ALA B CA 1
ATOM 5884 C C . ALA B 1 304 ? -5.246 -23.984 16.703 1 89.25 304 ALA B C 1
ATOM 5886 O O . ALA B 1 304 ? -6.297 -23.344 16.734 1 89.25 304 ALA B O 1
ATOM 5887 N N . LYS B 1 305 ? -4.211 -23.562 16.141 1 88.06 305 LYS B N 1
ATOM 5888 C CA . LYS B 1 305 ? -4.164 -22.25 15.516 1 88.06 305 LYS B CA 1
ATOM 5889 C C . LYS B 1 305 ? -4.996 -22.219 14.242 1 88.06 305 LYS B C 1
ATOM 5891 O O . LYS B 1 305 ? -5.656 -21.219 13.945 1 88.06 305 LYS B O 1
ATOM 5896 N N . LEU B 1 306 ? -4.965 -23.203 13.539 1 85.88 306 LEU B N 1
ATOM 5897 C CA . LEU B 1 306 ? -5.746 -23.297 12.312 1 85.88 306 LEU B CA 1
ATOM 5898 C C . LEU B 1 306 ? -7.238 -23.297 12.617 1 85.88 306 LEU B C 1
ATOM 5900 O O . LEU B 1 306 ? -8.031 -22.781 11.828 1 85.88 306 LEU B O 1
ATOM 5904 N N . ALA B 1 307 ? -7.59 -23.875 13.727 1 85.06 307 ALA B N 1
ATOM 5905 C CA . ALA B 1 307 ? -8.992 -23.922 14.148 1 85.06 307 ALA B CA 1
ATOM 5906 C C . ALA B 1 307 ? -9.438 -22.578 14.727 1 85.06 307 ALA B C 1
ATOM 5908 O O . ALA B 1 307 ? -10.633 -22.266 14.703 1 85.06 307 ALA B O 1
ATOM 5909 N N . ALA B 1 308 ? -8.562 -21.812 15.148 1 76.88 308 ALA B N 1
ATOM 5910 C CA . ALA B 1 308 ? -8.875 -20.656 15.969 1 76.88 308 ALA B CA 1
ATOM 5911 C C . ALA B 1 308 ? -9.305 -19.469 15.109 1 76.88 308 ALA B C 1
ATOM 5913 O O . ALA B 1 308 ? -10.227 -18.734 15.461 1 76.88 308 ALA B O 1
ATOM 5914 N N . GLY B 1 309 ? -8.477 -19.406 13.938 1 81.69 309 GLY B N 1
ATOM 5915 C CA . GLY B 1 309 ? -8.852 -18.094 13.453 1 81.69 309 GLY B CA 1
ATOM 5916 C C . GLY B 1 309 ? -8.508 -17.875 11.992 1 81.69 309 GLY B C 1
ATOM 5917 O O . GLY B 1 309 ? -7.641 -18.562 11.445 1 81.69 309 GLY B O 1
ATOM 5918 N N . ASP B 1 310 ? -9.148 -16.828 11.406 1 87 310 ASP B N 1
ATOM 5919 C CA . ASP B 1 310 ? -8.961 -16.406 10.023 1 87 310 ASP B CA 1
ATOM 5920 C C . ASP B 1 310 ? -7.566 -15.828 9.805 1 87 310 ASP B C 1
ATOM 5922 O O . ASP B 1 310 ? -6.953 -16.062 8.758 1 87 310 ASP B O 1
ATOM 5926 N N . ALA B 1 311 ? -7.086 -15.219 10.867 1 90.31 311 ALA B N 1
ATOM 5927 C CA . ALA B 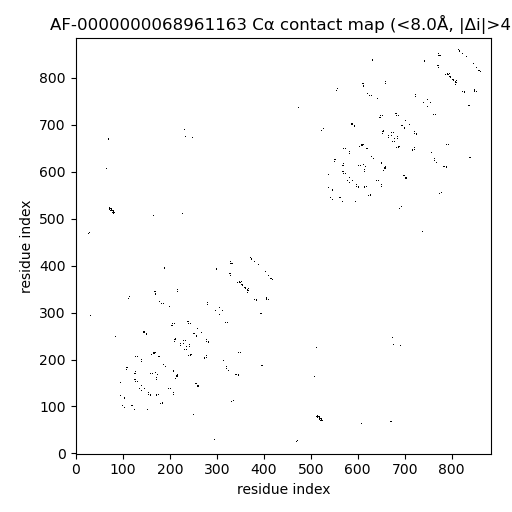1 311 ? -5.762 -14.609 10.75 1 90.31 311 ALA B CA 1
ATOM 5928 C C . ALA B 1 311 ? -4.68 -15.672 10.602 1 90.31 311 ALA B C 1
ATOM 5930 O O . ALA B 1 311 ? -3.746 -15.508 9.812 1 90.31 311 ALA B O 1
ATOM 5931 N N . GLU B 1 312 ? -4.766 -16.719 11.359 1 93.06 312 GLU B N 1
ATOM 5932 C CA . GLU B 1 312 ? -3.797 -17.812 11.297 1 93.06 312 GLU B CA 1
ATOM 5933 C C . GLU B 1 312 ? -3.891 -18.562 9.969 1 93.06 312 GLU B C 1
ATOM 5935 O O . GLU B 1 312 ? -2.869 -18.891 9.367 1 93.06 312 GLU B O 1
ATOM 5940 N N . ARG B 1 313 ? -5.086 -18.828 9.547 1 94.62 313 ARG B N 1
ATOM 5941 C CA . ARG B 1 313 ? -5.262 -19.469 8.242 1 94.62 313 ARG B CA 1
ATOM 5942 C C . ARG B 1 313 ? -4.668 -18.625 7.129 1 94.62 313 ARG B C 1
ATOM 5944 O O . ARG B 1 313 ? -4.012 -19.141 6.223 1 94.62 313 ARG B O 1
ATOM 5951 N N . ASN B 1 314 ? -4.891 -17.344 7.258 1 95.81 314 ASN B N 1
ATOM 5952 C CA . ASN B 1 314 ? -4.352 -16.422 6.254 1 95.81 314 ASN B CA 1
ATOM 5953 C C . ASN B 1 314 ? -2.828 -16.438 6.238 1 95.81 314 ASN B C 1
ATOM 5955 O O . ASN B 1 314 ? -2.213 -16.344 5.176 1 95.81 314 ASN B O 1
ATOM 5959 N N . LEU B 1 315 ? -2.262 -16.516 7.383 1 96.62 315 LEU B N 1
ATOM 5960 C CA . LEU B 1 315 ? -0.806 -16.562 7.473 1 96.62 315 LEU B CA 1
ATOM 5961 C C . LEU B 1 315 ? -0.263 -17.828 6.824 1 96.62 315 LEU B C 1
ATOM 5963 O O . LEU B 1 315 ? 0.772 -17.797 6.156 1 96.62 315 LEU B O 1
ATOM 5967 N N . ILE B 1 316 ? -0.94 -18.891 7.016 1 97.06 316 ILE B N 1
ATOM 5968 C CA . ILE B 1 316 ? -0.531 -20.172 6.418 1 97.06 316 ILE B CA 1
ATOM 5969 C C . ILE B 1 316 ? -0.683 -20.094 4.898 1 97.06 316 ILE B C 1
ATOM 5971 O O . ILE B 1 316 ? 0.2 -20.531 4.16 1 97.06 316 ILE B O 1
ATOM 5975 N N . LEU B 1 317 ? -1.79 -19.562 4.457 1 98.06 317 LEU B N 1
ATOM 5976 C CA . LEU B 1 317 ? -2.018 -19.453 3.021 1 98.06 317 LEU B CA 1
ATOM 5977 C C . LEU B 1 317 ? -1.025 -18.469 2.391 1 98.06 317 LEU B C 1
ATOM 5979 O O . LEU B 1 317 ? -0.626 -18.656 1.237 1 98.06 317 LEU B O 1
ATOM 5983 N N . THR B 1 318 ? -0.625 -17.453 3.143 1 98.5 318 THR B N 1
ATOM 5984 C CA . THR B 1 318 ? 0.448 -16.562 2.689 1 98.5 318 THR B CA 1
ATOM 5985 C C . THR B 1 318 ? 1.74 -17.359 2.482 1 98.5 318 THR B C 1
ATOM 5987 O O . THR B 1 318 ? 2.438 -17.156 1.484 1 98.5 318 THR B O 1
ATOM 5990 N N . MET B 1 319 ? 2.061 -18.25 3.414 1 98.38 319 MET B N 1
ATOM 5991 C CA . MET B 1 319 ? 3.205 -19.141 3.258 1 98.38 319 MET B CA 1
ATOM 5992 C C . MET B 1 319 ? 3.07 -19.984 1.992 1 98.38 319 MET B C 1
ATOM 5994 O O . MET B 1 319 ? 4.035 -20.141 1.241 1 98.38 319 MET B O 1
ATOM 5998 N N . VAL B 1 320 ? 1.925 -20.438 1.777 1 98.56 320 VAL B N 1
ATOM 5999 C CA . VAL B 1 320 ? 1.658 -21.312 0.645 1 98.56 320 VAL B CA 1
ATOM 6000 C C . VAL B 1 320 ? 1.929 -20.578 -0.662 1 98.56 320 VAL B C 1
ATOM 6002 O O . VAL B 1 320 ? 2.652 -21.062 -1.527 1 98.56 320 VAL B O 1
ATOM 6005 N N . ILE B 1 321 ? 1.406 -19.375 -0.836 1 98.75 321 ILE B N 1
ATOM 6006 C CA . ILE B 1 321 ? 1.558 -18.672 -2.107 1 98.75 321 ILE B CA 1
ATOM 6007 C C . ILE B 1 321 ? 3.002 -18.203 -2.27 1 98.75 321 ILE B C 1
ATOM 6009 O O . ILE B 1 321 ? 3.535 -18.188 -3.383 1 98.75 321 ILE B O 1
ATOM 6013 N N . LYS B 1 322 ? 3.67 -17.781 -1.193 1 98.75 322 LYS B N 1
ATOM 6014 C CA . LYS B 1 322 ? 5.078 -17.406 -1.278 1 98.75 322 LYS B CA 1
ATOM 6015 C C . LYS B 1 322 ? 5.93 -18.578 -1.753 1 98.75 322 LYS B C 1
ATOM 6017 O O . LYS B 1 322 ? 6.766 -18.422 -2.646 1 98.75 322 LYS B O 1
ATOM 6022 N N . CYS B 1 323 ? 5.66 -19.75 -1.149 1 98.69 323 CYS B N 1
ATOM 6023 C CA . CYS B 1 323 ? 6.391 -20.953 -1.547 1 98.69 323 CYS B CA 1
ATOM 6024 C C . CYS B 1 323 ? 6.094 -21.312 -2.998 1 98.69 323 CYS B C 1
ATOM 6026 O O . CYS B 1 323 ? 7.012 -21.625 -3.766 1 98.69 323 CYS B O 1
ATOM 6028 N N . ALA B 1 324 ? 4.852 -21.281 -3.301 1 98.75 324 ALA B N 1
ATOM 6029 C CA . ALA B 1 324 ? 4.465 -21.625 -4.664 1 98.75 324 ALA B CA 1
ATOM 6030 C C . ALA B 1 324 ? 5.137 -20.703 -5.676 1 98.75 324 ALA B C 1
ATOM 6032 O O . ALA B 1 324 ? 5.59 -21.156 -6.73 1 98.75 324 ALA B O 1
ATOM 6033 N N . ASP B 1 325 ? 5.234 -19.422 -5.371 1 98.69 325 ASP B N 1
ATOM 6034 C CA . ASP B 1 325 ? 5.727 -18.391 -6.273 1 98.69 325 ASP B CA 1
ATOM 6035 C C . ASP B 1 325 ? 7.227 -18.531 -6.512 1 98.69 325 ASP B C 1
ATOM 6037 O O . ASP B 1 325 ? 7.719 -18.219 -7.602 1 98.69 325 ASP B O 1
ATOM 6041 N N . ILE B 1 326 ? 8.008 -19.031 -5.547 1 98.38 326 ILE B N 1
ATOM 6042 C CA . ILE B 1 326 ? 9.453 -19.031 -5.727 1 98.38 326 ILE B CA 1
ATOM 6043 C C . ILE B 1 326 ? 9.984 -20.469 -5.605 1 98.38 326 ILE B C 1
ATOM 6045 O O . ILE B 1 326 ? 11.109 -20.672 -5.156 1 98.38 326 ILE B O 1
ATOM 6049 N N . SER B 1 327 ? 9.234 -21.469 -6.023 1 98.19 327 SER B N 1
ATOM 6050 C CA . SER B 1 327 ? 9.547 -22.875 -5.785 1 98.19 327 SER B CA 1
ATOM 6051 C C . SER B 1 327 ? 10.375 -23.453 -6.926 1 98.19 327 SER B C 1
ATOM 6053 O O . SER B 1 327 ? 10.695 -24.656 -6.922 1 98.19 327 SER B O 1
ATOM 6055 N N . ASN B 1 328 ? 10.742 -22.672 -7.91 1 97.06 328 ASN B N 1
ATOM 6056 C CA . ASN B 1 328 ? 11.398 -23.188 -9.109 1 97.06 328 ASN B CA 1
ATOM 6057 C C . ASN B 1 328 ? 12.641 -24.016 -8.758 1 97.06 328 ASN B C 1
ATOM 6059 O O . ASN B 1 328 ? 12.867 -25.078 -9.336 1 97.06 328 ASN B O 1
ATOM 6063 N N . SER B 1 329 ? 13.398 -23.547 -7.785 1 98 329 SER B N 1
ATOM 6064 C CA . SER B 1 329 ? 14.648 -24.203 -7.418 1 98 329 SER B CA 1
ATOM 6065 C C . SER B 1 329 ? 14.391 -25.484 -6.629 1 98 329 SER B C 1
ATOM 6067 O O . SER B 1 329 ? 15.297 -26.297 -6.418 1 98 329 SER B O 1
ATOM 6069 N N . CYS B 1 330 ? 13.164 -25.672 -6.234 1 98.44 330 CYS B N 1
ATOM 6070 C CA . CYS B 1 330 ? 12.766 -26.875 -5.496 1 98.44 330 CYS B CA 1
ATOM 6071 C C . CYS B 1 330 ? 12.125 -27.906 -6.422 1 98.44 330 CYS B C 1
ATOM 6073 O O . CYS B 1 330 ? 11.547 -28.891 -5.957 1 98.44 330 CYS B O 1
ATOM 6075 N N . LYS B 1 331 ? 12.172 -27.734 -7.707 1 98.12 331 LYS B N 1
ATOM 6076 C CA . LYS B 1 331 ? 11.609 -28.625 -8.711 1 98.12 331 LYS B CA 1
ATOM 6077 C C . LYS B 1 331 ? 12.695 -29.5 -9.344 1 98.12 331 LYS B C 1
ATOM 6079 O O . LYS B 1 331 ? 13.883 -29.297 -9.102 1 98.12 331 LYS B O 1
ATOM 6084 N N . PRO B 1 332 ? 12.289 -30.531 -10.156 1 97.5 332 PRO B N 1
ATOM 6085 C CA . PRO B 1 332 ? 13.297 -31.328 -10.859 1 97.5 332 PRO B CA 1
ATOM 6086 C C . PRO B 1 332 ? 14.242 -30.484 -11.688 1 97.5 332 PRO B C 1
ATOM 6088 O O . PRO B 1 332 ? 13.836 -29.453 -12.25 1 97.5 332 PRO B O 1
ATOM 6091 N N . ARG B 1 333 ? 15.453 -30.922 -11.852 1 97 333 ARG B N 1
ATOM 6092 C CA . ARG B 1 333 ? 16.578 -30.172 -12.398 1 97 333 ARG B CA 1
ATOM 6093 C C . ARG B 1 333 ? 16.234 -29.578 -13.758 1 97 333 ARG B C 1
ATOM 6095 O O . ARG B 1 333 ? 16.484 -28.406 -14.016 1 97 333 ARG B O 1
ATOM 6102 N N . PRO B 1 334 ? 15.609 -30.359 -14.703 1 96 334 PRO B N 1
ATOM 6103 C CA . PRO B 1 334 ? 15.312 -29.781 -16.016 1 96 334 PRO B CA 1
ATOM 6104 C C . PRO B 1 334 ? 14.359 -28.578 -15.922 1 96 334 PRO B C 1
ATOM 6106 O O . PRO B 1 334 ? 14.508 -27.609 -16.672 1 96 334 PRO B O 1
ATOM 6109 N N . ILE B 1 335 ? 13.375 -28.656 -15.016 1 96.81 335 ILE B N 1
ATOM 6110 C CA . ILE B 1 335 ? 12.414 -27.578 -14.828 1 96.81 335 ILE B CA 1
ATOM 6111 C C . ILE B 1 335 ? 13.102 -26.375 -14.18 1 96.81 335 ILE B C 1
ATOM 6113 O O . ILE B 1 335 ? 12.906 -25.25 -14.609 1 96.81 335 ILE B O 1
ATOM 6117 N N . ALA B 1 336 ? 13.945 -26.625 -13.164 1 97.81 336 ALA B N 1
ATOM 6118 C CA . ALA B 1 336 ? 14.68 -25.578 -12.469 1 97.81 336 ALA B CA 1
ATOM 6119 C C . ALA B 1 336 ? 15.586 -24.812 -13.438 1 97.81 336 ALA B C 1
ATOM 6121 O O . ALA B 1 336 ? 15.656 -23.594 -13.398 1 97.81 336 ALA B O 1
ATOM 6122 N N . ILE B 1 337 ? 16.281 -25.547 -14.305 1 97.12 337 ILE B N 1
ATOM 6123 C CA . ILE B 1 337 ? 17.203 -24.953 -15.258 1 97.12 337 ILE B CA 1
ATOM 6124 C C . ILE B 1 337 ? 16.438 -24.094 -16.25 1 97.12 337 ILE B C 1
ATOM 6126 O O . ILE B 1 337 ? 16.859 -22.969 -16.562 1 97.12 337 ILE B O 1
ATOM 6130 N N . GLU B 1 338 ? 15.328 -24.578 -16.703 1 96.31 338 GLU B N 1
ATOM 6131 C CA . GLU B 1 338 ? 14.547 -23.828 -17.688 1 96.31 338 GLU B CA 1
ATOM 6132 C C . GLU B 1 338 ? 14.008 -22.531 -17.078 1 96.31 338 GLU B C 1
ATOM 6134 O O . GLU B 1 338 ? 14.031 -21.484 -17.734 1 96.31 338 GLU B O 1
ATOM 6139 N N . TRP B 1 339 ? 13.492 -22.578 -15.867 1 97.88 339 TRP B N 1
ATOM 6140 C CA . TRP B 1 339 ? 13 -21.375 -15.219 1 97.88 339 TRP B CA 1
ATOM 6141 C C . TRP B 1 339 ? 14.141 -20.391 -14.969 1 97.88 339 TRP B C 1
ATOM 6143 O O . TRP B 1 339 ? 13.953 -19.172 -15.094 1 97.88 339 TRP B O 1
ATOM 6153 N N . ALA B 1 340 ? 15.328 -20.891 -14.609 1 97.81 340 ALA B N 1
ATOM 6154 C CA . ALA B 1 340 ? 16.5 -20.031 -14.438 1 97.81 340 ALA B CA 1
ATOM 6155 C C . ALA B 1 340 ? 16.844 -19.328 -15.75 1 97.81 340 ALA B C 1
ATOM 6157 O O . ALA B 1 340 ? 17.156 -18.141 -15.75 1 97.81 340 ALA B O 1
ATOM 6158 N N . ARG B 1 341 ? 16.797 -20.094 -16.797 1 96.75 341 ARG B N 1
ATOM 6159 C CA . ARG B 1 341 ? 17.078 -19.531 -18.125 1 96.75 341 ARG B CA 1
ATOM 6160 C C . ARG B 1 341 ? 16.094 -18.391 -18.438 1 96.75 341 ARG B C 1
ATOM 6162 O O . ARG B 1 341 ? 16.516 -17.312 -18.859 1 96.75 341 ARG B O 1
ATOM 6169 N N . ARG B 1 342 ? 14.852 -18.609 -18.219 1 96.62 342 ARG B N 1
ATOM 6170 C CA . ARG B 1 342 ? 13.805 -17.672 -18.578 1 96.62 342 ARG B CA 1
ATOM 6171 C C . ARG B 1 342 ? 13.891 -16.391 -17.75 1 96.62 342 ARG B C 1
ATOM 6173 O O . ARG B 1 342 ? 13.703 -15.289 -18.281 1 96.62 342 ARG B O 1
ATOM 6180 N N . ILE B 1 343 ? 14.172 -16.5 -16.438 1 97.75 343 ILE B N 1
ATOM 6181 C CA . ILE B 1 343 ? 14.25 -15.297 -15.602 1 97.75 343 ILE B CA 1
ATOM 6182 C C . ILE B 1 343 ? 15.508 -14.5 -15.961 1 97.75 343 ILE B C 1
ATOM 6184 O O . ILE B 1 343 ? 15.492 -13.266 -15.93 1 97.75 343 ILE B O 1
ATOM 6188 N N . MET B 1 344 ? 16.594 -15.219 -16.328 1 97.12 344 MET B N 1
ATOM 6189 C CA . MET B 1 344 ? 17.828 -14.531 -16.703 1 97.12 344 MET B CA 1
ATOM 6190 C C . MET B 1 344 ? 17.625 -13.742 -18 1 97.12 344 MET B C 1
ATOM 6192 O O . MET B 1 344 ? 18.156 -12.648 -18.156 1 97.12 344 MET B O 1
ATOM 6196 N N . ILE B 1 345 ? 16.859 -14.328 -18.906 1 96.12 345 ILE B N 1
ATOM 6197 C CA . ILE B 1 345 ? 16.547 -13.617 -20.125 1 96.12 345 ILE B CA 1
ATOM 6198 C C . ILE B 1 345 ? 15.828 -12.305 -19.797 1 96.12 345 ILE B C 1
ATOM 6200 O O . ILE B 1 345 ? 16.172 -11.25 -20.344 1 96.12 345 ILE B O 1
ATOM 6204 N N . GLU B 1 346 ? 14.875 -12.336 -18.906 1 96.31 346 GLU B N 1
ATOM 6205 C CA . GLU B 1 346 ? 14.156 -11.133 -18.484 1 96.31 346 GLU B CA 1
ATOM 6206 C C . GLU B 1 346 ? 15.102 -10.117 -17.844 1 96.31 346 GLU B C 1
ATOM 6208 O O . GLU B 1 346 ? 15.008 -8.922 -18.109 1 96.31 346 GLU B O 1
ATOM 6213 N N . PHE B 1 347 ? 15.984 -10.633 -17.047 1 97.62 347 PHE B N 1
ATOM 6214 C CA . PHE B 1 347 ? 16.922 -9.758 -16.328 1 97.62 347 PHE B CA 1
ATOM 6215 C C . PHE B 1 347 ? 17.891 -9.102 -17.312 1 97.62 347 PHE B C 1
ATOM 6217 O O . PHE B 1 347 ? 18.156 -7.898 -17.219 1 97.62 347 PHE B O 1
ATOM 6224 N N . TYR B 1 348 ? 18.375 -9.875 -18.219 1 96.88 348 TYR B N 1
ATOM 6225 C CA . TYR B 1 348 ? 19.297 -9.32 -19.203 1 96.88 348 TYR B CA 1
ATOM 6226 C C . TYR B 1 348 ? 18.594 -8.312 -20.109 1 96.88 348 TYR B C 1
ATOM 6228 O O . TYR B 1 348 ? 19.188 -7.301 -20.484 1 96.88 348 TYR B O 1
ATOM 6236 N N . ASN B 1 349 ? 17.344 -8.641 -20.469 1 96.62 349 ASN B N 1
ATOM 6237 C CA . ASN B 1 349 ? 16.562 -7.664 -21.219 1 96.62 349 ASN B CA 1
ATOM 6238 C C . ASN B 1 349 ? 16.422 -6.348 -20.469 1 96.62 349 ASN B C 1
ATOM 6240 O O . ASN B 1 349 ? 16.547 -5.273 -21.062 1 96.62 349 ASN B O 1
ATOM 6244 N N . GLN B 1 350 ? 16.156 -6.383 -19.203 1 97.38 350 GLN B N 1
ATOM 6245 C CA . GLN B 1 350 ? 16.094 -5.168 -18.391 1 97.38 350 GLN B CA 1
ATOM 6246 C C . GLN B 1 350 ? 17.422 -4.445 -18.359 1 97.38 350 GLN B C 1
ATOM 6248 O O . GLN B 1 350 ? 17.484 -3.217 -18.469 1 97.38 350 GLN B O 1
ATOM 6253 N N . GLY B 1 351 ? 18.5 -5.234 -18.188 1 97.69 351 GLY B N 1
ATOM 6254 C CA . GLY B 1 351 ? 19.828 -4.641 -18.219 1 97.69 351 GLY B CA 1
ATOM 6255 C C . GLY B 1 351 ? 20.125 -3.873 -19.484 1 97.69 351 GLY B C 1
ATOM 6256 O O . GLY B 1 351 ? 20.719 -2.801 -19.453 1 97.69 351 GLY B O 1
ATOM 6257 N N . ASP B 1 352 ? 19.656 -4.402 -20.594 1 97.06 352 ASP B N 1
ATOM 6258 C CA . ASP B 1 352 ? 19.828 -3.73 -21.875 1 97.06 352 ASP B CA 1
ATOM 6259 C C . ASP B 1 352 ? 19.078 -2.396 -21.891 1 97.06 352 ASP B C 1
ATOM 6261 O O . ASP B 1 352 ? 19.594 -1.399 -22.406 1 97.06 352 ASP B O 1
ATOM 6265 N N . VAL B 1 353 ? 17.875 -2.41 -21.375 1 96.12 353 VAL B N 1
ATOM 6266 C CA . VAL B 1 353 ? 17.078 -1.191 -21.328 1 96.12 353 VAL B CA 1
ATOM 6267 C C . VAL B 1 353 ? 17.734 -0.172 -20.406 1 96.12 353 VAL B C 1
ATOM 6269 O O . VAL B 1 353 ? 17.797 1.02 -20.719 1 96.12 353 VAL B O 1
ATOM 6272 N N . GLU B 1 354 ? 18.234 -0.658 -19.312 1 95.88 354 GLU B N 1
ATOM 6273 C CA . GLU B 1 354 ? 18.938 0.224 -18.375 1 95.88 354 GLU B CA 1
ATOM 6274 C C . GLU B 1 354 ? 20.141 0.893 -19.047 1 95.88 354 GLU B C 1
ATOM 6276 O O . GLU B 1 354 ? 20.312 2.109 -18.938 1 95.88 354 GLU B O 1
ATOM 6281 N N . ARG B 1 355 ? 20.875 0.13 -19.75 1 95.94 355 ARG B N 1
ATOM 6282 C CA . ARG B 1 355 ? 22.031 0.651 -20.469 1 95.94 355 ARG B CA 1
ATOM 6283 C C . ARG B 1 355 ? 21.609 1.684 -21.5 1 95.94 355 ARG B C 1
ATOM 6285 O O . ARG B 1 355 ? 22.234 2.744 -21.609 1 95.94 355 ARG B O 1
ATOM 6292 N N . SER B 1 356 ? 20.609 1.393 -22.172 1 96 356 SER B N 1
ATOM 6293 C CA . SER B 1 356 ? 20.156 2.279 -23.219 1 96 356 SER B CA 1
ATOM 6294 C C . SER B 1 356 ? 19.656 3.609 -22.656 1 96 356 SER B C 1
ATOM 6296 O O . SER B 1 356 ? 19.719 4.637 -23.344 1 96 356 SER B O 1
ATOM 6298 N N . LYS B 1 357 ? 19.219 3.607 -21.422 1 93.12 357 LYS B N 1
ATOM 6299 C CA . LYS B 1 357 ? 18.703 4.816 -20.797 1 93.12 357 LYS B CA 1
ATOM 6300 C C . LYS B 1 357 ? 19.781 5.531 -20 1 93.12 357 LYS B C 1
ATOM 6302 O O . LYS B 1 357 ? 19.516 6.527 -19.328 1 93.12 357 LYS B O 1
ATOM 6307 N N . GLY B 1 358 ? 20.984 4.969 -20.031 1 93.25 358 GLY B N 1
ATOM 6308 C CA . GLY B 1 358 ? 22.094 5.57 -19.328 1 93.25 358 GLY B CA 1
ATOM 6309 C C . GLY B 1 358 ? 22.062 5.324 -17.828 1 93.25 358 GLY B C 1
ATOM 6310 O O . GLY B 1 358 ? 22.672 6.074 -17.047 1 93.25 358 GLY B O 1
ATOM 6311 N N . LEU B 1 359 ? 21.359 4.312 -17.406 1 93.25 359 LEU B N 1
ATOM 6312 C CA . LEU B 1 359 ? 21.281 3.93 -15.992 1 93.25 359 LEU B CA 1
ATOM 6313 C C . LEU B 1 359 ? 22.312 2.867 -15.664 1 93.25 359 LEU B C 1
ATOM 6315 O O . LEU B 1 359 ? 22.75 2.121 -16.547 1 93.25 359 LEU B O 1
ATOM 6319 N N . PRO B 1 360 ? 22.734 2.934 -14.359 1 94.31 360 PRO B N 1
ATOM 6320 C CA . PRO B 1 360 ? 23.547 1.779 -13.961 1 94.31 360 PRO B CA 1
ATOM 6321 C C . PRO B 1 360 ? 22.812 0.454 -14.133 1 94.31 360 PRO B C 1
ATOM 6323 O O . PRO B 1 360 ? 21.625 0.349 -13.773 1 94.31 360 PRO B O 1
ATOM 6326 N N . VAL B 1 361 ? 23.516 -0.522 -14.68 1 97.12 361 VAL B N 1
ATOM 6327 C CA . VAL B 1 361 ? 22.906 -1.829 -14.891 1 97.12 361 VAL B CA 1
ATOM 6328 C C . VAL B 1 361 ? 22.781 -2.561 -13.555 1 97.12 361 VAL B C 1
ATOM 6330 O O . VAL B 1 361 ? 23.766 -2.654 -12.805 1 97.12 361 VAL B O 1
ATOM 6333 N N . SER B 1 362 ? 21.609 -3.072 -13.25 1 96.94 362 SER B N 1
ATOM 6334 C CA . SER B 1 362 ? 21.344 -3.758 -11.992 1 96.94 362 SER B CA 1
ATOM 6335 C C . SER B 1 362 ? 22.188 -5.016 -11.852 1 96.94 362 SER B C 1
ATOM 6337 O O . SER B 1 362 ? 22.594 -5.613 -12.844 1 96.94 362 SER B O 1
ATOM 6339 N N . ARG B 1 363 ? 22.312 -5.371 -10.617 1 95.12 363 ARG B N 1
ATOM 6340 C CA . ARG B 1 363 ? 23.109 -6.562 -10.305 1 95.12 363 ARG B CA 1
ATOM 6341 C C . ARG B 1 363 ? 22.531 -7.793 -11 1 95.12 363 ARG B C 1
ATOM 6343 O O . ARG B 1 363 ? 21.328 -8 -11 1 95.12 363 ARG B O 1
ATOM 6350 N N . PHE B 1 364 ? 23.422 -8.625 -11.672 1 96.5 364 PHE B N 1
ATOM 6351 C CA . PHE B 1 364 ? 23.156 -9.898 -12.32 1 96.5 364 PHE B CA 1
ATOM 6352 C C . PHE B 1 364 ? 22.469 -9.688 -13.664 1 96.5 364 PHE B C 1
ATOM 6354 O O . PHE B 1 364 ? 22.062 -10.648 -14.32 1 96.5 364 PHE B O 1
ATOM 6361 N N . MET B 1 365 ? 22.297 -8.406 -14.078 1 97.69 365 MET B N 1
ATOM 6362 C CA . MET B 1 365 ? 21.453 -8.18 -15.25 1 97.69 365 MET B CA 1
ATOM 6363 C C . MET B 1 365 ? 22.281 -7.68 -16.422 1 97.69 365 MET B C 1
ATOM 6365 O O . MET B 1 365 ? 21.719 -7.164 -17.406 1 97.69 365 MET B O 1
ATOM 6369 N N . ASP B 1 366 ? 23.625 -7.781 -16.328 1 97 366 ASP B N 1
ATOM 6370 C CA . ASP B 1 366 ? 24.516 -7.414 -17.422 1 97 366 ASP B CA 1
ATOM 6371 C C . ASP B 1 366 ? 24.781 -8.609 -18.344 1 97 366 ASP B C 1
ATOM 6373 O O . ASP B 1 366 ? 25.547 -9.516 -17.984 1 97 366 ASP B O 1
ATOM 6377 N N . ARG B 1 367 ? 24.172 -8.602 -19.5 1 93.56 367 ARG B N 1
ATOM 6378 C CA . ARG B 1 367 ? 24.297 -9.703 -20.453 1 93.56 367 ARG B CA 1
ATOM 6379 C C . ARG B 1 367 ? 25.75 -9.93 -20.844 1 93.56 367 ARG B C 1
ATOM 6381 O O . ARG B 1 367 ? 26.125 -11.031 -21.25 1 93.56 367 ARG B O 1
ATOM 6388 N N . SER B 1 368 ? 26.578 -8.891 -20.75 1 94.5 368 SER B N 1
ATOM 6389 C CA . SER B 1 368 ? 27.984 -8.984 -21.125 1 94.5 368 SER B CA 1
ATOM 6390 C C . SER B 1 368 ? 28.797 -9.68 -20.031 1 94.5 368 SER B C 1
ATOM 6392 O O . SER B 1 368 ? 29.938 -10.094 -20.25 1 94.5 368 SER B O 1
ATOM 6394 N N . GLN B 1 369 ? 28.203 -9.812 -18.859 1 94.69 369 GLN B N 1
ATOM 6395 C CA . GLN B 1 369 ? 28.812 -10.523 -17.734 1 94.69 369 GLN B CA 1
ATOM 6396 C C . GLN B 1 369 ? 27.875 -11.594 -17.188 1 94.69 369 GLN B C 1
ATOM 6398 O O . GLN B 1 369 ? 27.391 -11.484 -16.062 1 94.69 369 GLN B O 1
ATOM 6403 N N . PRO B 1 370 ? 27.734 -12.641 -18 1 93.94 370 PRO B N 1
ATOM 6404 C CA . PRO B 1 370 ? 26.797 -13.688 -17.594 1 93.94 370 PRO B CA 1
ATOM 6405 C C . PRO B 1 370 ? 27.078 -14.227 -16.203 1 93.94 370 PRO B C 1
ATOM 6407 O O . PRO B 1 370 ? 28.234 -14.477 -15.852 1 93.94 370 PRO B O 1
ATOM 6410 N N . CYS B 1 371 ? 26.062 -14.344 -15.32 1 95.81 371 CYS B N 1
ATOM 6411 C CA . CYS B 1 371 ? 26.234 -14.719 -13.922 1 95.81 371 CYS B CA 1
ATOM 6412 C C . CYS B 1 371 ? 25 -15.469 -13.406 1 95.81 371 CYS B C 1
ATOM 6414 O O . CYS B 1 371 ? 24.562 -15.234 -12.289 1 95.81 371 CYS B O 1
ATOM 6416 N N . MET B 1 372 ? 24.438 -16.297 -14.211 1 97 372 MET B N 1
ATOM 6417 C CA . MET B 1 372 ? 23.203 -17.016 -13.891 1 97 372 MET B CA 1
ATOM 6418 C C . MET B 1 372 ? 23.375 -17.828 -12.609 1 97 372 MET B C 1
ATOM 6420 O O . MET B 1 372 ? 22.531 -17.766 -11.711 1 97 372 MET B O 1
ATOM 6424 N N . ALA B 1 373 ? 24.469 -18.562 -12.516 1 97.75 373 ALA B N 1
ATOM 6425 C CA . ALA B 1 373 ? 24.703 -19.406 -11.344 1 97.75 373 ALA B CA 1
ATOM 6426 C C . ALA B 1 373 ? 24.75 -18.578 -10.07 1 97.75 373 ALA B C 1
ATOM 6428 O O . ALA B 1 373 ? 24.156 -18.953 -9.055 1 97.75 373 ALA B O 1
ATOM 6429 N N . GLN B 1 374 ? 25.453 -17.484 -10.125 1 97.31 374 GLN B N 1
ATOM 6430 C CA . GLN B 1 374 ? 25.578 -16.609 -8.969 1 97.31 374 GLN B CA 1
ATOM 6431 C C . GLN B 1 374 ? 24.219 -16.016 -8.586 1 97.31 374 GLN B C 1
ATOM 6433 O O . GLN B 1 374 ? 23.906 -15.906 -7.398 1 97.31 374 GLN B O 1
ATOM 6438 N N . CYS B 1 375 ? 23.469 -15.633 -9.586 1 98.06 375 CYS B N 1
ATOM 6439 C CA . CYS B 1 375 ? 22.141 -15.078 -9.352 1 98.06 375 CYS B CA 1
ATOM 6440 C C . CYS B 1 375 ? 21.234 -16.109 -8.68 1 98.06 375 CYS B C 1
ATOM 6442 O O . CYS B 1 375 ? 20.562 -15.789 -7.691 1 98.06 375 CYS B O 1
ATOM 6444 N N . GLN B 1 376 ? 21.234 -17.328 -9.203 1 98.31 376 GLN B N 1
ATOM 6445 C CA . GLN B 1 376 ? 20.406 -18.391 -8.641 1 98.31 376 GLN B CA 1
ATOM 6446 C C . GLN B 1 376 ? 20.828 -18.719 -7.211 1 98.31 376 GLN B C 1
ATOM 6448 O O . GLN B 1 376 ? 19.969 -18.891 -6.336 1 98.31 376 GLN B O 1
ATOM 6453 N N . LEU B 1 377 ? 22.125 -18.828 -6.969 1 98.31 377 LEU B N 1
ATOM 6454 C CA . LEU B 1 377 ? 22.625 -19.141 -5.641 1 98.31 377 LEU B CA 1
ATOM 6455 C C . LEU B 1 377 ? 22.219 -18.062 -4.637 1 98.31 377 LEU B C 1
ATOM 6457 O O . LEU B 1 377 ? 21.797 -18.375 -3.523 1 98.31 377 LEU B O 1
ATOM 6461 N N . ALA B 1 378 ? 22.359 -16.859 -5.066 1 97.94 378 ALA B N 1
ATOM 6462 C CA . ALA B 1 378 ? 21.984 -15.75 -4.188 1 97.94 378 ALA B CA 1
ATOM 6463 C C . ALA B 1 378 ? 20.5 -15.797 -3.848 1 97.94 378 ALA B C 1
ATOM 6465 O O . ALA B 1 378 ? 20.109 -15.625 -2.689 1 97.94 378 ALA B O 1
ATOM 6466 N N . PHE B 1 379 ? 19.641 -16.016 -4.84 1 98.25 379 PHE B N 1
ATOM 6467 C CA . PHE B 1 379 ? 18.203 -16.031 -4.652 1 98.25 379 PHE B CA 1
ATOM 6468 C C . PHE B 1 379 ? 17.797 -17.203 -3.754 1 98.25 379 PHE B C 1
ATOM 6470 O O . PHE B 1 379 ? 16.969 -17.031 -2.855 1 98.25 379 PHE B O 1
ATOM 6477 N N . ILE B 1 380 ? 18.375 -18.359 -4 1 98.38 380 ILE B N 1
ATOM 6478 C CA . ILE B 1 380 ? 18.062 -19.547 -3.221 1 98.38 380 ILE B CA 1
ATOM 6479 C C . ILE B 1 380 ? 18.438 -19.328 -1.758 1 98.38 380 ILE B C 1
ATOM 6481 O O . ILE B 1 380 ? 17.625 -19.578 -0.859 1 98.38 380 ILE B O 1
ATOM 6485 N N . ASN B 1 381 ? 19.594 -18.812 -1.525 1 97.75 381 ASN B N 1
ATOM 6486 C CA . ASN B 1 381 ? 20.094 -18.641 -0.167 1 97.75 381 ASN B CA 1
ATOM 6487 C C . ASN B 1 381 ? 19.328 -17.578 0.602 1 97.75 381 ASN B C 1
ATOM 6489 O O . ASN B 1 381 ? 19.094 -17.719 1.805 1 97.75 381 ASN B O 1
ATOM 6493 N N . MET B 1 382 ? 18.922 -16.625 -0.104 1 97.5 382 MET B N 1
ATOM 6494 C CA . MET B 1 382 ? 18.297 -15.5 0.571 1 97.5 382 MET B CA 1
ATOM 6495 C C . MET B 1 382 ? 16.812 -15.742 0.789 1 97.5 382 MET B C 1
ATOM 6497 O O . MET B 1 382 ? 16.25 -15.336 1.807 1 97.5 382 MET B O 1
ATOM 6501 N N . PHE B 1 383 ? 16.156 -16.359 -0.177 1 98.06 383 PHE B N 1
ATOM 6502 C CA . PHE B 1 383 ? 14.695 -16.344 -0.128 1 98.06 383 PHE B CA 1
ATOM 6503 C C . PHE B 1 383 ? 14.148 -17.766 -0.091 1 98.06 383 PHE B C 1
ATOM 6505 O O . PHE B 1 383 ? 13.336 -18.109 0.774 1 98.06 383 PHE B O 1
ATOM 6512 N N . VAL B 1 384 ? 14.594 -18.641 -0.959 1 98.62 384 VAL B N 1
ATOM 6513 C CA . VAL B 1 384 ? 13.953 -19.938 -1.171 1 98.62 384 VAL B CA 1
ATOM 6514 C C . VAL B 1 384 ? 14.25 -20.859 0.012 1 98.62 384 VAL B C 1
ATOM 6516 O O . VAL B 1 384 ? 13.328 -21.406 0.619 1 98.62 384 VAL B O 1
ATOM 6519 N N . GLN B 1 385 ? 15.516 -21 0.353 1 98.06 385 GLN B N 1
ATOM 6520 C CA . GLN B 1 385 ? 15.93 -21.953 1.368 1 98.06 385 GLN B CA 1
ATOM 6521 C C . GLN B 1 385 ? 15.32 -21.625 2.725 1 98.06 385 GLN B C 1
ATOM 6523 O O . GLN B 1 385 ? 14.727 -22.5 3.373 1 98.06 385 GLN B O 1
ATOM 6528 N N . PRO B 1 386 ? 15.406 -20.375 3.189 1 97.94 386 PRO B N 1
ATOM 6529 C CA . PRO B 1 386 ? 14.773 -20.062 4.477 1 97.94 386 PRO B CA 1
ATOM 6530 C C . PRO B 1 386 ? 13.273 -20.328 4.473 1 97.94 386 PRO B C 1
ATOM 6532 O O . PRO B 1 386 ? 12.719 -20.812 5.465 1 97.94 386 PRO B O 1
ATOM 6535 N N . LEU B 1 387 ? 12.641 -20.062 3.398 1 98.25 387 LEU B N 1
ATOM 6536 C CA . LEU B 1 387 ? 11.188 -20.219 3.301 1 98.25 387 LEU B CA 1
ATOM 6537 C C . LEU B 1 387 ? 10.789 -21.688 3.375 1 98.25 387 LEU B C 1
ATOM 6539 O O . LEU B 1 387 ? 9.914 -22.062 4.152 1 98.25 387 LEU B O 1
ATOM 6543 N N . PHE B 1 388 ? 11.461 -22.547 2.621 1 98.38 388 PHE B N 1
ATOM 6544 C CA . PHE B 1 388 ? 11.102 -23.953 2.551 1 98.38 388 PHE B CA 1
ATOM 6545 C C . PHE B 1 388 ? 11.57 -24.703 3.793 1 98.38 388 PHE B C 1
ATOM 6547 O O . PHE B 1 388 ? 10.953 -25.688 4.207 1 98.38 388 PHE B O 1
ATOM 6554 N N . GLN B 1 389 ? 12.656 -24.25 4.402 1 97.44 389 GLN B N 1
ATOM 6555 C CA . GLN B 1 389 ? 13.078 -24.812 5.68 1 97.44 389 GLN B CA 1
ATOM 6556 C C . GLN B 1 389 ? 12.047 -24.531 6.77 1 97.44 389 GLN B C 1
ATOM 6558 O O . GLN B 1 389 ? 11.727 -25.406 7.574 1 97.44 389 GLN B O 1
ATOM 6563 N N . THR B 1 390 ? 11.586 -23.297 6.762 1 97.69 390 THR B N 1
ATOM 6564 C CA . THR B 1 390 ? 10.547 -22.938 7.719 1 97.69 390 THR B CA 1
ATOM 6565 C C . THR B 1 390 ? 9.281 -23.734 7.473 1 97.69 390 THR B C 1
ATOM 6567 O O . THR B 1 390 ? 8.656 -24.234 8.414 1 97.69 390 THR B O 1
ATOM 6570 N N . LEU B 1 391 ? 8.883 -23.891 6.215 1 97.81 391 LEU B N 1
ATOM 6571 C CA . LEU B 1 391 ? 7.703 -24.672 5.859 1 97.81 391 LEU B CA 1
ATOM 6572 C C . LEU B 1 391 ? 7.824 -26.109 6.371 1 97.81 391 LEU B C 1
ATOM 6574 O O . LEU B 1 391 ? 6.902 -26.625 7.008 1 97.81 391 LEU B O 1
ATOM 6578 N N . ARG B 1 392 ? 8.938 -26.719 6.121 1 97.19 392 ARG B N 1
ATOM 6579 C CA . ARG B 1 392 ? 9.172 -28.109 6.512 1 97.19 392 ARG B CA 1
ATOM 6580 C C . ARG B 1 392 ? 9.203 -28.266 8.031 1 97.19 392 ARG B C 1
ATOM 6582 O O . ARG B 1 392 ? 8.758 -29.266 8.57 1 97.19 392 ARG B O 1
ATOM 6589 N N . ALA B 1 393 ? 9.797 -27.328 8.695 1 95.88 393 ALA B N 1
ATOM 6590 C CA . ALA B 1 393 ? 9.875 -27.359 10.148 1 95.88 393 ALA B CA 1
ATOM 6591 C C . ALA B 1 393 ? 8.492 -27.281 10.781 1 95.88 393 ALA B C 1
ATOM 6593 O O . ALA B 1 393 ? 8.227 -27.906 11.805 1 95.88 393 ALA B O 1
ATOM 6594 N N . THR B 1 394 ? 7.652 -26.516 10.164 1 95.94 394 THR B N 1
ATOM 6595 C CA . THR B 1 394 ? 6.316 -26.281 10.695 1 95.94 394 THR B CA 1
ATOM 6596 C C . THR B 1 394 ? 5.375 -27.422 10.297 1 95.94 394 THR B C 1
ATOM 6598 O O . THR B 1 394 ? 4.473 -27.781 11.047 1 95.94 394 THR B O 1
ATOM 6601 N N . PHE B 1 395 ? 5.633 -27.969 9.078 1 95.94 395 PHE B N 1
ATOM 6602 C CA . PHE B 1 395 ? 4.801 -29.031 8.531 1 95.94 395 PHE B CA 1
ATOM 6603 C C . PHE B 1 395 ? 5.645 -30.266 8.195 1 95.94 395 PHE B C 1
ATOM 6605 O O . PHE B 1 395 ? 5.977 -30.5 7.031 1 95.94 395 PHE B O 1
ATOM 6612 N N . PRO B 1 396 ? 5.836 -31.109 9.078 1 93.56 396 PRO B N 1
ATOM 6613 C CA . PRO B 1 396 ? 6.664 -32.281 8.82 1 93.56 396 PRO B CA 1
ATOM 6614 C C . PRO B 1 396 ? 6.066 -33.219 7.742 1 93.56 396 PRO B C 1
ATOM 6616 O O . PRO B 1 396 ? 6.805 -33.875 7.031 1 93.56 396 PRO B O 1
ATOM 6619 N N . GLU B 1 397 ? 4.832 -33.156 7.543 1 92.44 397 GLU B N 1
ATOM 6620 C CA . GLU B 1 397 ? 4.16 -34 6.559 1 92.44 397 GLU B CA 1
ATOM 6621 C C . GLU B 1 397 ? 4.484 -33.562 5.133 1 92.44 397 GLU B C 1
ATOM 6623 O O . GLU B 1 397 ? 4.25 -34.312 4.176 1 92.44 397 GLU B O 1
ATOM 6628 N N . PHE B 1 398 ? 4.996 -32.344 5.008 1 94.62 398 PHE B N 1
ATOM 6629 C CA . PHE B 1 398 ? 5.371 -31.797 3.699 1 94.62 398 PHE B CA 1
ATOM 6630 C C . PHE B 1 398 ? 6.406 -32.688 3.033 1 94.62 398 PHE B C 1
ATOM 6632 O O . PHE B 1 398 ? 6.438 -32.812 1.806 1 94.62 398 PHE B O 1
ATOM 6639 N N . GLY B 1 399 ? 7.227 -33.344 3.789 1 90.94 399 GLY B N 1
ATOM 6640 C CA . GLY B 1 399 ? 8.242 -34.25 3.262 1 90.94 399 GLY B CA 1
ATOM 6641 C C . GLY B 1 399 ? 9.539 -33.562 2.902 1 90.94 399 GLY B C 1
ATOM 6642 O O . GLY B 1 399 ? 9.641 -32.312 3.016 1 90.94 399 GLY B O 1
ATOM 6643 N N . ASP B 1 400 ? 10.469 -34.281 2.355 1 94.62 400 ASP B N 1
ATOM 6644 C CA . ASP B 1 400 ? 11.812 -33.75 2.178 1 94.62 400 ASP B CA 1
ATOM 6645 C C . ASP B 1 400 ? 12.156 -33.625 0.696 1 94.62 400 ASP B C 1
ATOM 6647 O O . ASP B 1 400 ? 13.18 -33.031 0.343 1 94.62 400 ASP B O 1
ATOM 6651 N N . ASP B 1 401 ? 11.305 -34.062 -0.114 1 94.94 401 ASP B N 1
ATOM 6652 C CA . ASP B 1 401 ? 11.656 -34.156 -1.527 1 94.94 401 ASP B CA 1
ATOM 6653 C C . ASP B 1 401 ? 11.969 -32.781 -2.102 1 94.94 401 ASP B C 1
ATOM 6655 O O . ASP B 1 401 ? 12.945 -32.625 -2.836 1 94.94 401 ASP B O 1
ATOM 6659 N N . ALA B 1 402 ? 11.102 -31.812 -1.782 1 97.06 402 ALA B N 1
ATOM 6660 C CA . ALA B 1 402 ? 11.336 -30.453 -2.275 1 97.06 402 ALA B CA 1
ATOM 6661 C C . ALA B 1 402 ? 12.695 -29.938 -1.803 1 97.06 402 ALA B C 1
ATOM 6663 O O . ALA B 1 402 ? 13.438 -29.344 -2.58 1 97.06 402 ALA B O 1
ATOM 6664 N N . LEU B 1 403 ? 13.031 -30.141 -0.571 1 97.56 403 LEU B N 1
ATOM 6665 C CA . LEU B 1 403 ? 14.289 -29.672 -0.003 1 97.56 403 LEU B CA 1
ATOM 6666 C C . LEU B 1 403 ? 15.469 -30.469 -0.574 1 97.56 403 LEU B C 1
ATOM 6668 O O . LEU B 1 403 ? 16.562 -29.922 -0.744 1 97.56 403 LEU B O 1
ATOM 6672 N N . GLU B 1 404 ? 15.266 -31.734 -0.857 1 97.94 404 GLU B N 1
ATOM 6673 C CA . GLU B 1 404 ? 16.297 -32.531 -1.494 1 97.94 404 GLU B CA 1
ATOM 6674 C C . GLU B 1 404 ? 16.594 -32.031 -2.904 1 97.94 404 GLU B C 1
ATOM 6676 O O . GLU B 1 404 ? 17.766 -31.938 -3.301 1 97.94 404 GLU B O 1
ATOM 6681 N N . MET B 1 405 ? 15.547 -31.797 -3.604 1 98.06 405 MET B N 1
ATOM 6682 C CA . MET B 1 405 ? 15.734 -31.234 -4.934 1 98.06 405 MET B CA 1
ATOM 6683 C C . MET B 1 405 ? 16.422 -29.875 -4.855 1 98.06 405 MET B C 1
ATOM 6685 O O . MET B 1 405 ? 17.281 -29.562 -5.684 1 98.06 405 MET B O 1
ATOM 6689 N N . LEU B 1 406 ? 16.031 -29.047 -3.865 1 98.44 406 LEU B N 1
ATOM 6690 C CA . LEU B 1 406 ? 16.672 -27.75 -3.648 1 98.44 406 LEU B CA 1
ATOM 6691 C C . LEU B 1 406 ? 18.172 -27.922 -3.418 1 98.44 406 LEU B C 1
ATOM 6693 O O . LEU B 1 406 ? 18.984 -27.203 -4.012 1 98.44 406 LEU B O 1
ATOM 6697 N N . ARG B 1 407 ? 18.547 -28.875 -2.576 1 97.88 407 ARG B N 1
ATOM 6698 C CA . ARG B 1 407 ? 19.953 -29.125 -2.287 1 97.88 407 ARG B CA 1
ATOM 6699 C C . ARG B 1 407 ? 20.688 -29.578 -3.543 1 97.88 407 ARG B C 1
ATOM 6701 O O . ARG B 1 407 ? 21.812 -29.141 -3.789 1 97.88 407 ARG B O 1
ATOM 6708 N N . GLY B 1 408 ? 20.078 -30.453 -4.277 1 98 408 GLY B N 1
ATOM 6709 C CA . GLY B 1 408 ? 20.672 -30.891 -5.531 1 98 408 GLY B CA 1
ATOM 6710 C C . GLY B 1 408 ? 20.906 -29.75 -6.512 1 98 408 GLY B C 1
ATOM 6711 O O . GLY B 1 408 ? 21.953 -29.672 -7.145 1 98 408 GLY B O 1
ATOM 6712 N N . ASN B 1 409 ? 19.891 -28.938 -6.668 1 98.19 409 ASN B N 1
ATOM 6713 C CA . ASN B 1 409 ? 19.984 -27.812 -7.582 1 98.19 409 ASN B CA 1
ATOM 6714 C C . ASN B 1 409 ? 21 -26.781 -7.086 1 98.19 409 ASN B C 1
ATOM 6716 O O . ASN B 1 409 ? 21.703 -26.156 -7.887 1 98.19 409 ASN B O 1
ATOM 6720 N N . LEU B 1 410 ? 21.047 -26.547 -5.766 1 97.75 410 LEU B N 1
ATOM 6721 C CA . LEU B 1 410 ? 22.078 -25.688 -5.18 1 97.75 410 LEU B CA 1
ATOM 6722 C C . LEU B 1 410 ? 23.469 -26.188 -5.543 1 97.75 410 LEU B C 1
ATOM 6724 O O . LEU B 1 410 ? 24.328 -25.391 -5.953 1 97.75 410 LEU B O 1
ATOM 6728 N N . ASP B 1 411 ? 23.688 -27.438 -5.449 1 97.56 411 ASP B N 1
ATOM 6729 C CA . ASP B 1 411 ? 24.969 -28.031 -5.773 1 97.56 411 ASP B CA 1
ATOM 6730 C C . ASP B 1 411 ? 25.281 -27.906 -7.262 1 97.56 411 ASP B C 1
ATOM 6732 O O . ASP B 1 411 ? 26.422 -27.672 -7.645 1 97.56 411 ASP B O 1
ATOM 6736 N N . MET B 1 412 ? 24.297 -28.094 -7.992 1 97.88 412 MET B N 1
ATOM 6737 C CA . MET B 1 412 ? 24.469 -27.938 -9.43 1 97.88 412 MET B CA 1
ATOM 6738 C C . MET B 1 412 ? 24.922 -26.516 -9.781 1 97.88 412 MET B C 1
ATOM 6740 O O . MET B 1 412 ? 25.875 -26.344 -10.547 1 97.88 412 MET B O 1
ATOM 6744 N N . TRP B 1 413 ? 24.312 -25.531 -9.195 1 97.94 413 TRP B N 1
ATOM 6745 C CA . TRP B 1 413 ? 24.625 -24.141 -9.523 1 97.94 413 TRP B CA 1
ATOM 6746 C C . TRP B 1 413 ? 26.031 -23.781 -9.062 1 97.94 413 TRP B C 1
ATOM 6748 O O . TRP B 1 413 ? 26.719 -22.984 -9.703 1 97.94 413 TRP B O 1
ATOM 6758 N N . LYS B 1 414 ? 26.5 -24.375 -7.996 1 97.06 414 LYS B N 1
ATOM 6759 C CA . LYS B 1 414 ? 27.844 -24.125 -7.5 1 97.06 414 LYS B CA 1
ATOM 6760 C C . LYS B 1 414 ? 28.906 -24.531 -8.531 1 97.06 414 LYS B C 1
ATOM 6762 O O . LYS B 1 414 ? 29.984 -23.953 -8.586 1 97.06 414 LYS B O 1
ATOM 6767 N N . SER B 1 415 ? 28.547 -25.484 -9.359 1 95.56 415 SER B N 1
ATOM 6768 C CA . SER B 1 415 ? 29.5 -26.016 -10.328 1 95.56 415 SER B CA 1
ATOM 6769 C C . SER B 1 415 ? 29.188 -25.547 -11.742 1 95.56 415 SER B C 1
ATOM 6771 O O . SER B 1 415 ? 29.844 -25.938 -12.703 1 95.56 415 SER B O 1
ATOM 6773 N N . TRP B 1 416 ? 28.203 -24.703 -11.875 1 94.12 416 TRP B N 1
ATOM 6774 C CA . TRP B 1 416 ? 27.734 -24.25 -13.18 1 94.12 416 TRP B CA 1
ATOM 6775 C C . TRP B 1 416 ? 28.688 -23.203 -13.766 1 94.12 416 TRP B C 1
ATOM 6777 O O . TRP B 1 416 ? 28.953 -22.188 -13.125 1 94.12 416 TRP B O 1
ATOM 6787 N N . SER B 1 417 ? 29.203 -23.438 -14.977 1 92.62 417 SER B N 1
ATOM 6788 C CA . SER B 1 417 ? 30.188 -22.531 -15.586 1 92.62 417 SER B CA 1
ATOM 6789 C C . SER B 1 417 ? 29.5 -21.516 -16.5 1 92.62 417 SER B C 1
ATOM 6791 O O . SER B 1 417 ? 28.375 -21.719 -16.938 1 92.62 417 SER B O 1
ATOM 6793 N N . VAL B 1 418 ? 30.219 -20.516 -16.766 1 93 418 VAL B N 1
ATOM 6794 C CA . VAL B 1 418 ? 29.75 -19.484 -17.688 1 93 418 VAL B CA 1
ATOM 6795 C C . VAL B 1 418 ? 29.547 -20.062 -19.078 1 93 418 VAL B C 1
ATOM 6797 O O . VAL B 1 418 ? 28.609 -19.688 -19.781 1 93 418 VAL B O 1
ATOM 6800 N N . ALA B 1 419 ? 30.375 -21 -19.406 1 92.94 419 ALA B N 1
ATOM 6801 C CA . ALA B 1 419 ? 30.266 -21.641 -20.703 1 92.94 419 ALA B CA 1
ATOM 6802 C C . ALA B 1 419 ? 28.938 -22.391 -20.844 1 92.94 419 ALA B C 1
ATOM 6804 O O . ALA B 1 419 ? 28.312 -22.344 -21.891 1 92.94 419 ALA B O 1
ATOM 6805 N N . LYS B 1 420 ? 28.531 -23.047 -19.828 1 93.69 420 LYS B N 1
ATOM 6806 C CA . LYS B 1 420 ? 27.25 -23.766 -19.828 1 93.69 420 LYS B CA 1
ATOM 6807 C C . LYS B 1 420 ? 26.078 -22.781 -19.953 1 93.69 420 LYS B C 1
ATOM 6809 O O . LYS B 1 420 ? 25.094 -23.078 -20.625 1 93.69 420 LYS B O 1
ATOM 6814 N N . GLU B 1 421 ? 26.203 -21.703 -19.25 1 93.56 421 GLU B N 1
ATOM 6815 C CA . GLU B 1 421 ? 25.172 -20.672 -19.312 1 93.56 421 GLU B CA 1
ATOM 6816 C C . GLU B 1 421 ? 25.016 -20.141 -20.734 1 93.56 421 GLU B C 1
ATOM 6818 O O . GLU B 1 421 ? 23.906 -20.031 -21.234 1 93.56 421 GLU B O 1
ATOM 6823 N N . LEU B 1 422 ? 26.141 -19.797 -21.344 1 92.88 422 LEU B N 1
ATOM 6824 C CA . LEU B 1 422 ? 26.109 -19.234 -22.703 1 92.88 422 LEU B CA 1
ATOM 6825 C C . LEU B 1 422 ? 25.531 -20.234 -23.688 1 92.88 422 LEU B C 1
ATOM 6827 O O . LEU B 1 422 ? 24.781 -19.859 -24.594 1 92.88 422 LEU B O 1
ATOM 6831 N N . ALA B 1 423 ? 25.844 -21.453 -23.484 1 91.94 423 ALA B N 1
ATOM 6832 C CA . ALA B 1 423 ? 25.297 -22.5 -24.328 1 91.94 423 ALA B CA 1
ATOM 6833 C C . ALA B 1 423 ? 23.781 -22.609 -24.156 1 91.94 423 ALA B C 1
ATOM 6835 O O . ALA B 1 423 ? 23.047 -22.797 -25.125 1 91.94 423 ALA B O 1
ATOM 6836 N N . LEU B 1 424 ? 23.359 -22.547 -22.953 1 91.94 424 LEU B N 1
ATOM 6837 C CA . LEU B 1 424 ? 21.938 -22.625 -22.625 1 91.94 424 LEU B CA 1
ATOM 6838 C C . LEU B 1 424 ? 21.156 -21.469 -23.219 1 91.94 424 LEU B C 1
ATOM 6840 O O . LEU B 1 424 ? 20.062 -21.641 -23.75 1 91.94 424 LEU B O 1
ATOM 6844 N N . LEU B 1 425 ? 21.703 -20.266 -23.172 1 90.19 425 LEU B N 1
ATOM 6845 C CA . LEU B 1 425 ? 21.031 -19.047 -23.625 1 90.19 425 LEU B CA 1
ATOM 6846 C C . LEU B 1 425 ? 21 -18.969 -25.141 1 90.19 425 LEU B C 1
ATOM 6848 O O . LEU B 1 425 ? 20.156 -18.297 -25.719 1 90.19 425 LEU B O 1
ATOM 6852 N N . SER B 1 426 ? 21.969 -19.547 -25.766 1 85.81 426 SER B N 1
ATOM 6853 C CA . SER B 1 426 ? 22.031 -19.531 -27.234 1 85.81 426 SER B CA 1
ATOM 6854 C C . SER B 1 426 ? 21.109 -20.578 -27.828 1 85.81 426 SER B C 1
ATOM 6856 O O . SER B 1 426 ? 20.797 -20.531 -29.031 1 85.81 426 SER B O 1
ATOM 6858 N N . SER B 1 427 ? 20.688 -21.516 -27.078 1 78.94 427 SER B N 1
ATOM 6859 C CA . SER B 1 427 ? 19.797 -22.562 -27.562 1 78.94 427 SER B CA 1
ATOM 6860 C C . SER B 1 427 ? 18.375 -22.047 -27.703 1 78.94 427 SER B C 1
ATOM 6862 O O . SER B 1 427 ? 17.922 -21.203 -26.922 1 78.94 427 SER B O 1
ATOM 6864 N N . PRO B 1 428 ? 17.766 -22.359 -28.859 1 67.38 428 PRO B N 1
ATOM 6865 C CA . PRO B 1 428 ? 16.375 -21.922 -29 1 67.38 428 PRO B CA 1
ATOM 6866 C C . PRO B 1 428 ? 15.492 -22.406 -27.844 1 67.38 428 PRO B C 1
ATOM 6868 O O . PRO B 1 428 ? 15.781 -23.438 -27.234 1 67.38 428 PRO B O 1
ATOM 6871 N N . PRO B 1 429 ? 14.664 -21.609 -27.406 1 59 429 PRO B N 1
ATOM 6872 C CA . PRO B 1 429 ? 13.789 -22.031 -26.312 1 59 429 PRO B CA 1
ATOM 6873 C C . PRO B 1 429 ? 13.133 -23.391 -26.562 1 59 429 PRO B C 1
ATOM 6875 O O . PRO B 1 429 ? 12.82 -23.719 -27.719 1 59 429 PRO B O 1
ATOM 6878 N N . ARG B 1 430 ? 13.359 -24.453 -25.688 1 50.06 430 ARG B N 1
ATOM 6879 C CA . ARG B 1 430 ? 12.812 -25.797 -25.844 1 50.06 430 ARG B CA 1
ATOM 6880 C C . ARG B 1 430 ? 11.305 -25.75 -26.094 1 50.06 430 ARG B C 1
ATOM 6882 O O . ARG B 1 430 ? 10.57 -25.109 -25.344 1 50.06 430 ARG B O 1
ATOM 6889 N N . THR B 1 431 ? 10.93 -25.875 -27.219 1 44.62 431 THR B N 1
ATOM 6890 C CA . THR B 1 431 ? 9.562 -26.359 -27.375 1 44.62 431 THR B CA 1
ATOM 6891 C C . THR B 1 431 ? 9.422 -27.781 -26.844 1 44.62 431 THR B C 1
ATOM 6893 O O . THR B 1 431 ? 10.227 -28.656 -27.172 1 44.62 431 THR B O 1
ATOM 6896 N N . PHE B 1 432 ? 9.211 -28.016 -25.531 1 39.75 432 PHE B N 1
ATOM 6897 C CA . PHE B 1 432 ? 9.164 -29.344 -24.906 1 39.75 432 PHE B CA 1
ATOM 6898 C C . PHE B 1 432 ? 8.461 -30.344 -25.797 1 39.75 432 PHE B C 1
ATOM 6900 O O . PHE B 1 432 ? 7.348 -30.781 -25.5 1 39.75 432 PHE B O 1
ATOM 6907 N N . ARG B 1 433 ? 8.242 -30.25 -26.984 1 37.06 433 ARG B N 1
ATOM 6908 C CA . ARG B 1 433 ? 7.695 -31.312 -27.812 1 37.06 433 ARG B CA 1
ATOM 6909 C C . ARG B 1 433 ? 8.523 -32.594 -27.672 1 37.06 433 ARG B C 1
ATOM 6911 O O . ARG B 1 433 ? 8.102 -33.656 -28.125 1 37.06 433 ARG B O 1
ATOM 6918 N N . ASP B 1 434 ? 9.82 -32.562 -27.453 1 36 434 ASP B N 1
ATOM 6919 C CA . ASP B 1 434 ? 10.625 -33.719 -27.734 1 36 434 ASP B CA 1
ATOM 6920 C C . ASP B 1 434 ? 10.625 -34.688 -26.547 1 36 434 ASP B C 1
ATOM 6922 O O . ASP B 1 434 ? 11.68 -34.969 -25.969 1 36 434 ASP B O 1
ATOM 6926 N N . ALA B 1 435 ? 9.641 -34.656 -25.672 1 34.5 435 ALA B N 1
ATOM 6927 C CA . ALA B 1 435 ? 9.656 -35.781 -24.75 1 34.5 435 ALA B CA 1
ATOM 6928 C C . ALA B 1 435 ? 9.742 -37.125 -25.5 1 34.5 435 ALA B C 1
ATOM 6930 O O . ALA B 1 435 ? 9.016 -37.344 -26.484 1 34.5 435 ALA B O 1
ATOM 6931 N N . PRO B 1 436 ? 10.828 -37.875 -25.328 1 32.53 436 PRO B N 1
ATOM 6932 C CA . PRO B 1 436 ? 10.938 -39.188 -26 1 32.53 436 PRO B CA 1
ATOM 6933 C C . PRO B 1 436 ? 9.688 -40.031 -25.812 1 32.53 436 PRO B C 1
ATOM 6935 O O . PRO B 1 436 ? 9.039 -39.969 -24.766 1 32.53 436 PRO B O 1
ATOM 6938 N N . THR B 1 437 ? 8.914 -40.281 -26.828 1 31.58 437 THR B N 1
ATOM 6939 C CA . THR B 1 437 ? 7.898 -41.312 -26.938 1 31.58 437 THR B CA 1
ATOM 6940 C C . THR B 1 437 ? 8.32 -42.562 -26.172 1 31.58 437 THR B C 1
ATOM 6942 O O . THR B 1 437 ? 9.477 -43 -26.234 1 31.58 437 THR B O 1
ATOM 6945 N N . SER B 1 438 ? 7.707 -42.844 -24.969 1 29.75 438 SER B N 1
ATOM 6946 C CA . SER B 1 438 ? 7.879 -44.125 -24.328 1 29.75 438 SER B CA 1
ATOM 6947 C C . SER B 1 438 ? 8.039 -45.25 -25.359 1 29.75 438 SER B C 1
ATOM 6949 O O . SER B 1 438 ? 7.344 -45.281 -26.375 1 29.75 438 SER B O 1
ATOM 6951 N N . PRO B 1 439 ? 9.227 -45.875 -25.5 1 32 439 PRO B N 1
ATOM 6952 C CA . PRO B 1 439 ? 9.406 -47.031 -26.375 1 32 439 PRO B CA 1
ATOM 6953 C C . PRO B 1 439 ? 8.273 -48.062 -26.234 1 32 439 PRO B C 1
ATOM 6955 O O . PRO B 1 439 ? 7.863 -48.375 -25.109 1 32 439 PRO B O 1
ATOM 6958 N N . THR B 1 440 ? 7.199 -48.094 -27.047 1 26.84 440 THR B N 1
ATOM 6959 C CA . THR B 1 440 ? 6.277 -49.219 -27.188 1 26.84 440 THR B CA 1
ATOM 6960 C C . THR B 1 440 ? 7.027 -50.562 -27.141 1 26.84 440 THR B C 1
ATOM 6962 O O . THR B 1 440 ? 8.109 -50.688 -27.719 1 26.84 440 THR B O 1
ATOM 6965 N N . ASP B 1 441 ? 6.789 -51.469 -26.125 1 26.2 441 ASP B N 1
ATOM 6966 C CA . ASP B 1 441 ? 7.086 -52.875 -25.969 1 26.2 441 ASP B CA 1
ATOM 6967 C C . ASP B 1 441 ? 6.879 -53.625 -27.297 1 26.2 441 ASP B C 1
ATOM 6969 O O . ASP B 1 441 ? 5.773 -53.656 -27.844 1 26.2 441 ASP B O 1
ATOM 6973 N N . SER B 1 442 ? 7.828 -53.656 -28.203 1 20.8 442 SER B N 1
ATOM 6974 C CA . SER B 1 442 ? 7.895 -54.906 -28.969 1 20.8 442 SER B CA 1
ATOM 6975 C C . SER B 1 442 ? 8.281 -56.094 -28.078 1 20.8 442 SER B C 1
ATOM 6977 O O . SER B 1 442 ? 9.141 -55.969 -27.203 1 20.8 442 SER B O 1
#

Secondary structure (DSSP, 8-state):
--------------------------------------------------------------HHHHHHHHHHHHHHHHHHT--TTS--HHHHHHHHHS---GGGGTTTTSTT--HHHHHHHTTT-HHHHHHHHHHHHTTHHHHTT--HHHHHHHHHHHHHHHHSS--SSSSHHHHHHHHHHHHHHHHHTT-TTTS-HHHHHHHHHHHHHTTTT--S--HHHHHHTT-HHHHHTTTSSHHHHHHHHHHHHHHHSGGG-TTTTS-HHHHHHHHHHHHHHHHTT-STTHHHHHHHHHHH--TTTHHHHHHH-HHHHHHHHHHHHHHHHT-GGGS-HHHHHHHHHHHHHHHHHHHHHHHHTTPPPPTT--TTS--HHHHHHHHIIIIIHHHHHHHHHH-GGG-SHHHHHHHHHHHHHHT--HHHHHHHHHSPP--TT---------/--------------------------------------------------------------THHHHHHHHHHHHHHHHHTTTTT---HHHHHHHHHS---GGGGTTTTSTT--HHHHHHHTTT-HHHHHHHHHHHHTTHHHHTT--HHHHHHHHHHHHHHHHSS--SSSSHHHHHHHHHHHHHHHHHTT-TTTS-HHHHHHHHHHHHHTTTT--S--HHHHHHTT-HHHHHTTTSSHHHHHHHHHHHHHHHSGGG-TTTTS-HHHHHHHHHHHHHHHHTT-STTHHHHHHHHHHH--TTTHHHHHHH-HHHHHHHHHHHHHHHHT-GGGS-HHHHHHHHHHHHHHHHHHHHHHHHTTPPPPTT--TTS--HHHHHHHHIIIIIHHHHHHHHHH-GGG-SHHHHHHHHHHHHHHT--HHHHHHHHHSPP--TT---------

Foldseek 3Di:
DDDPPDDDDDDDDPDDPPPDPPPPDPPPPPPPPPPPPPPPPPVDPDPDDDDPPDPPPPPPPPPVVCVVVVVVVVVVLCVLPCPDVDDLVVLLVLQVPQDLDPVLCPCLLPQQDPLLVSCLSRVNLLQLNLLVVLCVVLVVCPVQVFDPQLSSCQRSSQQCQQPVLVALFRHQSLLNQLLSQLNNCCVLLVCVPLDDSLLSVLLNVLSSQLQGNPNLDDLVLCVVVVPVLCVVVVSQLSRLVSSLSNSVVVLVDPSNPRNVSDDPVSVVVSSVLNSVLSSLLDCPCQVVLLVSLVVQFALVCLVVQSNPDPVSVSSVSSLSSNQSNLLLLLYAQVSVVLSLLSSLVSLLVSQVVCVVVVHDRDPCNPPVDHDSLVVVLVCCVPHNVSSVVSVCRRRVSSDCSSVVSNVVSNVVSVPDDPVNSVVVNPDPNPPVPPPPDDPPDD/DDPDPDDDDDDDDDDDDPPPPPVPDPPPPPLPPPPPPPPPPPVPPDDDDDPPPDPPPPPPPPPVVCVVVVVVVVVVLVVLPVPAVDDLPVLLVLQVPQDLDPVLCPCLLPQQDPLLVSCVSRVNLLQLNLLVVLCVVLVVCVVQVFDPQLSSCQRSSQQCQQPVLVALFRHQSLLNQLLSQLNNCCVLLVCVPLDDSLLSVLLNVLSSQLQGNPNLDDLVLCVVVVPVLCVVVVSQLSRLVSSLSNSVSNLVDPSNPRNVSDDPVSVVVSSVLNSVLSSLLDCPCQVVLLVSLVSQFALVCLVVQSNPDPVSSSSVSSLSSNCSNPLLLLYAQVSNVLSLLRSLVSLLVSQVVCVVVVHPRDPCNPPVDHDSLVVVLVCCVPHNVSSVVSVCRRRVSSDCSSVVSNVVSNVVSVPDDPVNSVVVNPDDNDSVPPPPDPPPDD

Nearest PDB structures (foldseek):
  5tkb-assembly2_B  TM=9.223E-01  e=5.140E-19  Homo sapiens
  5tkb-assembly1_A  TM=9.183E-01  e=4.374E-19  Homo sapiens
  6boj-assembly1_A  TM=9.115E-01  e=4.937E-19  Homo sapiens
  6njh-assembly1_A  TM=9.161E-01  e=9.042E-19  Homo sapiens
  6nji-assembly2_B  TM=9.069E-01  e=6.818E-19  Homo sapiens

Solvent-accessible surface area (backbone atoms only — not comparable to full-atom values): 49615 Å² total; per-residue (Å²): 140,77,86,74,85,74,83,91,82,82,86,89,80,81,78,81,81,76,72,77,79,80,69,79,75,76,75,78,73,77,73,76,71,77,70,77,67,75,67,71,75,72,70,78,78,73,84,78,76,82,76,86,71,76,80,69,81,69,75,72,73,66,65,59,57,66,41,47,53,46,46,15,30,47,34,11,50,42,17,52,40,69,47,72,83,57,82,54,60,68,58,46,52,53,56,70,66,51,77,82,47,74,73,70,54,66,50,54,75,41,87,73,45,60,57,62,56,41,27,51,76,43,74,74,37,36,34,33,52,54,49,54,51,49,37,55,74,69,41,43,39,69,76,50,58,37,53,66,68,23,44,51,42,29,37,40,48,50,36,51,42,9,49,66,66,68,36,71,36,56,20,33,66,43,31,31,48,21,39,42,41,33,54,32,48,39,55,44,63,61,40,69,86,63,56,53,72,62,54,51,53,20,53,54,50,20,35,63,34,39,54,35,54,32,84,49,66,54,58,64,58,34,45,74,68,61,31,64,57,16,49,59,44,68,62,49,61,29,55,34,48,45,9,50,30,53,49,53,54,54,33,65,42,74,64,27,24,58,60,68,71,48,53,71,69,57,43,51,52,38,49,52,50,20,49,53,47,22,49,52,61,51,67,87,53,44,67,61,49,53,53,52,49,56,72,71,47,44,63,87,45,41,69,60,42,47,71,68,34,69,68,49,43,46,52,51,5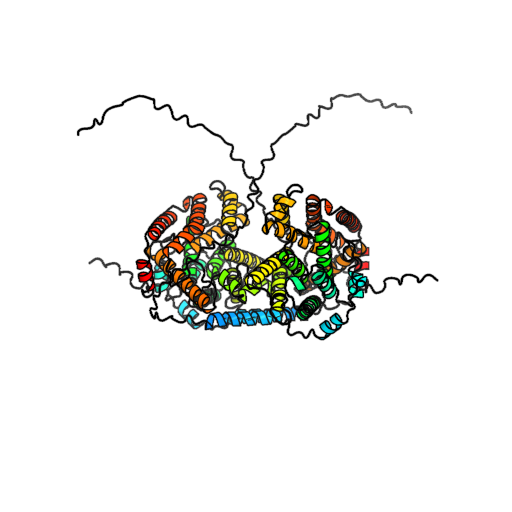1,42,51,42,49,40,47,25,68,55,36,54,55,35,28,54,64,73,59,24,51,52,54,50,52,25,43,48,52,30,35,25,53,42,18,52,53,26,49,74,71,71,41,82,58,51,89,74,9,42,70,90,55,74,38,66,39,61,46,51,51,51,47,37,64,69,50,38,48,58,50,53,52,50,49,35,65,48,33,67,72,56,56,56,63,46,60,50,32,28,52,52,43,52,53,49,34,76,69,51,48,65,68,58,50,54,54,58,70,70,42,71,78,79,66,61,71,74,64,78,74,75,80,76,85,124,138,82,79,79,81,76,78,92,77,86,82,88,79,79,81,82,76,81,72,77,76,78,70,76,77,78,76,76,73,77,64,77,73,77,69,76,66,77,69,70,77,72,70,77,79,73,84,78,74,84,75,86,71,78,80,68,81,68,77,70,71,66,65,60,58,67,41,46,50,45,46,19,29,47,37,6,50,44,19,56,36,68,55,72,78,60,82,53,60,67,58,48,54,53,56,71,66,50,77,82,48,74,74,71,52,66,50,56,75,42,88,74,45,60,56,61,50,42,24,56,74,43,73,73,38,36,34,31,52,54,49,54,50,49,38,56,75,69,40,43,40,69,74,51,59,35,56,66,68,24,46,51,43,30,37,40,48,52,35,50,42,10,50,67,66,67,36,70,36,53,20,33,66,45,31,29,48,22,38,42,42,35,54,31,46,40,56,45,62,61,41,69,85,65,56,54,73,62,53,52,54,21,53,55,50,20,34,63,34,39,54,39,54,33,82,49,66,55,58,66,58,34,43,74,67,61,31,62,58,17,49,59,44,68,61,47,62,28,57,35,48,45,8,47,30,54,51,53,55,53,32,65,39,73,66,26,24,59,59,69,72,48,53,72,68,57,43,51,51,38,49,52,50,20,46,54,46,22,50,51,61,49,68,87,52,44,67,61,47,53,52,52,48,57,62,72,47,43,62,87,45,42,68,60,40,48,70,69,34,70,67,50,42,48,53,50,50,40,50,42,50,40,47,26,68,56,36,54,55,36,29,53,63,73,59,22,52,51,53,51,52,23,44,48,50,30,34,23,53,44,17,51,52,27,48,76,71,73,41,82,58,52,88,73,9,41,70,92,56,73,40,65,38,60,47,51,52,51,48,36,64,69,49,38,49,57,51,54,52,50,49,35,64,49,33,66,72,57,54,56,62,47,59,50,31,28,52,53,46,52,55,48,35,75,69,51,49,64,68,58,51,54,53,57,69,70,44,73,81,78,68,61,72,74,66,78,71,77,80,75,86,124

Radius of gyration: 32.21 Å; Cα contacts (8 Å, |Δi|>4): 982; chains: 2; bounding box: 116×113×111 Å

pLDDT: mean 79.49, std 28.49, range [15.06, 98.88]

Sequence (884 aa):
MTKTLESPDSKKGAPGATAPDDDKAATAAAAVSLTYTEKTIVMESTKRSSAIARSGTVVGVDSSRASLDSIAMSKIMSSVYDIDDDDISEHVERARKLDVGPVLFRGIDQWDFDLFGFADRTQAQPLYAIGFELFYRYDLVNKFAIDPDTLVNFLVGIEYGYNKAAVSYHNSEHATDVTQTMHVLLSRLRLDGRLTDTNLLAIVVACLIHDYRHPGQTNQFLVNIEDERAILFNDIRVLENFHCTAAFRFMRMDRNNILRALTTGKRQQLRQEIISFVLATSLVDHQQFLETFNATFTPDNLDAKLAAGDAERNLILTMVIKCADISNSCKPRPIAIEWARRIMIEFYNQGDVERSKGLPVSRFMDRSQPCMAQCQLAFINMFVQPLFQTLRATFPEFGDDALEMLRGNLDMWKSWSVAKELALLSSPPRTFRDAPTSPTDSMTKTLESPDSKKGAPGATAPDDDKAATAAAAVSLTYTEKTIVMESTKRSSAIARSGTVVGVDSSRASLDSIAMSKIMSSVYDIDDDDISEHVERARKLDVGPVLFRGIDQWDFDLFGFADRTQAQPLYAIGFELFYRYDLVNKFAIDPDTLVNFLVGIEYGYNKAAVSYHNSEHATDVTQTMHVLLSRLRLDGRLTDTNLLAIVVACLIHDYRHPGQTNQFLVNIEDERAILFNDIRVLENFHCTAAFRFMRMDRNNILRALTTGKRQQLRQEIISFVLATSLVDHQQFLETFNATFTPDNLDAKLAAGDAERNLILTMVIKCADISNSCKPRPIAIEWARRIMIEFYNQGDVERSKGLPVSRFMDRSQPCMAQCQLAFINMFVQPLFQTLRATFPEFGDDALEMLRGNLDMWKSWSVAKELALLSSPPRTFRDAPTSPTDS

InterPro domains:
  IPR002073 3'5'-cyclic nucleotide phosphodiesterase, catalytic domain [PF00233] (169-398)
  IPR002073 3'5'-cyclic nucleotide phosphodiesterase, catalytic domain [PS51845] (92-420)
  IPR003607 HD/PDEase domain [SM00471] (167-339)
  IPR003607 HD/PDEase domain [cd00077] (169-348)
  IPR023088 3'5'-cyclic nucleotide phosphodiesterase [PR00387] (165-178)
  IPR023088 3'5'-cyclic nucleotide phosphodiesterase [PR00387] (196-209)
  IPR023088 3'5'-cyclic nucleotide phosphodiesterase [PR00387] (210-225)
  IPR023088 3'5'-cyclic nucleotide phosphodiesterase [PR00387] (237-253)
  IPR023088 3'5'-cyclic nucleotide phosphodiesterase [PR00387] (321-334)
  IPR023088 3'5'-cyclic nucleotide phosphodiesterase [PR00387] (338-354)
  IPR023174 3'5'-cyclic nucleotide phosphodiesterase, conserved site [PS00126] (210-221)
  IPR036971 3'5'-cyclic nucleotide phosphodiesterase, catalytic domain superfamily [G3DSA:1.10.1300.10] (100-431)